Protein AF-G5GIF9-F1 (afdb_monomer_lite)

Organism: NCBI:txid679200

Radius of gyration: 44.31 Å; chains: 1; bounding box: 106×120×125 Å

Foldseek 3Di:
DDDDDDVPPQPPQQQFDWFDDDDDDDDDDDDDDDDDDDDDDDDDDDDDLDAAWDAQFDQWIFHAHVRSHTDAAWDQDPNFIWHAHPPVGPPGRTTDAFWDADPVRWIWGAAQEPPVRGRTTDAAWFQEQQFIAHAHPVRTTDEQQADPVGFGAYNVRTTDDPNDGGGDHPGTGYSHHDDLPDDDDDDDDDDDDDDDDDDDDDDDDDDDDDDDDDDDDDDDDDDDDDDDDDDDDDDDDDDDDDDDDDDDDQDKAKEKEFAPDPPDGDIDIDIGGAQAFDFDDDNDDDFQKDFQAKDQDPQLQCQFRHDDRVPDGDHYHTYIYTDIARSPAQPCPLRTHPSSCSHLVADSNAQQRCPLQHGPCLCSPAQVARSNDQARPHPVAGQQRDQARRLPHGSVVCVVLVAGSHAQQGCPLSRGSVVCVVQVARSNDQQRCPLLHGPNLCSRSVHRSNDQPRVPPPRGQQQDWDWDKDWDPDPAWDFGKIKGWIDGSSFRPPWDKAWDDQVQAPQWHPLQFFFQTGWIFTDIPDWTAKMKMKTAHDLVDDDDPQFDKFKWFAPPVVQATGTQPDWDADNVRRMIIGMDRDTGTMTIGGPNRLVVLQPDFDDDPVVDDVLQAAWEEEQEEQAQCCCVFPVPPLVLVLVLVLLVLGDQNHWYWYWYDFPAIDTLGATDSPSVSRSVSSVVRHNYHHHHAVANSLVVVCVSQDQDDPPPPDDDRYQAEYEHEDQHPHHDDCVSLVSLQNRNYAYEYEHTADRHDPVVRQCSRVSNVHYYYYDNHSVCVNVSSVVRSLRGPDQDDQQCPQQGHPRCQCAAAGNSSRGHHADSNDQQGQPLPNGPNNFKDWDADPVGGIHIDGQADSHDLQRNPLPHGSVGDPRRNDNPVHPCQEQLPPVNVVVLLVQLVVVCVVVVNDPVDPVSLLSSLVSSLVSLLVVVVSNCVVVVHDCVPVWDDPPDDPSHCPRLVNNLVSNLVSLVRYACDLVNQSVQLVSADDDFFLVVCQVVLAQKEWEDPQPDDLLFFWDQDDVQDWTKTWMAGQLLFHIWIAIDQFDPRHPQPRHGTIDICVRPQLNGDGGFSRSADHNPHHGDDRSRCRCRSPNSSCVVNGNHDPRSDADVPGTPPCSVVVCVPDPGNVVRVVVSVVSHPYHYD

Structure (mmCIF, N/CA/C/O backbone):
data_AF-G5GIF9-F1
#
_entry.id   AF-G5GIF9-F1
#
loop_
_atom_site.group_PDB
_atom_site.id
_atom_site.type_symbol
_atom_site.label_atom_id
_atom_site.label_alt_id
_atom_site.label_comp_id
_atom_site.label_asym_id
_atom_site.label_entity_id
_atom_site.label_seq_id
_atom_site.pdbx_PDB_ins_code
_atom_site.Cartn_x
_atom_site.Cartn_y
_atom_site.Cartn_z
_atom_site.occupancy
_atom_site.B_iso_or_equiv
_atom_site.auth_seq_id
_atom_site.auth_comp_id
_atom_site.auth_asym_id
_atom_site.auth_atom_id
_atom_site.pdbx_PDB_model_num
ATOM 1 N N . MET A 1 1 ? 15.444 6.539 61.031 1.00 26.25 1 MET A N 1
ATOM 2 C CA . MET A 1 1 ? 15.182 5.214 61.656 1.00 26.25 1 MET A CA 1
ATOM 3 C C . MET A 1 1 ? 14.090 4.508 60.852 1.00 26.25 1 MET A C 1
ATOM 5 O O . MET A 1 1 ? 13.617 5.102 59.894 1.00 26.25 1 MET A O 1
ATOM 9 N N . LYS A 1 2 ? 13.765 3.241 61.146 1.00 30.78 2 LYS A N 1
ATOM 10 C CA . LYS A 1 2 ? 12.823 2.435 60.343 1.00 30.78 2 LYS A CA 1
ATOM 11 C C . LYS A 1 2 ? 11.392 2.995 60.405 1.00 30.78 2 LYS A C 1
ATOM 13 O O . LYS A 1 2 ? 10.916 3.135 61.521 1.00 30.78 2 LYS A O 1
ATOM 18 N N . THR A 1 3 ? 10.752 3.190 59.245 1.00 29.39 3 THR A N 1
ATOM 19 C CA . THR A 1 3 ? 9.397 2.706 58.861 1.00 29.39 3 THR A CA 1
ATOM 20 C C . THR A 1 3 ? 9.021 3.276 57.486 1.00 29.39 3 THR A C 1
ATOM 22 O O . THR A 1 3 ? 8.236 4.210 57.407 1.00 29.39 3 THR A O 1
ATOM 25 N N . ASP A 1 4 ? 9.593 2.729 56.408 1.00 34.81 4 ASP A N 1
ATOM 26 C CA . ASP A 1 4 ? 9.033 2.887 55.055 1.00 34.81 4 ASP A CA 1
ATOM 27 C C . ASP A 1 4 ? 9.526 1.765 54.121 1.00 34.81 4 ASP A C 1
ATOM 29 O O . ASP A 1 4 ? 10.612 1.844 53.547 1.00 34.81 4 ASP A O 1
ATOM 33 N N . ARG A 1 5 ? 8.756 0.670 54.075 1.00 26.72 5 ARG A N 1
ATOM 34 C CA . ARG A 1 5 ? 8.789 -0.420 53.080 1.00 26.72 5 ARG A CA 1
ATOM 35 C C . ARG A 1 5 ? 7.501 -1.240 53.230 1.00 26.72 5 ARG A C 1
ATOM 37 O O . ARG A 1 5 ? 7.516 -2.231 53.947 1.00 26.72 5 ARG A O 1
ATOM 44 N N . ASN A 1 6 ? 6.408 -0.801 52.602 1.00 28.58 6 ASN A N 1
ATOM 45 C CA . ASN A 1 6 ? 5.236 -1.650 52.295 1.00 28.58 6 ASN A CA 1
ATOM 46 C C . ASN A 1 6 ? 4.345 -1.060 51.178 1.00 28.58 6 ASN A C 1
ATOM 48 O O . ASN A 1 6 ? 3.770 -1.821 50.409 1.00 28.58 6 ASN A O 1
ATOM 52 N N . TYR A 1 7 ? 4.327 0.265 50.985 1.00 30.84 7 TYR A N 1
ATOM 53 C CA . TYR A 1 7 ? 3.545 0.969 49.944 1.00 30.84 7 TYR A CA 1
ATOM 54 C C . TYR A 1 7 ? 4.010 0.760 48.479 1.00 30.84 7 TYR A C 1
ATOM 56 O O . TYR A 1 7 ? 3.740 1.585 47.614 1.00 30.84 7 TYR A O 1
ATOM 64 N N . LYS A 1 8 ? 4.722 -0.332 48.163 1.00 27.42 8 LYS A N 1
ATOM 65 C CA . LYS A 1 8 ? 5.178 -0.661 46.791 1.00 27.42 8 LYS A CA 1
ATOM 66 C C . LYS A 1 8 ? 4.905 -2.114 46.372 1.00 27.42 8 LYS A C 1
ATOM 68 O O . LYS A 1 8 ? 5.667 -2.683 45.597 1.00 27.42 8 LYS A O 1
ATOM 73 N N . LYS A 1 9 ? 3.842 -2.722 46.912 1.00 27.59 9 LYS A N 1
ATOM 74 C CA . LYS A 1 9 ? 3.351 -4.059 46.512 1.00 27.59 9 LYS A CA 1
ATOM 75 C C . LYS A 1 9 ? 1.818 -4.224 46.494 1.00 27.59 9 LYS A C 1
ATOM 77 O O . LYS A 1 9 ? 1.350 -5.342 46.352 1.00 27.59 9 LYS A O 1
ATOM 82 N N . VAL A 1 10 ? 1.058 -3.133 46.619 1.00 30.52 10 VAL A N 1
ATOM 83 C CA . VAL A 1 10 ? -0.424 -3.152 46.658 1.00 30.52 10 VAL A CA 1
ATOM 84 C C . VAL A 1 10 ? -1.047 -2.444 45.439 1.00 30.52 10 VAL A C 1
ATOM 86 O O . VAL A 1 10 ? -2.205 -2.652 45.122 1.00 30.52 10 VAL A O 1
ATOM 89 N N . PHE A 1 11 ? -0.261 -1.669 44.684 1.00 30.14 11 PHE A N 1
ATOM 90 C CA . PHE A 1 11 ? -0.731 -0.807 43.586 1.00 30.14 11 PHE A CA 1
ATOM 91 C C . PHE A 1 11 ? -0.635 -1.465 42.189 1.00 30.14 11 PHE A C 1
ATOM 93 O O . PHE A 1 11 ? -0.301 -0.814 41.206 1.00 30.14 11 PHE A O 1
ATOM 100 N N . ALA A 1 12 ? -0.827 -2.784 42.117 1.00 27.84 12 ALA A N 1
ATOM 101 C CA . ALA A 1 12 ? -0.703 -3.590 40.890 1.00 27.84 12 ALA A CA 1
ATOM 102 C C . ALA A 1 12 ? -1.805 -4.667 40.819 1.00 27.84 12 ALA A C 1
ATOM 104 O O . ALA A 1 12 ? -1.557 -5.806 40.434 1.00 27.84 12 ALA A O 1
ATOM 105 N N . VAL A 1 13 ? -2.988 -4.309 41.327 1.00 27.72 13 VAL A N 1
ATOM 106 C CA . VAL A 1 13 ? -4.085 -5.222 41.701 1.00 27.72 13 VAL A CA 1
ATOM 107 C C . VAL A 1 13 ? -5.459 -4.699 41.242 1.00 27.72 13 VAL A C 1
ATOM 109 O O . VAL A 1 13 ? -6.384 -5.486 41.098 1.00 27.72 13 VAL A O 1
ATOM 112 N N . ILE A 1 14 ? -5.586 -3.393 40.975 1.00 28.42 14 ILE A N 1
ATOM 113 C CA . ILE A 1 14 ? -6.862 -2.680 40.790 1.00 28.42 14 ILE A CA 1
ATOM 114 C C . ILE A 1 14 ? -7.038 -2.282 39.312 1.00 28.42 14 ILE A C 1
ATOM 116 O O . ILE A 1 14 ? -7.053 -1.106 38.967 1.00 28.42 14 ILE A O 1
ATOM 120 N N . CYS A 1 15 ? -7.060 -3.272 38.416 1.00 26.69 15 CYS A N 1
ATOM 121 C CA . CYS A 1 15 ? -7.342 -3.080 36.981 1.00 26.69 15 CYS A CA 1
ATOM 122 C C . CYS A 1 15 ? -8.118 -4.281 36.408 1.00 26.69 15 CYS A C 1
ATOM 124 O O . CYS A 1 15 ? -7.862 -4.701 35.283 1.00 26.69 15 CYS A O 1
ATOM 126 N N . THR A 1 16 ? -8.912 -4.975 37.230 1.00 29.11 16 THR A N 1
ATOM 127 C CA . THR A 1 16 ? -9.542 -6.249 36.845 1.00 29.11 16 THR A CA 1
ATOM 128 C C . THR A 1 16 ? -10.685 -6.618 37.807 1.00 29.11 16 THR A C 1
ATOM 130 O O . THR A 1 16 ? -10.509 -7.475 38.663 1.00 29.11 16 THR A O 1
ATOM 133 N N . LEU A 1 17 ? -11.866 -6.009 37.642 1.00 25.25 17 LEU A N 1
ATOM 134 C CA . LEU A 1 17 ? -13.206 -6.573 37.929 1.00 25.25 17 LEU A CA 1
ATOM 135 C C . LEU A 1 17 ? -14.272 -5.547 37.499 1.00 25.25 17 LEU A C 1
ATOM 137 O O . LEU A 1 17 ? -14.297 -4.510 38.132 1.00 25.25 17 LEU A O 1
ATOM 141 N N . ALA A 1 18 ? -15.112 -5.820 36.481 1.00 26.75 18 ALA A N 1
ATOM 142 C CA . ALA A 1 18 ? -16.471 -5.258 36.267 1.00 26.75 18 ALA A CA 1
ATOM 143 C C . ALA A 1 18 ? -17.156 -5.858 35.007 1.00 26.75 18 ALA A C 1
ATOM 145 O O . ALA A 1 18 ? -16.687 -6.868 34.477 1.00 26.75 18 ALA A O 1
ATOM 146 N N . MET A 1 19 ? -18.257 -5.227 34.558 1.00 26.06 19 MET A N 1
ATOM 147 C CA . MET A 1 19 ? -19.141 -5.557 33.421 1.00 26.06 19 MET A CA 1
ATOM 148 C C . MET A 1 19 ? -19.898 -6.895 33.511 1.00 26.06 19 MET A C 1
ATOM 150 O O . MET A 1 19 ? -19.467 -7.891 32.938 1.00 26.06 19 MET A O 1
ATOM 154 N N . LEU A 1 20 ? -21.069 -6.862 34.167 1.00 25.48 20 LEU A N 1
ATOM 155 C CA . LEU A 1 20 ? -22.299 -7.682 34.008 1.00 25.48 20 LEU A CA 1
ATOM 156 C C . LEU A 1 20 ? -23.270 -7.191 35.111 1.00 25.48 20 LEU A C 1
ATOM 158 O O . LEU A 1 20 ? -22.838 -7.163 36.254 1.00 25.48 20 LEU A O 1
ATOM 162 N N . PHE A 1 21 ? -24.539 -6.792 34.932 1.00 26.22 21 PHE A N 1
ATOM 163 C CA . PHE A 1 21 ? -25.584 -6.924 33.886 1.00 26.22 21 PHE A CA 1
ATOM 164 C C . PHE A 1 21 ? -26.223 -5.513 33.628 1.00 26.22 21 PHE A C 1
ATOM 166 O O . PHE A 1 21 ? -25.874 -4.582 34.328 1.00 26.22 21 PHE A O 1
ATOM 173 N N . SER A 1 22 ? -27.146 -5.189 32.703 1.00 29.45 22 SER A N 1
ATOM 174 C CA . SER A 1 22 ? -28.396 -5.851 32.267 1.00 29.45 22 SER A CA 1
ATOM 175 C C . SER A 1 22 ? -28.965 -5.239 30.946 1.00 29.45 22 SER A C 1
ATOM 177 O O . SER A 1 22 ? -28.170 -4.861 30.093 1.00 29.45 22 SER A O 1
ATOM 179 N N . ASN A 1 23 ? -30.286 -5.273 30.659 1.00 29.61 23 ASN A N 1
ATOM 180 C CA . ASN A 1 23 ? -30.832 -5.102 29.285 1.00 29.61 23 ASN A CA 1
ATOM 181 C C . ASN A 1 23 ? -32.342 -4.699 29.188 1.00 29.61 23 ASN A C 1
ATOM 183 O O . ASN A 1 23 ? -33.077 -4.875 30.158 1.00 29.61 23 ASN A O 1
ATOM 187 N N . ILE A 1 24 ? -32.814 -4.355 27.961 1.00 29.27 24 ILE A N 1
ATOM 188 C CA . ILE A 1 24 ? -34.228 -4.160 27.474 1.00 29.27 24 ILE A CA 1
ATOM 189 C C . ILE A 1 24 ? -34.989 -2.921 28.076 1.00 29.27 24 ILE A C 1
ATOM 191 O O . ILE A 1 24 ? -34.731 -2.564 29.214 1.00 29.27 24 ILE A O 1
ATOM 195 N N . ILE A 1 25 ? -35.933 -2.164 27.460 1.00 25.39 25 ILE A N 1
ATOM 196 C CA . ILE A 1 25 ? -36.867 -2.274 26.296 1.00 25.39 25 ILE A CA 1
ATOM 197 C C . ILE A 1 25 ? -37.174 -0.859 25.709 1.00 25.39 25 ILE A C 1
ATOM 199 O O . ILE A 1 25 ? -37.150 0.108 26.461 1.00 25.39 25 ILE A O 1
ATOM 203 N N . TYR A 1 26 ? -37.522 -0.658 24.421 1.00 24.30 26 TYR A N 1
ATOM 204 C CA . TYR A 1 26 ? -38.909 -0.720 23.885 1.00 24.30 26 TYR A CA 1
ATOM 205 C C . TYR A 1 26 ? -38.989 -0.594 22.343 1.00 24.30 26 TYR A C 1
ATOM 207 O O . TYR A 1 26 ? -38.146 0.035 21.718 1.00 24.30 26 TYR A O 1
ATOM 215 N N . THR A 1 27 ? -40.073 -1.100 21.729 1.00 30.06 27 THR A N 1
ATOM 216 C CA . THR A 1 27 ? -40.447 -0.837 20.317 1.00 30.06 27 THR A CA 1
ATOM 217 C C . THR A 1 27 ? -41.964 -0.618 20.167 1.00 30.06 27 THR A C 1
ATOM 219 O O . THR A 1 27 ? -42.731 -1.277 20.870 1.00 30.06 27 THR A O 1
ATOM 222 N N . THR A 1 28 ? -42.428 0.267 19.259 1.00 26.05 28 THR A N 1
ATOM 223 C CA . THR A 1 28 ? -43.687 0.093 18.469 1.00 26.05 28 THR A CA 1
ATOM 224 C C . THR A 1 28 ? -43.956 1.177 17.397 1.00 26.05 28 THR A C 1
ATOM 226 O O . THR A 1 28 ? -44.387 2.284 17.691 1.00 26.05 28 THR A O 1
ATOM 229 N N . SER A 1 29 ? -43.793 0.787 16.127 1.00 27.00 29 SER A N 1
ATOM 230 C CA . SER A 1 29 ? -44.645 1.065 14.944 1.00 27.00 29 SER A CA 1
ATOM 231 C C . SER A 1 29 ? -45.634 2.257 14.875 1.00 27.00 29 SER A C 1
ATOM 233 O O . SER A 1 29 ? -46.575 2.331 15.665 1.00 27.00 29 SER A O 1
ATOM 235 N N . TYR A 1 30 ? -45.633 2.954 13.726 1.00 23.11 30 TYR A N 1
ATOM 236 C CA . TYR A 1 30 ? -46.853 3.411 13.020 1.00 23.11 30 TYR A CA 1
ATOM 237 C C . TYR A 1 30 ? -46.724 3.208 11.493 1.00 23.11 30 TYR A C 1
ATOM 239 O O . TYR A 1 30 ? -45.634 2.926 11.003 1.00 23.11 30 TYR A O 1
ATOM 247 N N . ASN A 1 31 ? -47.838 3.236 10.742 1.00 24.72 31 ASN A N 1
ATOM 248 C CA . ASN A 1 31 ? -47.894 2.807 9.329 1.00 24.72 31 ASN A CA 1
ATOM 249 C C . ASN A 1 31 ? -49.098 3.433 8.568 1.00 24.72 31 ASN A C 1
ATOM 251 O O . ASN A 1 31 ? -50.134 3.678 9.187 1.00 24.72 31 ASN A O 1
ATOM 255 N N . THR A 1 32 ? -49.007 3.568 7.230 1.00 26.08 32 THR A N 1
ATOM 256 C CA . THR A 1 32 ? -50.038 4.047 6.254 1.00 26.08 32 THR A CA 1
ATOM 257 C C . THR A 1 32 ? -50.427 5.542 6.351 1.00 26.08 32 THR A C 1
ATOM 259 O O . THR A 1 32 ? -50.287 6.124 7.418 1.00 26.08 32 THR A O 1
ATOM 262 N N . VAL A 1 33 ? -50.924 6.279 5.335 1.00 25.14 33 VAL A N 1
ATOM 263 C CA . VAL A 1 33 ? -51.252 6.128 3.876 1.00 25.14 33 VAL A CA 1
ATOM 264 C C . VAL A 1 33 ? -51.020 7.531 3.209 1.00 25.14 33 VAL A C 1
ATOM 266 O O . VAL A 1 33 ? -50.706 8.464 3.937 1.00 25.14 33 VAL A O 1
ATOM 269 N N . ILE A 1 34 ? -51.146 7.854 1.904 1.00 26.11 34 ILE A N 1
ATOM 270 C CA . ILE A 1 34 ? -51.881 7.328 0.721 1.00 26.11 34 ILE A CA 1
ATOM 271 C C . ILE A 1 34 ? -51.047 7.603 -0.567 1.00 26.11 34 ILE A C 1
ATOM 273 O O . ILE A 1 34 ? -50.173 8.461 -0.546 1.00 26.11 34 ILE A O 1
ATOM 277 N N . ALA A 1 35 ? -51.353 6.963 -1.709 1.00 25.45 35 ALA A N 1
ATOM 278 C CA . ALA A 1 35 ? -50.688 7.178 -3.012 1.00 25.45 35 ALA A CA 1
ATOM 279 C C . ALA A 1 35 ? -51.569 7.874 -4.084 1.00 25.45 35 ALA A C 1
ATOM 281 O O . ALA A 1 35 ? -52.787 7.677 -4.090 1.00 25.45 35 ALA A O 1
ATOM 282 N N . ALA A 1 36 ? -50.959 8.591 -5.048 1.00 25.56 36 ALA A N 1
ATOM 283 C CA . ALA A 1 36 ? -51.595 8.997 -6.318 1.00 25.56 36 ALA A CA 1
ATOM 284 C C . ALA A 1 36 ? -50.596 9.341 -7.459 1.00 25.56 36 ALA A C 1
ATOM 286 O O . ALA A 1 36 ? -49.613 10.038 -7.251 1.00 25.56 36 ALA A O 1
ATOM 287 N N . ASN A 1 37 ? -50.917 8.878 -8.676 1.00 25.56 37 ASN A N 1
ATOM 288 C CA . ASN A 1 37 ? -50.255 9.119 -9.981 1.00 25.56 37 ASN A CA 1
ATOM 289 C C . ASN A 1 37 ? -49.968 10.624 -10.276 1.00 25.56 37 ASN A C 1
ATOM 291 O O . ASN A 1 37 ? -50.697 11.473 -9.776 1.00 25.56 37 ASN A O 1
ATOM 295 N N . SER A 1 38 ? -49.039 11.046 -11.154 1.00 26.69 38 SER A N 1
ATOM 296 C CA . SER A 1 38 ? -48.823 10.569 -12.540 1.00 26.69 38 SER A CA 1
ATOM 297 C C . SER A 1 38 ? -47.608 11.203 -13.263 1.00 26.69 38 SER A C 1
ATOM 299 O O . SER A 1 38 ? -47.280 12.359 -13.027 1.00 26.69 38 SER A O 1
ATOM 301 N N . GLN A 1 39 ? -47.049 10.485 -14.246 1.00 24.25 39 GLN A N 1
ATOM 302 C CA . GLN A 1 39 ? -46.084 10.941 -15.276 1.00 24.25 39 GLN A CA 1
ATOM 303 C C . GLN A 1 39 ? -46.806 11.483 -16.542 1.00 24.25 39 GLN A C 1
ATOM 305 O O . GLN A 1 39 ? -47.984 11.156 -16.719 1.00 24.25 39 GLN A O 1
ATOM 310 N N . PRO A 1 40 ? -46.133 12.115 -17.535 1.00 50.28 40 PRO A N 1
ATOM 311 C CA . PRO A 1 40 ? -44.969 13.024 -17.494 1.00 50.28 40 PRO A CA 1
ATOM 312 C C . PRO A 1 40 ? -45.188 14.320 -18.328 1.00 50.28 40 PRO A C 1
ATOM 314 O O . PRO A 1 40 ? -46.104 14.379 -19.152 1.00 50.28 40 PRO A O 1
ATOM 317 N N . ASN A 1 41 ? -44.291 15.319 -18.240 1.00 24.91 41 ASN A N 1
ATOM 318 C CA . ASN A 1 41 ? -43.949 16.158 -19.410 1.00 24.91 41 ASN A CA 1
ATOM 319 C C . ASN A 1 41 ? -42.670 17.005 -19.250 1.00 24.91 41 ASN A C 1
ATOM 321 O O . ASN A 1 41 ? -42.244 17.310 -18.143 1.00 24.91 41 ASN A O 1
ATOM 325 N N . GLN A 1 42 ? -42.083 17.405 -20.381 1.00 29.12 42 GLN A N 1
ATOM 326 C CA . GLN A 1 42 ? -40.870 18.232 -20.455 1.00 29.12 42 GLN A CA 1
ATOM 327 C C . GLN A 1 42 ? -41.175 19.732 -20.274 1.00 29.12 42 GLN A C 1
ATOM 329 O O . GLN A 1 42 ? -42.148 20.224 -20.848 1.00 29.12 42 GLN A O 1
ATOM 334 N N . SER A 1 43 ? -40.272 20.497 -19.641 1.00 26.80 43 SER A N 1
ATOM 335 C CA . SER A 1 43 ? -39.391 21.480 -20.328 1.00 26.80 43 SER A CA 1
ATOM 336 C C . SER A 1 43 ? -38.959 22.691 -19.473 1.00 26.80 43 SER A C 1
ATOM 338 O O . SER A 1 43 ? -39.662 23.103 -18.560 1.00 26.80 43 SER A O 1
ATOM 340 N N . VAL A 1 44 ? -37.847 23.310 -19.907 1.00 26.34 44 VAL A N 1
ATOM 341 C CA . VAL A 1 44 ? -37.300 24.635 -19.528 1.00 26.34 44 VAL A CA 1
ATOM 342 C C . VAL A 1 44 ? -36.573 24.729 -18.175 1.00 26.34 44 VAL A C 1
ATOM 344 O O . VAL A 1 44 ? -37.117 24.434 -17.120 1.00 26.34 44 VAL A O 1
ATOM 347 N N . TYR A 1 45 ? -35.333 25.231 -18.233 1.00 29.20 45 TYR A N 1
ATOM 348 C CA . TYR A 1 45 ? -34.534 25.650 -17.080 1.00 29.20 45 TYR A CA 1
ATOM 349 C C . TYR A 1 45 ? -35.178 26.848 -16.364 1.00 29.20 45 TYR A C 1
ATOM 351 O O . TYR A 1 45 ? -35.369 27.896 -16.985 1.00 29.20 45 TYR A O 1
ATOM 359 N N . ASN A 1 46 ? -35.409 26.739 -15.056 1.00 27.44 46 ASN A N 1
ATOM 360 C CA . ASN A 1 46 ? -35.547 27.903 -14.183 1.00 27.44 46 ASN A CA 1
ATOM 361 C C . ASN A 1 46 ? -34.195 28.167 -13.515 1.00 27.44 46 ASN A C 1
ATOM 363 O O . ASN A 1 46 ? -33.712 27.340 -12.752 1.00 27.44 46 ASN A O 1
ATOM 367 N N . THR A 1 47 ? -33.602 29.331 -13.771 1.00 35.53 47 THR A N 1
ATOM 368 C CA . THR A 1 47 ? -32.581 29.886 -12.877 1.00 35.53 47 THR A CA 1
ATOM 369 C C . THR A 1 47 ? -33.289 30.460 -11.658 1.00 35.53 47 THR A C 1
ATOM 371 O O . THR A 1 47 ? -34.075 31.402 -11.802 1.00 35.53 47 THR A O 1
ATOM 374 N N . GLU A 1 48 ? -33.025 29.922 -10.471 1.00 44.16 48 GLU A N 1
ATOM 375 C CA . GLU A 1 48 ? -33.506 30.542 -9.238 1.00 44.16 48 GLU A CA 1
ATOM 376 C C . GLU A 1 48 ? -32.847 31.913 -9.021 1.00 44.16 48 GLU A C 1
ATOM 378 O O . GLU A 1 48 ? -31.728 32.172 -9.472 1.00 44.16 48 GLU A O 1
ATOM 383 N N . ASN A 1 49 ? -33.552 32.829 -8.352 1.00 53.62 49 ASN A N 1
ATOM 384 C CA . ASN A 1 49 ? -33.025 34.165 -8.068 1.00 53.62 49 ASN A CA 1
ATOM 385 C C . ASN A 1 49 ? -32.082 34.110 -6.860 1.00 53.62 49 ASN A C 1
ATOM 387 O O . ASN A 1 49 ? -32.479 34.461 -5.749 1.00 53.62 49 ASN A O 1
ATOM 391 N N . ILE A 1 50 ? -30.836 33.686 -7.084 1.00 62.72 50 ILE A N 1
ATOM 392 C CA . ILE A 1 50 ? -29.786 33.699 -6.060 1.00 62.72 50 ILE A CA 1
ATOM 393 C C . ILE A 1 50 ? -29.551 35.146 -5.594 1.00 62.72 50 ILE A C 1
ATOM 395 O O . ILE A 1 50 ? -29.183 36.020 -6.383 1.00 62.72 50 ILE A O 1
ATOM 399 N N . VAL A 1 51 ? -29.773 35.402 -4.302 1.00 78.56 51 VAL A N 1
ATOM 400 C CA . VAL A 1 51 ? -29.638 36.713 -3.651 1.00 78.56 51 VAL A CA 1
ATOM 401 C C . VAL A 1 51 ? -29.029 36.521 -2.262 1.00 78.56 51 VAL A C 1
ATOM 403 O O . VAL A 1 51 ? -29.498 35.690 -1.490 1.00 78.56 51 VAL A O 1
ATOM 406 N N . GLY A 1 52 ? -28.032 37.335 -1.915 1.00 86.06 52 GLY A N 1
ATOM 407 C CA . GLY A 1 52 ? -27.282 37.230 -0.663 1.00 86.06 52 GLY A CA 1
ATOM 408 C C . GLY A 1 52 ? -26.050 36.332 -0.791 1.00 86.06 52 GLY A C 1
ATOM 409 O O . GLY A 1 52 ? -25.501 36.174 -1.882 1.00 86.06 52 GLY A O 1
ATOM 410 N N . TRP A 1 53 ? -25.601 35.779 0.337 1.00 87.56 53 TRP A N 1
ATOM 411 C CA . TRP A 1 53 ? -24.533 34.779 0.375 1.00 87.56 53 TRP A CA 1
ATOM 412 C C . TRP A 1 53 ? -25.017 33.447 -0.205 1.00 87.56 53 TRP A C 1
ATOM 414 O O . TRP A 1 53 ? -26.117 33.001 0.108 1.00 87.56 53 TRP A O 1
ATOM 424 N N . HIS A 1 54 ? -24.177 32.814 -1.019 1.00 82.69 54 HIS A N 1
ATOM 425 C CA . HIS A 1 54 ? -24.414 31.509 -1.626 1.00 82.69 54 HIS A CA 1
ATOM 426 C C . HIS A 1 54 ? -23.128 30.684 -1.539 1.00 82.69 54 HIS A C 1
ATOM 428 O O . HIS A 1 54 ? -22.075 31.149 -1.975 1.00 82.69 54 HIS A O 1
ATOM 434 N N . SER A 1 55 ? -23.208 29.474 -0.992 1.00 76.06 55 SER A N 1
ATOM 435 C CA . SER A 1 55 ? -22.077 28.544 -0.905 1.00 76.06 55 SER A CA 1
ATOM 436 C C . SER A 1 55 ? -22.077 27.562 -2.080 1.00 76.06 55 SER A C 1
ATOM 438 O O . SER A 1 55 ? -23.127 27.275 -2.649 1.00 76.06 55 SER A O 1
ATOM 440 N N . THR A 1 56 ? -20.906 27.054 -2.456 1.00 63.59 56 THR A N 1
ATOM 441 C CA . THR A 1 56 ? -20.738 25.899 -3.356 1.00 63.59 56 THR A CA 1
ATOM 442 C C . THR A 1 56 ? -19.728 24.906 -2.756 1.00 63.59 56 THR A C 1
ATOM 444 O O . THR A 1 56 ? -18.814 24.449 -3.444 1.00 63.59 56 THR A O 1
ATOM 447 N N . GLY A 1 57 ? -19.821 24.682 -1.441 1.00 50.91 57 GLY A N 1
ATOM 448 C CA . GLY A 1 57 ? -18.891 23.894 -0.618 1.00 50.91 57 GLY A CA 1
ATOM 449 C C . GLY A 1 57 ? -18.285 24.730 0.517 1.00 50.91 57 GLY A C 1
ATOM 450 O O . GLY A 1 57 ? -18.205 25.951 0.399 1.00 50.91 57 GLY A O 1
ATOM 451 N N . LEU A 1 58 ? -17.843 24.092 1.608 1.00 52.69 58 LEU A N 1
ATOM 452 C CA . LEU A 1 58 ? -17.512 24.712 2.910 1.00 52.69 58 LEU A CA 1
ATOM 453 C C . LEU A 1 58 ? -16.761 26.063 2.845 1.00 52.69 58 LEU A C 1
ATOM 455 O O . LEU A 1 58 ? -17.164 27.040 3.477 1.00 52.69 58 LEU A O 1
ATOM 459 N N . ASN A 1 59 ? -15.694 26.142 2.045 1.00 72.75 59 ASN A N 1
ATOM 460 C CA . ASN A 1 59 ? -14.856 27.341 1.895 1.00 72.75 59 ASN A CA 1
ATOM 461 C C . ASN A 1 59 ? -15.211 28.205 0.656 1.00 72.75 59 ASN A C 1
ATOM 463 O O . ASN A 1 59 ? -14.609 29.257 0.438 1.00 72.75 59 ASN A O 1
ATOM 467 N N . SER A 1 60 ? -16.195 27.795 -0.148 1.00 82.44 60 SER A N 1
ATOM 468 C CA . SER A 1 60 ? -16.480 28.304 -1.499 1.00 82.44 60 SER A CA 1
ATOM 469 C C . SER A 1 60 ? -17.688 29.243 -1.545 1.00 82.44 60 SER A C 1
ATOM 471 O O . SER A 1 60 ? -18.728 28.928 -2.121 1.00 82.44 60 SER A O 1
ATOM 473 N N . TRP A 1 61 ? -17.553 30.420 -0.934 1.00 85.88 61 TRP A N 1
ATOM 474 C CA . TRP A 1 61 ? -18.649 31.388 -0.812 1.00 85.88 61 TRP A CA 1
ATOM 475 C C . TRP A 1 61 ? -18.645 32.456 -1.908 1.00 85.88 61 TRP A C 1
ATOM 477 O O . TRP A 1 61 ? -17.603 33.003 -2.260 1.00 85.88 61 TRP A O 1
ATOM 487 N N . TYR A 1 62 ? -19.835 32.815 -2.380 1.00 91.44 62 TYR A N 1
ATOM 488 C CA . TYR A 1 62 ? -20.114 33.887 -3.337 1.00 91.44 62 TYR A CA 1
ATOM 489 C C . TYR A 1 62 ? -21.196 34.812 -2.763 1.00 91.44 62 TYR A C 1
ATOM 491 O O . TYR A 1 62 ? -21.967 34.409 -1.891 1.00 91.44 62 TYR A O 1
ATOM 499 N N . TYR A 1 63 ? -21.306 36.044 -3.267 1.00 91.62 63 TYR A N 1
ATOM 500 C CA . TYR A 1 63 ? -22.383 36.961 -2.875 1.00 91.62 63 TYR A CA 1
ATOM 501 C C . TYR A 1 63 ? -23.061 37.599 -4.086 1.00 91.62 63 TYR A C 1
ATOM 503 O O . TYR A 1 63 ? -22.398 38.187 -4.941 1.00 91.62 63 TYR A O 1
ATOM 511 N N . TYR A 1 64 ? -24.390 37.564 -4.113 1.00 89.69 64 TYR A N 1
ATOM 512 C CA . TYR A 1 64 ? -25.232 38.134 -5.162 1.00 89.69 64 TYR A CA 1
ATOM 513 C C . TYR A 1 64 ? -26.081 39.280 -4.597 1.00 89.69 64 TYR A C 1
ATOM 515 O O . TYR A 1 64 ? -26.596 39.210 -3.483 1.00 89.69 64 TYR A O 1
ATOM 523 N N . SER A 1 65 ? -26.231 40.378 -5.341 1.00 83.19 65 SER A N 1
ATOM 524 C CA . SER A 1 65 ? -27.094 41.488 -4.914 1.00 83.19 65 SER A CA 1
ATOM 525 C C . SER A 1 65 ? -28.581 41.124 -4.973 1.00 83.19 65 SER A C 1
ATOM 527 O O . SER A 1 65 ? -28.960 40.151 -5.613 1.00 83.19 65 SER A O 1
ATOM 529 N N . GLU A 1 66 ? -29.445 41.988 -4.431 1.00 80.44 66 GLU A N 1
ATOM 530 C CA . GLU A 1 66 ? -30.919 41.938 -4.568 1.00 80.44 66 GLU A CA 1
ATOM 531 C C . GLU A 1 66 ? -31.438 41.935 -6.029 1.00 80.44 66 GLU A C 1
ATOM 533 O O . GLU A 1 66 ? -32.642 41.942 -6.267 1.00 80.44 66 GLU A O 1
ATOM 538 N N . GLN A 1 67 ? -30.542 41.984 -7.019 1.00 77.19 67 GLN A N 1
ATOM 539 C CA . GLN A 1 67 ? -30.829 41.938 -8.454 1.00 77.19 67 GLN A CA 1
ATOM 540 C C . GLN A 1 67 ? -30.191 40.711 -9.140 1.00 77.19 67 GLN A C 1
ATOM 542 O O . GLN A 1 67 ? -30.085 40.697 -10.364 1.00 77.19 67 GLN A O 1
ATOM 547 N N . GLY A 1 68 ? -29.706 39.724 -8.374 1.00 76.88 68 GLY A N 1
ATOM 548 C CA . GLY A 1 68 ? -29.021 38.533 -8.892 1.00 76.88 68 GLY A CA 1
ATOM 549 C C . GLY A 1 68 ? -27.619 38.798 -9.454 1.00 76.88 68 GLY A C 1
ATOM 550 O O . GLY A 1 68 ? -27.093 37.988 -10.210 1.00 76.88 68 GLY A O 1
ATOM 551 N N . ILE A 1 69 ? -27.000 39.943 -9.134 1.00 82.56 69 ILE A N 1
ATOM 552 C CA . ILE A 1 69 ? -25.691 40.328 -9.687 1.00 82.56 69 ILE A CA 1
ATOM 553 C C . ILE A 1 69 ? -24.585 39.958 -8.699 1.00 82.56 69 ILE A C 1
ATOM 555 O O . ILE A 1 69 ? -24.493 40.558 -7.622 1.00 82.56 69 ILE A O 1
ATOM 559 N N . MET A 1 70 ? -23.730 39.013 -9.097 1.00 90.69 70 MET A N 1
ATOM 560 C CA . MET A 1 70 ? -22.537 38.600 -8.353 1.00 90.69 70 MET A CA 1
ATOM 561 C C . MET A 1 70 ? -21.644 39.803 -8.007 1.00 90.69 70 MET A C 1
ATOM 563 O O . MET A 1 70 ? -21.457 40.719 -8.815 1.00 90.69 70 MET A O 1
ATOM 567 N N . LYS A 1 71 ? -21.103 39.821 -6.789 1.00 93.50 71 LYS A N 1
ATOM 568 C CA . LYS A 1 71 ? -20.161 40.834 -6.306 1.00 93.50 71 LYS A CA 1
ATOM 569 C C . LYS A 1 71 ? -18.718 40.352 -6.432 1.00 93.50 71 LYS A C 1
ATOM 571 O O . LYS A 1 71 ? -18.430 39.167 -6.358 1.00 93.50 71 LYS A O 1
ATOM 576 N N . THR A 1 72 ? -17.821 41.319 -6.589 1.00 93.81 72 THR A N 1
ATOM 577 C CA . THR A 1 72 ? -16.367 41.147 -6.681 1.00 93.81 72 THR A CA 1
ATOM 578 C C . THR A 1 72 ? -15.696 42.335 -5.987 1.00 93.81 72 THR A C 1
ATOM 580 O O . THR A 1 72 ? -16.224 43.451 -6.042 1.00 93.81 72 THR A O 1
ATOM 583 N N . GLY A 1 73 ? -14.525 42.138 -5.393 1.00 93.50 73 GLY A N 1
ATOM 584 C CA . GLY A 1 73 ? -13.821 43.109 -4.556 1.00 93.50 73 GLY A CA 1
ATOM 585 C C . GLY A 1 73 ? -14.346 43.163 -3.114 1.00 93.50 73 GLY A C 1
ATOM 586 O O . GLY A 1 73 ? -15.000 42.240 -2.631 1.00 93.50 73 GLY A O 1
ATOM 587 N N . TRP A 1 74 ? -14.054 44.266 -2.419 1.00 95.19 74 TRP A N 1
ATOM 588 C CA . TRP A 1 74 ? -14.485 44.495 -1.036 1.00 95.19 74 TRP A CA 1
ATOM 589 C C . TRP A 1 74 ? -16.013 44.623 -0.906 1.00 95.19 74 TRP A C 1
ATOM 591 O O . TRP A 1 74 ? -16.627 45.522 -1.486 1.00 95.19 74 TRP A O 1
ATOM 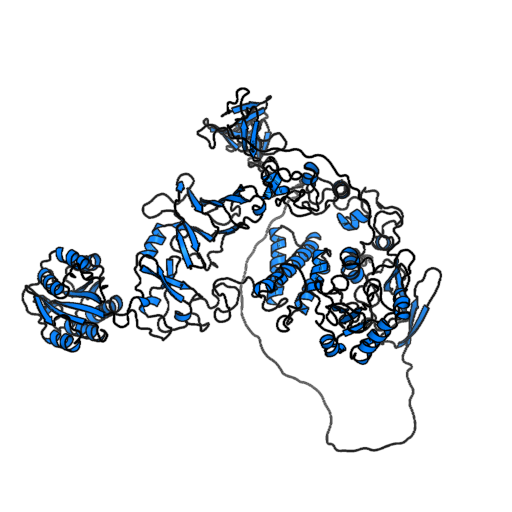601 N N . LEU A 1 75 ? -16.607 43.772 -0.071 1.00 95.75 75 LEU A N 1
ATOM 602 C CA . LEU A 1 75 ? -18.019 43.775 0.309 1.00 95.75 75 LEU A CA 1
ATOM 603 C C . LEU A 1 75 ? -18.161 44.190 1.779 1.00 95.75 75 LEU A C 1
ATOM 605 O O . LEU A 1 75 ? -17.481 43.635 2.638 1.00 95.75 75 LEU A O 1
ATOM 609 N N . ASN A 1 76 ? -19.076 45.117 2.080 1.00 93.56 76 ASN A N 1
ATOM 610 C CA . ASN A 1 76 ? -19.554 45.347 3.445 1.00 93.56 76 ASN A CA 1
ATOM 611 C C . ASN A 1 76 ? -20.954 44.740 3.599 1.00 93.56 76 ASN A C 1
ATOM 613 O O . ASN A 1 76 ? -21.889 45.171 2.924 1.00 93.56 76 ASN A O 1
ATOM 617 N N . GLU A 1 77 ? -21.092 43.759 4.487 1.00 89.56 77 GLU A N 1
ATOM 618 C CA . GLU A 1 77 ? -22.356 43.097 4.815 1.00 89.56 77 GLU A CA 1
ATOM 619 C C . GLU A 1 77 ? -22.620 43.300 6.314 1.00 89.56 77 GLU A C 1
ATOM 621 O O . GLU A 1 77 ? -21.803 42.933 7.161 1.00 89.56 77 GLU A O 1
ATOM 626 N N . LYS A 1 78 ? -23.715 44.004 6.637 1.00 85.12 78 LYS A N 1
ATOM 627 C CA . LYS A 1 78 ? -24.130 44.387 8.006 1.00 85.12 78 LYS A CA 1
ATOM 628 C C . LYS A 1 78 ? -23.014 44.988 8.891 1.00 85.12 78 LYS A C 1
ATOM 630 O O . LYS A 1 78 ? -23.059 44.869 10.113 1.00 85.12 78 LYS A O 1
ATOM 635 N N . GLY A 1 79 ? -22.027 45.668 8.300 1.00 84.12 79 GLY A N 1
ATOM 636 C CA . GLY A 1 79 ? -20.889 46.270 9.007 1.00 84.12 79 GLY A CA 1
ATOM 637 C C . GLY A 1 79 ? -19.627 45.401 9.067 1.00 84.12 79 GLY A C 1
ATOM 638 O O . GLY A 1 79 ? -18.563 45.932 9.378 1.00 84.12 79 GLY A O 1
ATOM 639 N N . SER A 1 80 ? -19.709 44.116 8.710 1.00 92.94 80 SER A N 1
ATOM 640 C CA . SER A 1 80 ? -18.544 43.242 8.510 1.00 92.94 80 SER A CA 1
ATOM 641 C C . SER A 1 80 ? -17.987 43.420 7.094 1.00 92.94 80 SER A C 1
ATOM 643 O O . SER A 1 80 ? -18.758 43.570 6.147 1.00 92.94 80 SER A O 1
ATOM 645 N N . TRP A 1 81 ? -16.663 43.401 6.937 1.00 97.06 81 TRP A N 1
ATOM 646 C CA . TRP A 1 81 ? -16.003 43.469 5.628 1.00 97.06 81 TRP A CA 1
ATOM 647 C C . TRP A 1 81 ? -15.501 42.096 5.187 1.00 97.06 81 TRP A C 1
ATOM 649 O O . TRP A 1 81 ? -14.968 41.355 6.005 1.00 97.06 81 TRP A O 1
ATOM 659 N N . TYR A 1 82 ? -15.627 41.804 3.897 1.00 96.38 82 TYR A N 1
ATOM 660 C CA . TYR A 1 82 ? -15.186 40.572 3.238 1.00 96.38 82 TYR A CA 1
ATOM 661 C C . TYR A 1 82 ? -14.532 40.939 1.900 1.00 96.38 82 TYR A C 1
ATOM 663 O O . TYR A 1 82 ? -14.851 41.992 1.334 1.00 96.38 82 TYR A O 1
ATOM 671 N N . TYR A 1 83 ? -13.671 40.078 1.358 1.00 96.00 83 TYR A N 1
ATOM 672 C CA . TYR A 1 83 ? -13.128 40.248 0.007 1.00 96.00 83 TYR A CA 1
ATOM 673 C C . TYR A 1 83 ? -13.576 39.112 -0.909 1.00 96.00 83 TYR A C 1
ATOM 675 O O . TYR A 1 83 ? -13.409 37.943 -0.573 1.00 96.00 83 TYR A O 1
ATOM 683 N N . LEU A 1 84 ? -14.111 39.462 -2.076 1.00 95.88 84 LEU A N 1
ATOM 684 C CA . LEU A 1 84 ? -14.473 38.539 -3.149 1.00 95.88 84 LEU A CA 1
ATOM 685 C C . LEU A 1 84 ? -13.489 38.739 -4.308 1.00 95.88 84 LEU A C 1
ATOM 687 O O . LEU A 1 84 ? -13.211 39.877 -4.673 1.00 95.88 84 LEU A O 1
ATOM 691 N N . ASN A 1 85 ? -12.969 37.675 -4.909 1.00 89.12 85 ASN A N 1
ATOM 692 C CA . ASN A 1 85 ? -12.005 37.764 -6.009 1.00 89.12 85 ASN A CA 1
ATOM 693 C C . ASN A 1 85 ? -12.549 38.580 -7.196 1.00 89.12 85 ASN A C 1
ATOM 695 O O . ASN A 1 85 ? -13.689 38.390 -7.630 1.00 89.12 85 ASN A O 1
ATOM 699 N N . VAL A 1 86 ? -11.717 39.447 -7.774 1.00 87.81 86 VAL A N 1
ATOM 700 C CA . VAL A 1 86 ? -11.921 39.973 -9.133 1.00 87.81 86 VAL A CA 1
ATOM 701 C C . VAL A 1 86 ? -11.237 39.056 -10.164 1.00 87.81 86 VAL A C 1
ATOM 703 O O . VAL A 1 86 ? -10.482 38.149 -9.816 1.00 87.81 86 VAL A O 1
ATOM 706 N N . LYS A 1 87 ? -11.480 39.297 -11.461 1.00 82.19 87 LYS A N 1
ATOM 707 C CA . LYS A 1 87 ? -10.983 38.478 -12.595 1.00 82.19 87 LYS A CA 1
ATOM 708 C C . LYS A 1 87 ? -9.469 38.239 -12.663 1.00 82.19 87 LYS A C 1
ATOM 710 O O . LYS A 1 87 ? -9.033 37.423 -13.467 1.00 82.19 87 LYS A O 1
ATOM 715 N N . THR A 1 88 ? -8.675 38.994 -11.912 1.00 75.06 88 THR A N 1
ATOM 716 C CA . THR A 1 88 ? -7.210 38.899 -11.881 1.00 75.06 88 THR A CA 1
ATOM 717 C C . THR A 1 88 ? -6.673 38.003 -10.770 1.00 75.06 88 THR A C 1
ATOM 719 O O . THR A 1 88 ? -5.470 37.763 -10.745 1.00 75.06 88 THR A O 1
ATOM 722 N N . ASP A 1 89 ? -7.527 37.530 -9.857 1.00 68.62 89 ASP A N 1
ATOM 723 C CA . ASP A 1 89 ? -7.067 37.036 -8.556 1.00 68.62 89 ASP A CA 1
ATOM 724 C C . ASP A 1 89 ? -7.106 35.507 -8.449 1.00 68.62 89 ASP A C 1
ATOM 726 O O . ASP A 1 89 ? -6.175 34.906 -7.918 1.00 68.62 89 ASP A O 1
ATOM 730 N N . ALA A 1 90 ? -8.219 34.907 -8.888 1.00 68.94 90 ALA A N 1
ATOM 731 C CA . ALA A 1 90 ? -8.516 33.471 -8.970 1.00 68.94 90 ALA A CA 1
ATOM 732 C C . ALA A 1 90 ? -9.905 33.314 -9.643 1.00 68.94 90 ALA A C 1
ATOM 734 O O . ALA A 1 90 ? -10.264 34.117 -10.507 1.00 68.94 90 ALA A O 1
ATOM 735 N N . ALA A 1 91 ? -10.714 32.327 -9.235 1.00 82.50 91 ALA A N 1
ATOM 736 C CA . ALA A 1 91 ? -12.127 32.231 -9.612 1.00 82.50 91 ALA A CA 1
ATOM 737 C C . ALA A 1 91 ? -12.891 33.518 -9.236 1.00 82.50 91 ALA A C 1
ATOM 739 O O . ALA A 1 91 ? -12.894 33.924 -8.074 1.00 82.50 91 ALA A O 1
ATOM 740 N N . GLU A 1 92 ? -13.518 34.174 -10.216 1.00 89.25 92 GLU A N 1
ATOM 741 C CA . GLU A 1 92 ? -14.206 35.459 -10.031 1.00 89.25 92 GLU A CA 1
ATOM 742 C C . GLU A 1 92 ? -15.404 35.325 -9.075 1.00 89.25 92 GLU A C 1
ATOM 744 O O . GLU A 1 92 ? -16.229 34.432 -9.231 1.00 89.25 92 GLU A O 1
ATOM 749 N N . GLY A 1 93 ? -15.519 36.235 -8.104 1.00 86.25 93 GLY A N 1
ATOM 750 C CA . GLY A 1 93 ? -16.615 36.275 -7.127 1.00 86.25 93 GLY A CA 1
ATOM 751 C C . GLY A 1 93 ? -16.434 35.385 -5.894 1.00 86.25 93 GLY A C 1
ATOM 752 O O . GLY A 1 93 ? -17.125 35.611 -4.903 1.00 86.25 93 GLY A O 1
ATOM 753 N N . LEU A 1 94 ? -15.488 34.440 -5.920 1.00 90.44 94 LEU A N 1
ATOM 754 C CA . LEU A 1 94 ? -15.160 33.570 -4.786 1.00 90.44 94 LEU A CA 1
ATOM 755 C C . LEU A 1 94 ? -14.578 34.381 -3.615 1.00 90.44 94 LEU A C 1
ATOM 757 O O . LEU A 1 94 ? -13.668 35.192 -3.803 1.00 90.44 94 LEU A O 1
ATOM 761 N N . MET A 1 95 ? -15.079 34.152 -2.404 1.00 94.50 95 MET A N 1
ATOM 762 C CA . MET A 1 95 ? -14.622 34.804 -1.178 1.00 94.50 95 MET A CA 1
ATOM 763 C C . MET A 1 95 ? -13.218 34.354 -0.764 1.00 94.50 95 MET A C 1
ATOM 765 O O . MET A 1 95 ? -12.869 33.181 -0.860 1.00 94.50 95 MET A O 1
ATOM 769 N N . ARG A 1 96 ? -12.421 35.296 -0.250 1.00 91.56 96 ARG A N 1
ATOM 770 C CA . ARG A 1 96 ? -11.135 35.020 0.398 1.00 91.56 96 ARG A CA 1
ATOM 771 C C . ARG A 1 96 ? -11.263 34.891 1.916 1.00 91.56 96 ARG A C 1
ATOM 773 O O . ARG A 1 96 ? -12.045 35.586 2.560 1.00 91.56 96 ARG A O 1
ATOM 780 N N . TYR A 1 97 ? -10.388 34.060 2.459 1.00 92.81 97 TYR A N 1
ATOM 781 C CA . TYR A 1 97 ? -10.073 33.863 3.871 1.00 92.81 97 TYR A CA 1
ATOM 782 C C . TYR A 1 97 ? -8.537 33.808 4.012 1.00 92.81 97 TYR A C 1
ATOM 784 O O . TYR A 1 97 ? -7.823 33.724 3.009 1.00 92.81 97 TYR A O 1
ATOM 792 N N . GLY A 1 98 ? -8.016 33.882 5.235 1.00 92.81 98 GLY A N 1
ATOM 793 C CA . GLY A 1 98 ? -6.579 33.905 5.514 1.00 92.81 98 GLY A CA 1
ATOM 794 C C . GLY A 1 98 ? -5.902 35.231 5.146 1.00 92.81 98 GLY A C 1
ATOM 795 O O . GLY A 1 98 ? -6.519 36.302 5.149 1.00 92.81 98 GLY A O 1
ATOM 796 N N . TRP A 1 99 ? -4.602 35.167 4.843 1.00 94.38 99 TRP A N 1
ATOM 797 C CA . TRP A 1 99 ? -3.806 36.328 4.434 1.00 94.38 99 TRP A CA 1
ATOM 798 C C . TRP A 1 99 ? -4.153 36.799 3.013 1.00 94.38 99 TRP A C 1
ATOM 800 O O . TRP A 1 99 ? -4.135 36.025 2.056 1.00 94.38 99 TRP A O 1
ATOM 810 N N . TYR A 1 100 ? -4.383 38.103 2.854 1.00 93.62 100 TYR A N 1
ATOM 811 C CA . TYR A 1 100 ? -4.617 38.748 1.560 1.00 93.62 100 TYR A CA 1
ATOM 812 C C . TYR A 1 100 ? -3.765 40.018 1.432 1.00 93.62 100 TYR A C 1
ATOM 814 O O . TYR A 1 100 ? -3.706 40.817 2.366 1.00 93.62 100 TYR A O 1
ATOM 822 N N . GLN A 1 101 ? -3.121 40.220 0.279 1.00 92.88 101 GLN A N 1
ATOM 823 C CA . GLN A 1 101 ? -2.419 41.462 -0.053 1.00 92.88 101 GLN A CA 1
ATOM 824 C C . GLN A 1 101 ? -3.151 42.179 -1.188 1.00 92.88 101 GLN A C 1
ATOM 826 O O . GLN A 1 101 ? -3.444 41.566 -2.213 1.00 92.88 101 GLN A O 1
ATOM 831 N N . ASP A 1 102 ? -3.435 43.473 -1.025 1.00 87.69 102 ASP A N 1
ATOM 832 C CA . ASP A 1 102 ? -4.035 44.272 -2.094 1.00 87.69 102 ASP A CA 1
ATOM 833 C C . ASP A 1 102 ? -3.008 44.715 -3.153 1.00 87.69 102 ASP A C 1
ATOM 835 O O . ASP A 1 102 ? -1.793 44.689 -2.943 1.00 87.69 102 ASP A O 1
ATOM 839 N N . GLY A 1 103 ? -3.497 45.189 -4.304 1.00 78.94 103 GLY A N 1
ATOM 840 C CA . GLY A 1 103 ? -2.652 45.735 -5.376 1.00 78.94 103 GLY A CA 1
ATOM 841 C C . GLY A 1 103 ? -1.905 47.036 -5.025 1.00 78.94 103 GLY A C 1
ATOM 842 O O . GLY A 1 103 ? -1.152 47.545 -5.853 1.00 78.94 103 GLY A O 1
ATOM 843 N N . GLY A 1 104 ? -2.109 47.592 -3.825 1.00 83.00 104 GLY A N 1
ATOM 844 C CA . GLY A 1 104 ? -1.307 48.669 -3.238 1.00 83.00 104 GLY A CA 1
ATOM 845 C C . GLY A 1 104 ? -0.187 48.163 -2.317 1.00 83.00 104 GLY A C 1
ATOM 846 O O . GLY A 1 104 ? 0.598 48.971 -1.820 1.00 83.00 104 GLY A O 1
ATOM 847 N N . GLY A 1 105 ? -0.098 46.849 -2.095 1.00 85.44 105 GLY A N 1
ATOM 848 C CA . GLY A 1 105 ? 0.877 46.194 -1.229 1.00 85.44 105 GLY A CA 1
ATOM 849 C C . GLY A 1 105 ? 0.466 46.096 0.245 1.00 85.44 105 GLY A C 1
ATOM 850 O O . GLY A 1 105 ? 1.269 45.610 1.045 1.00 85.44 105 GLY A O 1
ATOM 851 N N . LYS A 1 106 ? -0.745 46.525 0.629 1.00 92.19 106 LYS A N 1
ATOM 852 C CA . LYS A 1 106 ? -1.244 46.396 2.008 1.00 92.19 106 LYS A CA 1
ATOM 853 C C . LYS A 1 106 ? -1.655 44.958 2.301 1.00 92.19 106 LYS A C 1
ATOM 855 O O . LYS A 1 106 ? -2.415 44.372 1.536 1.00 92.19 106 LYS A O 1
ATOM 860 N N . TRP A 1 107 ? -1.228 44.434 3.447 1.00 96.62 107 TRP A N 1
ATOM 861 C CA . TRP A 1 107 ? -1.704 43.152 3.966 1.00 96.62 107 TRP A CA 1
ATOM 862 C C . TRP A 1 107 ? -2.962 43.300 4.818 1.00 96.62 107 TRP A C 1
ATOM 864 O O . TRP A 1 107 ? -3.120 44.269 5.561 1.00 96.62 107 TRP A O 1
ATOM 874 N N . TYR A 1 108 ? -3.813 42.288 4.724 1.00 96.75 108 TYR A N 1
ATOM 875 C CA . TYR A 1 108 ? -5.075 42.093 5.419 1.00 96.75 108 TYR A CA 1
ATOM 876 C C . TYR A 1 108 ? -5.145 40.643 5.905 1.00 96.75 108 TYR A C 1
ATOM 878 O O . TYR A 1 108 ? -4.508 39.759 5.325 1.00 96.75 108 TYR A O 1
ATOM 886 N N . PHE A 1 109 ? -5.964 40.388 6.923 1.00 97.00 109 PHE A N 1
ATOM 887 C CA . PHE A 1 109 ? -6.367 39.033 7.288 1.00 97.00 109 PHE A CA 1
ATOM 888 C C . PHE A 1 109 ? -7.890 38.937 7.336 1.00 97.00 109 PHE A C 1
ATOM 890 O O . PHE A 1 109 ? -8.561 39.809 7.895 1.00 97.00 109 PHE A O 1
ATOM 897 N N . LEU A 1 110 ? -8.419 37.885 6.725 1.00 96.62 110 LEU A N 1
ATOM 898 C CA . LEU A 1 110 ? -9.837 37.558 6.618 1.00 96.62 110 LEU A CA 1
ATOM 899 C C . LEU A 1 110 ? -10.050 36.264 7.416 1.00 96.62 110 LEU A C 1
ATOM 901 O O . LEU A 1 110 ? -9.289 35.320 7.224 1.00 96.62 110 LEU A O 1
ATOM 905 N N . ASN A 1 111 ? -11.003 36.214 8.349 1.00 91.75 111 ASN A N 1
ATOM 906 C CA . ASN A 1 111 ? -11.028 35.125 9.329 1.00 91.75 111 ASN A CA 1
ATOM 907 C C . ASN A 1 111 ? -11.229 33.740 8.682 1.00 91.75 111 ASN A C 1
ATOM 909 O O . ASN A 1 111 ? -11.927 33.594 7.680 1.00 91.75 111 ASN A O 1
ATOM 913 N N . THR A 1 112 ? -10.592 32.738 9.273 1.00 87.75 112 THR A N 1
ATOM 914 C CA . THR A 1 112 ? -10.452 31.362 8.785 1.00 87.75 112 THR A CA 1
ATOM 915 C C . THR A 1 112 ? -11.306 30.355 9.554 1.00 87.75 112 THR A C 1
ATOM 917 O O . THR A 1 112 ? -11.466 29.231 9.091 1.00 87.75 112 THR A O 1
ATOM 920 N N . LEU A 1 113 ? -11.877 30.744 10.699 1.00 78.12 113 LEU A N 1
ATOM 921 C CA . LEU A 1 113 ? -12.762 29.892 11.498 1.00 78.12 113 LEU A CA 1
ATOM 922 C C . LEU A 1 113 ? -14.212 29.938 11.000 1.00 78.12 113 LEU A C 1
ATOM 924 O O . LEU A 1 113 ? -14.727 31.005 10.668 1.00 78.12 113 LEU A O 1
ATOM 928 N N . HIS A 1 114 ? -14.894 28.791 11.046 1.00 69.38 114 HIS A N 1
ATOM 929 C CA . HIS A 1 114 ? -16.324 28.640 10.730 1.00 69.38 114 HIS A CA 1
ATOM 930 C C . HIS A 1 114 ? -17.257 28.956 11.919 1.00 69.38 114 HIS A C 1
ATOM 932 O O . HIS A 1 114 ? -18.395 28.510 11.983 1.00 69.38 114 HIS A O 1
ATOM 938 N N . ASP A 1 115 ? -16.811 29.815 12.837 1.00 70.00 115 ASP A N 1
ATOM 939 C CA . ASP A 1 115 ? -17.516 30.276 14.049 1.00 70.00 115 ASP A CA 1
ATOM 940 C C . ASP A 1 115 ? -18.635 31.314 13.773 1.00 70.00 115 ASP A C 1
ATOM 942 O O . ASP A 1 115 ? -18.934 32.191 14.588 1.00 70.00 115 ASP A O 1
ATOM 946 N N . GLY A 1 116 ? -19.204 31.303 12.565 1.00 73.94 116 GLY A N 1
ATOM 947 C CA . GLY A 1 116 ? -20.071 32.374 12.067 1.00 73.94 116 GLY A CA 1
ATOM 948 C C . GLY A 1 116 ? -19.341 33.700 11.788 1.00 73.94 116 GLY A C 1
ATOM 949 O O . GLY A 1 116 ? -19.992 34.713 11.499 1.00 73.94 116 GLY A O 1
ATOM 950 N N . SER A 1 117 ? -18.003 33.746 11.852 1.00 84.06 117 SER A N 1
ATOM 951 C CA . SER A 1 117 ? -17.180 34.902 11.467 1.00 84.06 117 SER A CA 1
ATOM 952 C C . SER A 1 117 ? -16.222 34.656 10.292 1.00 84.06 117 SER A C 1
ATOM 954 O O . SER A 1 117 ? -15.494 35.575 9.914 1.00 84.06 117 SER A O 1
ATOM 956 N N . PHE A 1 118 ? -16.305 33.488 9.646 1.00 89.50 118 PHE A N 1
ATOM 957 C CA . PHE A 1 118 ? -15.581 33.131 8.420 1.00 89.50 118 PHE A CA 1
ATOM 958 C C . PHE A 1 118 ? -15.575 34.250 7.361 1.00 89.50 118 PHE A C 1
ATOM 960 O O . PHE A 1 118 ? -16.580 34.928 7.129 1.00 89.50 118 PHE A O 1
ATOM 967 N N . GLY A 1 119 ? -14.418 34.483 6.739 1.00 89.38 119 GLY A N 1
ATOM 968 C CA . GLY A 1 119 ? -14.187 35.526 5.735 1.00 89.38 119 GLY A CA 1
ATOM 969 C C . GLY A 1 119 ? -14.175 36.973 6.253 1.00 89.38 119 GLY A C 1
ATOM 970 O O . GLY A 1 119 ? -13.812 37.876 5.495 1.00 89.38 119 GLY A O 1
ATOM 971 N N . LYS A 1 120 ? -14.541 37.240 7.519 1.00 95.88 120 LYS A N 1
ATOM 972 C CA . LYS A 1 120 ? -14.603 38.615 8.049 1.00 95.88 120 LYS A CA 1
ATOM 973 C C . LYS A 1 120 ? -13.208 39.195 8.268 1.00 95.88 120 LYS A C 1
ATOM 975 O O . LYS A 1 120 ? -12.369 38.615 8.951 1.00 95.88 120 LYS A O 1
ATOM 980 N N . MET A 1 121 ? -12.980 40.384 7.727 1.00 97.69 121 MET A N 1
ATOM 981 C CA . MET A 1 121 ? -11.740 41.141 7.865 1.00 97.69 121 MET A CA 1
ATOM 982 C C . MET A 1 121 ? -11.466 41.532 9.321 1.00 97.69 121 MET A C 1
ATOM 984 O O . MET A 1 121 ? -12.293 42.177 9.972 1.00 97.69 121 MET A O 1
ATOM 988 N N . LEU A 1 122 ? -10.274 41.191 9.809 1.00 96.31 122 LEU A N 1
ATOM 989 C CA . LEU A 1 122 ? -9.842 41.510 11.166 1.00 96.31 122 LEU A CA 1
ATOM 990 C C . LEU A 1 122 ? -9.457 42.987 11.325 1.00 96.31 122 LEU A C 1
ATOM 992 O O . LEU A 1 122 ? -9.006 43.654 10.397 1.00 96.31 122 LEU A O 1
ATOM 996 N N . THR A 1 123 ? -9.600 43.485 12.552 1.00 95.81 123 THR A N 1
ATOM 997 C CA . THR A 1 123 ? -9.113 44.799 13.003 1.00 95.81 123 THR A CA 1
ATOM 998 C C . THR A 1 123 ? -8.580 44.673 14.432 1.00 95.81 123 THR A C 1
ATOM 1000 O O . THR A 1 123 ? -9.031 43.801 15.178 1.00 95.81 123 THR A O 1
ATOM 1003 N N . ASN A 1 124 ? -7.681 45.569 14.849 1.00 94.19 124 ASN A N 1
ATOM 1004 C CA . ASN A 1 124 ? -6.981 45.551 16.143 1.00 94.19 124 ASN A CA 1
ATOM 1005 C C . ASN A 1 124 ? -5.997 44.365 16.285 1.00 94.19 124 ASN A C 1
ATOM 1007 O O . ASN A 1 124 ? -5.480 43.854 15.291 1.00 94.19 124 ASN A O 1
ATOM 1011 N N . TRP A 1 125 ? -5.656 43.987 17.521 1.00 95.94 125 TRP A N 1
ATOM 1012 C CA . TRP A 1 125 ? -4.677 42.941 17.830 1.00 95.94 125 TRP A CA 1
ATOM 1013 C C . TRP A 1 125 ? -5.264 41.533 17.742 1.00 95.94 125 TRP A C 1
ATOM 1015 O O . TRP A 1 125 ? -6.222 41.226 18.447 1.00 95.94 125 TRP A O 1
ATOM 1025 N N . HIS A 1 126 ? -4.609 40.664 16.971 1.00 96.06 126 HIS A N 1
ATOM 1026 C CA . HIS A 1 126 ? -4.929 39.237 16.865 1.00 96.06 126 HIS A CA 1
ATOM 1027 C C . HIS A 1 126 ? -3.664 38.388 16.953 1.00 96.06 126 HIS A C 1
ATOM 1029 O O . HIS A 1 126 ? -2.577 38.825 16.572 1.00 96.06 126 HIS A O 1
ATOM 1035 N N . TRP A 1 127 ? -3.806 37.161 17.450 1.00 95.00 127 TRP A N 1
ATOM 1036 C CA . TRP A 1 127 ? -2.780 36.132 17.296 1.00 95.00 127 TRP A CA 1
ATOM 1037 C C . TRP A 1 127 ? -3.124 35.305 16.056 1.00 95.00 127 TRP A C 1
ATOM 1039 O O . TRP A 1 127 ? -4.281 34.918 15.904 1.00 95.00 127 TRP A O 1
ATOM 1049 N N . ILE A 1 128 ? -2.146 35.068 15.182 1.00 94.50 128 ILE A N 1
ATOM 1050 C CA . ILE A 1 128 ? -2.265 34.259 13.962 1.00 94.50 128 ILE A CA 1
ATOM 1051 C C . ILE A 1 128 ? -1.020 33.362 13.875 1.00 94.50 128 ILE A C 1
ATOM 1053 O O . ILE A 1 128 ? 0.097 33.854 14.053 1.00 94.50 128 ILE A O 1
ATOM 1057 N N . ASP A 1 129 ? -1.186 32.058 13.650 1.00 88.12 129 ASP A N 1
ATOM 1058 C CA . ASP A 1 129 ? -0.100 31.053 13.615 1.00 88.12 129 ASP A CA 1
ATOM 1059 C C . ASP A 1 129 ? 0.881 31.133 14.809 1.00 88.12 129 ASP A C 1
ATOM 1061 O O . ASP A 1 129 ? 2.094 30.954 14.667 1.00 88.12 129 ASP A O 1
ATOM 1065 N N . GLY A 1 130 ? 0.397 31.482 16.004 1.00 85.44 130 GLY A N 1
ATOM 1066 C CA . GLY A 1 130 ? 1.238 31.678 17.186 1.00 85.44 130 GLY A CA 1
ATOM 1067 C C . GLY A 1 130 ? 1.976 33.019 17.275 1.00 85.44 130 GLY A C 1
ATOM 1068 O O . GLY A 1 130 ? 2.635 33.263 18.285 1.00 85.44 130 GLY A O 1
ATOM 1069 N N . TYR A 1 131 ? 1.870 33.913 16.289 1.00 94.50 131 TYR A N 1
ATOM 1070 C CA . TYR A 1 131 ? 2.456 35.262 16.303 1.00 94.50 131 TYR A CA 1
ATOM 1071 C C . TYR A 1 131 ? 1.393 36.345 16.545 1.00 94.50 131 TYR A C 1
ATOM 1073 O O . TYR A 1 131 ? 0.266 36.234 16.082 1.00 94.50 131 TYR A O 1
ATOM 1081 N N . SER A 1 132 ? 1.751 37.430 17.237 1.00 95.88 132 SER A N 1
ATOM 1082 C CA . SER A 1 132 ? 0.837 38.559 17.493 1.00 95.88 132 SER A CA 1
ATOM 1083 C C . SER A 1 132 ? 0.982 39.650 16.424 1.00 95.88 132 SER A C 1
ATOM 1085 O O . SER A 1 132 ? 2.080 40.185 16.256 1.00 95.88 132 SER A O 1
ATOM 1087 N N . TYR A 1 133 ? -0.118 40.026 15.768 1.00 96.69 133 TYR A N 1
ATOM 1088 C CA . TYR A 1 133 ? -0.201 41.037 14.703 1.00 96.69 133 TYR A CA 1
ATOM 1089 C C . TYR A 1 133 ? -1.224 42.129 15.048 1.00 96.69 133 TYR A C 1
ATOM 1091 O O . TYR A 1 133 ? -2.193 41.870 15.763 1.00 96.69 133 TYR A O 1
ATOM 1099 N N . CYS A 1 134 ? -1.037 43.343 14.524 1.00 95.12 134 CYS A N 1
ATOM 1100 C CA . CYS A 1 134 ? -1.951 44.469 14.737 1.00 95.12 134 CYS A CA 1
ATOM 1101 C C . CYS A 1 134 ? -2.475 45.012 13.404 1.00 95.12 134 CYS A C 1
ATOM 1103 O O . CYS A 1 134 ? -1.687 45.421 12.549 1.00 95.12 134 CYS A O 1
ATOM 1105 N N . PHE A 1 135 ? -3.796 45.069 13.257 1.00 96.88 135 PHE A N 1
ATOM 1106 C CA . PHE A 1 135 ? -4.487 45.602 12.085 1.00 96.88 135 PHE A CA 1
ATOM 1107 C C . PHE A 1 135 ? -5.165 46.936 12.422 1.00 96.88 135 PHE A C 1
ATOM 1109 O O . PHE A 1 135 ? -5.724 47.109 13.507 1.00 96.88 135 PHE A O 1
ATOM 1116 N N . GLY A 1 136 ? -5.138 47.892 11.496 1.00 92.62 136 GLY A N 1
ATOM 1117 C CA . GLY A 1 136 ? -5.832 49.171 11.639 1.00 92.62 136 GLY A CA 1
ATOM 1118 C C . GLY A 1 136 ? -7.359 49.036 11.609 1.00 92.62 136 GLY A C 1
ATOM 1119 O O . GLY A 1 136 ? -7.913 47.988 11.282 1.00 92.62 136 GLY A O 1
ATOM 1120 N N . ASN A 1 137 ? -8.065 50.139 11.878 1.00 90.88 137 ASN A N 1
ATOM 1121 C CA . ASN A 1 137 ? -9.529 50.210 11.729 1.00 90.88 137 ASN A CA 1
ATOM 1122 C C . ASN A 1 137 ? -9.998 50.074 10.264 1.00 90.88 137 ASN A C 1
ATOM 1124 O O . ASN A 1 137 ? -11.188 49.898 10.020 1.00 90.88 137 ASN A O 1
ATOM 1128 N N . ASP A 1 138 ? -9.081 50.187 9.299 1.00 91.50 138 ASP A N 1
ATOM 1129 C CA . ASP A 1 138 ? -9.313 49.895 7.881 1.00 91.50 138 ASP A CA 1
ATOM 1130 C C . ASP A 1 138 ? -8.923 48.457 7.495 1.00 91.50 138 ASP A C 1
ATOM 1132 O O . ASP A 1 138 ? -8.922 48.139 6.312 1.00 91.50 138 ASP A O 1
ATOM 1136 N N . GLY A 1 139 ? -8.561 47.616 8.472 1.00 93.94 139 GLY A N 1
ATOM 1137 C CA . GLY A 1 139 ? -8.119 46.230 8.300 1.00 93.94 139 GLY A CA 1
ATOM 1138 C C . GLY A 1 139 ? -6.673 46.040 7.854 1.00 93.94 139 GLY A C 1
ATOM 1139 O O . GLY A 1 139 ? -6.220 44.901 7.778 1.00 93.94 139 GLY A O 1
ATOM 1140 N N . SER A 1 140 ? -5.931 47.114 7.564 1.00 95.88 140 SER A N 1
ATOM 1141 C CA . SER A 1 140 ? -4.565 46.974 7.051 1.00 95.88 140 SER A CA 1
ATOM 1142 C C . SER A 1 140 ? -3.537 46.715 8.157 1.00 95.88 140 SER A C 1
ATOM 1144 O O . SER A 1 140 ? -3.565 47.345 9.216 1.00 95.88 140 SER A O 1
ATOM 1146 N N . LEU A 1 141 ? -2.631 45.769 7.914 1.00 97.75 141 LEU A N 1
ATOM 1147 C CA . LEU A 1 141 ? -1.583 45.342 8.840 1.00 97.75 141 LEU A CA 1
ATOM 1148 C C . LEU A 1 141 ? -0.566 46.466 9.098 1.00 97.75 141 LEU A C 1
ATOM 1150 O O . LEU A 1 141 ? -0.010 47.047 8.165 1.00 97.75 141 LEU A O 1
ATOM 1154 N N . TYR A 1 142 ? -0.254 46.729 10.368 1.00 95.75 142 TYR A N 1
ATOM 1155 C CA . TYR A 1 142 ? 0.882 47.573 10.734 1.00 95.75 142 TYR A CA 1
ATOM 1156 C C . TYR A 1 142 ? 2.196 46.805 10.533 1.00 95.75 142 TYR A C 1
ATOM 1158 O O . TYR A 1 142 ? 2.368 45.723 11.087 1.00 95.75 142 TYR A O 1
ATOM 1166 N N . GLN A 1 143 ? 3.140 47.375 9.779 1.00 95.69 143 GLN A N 1
ATOM 1167 C CA . GLN A 1 143 ? 4.458 46.793 9.489 1.00 95.69 143 GLN A CA 1
ATOM 1168 C C . GLN A 1 143 ? 5.570 47.832 9.713 1.00 95.69 143 GLN A C 1
ATOM 1170 O O . GLN A 1 143 ? 5.374 49.012 9.430 1.00 95.69 143 GLN A O 1
ATOM 1175 N N . ASP A 1 144 ? 6.718 47.380 10.230 1.00 93.50 144 ASP A N 1
ATOM 1176 C CA . ASP A 1 144 ? 7.941 48.159 10.525 1.00 93.50 144 ASP A CA 1
ATOM 1177 C C . ASP A 1 144 ? 7.689 49.504 11.242 1.00 93.50 144 ASP A C 1
ATOM 1179 O O . ASP A 1 144 ? 8.187 50.563 10.859 1.00 93.50 144 ASP A O 1
ATOM 1183 N N . THR A 1 145 ? 6.834 49.482 12.268 1.00 94.69 145 THR A N 1
ATOM 1184 C CA . THR A 1 145 ? 6.275 50.699 12.873 1.00 94.69 145 THR A CA 1
ATOM 1185 C C . THR A 1 145 ? 5.899 50.509 14.344 1.00 94.69 145 THR A C 1
ATOM 1187 O O . THR A 1 145 ? 6.021 49.420 14.908 1.00 94.69 145 THR A O 1
ATOM 1190 N N . VAL A 1 146 ? 5.433 51.585 14.978 1.00 90.88 146 VAL A N 1
ATOM 1191 C CA . VAL A 1 146 ? 4.814 51.567 16.308 1.00 90.88 146 VAL A CA 1
ATOM 1192 C C . VAL A 1 146 ? 3.298 51.681 16.142 1.00 90.88 146 VAL A C 1
ATOM 1194 O O . VAL A 1 146 ? 2.809 52.578 15.454 1.00 90.88 146 VAL A O 1
ATOM 1197 N N . THR A 1 147 ? 2.558 50.761 16.754 1.00 93.94 147 THR A N 1
ATOM 1198 C CA . THR A 1 147 ? 1.093 50.692 16.722 1.00 93.94 147 THR A CA 1
ATOM 1199 C C . THR A 1 147 ? 0.461 51.842 17.524 1.00 93.94 147 THR A C 1
ATOM 1201 O O . THR A 1 147 ? 1.134 52.445 18.366 1.00 93.94 147 THR A O 1
ATOM 1204 N N . PRO A 1 148 ? -0.829 52.179 17.310 1.00 88.12 148 PRO A N 1
ATOM 1205 C CA . PRO A 1 148 ? -1.470 53.329 17.966 1.00 88.12 148 PRO A CA 1
ATOM 1206 C C . PRO A 1 148 ? -1.476 53.294 19.505 1.00 88.12 148 PRO A C 1
ATOM 1208 O O . PRO A 1 148 ? -1.585 54.340 20.142 1.00 88.12 148 PRO A O 1
ATOM 1211 N N . ASP A 1 149 ? -1.352 52.106 20.096 1.00 86.62 149 ASP A N 1
ATOM 1212 C CA . ASP A 1 149 ? -1.265 51.836 21.535 1.00 86.62 149 ASP A CA 1
ATOM 1213 C C . ASP A 1 149 ? 0.181 51.727 22.074 1.00 86.62 149 ASP A C 1
ATOM 1215 O O . ASP A 1 149 ? 0.380 51.597 23.282 1.00 86.62 149 ASP A O 1
ATOM 1219 N N . GLY A 1 150 ? 1.196 51.864 21.212 1.00 88.75 150 GLY A N 1
ATOM 1220 C CA . GLY A 1 150 ? 2.594 52.078 21.606 1.00 88.75 150 GLY A CA 1
ATOM 1221 C C . GLY A 1 150 ? 3.522 50.859 21.554 1.00 88.75 150 GLY A C 1
ATOM 1222 O O . GLY A 1 150 ? 4.662 50.960 22.012 1.00 88.75 150 GLY A O 1
ATOM 1223 N N . TYR A 1 151 ? 3.088 49.726 20.998 1.00 91.44 151 TYR A N 1
ATOM 1224 C CA . TYR A 1 151 ? 3.947 48.555 20.787 1.00 91.44 151 TYR A CA 1
ATOM 1225 C C . TYR A 1 151 ? 4.634 48.600 19.417 1.00 91.44 151 TYR A C 1
ATOM 1227 O O . TYR A 1 151 ? 4.129 49.201 18.478 1.00 91.44 151 TYR A O 1
ATOM 1235 N N . MET A 1 152 ? 5.798 47.962 19.275 1.00 92.56 152 MET A N 1
ATOM 1236 C CA . MET A 1 152 ? 6.556 47.971 18.017 1.00 92.56 152 MET A CA 1
ATOM 1237 C C . MET A 1 152 ? 6.382 46.650 17.263 1.00 92.56 152 MET A C 1
ATOM 1239 O O . MET A 1 152 ? 6.497 45.580 17.860 1.00 92.56 152 MET A O 1
ATOM 1243 N N . VAL A 1 153 ? 6.124 46.718 15.960 1.00 93.69 153 VAL A N 1
ATOM 1244 C CA . VAL A 1 153 ? 5.965 45.563 15.059 1.00 93.69 153 VAL A CA 1
ATOM 1245 C C . VAL A 1 153 ? 7.081 45.542 14.018 1.00 93.69 153 VAL A C 1
ATOM 1247 O O . VAL A 1 153 ? 7.568 46.591 13.597 1.00 93.69 153 VAL A O 1
ATOM 1250 N N . ASN A 1 154 ? 7.517 44.348 13.618 1.00 93.81 154 ASN A N 1
ATOM 1251 C CA . ASN A 1 154 ? 8.590 44.181 12.638 1.00 93.81 154 ASN A CA 1
ATOM 1252 C C . ASN A 1 154 ? 8.094 44.393 11.190 1.00 93.81 154 ASN A C 1
ATOM 1254 O O . ASN A 1 154 ? 6.902 44.587 10.948 1.00 93.81 154 ASN A O 1
ATOM 1258 N N . LYS A 1 155 ? 8.999 44.308 10.206 1.00 92.31 155 LYS A N 1
ATOM 1259 C CA . LYS A 1 155 ? 8.665 44.343 8.765 1.00 92.31 155 LYS A CA 1
ATOM 1260 C C . LYS A 1 155 ? 7.603 43.328 8.307 1.00 92.31 155 LYS A C 1
ATOM 1262 O O . LYS A 1 155 ? 6.931 43.568 7.311 1.00 92.31 155 LYS A O 1
ATOM 1267 N N . ASP A 1 156 ? 7.428 42.229 9.034 1.00 91.75 156 ASP A N 1
ATOM 1268 C CA . ASP A 1 156 ? 6.449 41.168 8.767 1.00 91.75 156 ASP A CA 1
ATOM 1269 C C . ASP A 1 156 ? 5.152 41.377 9.586 1.00 91.75 156 ASP A C 1
ATOM 1271 O O . ASP A 1 156 ? 4.313 40.489 9.661 1.00 91.75 156 ASP A O 1
ATOM 1275 N N . GLY A 1 157 ? 5.007 42.528 10.256 1.00 93.12 157 GLY A N 1
ATOM 1276 C CA . GLY A 1 157 ? 3.866 42.910 11.098 1.00 93.12 157 GLY A CA 1
ATOM 1277 C C . GLY A 1 157 ? 3.795 42.242 12.474 1.00 93.12 157 GLY A C 1
ATOM 1278 O O . GLY A 1 157 ? 2.845 42.467 13.225 1.00 93.12 157 GLY A O 1
ATOM 1279 N N . ARG A 1 158 ? 4.803 41.442 12.837 1.00 97.06 158 ARG A N 1
ATOM 1280 C CA . ARG A 1 158 ? 4.837 40.661 14.082 1.00 97.06 158 ARG A CA 1
ATOM 1281 C C . ARG A 1 158 ? 5.320 41.510 15.254 1.00 97.06 158 ARG A C 1
ATOM 1283 O O . ARG A 1 158 ? 6.336 42.202 15.148 1.00 97.06 158 ARG A O 1
ATOM 1290 N N . TRP A 1 159 ? 4.637 41.421 16.393 1.00 96.75 159 TRP A N 1
ATOM 1291 C CA . TRP A 1 159 ? 4.977 42.149 17.619 1.00 96.75 159 TRP A CA 1
ATOM 1292 C C . TRP A 1 159 ? 6.401 41.841 18.104 1.00 96.75 159 TRP A C 1
ATOM 1294 O O . TRP A 1 159 ? 6.763 40.682 18.319 1.00 96.75 159 TRP A O 1
ATOM 1304 N N . ILE A 1 160 ? 7.196 42.890 18.328 1.00 90.38 160 ILE A N 1
ATOM 1305 C CA . ILE A 1 160 ? 8.504 42.835 18.981 1.00 90.38 160 ILE A CA 1
ATOM 1306 C C . ILE A 1 160 ? 8.386 43.326 20.428 1.00 90.38 160 ILE A C 1
ATOM 1308 O O . ILE A 1 160 ? 7.879 44.415 20.705 1.00 90.38 160 ILE A O 1
ATOM 1312 N N . LYS A 1 161 ? 9.004 42.580 21.346 1.00 85.19 161 LYS A N 1
ATOM 1313 C CA . LYS A 1 161 ? 9.352 43.043 22.692 1.00 85.19 161 LYS A CA 1
ATOM 1314 C C . LYS A 1 161 ? 10.797 42.653 22.998 1.00 85.19 161 LYS A C 1
ATOM 1316 O O . LYS A 1 161 ? 11.227 41.560 22.641 1.00 85.19 161 LYS A O 1
ATOM 1321 N N . ASP A 1 162 ? 11.566 43.558 23.600 1.00 83.44 162 ASP A N 1
ATOM 1322 C CA . ASP A 1 162 ? 12.982 43.344 23.955 1.00 83.44 162 ASP A CA 1
ATOM 1323 C C . ASP A 1 162 ? 13.845 42.816 22.780 1.00 83.44 162 ASP A C 1
ATOM 1325 O O . ASP A 1 162 ? 14.672 41.917 22.933 1.00 83.44 162 ASP A O 1
ATOM 1329 N N . PHE A 1 163 ? 13.617 43.375 21.581 1.00 77.75 163 PHE A N 1
ATOM 1330 C CA . PHE A 1 163 ? 14.217 42.979 20.292 1.00 77.75 163 PHE A CA 1
ATOM 1331 C C . PHE A 1 163 ? 13.937 41.532 19.838 1.00 77.75 163 PHE A C 1
ATOM 1333 O O . PHE A 1 163 ? 14.602 41.031 18.931 1.00 77.75 163 PHE A O 1
ATOM 1340 N N . LYS A 1 164 ? 12.932 40.862 20.414 1.00 76.44 164 LYS A N 1
ATOM 1341 C CA . LYS A 1 164 ? 12.468 39.533 19.996 1.00 76.44 164 LYS A CA 1
ATOM 1342 C C . LYS A 1 164 ? 11.022 39.569 19.517 1.00 76.44 164 LYS A C 1
ATOM 1344 O O . LYS A 1 164 ? 10.156 40.147 20.175 1.00 76.44 164 LYS A O 1
ATOM 1349 N N . VAL A 1 165 ? 10.754 38.891 18.404 1.00 89.69 165 VAL A N 1
ATOM 1350 C CA . VAL A 1 165 ? 9.385 38.601 17.960 1.00 89.69 165 VAL A CA 1
ATOM 1351 C C . VAL A 1 165 ? 8.681 37.757 19.027 1.00 89.69 165 VAL A C 1
ATOM 1353 O O . VAL A 1 165 ? 9.274 36.820 19.561 1.00 89.69 165 VAL A O 1
ATOM 1356 N N . GLN A 1 166 ? 7.442 38.110 19.366 1.00 88.94 166 GLN A N 1
ATOM 1357 C CA . GLN A 1 166 ? 6.625 37.366 20.323 1.00 88.94 166 GLN A CA 1
ATOM 1358 C C . GLN A 1 166 ? 5.926 36.199 19.612 1.00 88.94 166 GLN A C 1
ATOM 1360 O O . GLN A 1 166 ? 5.231 36.409 18.618 1.00 88.94 166 GLN A O 1
ATOM 1365 N N . TYR A 1 167 ? 6.129 34.983 20.123 1.00 91.62 167 TYR A N 1
ATOM 1366 C CA . TYR A 1 167 ? 5.591 33.737 19.574 1.00 91.62 167 TYR A CA 1
ATOM 1367 C C . TYR A 1 167 ? 5.135 32.792 20.693 1.00 91.62 167 TYR A C 1
ATOM 1369 O O . TYR A 1 167 ? 5.816 32.683 21.716 1.00 91.62 167 TYR A O 1
ATOM 1377 N N . VAL A 1 168 ? 4.013 32.102 20.486 1.00 83.56 168 VAL A N 1
ATOM 1378 C CA . VAL A 1 168 ? 3.464 31.046 21.350 1.00 83.56 168 VAL A CA 1
ATOM 1379 C C . VAL A 1 168 ? 2.880 29.955 20.443 1.00 83.56 168 VAL A C 1
ATOM 1381 O O . VAL A 1 168 ? 1.925 30.226 19.721 1.00 83.56 168 VAL A O 1
ATOM 1384 N N . LYS A 1 169 ? 3.440 28.734 20.455 1.00 68.62 169 LYS A N 1
ATOM 1385 C CA . LYS A 1 169 ? 2.963 27.623 19.601 1.00 68.62 169 LYS A CA 1
ATOM 1386 C C . LYS A 1 169 ? 1.468 27.363 19.844 1.00 68.62 169 LYS A C 1
ATOM 1388 O O . LYS A 1 169 ? 1.038 27.361 20.993 1.00 68.62 169 LYS A O 1
ATOM 1393 N N . GLY A 1 170 ? 0.704 27.159 18.768 1.00 65.81 170 GLY A N 1
ATOM 1394 C CA . GLY A 1 170 ? -0.732 26.848 18.818 1.00 65.81 170 GLY A CA 1
ATOM 1395 C C . GLY A 1 170 ? -1.651 28.019 19.184 1.00 65.81 170 GLY A C 1
ATOM 1396 O O . GLY A 1 170 ? -2.848 27.817 19.338 1.00 65.81 170 GLY A O 1
ATOM 1397 N N . LYS A 1 171 ? -1.134 29.246 19.350 1.00 77.50 171 LYS A N 1
ATOM 1398 C CA . LYS A 1 171 ? -1.954 30.373 19.811 1.00 77.50 171 LYS A CA 1
ATOM 1399 C C . LYS A 1 171 ? -2.530 31.217 18.671 1.00 77.50 171 LYS A C 1
ATOM 1401 O O . LYS A 1 171 ? -1.788 31.914 17.979 1.00 77.50 171 LYS A O 1
ATOM 1406 N N . GLY A 1 172 ? -3.856 31.302 18.621 1.00 83.69 172 GLY A N 1
ATOM 1407 C CA . GLY A 1 172 ? -4.589 32.233 17.763 1.00 83.69 172 GLY A CA 1
ATOM 1408 C C . GLY A 1 172 ? -5.178 31.575 16.523 1.00 83.69 172 GLY A C 1
ATOM 1409 O O . GLY A 1 172 ? -5.284 30.358 16.453 1.00 83.69 172 GLY A O 1
ATOM 1410 N N . LEU A 1 173 ? -5.578 32.403 15.563 1.00 85.38 173 LEU A N 1
ATOM 1411 C CA . LEU A 1 173 ? -6.231 31.965 14.334 1.00 85.38 173 LEU A CA 1
ATOM 1412 C C . LEU A 1 173 ? -5.218 31.243 13.422 1.00 85.38 173 LEU A C 1
ATOM 1414 O O . LEU A 1 173 ? -4.098 31.736 13.260 1.00 85.38 173 LEU A O 1
ATOM 1418 N N . PRO A 1 174 ? -5.567 30.105 12.807 1.00 80.44 174 PRO A N 1
ATOM 1419 C CA . PRO A 1 174 ? -4.733 29.501 11.772 1.00 80.44 174 PRO A CA 1
ATOM 1420 C C . PRO A 1 174 ? -4.798 30.347 10.489 1.00 80.44 174 PRO A C 1
ATOM 1422 O O . PRO A 1 174 ? -5.840 30.921 10.173 1.00 80.44 174 PRO A O 1
ATOM 1425 N N . SER A 1 175 ? -3.697 30.473 9.744 1.00 81.56 175 SER A N 1
ATOM 1426 C CA . SER A 1 175 ? -3.667 31.244 8.483 1.00 81.56 175 SER A CA 1
ATOM 1427 C C . SER A 1 175 ? -4.378 30.580 7.303 1.00 81.56 175 SER A C 1
ATOM 1429 O O . SER A 1 175 ? -4.735 31.265 6.341 1.00 81.56 175 SER A O 1
ATOM 1431 N N . LEU A 1 176 ? -4.621 29.277 7.406 1.00 70.06 176 LEU A N 1
ATOM 1432 C CA . LEU A 1 176 ? -5.586 28.511 6.620 1.00 70.06 176 LEU A CA 1
ATOM 1433 C C . LEU A 1 176 ? -6.819 28.226 7.501 1.00 70.06 176 LEU A C 1
ATOM 1435 O O . LEU A 1 176 ? -6.708 28.328 8.722 1.00 70.06 176 LEU A O 1
ATOM 1439 N N . PRO A 1 177 ? -7.988 27.865 6.944 1.00 54.78 177 PRO A N 1
ATOM 1440 C CA . PRO A 1 177 ? -9.044 27.226 7.726 1.00 54.78 177 PRO A CA 1
ATOM 1441 C C . PRO A 1 177 ? -8.490 25.967 8.407 1.00 54.78 177 PRO A C 1
ATOM 1443 O O . PRO A 1 177 ? -7.601 25.332 7.829 1.00 54.78 177 PRO A O 1
ATOM 1446 N N . PRO A 1 178 ? -8.992 25.574 9.589 1.00 46.81 178 PRO A N 1
ATOM 1447 C CA . PRO A 1 178 ? -8.733 24.237 10.096 1.00 46.81 178 PRO A CA 1
ATOM 1448 C C . PRO A 1 178 ? -9.226 23.216 9.063 1.00 46.81 178 PRO A C 1
ATOM 1450 O O . PRO A 1 178 ? -10.395 23.241 8.676 1.00 46.81 178 PRO A O 1
ATOM 1453 N N . SER A 1 179 ? -8.341 22.335 8.608 1.00 39.12 179 SER A N 1
ATOM 1454 C CA . SER A 1 179 ? -8.752 20.979 8.241 1.00 39.12 179 SER A CA 1
ATOM 1455 C C . SER A 1 179 ? -9.060 20.213 9.532 1.00 39.12 179 SER A C 1
ATOM 1457 O O . SER A 1 179 ? -8.488 20.544 10.574 1.00 39.12 179 SER A O 1
ATOM 1459 N N . ASN A 1 180 ? -9.918 19.187 9.490 1.00 30.12 180 ASN A N 1
ATOM 1460 C CA . ASN A 1 180 ? -10.175 18.312 10.646 1.00 30.12 180 ASN A CA 1
ATOM 1461 C C . ASN A 1 180 ? -8.987 17.355 10.881 1.00 30.12 180 ASN A C 1
ATOM 1463 O O . ASN A 1 180 ? -9.094 16.139 10.798 1.00 30.12 180 ASN A O 1
ATOM 1467 N N . THR A 1 181 ? -7.808 17.930 11.117 1.00 28.70 181 THR A N 1
ATOM 1468 C CA . THR A 1 181 ? -6.538 17.241 11.347 1.00 28.70 181 THR A CA 1
ATOM 1469 C C . THR A 1 181 ? -5.704 18.087 12.311 1.00 28.70 181 THR A C 1
ATOM 1471 O O . THR A 1 181 ? -4.923 18.935 11.878 1.00 28.70 181 THR A O 1
ATOM 1474 N N . GLU A 1 182 ? -5.858 17.833 13.612 1.00 24.44 182 GLU A N 1
ATOM 1475 C CA . GLU A 1 182 ? -5.182 18.530 14.722 1.00 24.44 182 GLU A CA 1
ATOM 1476 C C . GLU A 1 182 ? -5.630 19.997 14.980 1.00 24.44 182 GLU A C 1
ATOM 1478 O O . GLU A 1 182 ? -5.808 20.792 14.065 1.00 24.44 182 GLU A O 1
ATOM 1483 N N . LYS A 1 183 ? -5.758 20.476 16.227 1.00 30.02 183 LYS A N 1
ATOM 1484 C CA . LYS A 1 183 ? -5.600 19.807 17.532 1.00 30.02 183 LYS A CA 1
ATOM 1485 C C . LYS A 1 183 ? -6.281 20.596 18.647 1.00 30.02 183 LYS A C 1
ATOM 1487 O O . LYS A 1 183 ? -6.213 21.827 18.671 1.00 30.02 183 LYS A O 1
ATOM 1492 N N . SER A 1 184 ? -6.733 19.877 19.663 1.00 26.73 184 SER A N 1
ATOM 1493 C CA . SER A 1 184 ? -6.761 20.379 21.031 1.00 26.73 184 SER A CA 1
ATOM 1494 C C . SER A 1 184 ? -5.337 20.709 21.516 1.00 26.73 184 SER A C 1
ATOM 1496 O O . SER A 1 184 ? -4.403 19.920 21.361 1.00 26.73 184 SER A O 1
ATOM 1498 N N . ILE A 1 185 ? -5.127 21.896 22.101 1.00 30.17 185 ILE A N 1
ATOM 1499 C CA . ILE A 1 185 ? -3.910 22.198 22.878 1.00 30.17 185 ILE A CA 1
ATOM 1500 C C . ILE A 1 185 ? -4.290 22.963 24.142 1.00 30.17 185 ILE A C 1
ATOM 1502 O O . ILE A 1 185 ? -4.536 24.171 24.133 1.00 30.17 185 ILE A O 1
ATOM 1506 N N . ASN A 1 186 ? -4.249 22.233 25.251 1.00 25.08 186 ASN A N 1
ATOM 1507 C CA . ASN A 1 186 ? -4.467 22.751 26.589 1.00 25.08 186 ASN A CA 1
ATOM 1508 C C . ASN A 1 186 ? -3.388 23.777 27.004 1.00 25.08 186 ASN A C 1
ATOM 1510 O O . ASN A 1 186 ? -2.210 23.673 26.643 1.00 25.08 186 ASN A O 1
ATOM 1514 N N . SER A 1 187 ? -3.772 24.792 27.785 1.00 24.20 187 SER A N 1
ATOM 1515 C CA . SER A 1 187 ? -2.866 25.892 28.143 1.00 24.20 187 SER A CA 1
ATOM 1516 C C . SER A 1 187 ? -2.144 25.651 29.473 1.00 24.20 187 SER A C 1
ATOM 1518 O O . SER A 1 187 ? -2.779 25.502 30.512 1.00 24.20 187 SER A O 1
ATOM 1520 N N . SER A 1 188 ? -0.808 25.718 29.491 1.00 26.38 188 SER A N 1
ATOM 1521 C CA . SER A 1 188 ? -0.067 25.915 30.746 1.00 26.38 188 SER A CA 1
ATOM 1522 C C . SER A 1 188 ? 1.200 26.758 30.555 1.00 26.38 188 SER A C 1
ATOM 1524 O O . SER A 1 188 ? 2.041 26.511 29.692 1.00 26.38 188 SER A O 1
ATOM 1526 N N . GLY A 1 189 ? 1.333 27.813 31.364 1.00 22.95 189 GLY A N 1
ATOM 1527 C CA . GLY A 1 189 ? 2.489 28.712 31.355 1.00 22.95 189 GLY A CA 1
ATOM 1528 C C . GLY A 1 189 ? 3.356 28.518 32.596 1.00 22.95 189 GLY A C 1
ATOM 1529 O O . GLY A 1 189 ? 2.938 28.874 33.695 1.00 22.95 189 GLY A O 1
ATOM 1530 N N . SER A 1 190 ? 4.586 28.019 32.434 1.00 25.30 190 SER A N 1
ATOM 1531 C CA . SER A 1 190 ? 5.514 27.794 33.553 1.00 25.30 190 SER A CA 1
ATOM 1532 C C . SER A 1 190 ? 6.611 28.867 33.658 1.00 25.30 190 SER A C 1
ATOM 1534 O O . SER A 1 190 ? 7.147 29.349 32.658 1.00 25.30 190 SER A O 1
ATOM 1536 N N . HIS A 1 191 ? 6.946 29.267 34.889 1.00 25.72 191 HIS A N 1
ATOM 1537 C CA . HIS A 1 191 ? 7.930 30.316 35.185 1.00 25.72 191 HIS A CA 1
ATOM 1538 C C . HIS A 1 191 ? 9.387 29.807 35.133 1.00 25.72 191 HIS A C 1
ATOM 1540 O O . HIS A 1 191 ? 9.705 28.698 35.553 1.00 25.72 191 HIS A O 1
ATOM 1546 N N . THR A 1 192 ? 10.321 30.649 34.673 1.00 26.53 192 THR A N 1
ATOM 1547 C CA . THR A 1 192 ? 11.731 30.258 34.447 1.00 26.53 192 THR A CA 1
ATOM 1548 C C . THR A 1 192 ? 12.612 30.255 35.711 1.00 26.53 192 THR A C 1
ATOM 1550 O O . THR A 1 192 ? 12.618 31.235 36.458 1.00 26.53 192 THR A O 1
ATOM 1553 N N . GLY A 1 193 ? 13.442 29.208 35.891 1.00 24.14 193 GLY A N 1
ATOM 1554 C CA . GLY A 1 193 ? 14.119 28.881 37.168 1.00 24.14 193 GLY A CA 1
ATOM 1555 C C . GLY A 1 193 ? 15.667 28.873 37.264 1.00 24.14 193 GLY A C 1
ATOM 1556 O O . GLY A 1 193 ? 16.161 28.716 38.373 1.00 24.14 193 GLY A O 1
ATOM 1557 N N . LYS A 1 194 ? 16.429 29.122 36.180 1.00 27.38 194 LYS A N 1
ATOM 1558 C CA . LYS A 1 194 ? 17.915 29.340 36.122 1.00 27.38 194 LYS A CA 1
ATOM 1559 C C . LYS A 1 194 ? 18.890 28.166 36.436 1.00 27.38 194 LYS A C 1
ATOM 1561 O O . LYS A 1 194 ? 18.978 27.738 37.573 1.00 27.38 194 LYS A O 1
ATOM 1566 N N . SER A 1 195 ? 19.798 27.898 35.475 1.00 23.34 195 SER A N 1
ATOM 1567 C CA . SER A 1 195 ? 21.262 27.604 35.608 1.00 23.34 195 SER A CA 1
ATOM 1568 C C . SER A 1 195 ? 21.759 26.419 36.486 1.00 23.34 195 SER A C 1
ATOM 1570 O O . SER A 1 195 ? 21.265 26.185 37.574 1.00 23.34 195 SER A O 1
ATOM 1572 N N . TYR A 1 196 ? 22.820 25.666 36.139 1.00 23.84 196 TYR A N 1
ATOM 1573 C CA . TYR A 1 196 ? 24.147 26.113 35.664 1.00 23.84 196 TYR A CA 1
ATOM 1574 C C . TYR A 1 196 ? 24.935 25.089 34.797 1.00 23.84 196 TYR A C 1
ATOM 1576 O O . TYR A 1 196 ? 25.095 23.939 35.175 1.00 23.84 196 TYR A O 1
ATOM 1584 N N . LYS A 1 197 ? 25.553 25.606 33.720 1.00 24.75 197 LYS A N 1
ATOM 1585 C CA . LYS A 1 197 ? 26.900 25.333 33.140 1.00 24.75 197 LYS A CA 1
ATOM 1586 C C . LYS A 1 197 ? 27.599 23.949 33.264 1.00 24.75 197 LYS A C 1
ATOM 1588 O O . LYS A 1 197 ? 28.061 23.587 34.335 1.00 24.75 197 LYS A O 1
ATOM 1593 N N . ASN A 1 198 ? 27.933 23.406 32.081 1.00 23.12 198 ASN A N 1
ATOM 1594 C CA . ASN A 1 198 ? 29.241 22.897 31.589 1.00 23.12 198 ASN A CA 1
ATOM 1595 C C . ASN A 1 198 ? 30.191 22.076 32.497 1.00 23.12 198 ASN A C 1
ATOM 1597 O O . ASN A 1 198 ? 30.658 22.591 33.509 1.00 23.12 198 ASN A O 1
ATOM 1601 N N . LEU A 1 199 ? 30.778 21.005 31.924 1.00 24.56 199 LEU A N 1
ATOM 1602 C CA . LEU A 1 199 ? 32.196 21.022 31.479 1.00 24.56 199 LEU A CA 1
ATOM 1603 C C . LEU A 1 199 ? 32.608 19.845 30.555 1.00 24.56 199 LEU A C 1
ATOM 1605 O O . LEU A 1 199 ? 31.985 18.792 30.536 1.00 24.56 199 LEU A O 1
ATOM 1609 N N . ASN A 1 200 ? 33.678 20.088 29.787 1.00 24.94 200 ASN A N 1
ATOM 1610 C CA . ASN A 1 200 ? 34.404 19.216 28.838 1.00 24.94 200 ASN A CA 1
ATOM 1611 C C . ASN A 1 200 ? 34.820 17.839 29.432 1.00 24.94 200 ASN A C 1
ATOM 1613 O O . ASN A 1 200 ? 34.939 17.719 30.644 1.00 24.94 200 ASN A O 1
ATOM 1617 N N . GLY A 1 201 ? 35.194 16.793 28.677 1.00 23.95 201 GLY A N 1
ATOM 1618 C CA . GLY A 1 201 ? 35.365 16.641 27.222 1.00 23.95 201 GLY A CA 1
ATOM 1619 C C . GLY A 1 201 ? 36.704 15.973 26.814 1.00 23.95 201 GLY A C 1
ATOM 1620 O O . GLY A 1 201 ? 37.757 16.557 27.035 1.00 23.95 201 GLY A O 1
ATOM 1621 N N . LYS A 1 202 ? 36.614 14.816 26.126 1.00 23.97 202 LYS A N 1
ATOM 1622 C CA . LYS A 1 202 ? 37.626 14.075 25.312 1.00 23.97 202 LYS A CA 1
ATOM 1623 C C . LYS A 1 202 ? 38.918 13.491 25.948 1.00 23.97 202 LYS A C 1
ATOM 1625 O O . LYS A 1 202 ? 39.762 14.214 26.459 1.00 23.97 202 LYS A O 1
ATOM 1630 N N . GLY A 1 203 ? 39.152 12.199 25.651 1.00 23.81 203 GLY A N 1
ATOM 1631 C CA . GLY A 1 203 ? 40.474 11.535 25.562 1.00 23.81 203 GLY A CA 1
ATOM 1632 C C . GLY A 1 203 ? 40.616 10.247 26.401 1.00 23.81 203 GLY A C 1
ATOM 1633 O O . GLY A 1 203 ? 40.211 10.252 27.554 1.00 23.81 203 GLY A O 1
ATOM 1634 N N . GLN A 1 204 ? 41.191 9.129 25.922 1.00 24.91 204 GLN A N 1
ATOM 1635 C CA . GLN A 1 204 ? 41.563 8.726 24.548 1.00 24.91 204 GLN A CA 1
ATOM 1636 C C . GLN A 1 204 ? 41.652 7.170 24.439 1.00 24.91 204 GLN A C 1
ATOM 1638 O O . GLN A 1 204 ? 41.523 6.468 25.436 1.00 24.91 204 GLN A O 1
ATOM 1643 N N . SER A 1 205 ? 41.819 6.646 23.220 1.00 24.02 205 SER A N 1
ATOM 1644 C CA . SER A 1 205 ? 41.686 5.248 22.749 1.00 24.02 205 SER A CA 1
ATOM 1645 C C . SER A 1 205 ? 42.677 4.174 23.247 1.00 24.02 205 SER A C 1
ATOM 1647 O O . SER A 1 205 ? 43.862 4.461 23.405 1.00 24.02 205 SER A O 1
ATOM 1649 N N . GLY A 1 206 ? 42.224 2.906 23.235 1.00 24.39 206 GLY A N 1
ATOM 1650 C CA . GLY A 1 206 ? 43.044 1.681 23.092 1.00 24.39 206 GLY A CA 1
ATOM 1651 C C . GLY A 1 206 ? 42.587 0.516 23.993 1.00 24.39 206 GLY A C 1
ATOM 1652 O O . GLY A 1 206 ? 42.236 0.762 25.140 1.00 24.39 206 GLY A O 1
ATOM 1653 N N . SER A 1 207 ? 42.572 -0.759 23.576 1.00 24.50 207 SER A N 1
ATOM 1654 C CA . SER A 1 207 ? 42.775 -1.378 22.245 1.00 24.50 207 SER A CA 1
ATOM 1655 C C . SER A 1 207 ? 42.236 -2.831 22.232 1.00 24.50 207 SER A C 1
ATOM 1657 O O . SER A 1 207 ? 41.890 -3.365 23.282 1.00 24.50 207 SER A O 1
ATOM 1659 N N . ASP A 1 208 ? 42.204 -3.462 21.055 1.00 24.89 208 ASP A N 1
ATOM 1660 C CA . ASP A 1 208 ? 41.739 -4.828 20.727 1.00 24.89 208 ASP A CA 1
ATOM 1661 C C . ASP A 1 208 ? 42.113 -5.948 21.733 1.00 24.89 208 ASP A C 1
ATOM 1663 O O . ASP A 1 208 ? 43.195 -5.955 22.318 1.00 24.89 208 ASP A O 1
ATOM 1667 N N . THR A 1 209 ? 41.300 -7.004 21.901 1.00 24.64 209 THR A N 1
ATOM 1668 C CA . THR A 1 209 ? 41.350 -8.180 20.994 1.00 24.64 209 THR A CA 1
ATOM 1669 C C . THR A 1 209 ? 40.164 -9.159 21.125 1.00 24.64 209 THR A C 1
ATOM 1671 O O . THR A 1 209 ? 39.462 -9.204 22.132 1.00 24.64 209 THR A O 1
ATOM 1674 N N . LYS A 1 210 ? 39.956 -9.972 20.074 1.00 26.34 210 LYS A N 1
ATOM 1675 C CA . LYS A 1 210 ? 38.898 -10.997 19.926 1.00 26.34 210 LYS A CA 1
ATOM 1676 C C . LYS A 1 210 ? 39.207 -12.295 20.697 1.00 26.34 210 LYS A C 1
ATOM 1678 O O . LYS A 1 210 ? 40.338 -12.758 20.590 1.00 26.34 210 LYS A O 1
ATOM 1683 N N . ALA A 1 211 ? 38.195 -12.955 21.291 1.00 23.42 211 ALA A N 1
ATOM 1684 C CA . ALA A 1 211 ? 38.068 -14.433 21.326 1.00 23.42 211 ALA A CA 1
ATOM 1685 C C . ALA A 1 211 ? 36.730 -14.966 21.919 1.00 23.42 211 ALA A C 1
ATOM 1687 O O . ALA A 1 211 ? 36.443 -14.805 23.102 1.00 23.42 211 ALA A O 1
ATOM 1688 N N . LYS A 1 212 ? 35.983 -15.725 21.108 1.00 28.78 212 LYS A N 1
ATOM 1689 C CA . LYS A 1 212 ? 35.329 -17.016 21.448 1.00 28.78 212 LYS A CA 1
ATOM 1690 C C . LYS A 1 212 ? 36.043 -18.069 20.555 1.00 28.78 212 LYS A C 1
ATOM 1692 O O . LYS A 1 212 ? 36.546 -17.623 19.518 1.00 28.78 212 LYS A O 1
ATOM 1697 N N . PRO A 1 213 ? 36.136 -19.387 20.867 1.00 31.95 213 PRO A N 1
ATOM 1698 C CA . PRO A 1 213 ? 35.057 -20.235 21.415 1.00 31.95 213 PRO A CA 1
ATOM 1699 C C . PRO A 1 213 ? 35.510 -21.379 22.377 1.00 31.95 213 PRO A C 1
ATOM 1701 O O . PRO A 1 213 ? 36.670 -21.449 22.758 1.00 31.95 213 PRO A O 1
ATOM 1704 N N . GLY A 1 214 ? 34.601 -22.323 22.684 1.00 25.09 214 GLY A N 1
ATOM 1705 C CA . GLY A 1 214 ? 34.922 -23.769 22.703 1.00 25.09 214 GLY A CA 1
ATOM 1706 C C . GLY A 1 214 ? 35.339 -24.471 24.015 1.00 25.09 214 GLY A C 1
ATOM 1707 O O . GLY A 1 214 ? 36.511 -24.476 24.355 1.00 25.09 214 GLY A O 1
ATOM 1708 N N . SER A 1 215 ? 34.372 -25.170 24.636 1.00 27.23 215 SER A N 1
ATOM 1709 C CA . SER A 1 215 ? 34.429 -26.547 25.212 1.00 27.23 215 SER A CA 1
ATOM 1710 C C . SER A 1 215 ? 35.582 -27.076 26.112 1.00 27.23 215 SER A C 1
ATOM 1712 O O . SER A 1 215 ? 36.755 -27.000 25.772 1.00 27.23 215 SER A O 1
ATOM 1714 N N . ASP A 1 216 ? 35.155 -27.854 27.127 1.00 24.03 216 ASP A N 1
ATOM 1715 C CA . ASP A 1 216 ? 35.844 -28.952 27.853 1.00 24.03 216 ASP A CA 1
ATOM 1716 C C . ASP A 1 216 ? 36.987 -28.667 28.859 1.00 24.03 216 ASP A C 1
ATOM 1718 O O . ASP A 1 216 ? 37.783 -27.750 28.695 1.00 24.03 216 ASP A O 1
ATOM 1722 N N . GLY A 1 217 ? 37.121 -29.531 29.896 1.00 23.09 217 GLY A N 1
ATOM 1723 C CA . GLY A 1 217 ? 38.434 -29.707 30.565 1.00 23.09 217 GLY A CA 1
ATOM 1724 C C . GLY A 1 217 ? 38.601 -29.963 32.084 1.00 23.09 217 GLY A C 1
ATOM 1725 O O . GLY A 1 217 ? 39.618 -29.526 32.594 1.00 23.09 217 GLY A O 1
ATOM 1726 N N . LYS A 1 218 ? 37.688 -30.653 32.797 1.00 26.62 218 LYS A N 1
ATOM 1727 C CA . LYS A 1 218 ? 37.868 -31.490 34.040 1.00 26.62 218 LYS A CA 1
ATOM 1728 C C . LYS A 1 218 ? 39.067 -31.339 35.044 1.00 26.62 218 LYS A C 1
ATOM 1730 O O . LYS A 1 218 ? 40.217 -31.126 34.689 1.00 26.62 218 LYS A O 1
ATOM 1735 N N . ASN A 1 219 ? 38.808 -31.825 36.277 1.00 25.84 219 ASN A N 1
ATOM 1736 C CA . ASN A 1 219 ? 39.750 -32.185 37.377 1.00 25.84 219 ASN A CA 1
ATOM 1737 C C . ASN A 1 219 ? 40.283 -30.994 38.209 1.00 25.84 219 ASN A C 1
ATOM 1739 O O . ASN A 1 219 ? 40.310 -29.869 37.734 1.00 25.84 219 ASN A O 1
ATOM 1743 N N . ASN A 1 220 ? 40.693 -31.117 39.479 1.00 24.98 220 ASN A N 1
ATOM 1744 C CA . ASN A 1 220 ? 41.067 -32.239 40.373 1.00 24.98 220 ASN A CA 1
ATOM 1745 C C . ASN A 1 220 ? 40.383 -32.036 41.757 1.00 24.98 220 ASN A C 1
ATOM 1747 O O . ASN A 1 220 ? 40.041 -30.899 42.060 1.00 24.98 220 ASN A O 1
ATOM 1751 N N . LEU A 1 221 ? 40.175 -32.977 42.695 1.00 27.66 221 LEU A N 1
ATOM 1752 C CA . LEU A 1 221 ? 40.428 -34.428 42.919 1.00 27.66 221 LEU A CA 1
ATOM 1753 C C . LEU A 1 221 ? 39.300 -34.914 43.913 1.00 27.66 221 LEU A C 1
ATOM 1755 O O . LEU A 1 221 ? 38.367 -34.149 44.131 1.00 27.66 221 LEU A O 1
ATOM 1759 N N . ASN A 1 222 ? 39.221 -36.088 44.568 1.00 24.97 222 ASN A N 1
ATOM 1760 C CA . ASN A 1 222 ? 40.189 -37.139 44.917 1.00 24.97 222 ASN A CA 1
ATOM 1761 C C . ASN A 1 222 ? 39.525 -38.538 45.127 1.00 24.97 222 ASN A C 1
ATOM 1763 O O . ASN A 1 222 ? 38.313 -38.691 45.046 1.00 24.97 222 ASN A O 1
ATOM 1767 N N . ASN A 1 223 ? 40.383 -39.515 45.426 1.00 26.44 223 ASN A N 1
ATOM 1768 C CA . ASN A 1 223 ? 40.248 -40.913 45.882 1.00 26.44 223 ASN A CA 1
ATOM 1769 C C . ASN A 1 223 ? 39.061 -41.356 46.785 1.00 26.44 223 ASN A C 1
ATOM 1771 O O . ASN A 1 223 ? 38.533 -40.560 47.553 1.00 26.44 223 ASN A O 1
ATOM 1775 N N . SER A 1 224 ? 38.690 -42.654 46.833 1.00 26.06 224 SER A N 1
ATOM 1776 C CA . SER A 1 224 ? 39.307 -43.869 46.221 1.00 26.06 224 SER A CA 1
ATOM 1777 C C . SER A 1 224 ? 38.398 -45.118 46.241 1.00 26.06 224 SER A C 1
ATOM 1779 O O . SER A 1 224 ? 37.656 -45.282 47.204 1.00 26.06 224 SER A O 1
ATOM 1781 N N . ASN A 1 225 ? 38.669 -46.064 45.319 1.00 25.80 225 ASN A N 1
ATOM 1782 C CA . ASN A 1 225 ? 38.431 -47.528 45.402 1.00 25.80 225 ASN A CA 1
ATOM 1783 C C . ASN A 1 225 ? 36.971 -48.059 45.349 1.00 25.80 225 ASN A C 1
ATOM 1785 O O . ASN A 1 225 ? 36.083 -47.479 45.956 1.00 25.80 225 ASN A O 1
ATOM 1789 N N . GLN A 1 226 ? 36.665 -49.216 44.730 1.00 26.12 226 GLN A N 1
ATOM 1790 C CA . GLN A 1 226 ? 37.341 -49.977 43.651 1.00 26.12 226 GLN A CA 1
ATOM 1791 C C . GLN A 1 226 ? 36.366 -51.023 43.045 1.00 26.12 226 GLN A C 1
ATOM 1793 O O . GLN A 1 226 ? 35.481 -51.502 43.743 1.00 26.12 226 GLN A O 1
ATOM 1798 N N . GLU A 1 227 ? 36.633 -51.443 41.801 1.00 24.66 227 GLU A N 1
ATOM 1799 C CA . GLU A 1 227 ? 36.214 -52.722 41.178 1.00 24.66 227 GLU A CA 1
ATOM 1800 C C . GLU A 1 227 ? 34.762 -52.977 40.690 1.00 24.66 227 GLU A C 1
ATOM 1802 O O . GLU A 1 227 ? 33.797 -52.291 41.004 1.00 24.66 227 GLU A O 1
ATOM 1807 N N . ASN A 1 228 ? 34.705 -53.960 39.784 1.00 23.11 228 ASN A N 1
ATOM 1808 C CA . ASN A 1 228 ? 33.657 -54.451 38.863 1.00 23.11 228 ASN A CA 1
ATOM 1809 C C . ASN A 1 228 ? 33.689 -56.018 39.007 1.00 23.11 228 ASN A C 1
ATOM 1811 O O . ASN A 1 228 ? 34.540 -56.475 39.780 1.00 23.11 228 ASN A O 1
ATOM 1815 N N . PRO A 1 229 ? 32.953 -56.899 38.276 1.00 45.59 229 PRO A N 1
ATOM 1816 C CA . PRO A 1 229 ? 31.955 -56.689 37.217 1.00 45.59 229 PRO A CA 1
ATOM 1817 C C . PRO A 1 229 ? 30.719 -57.646 37.247 1.00 45.59 229 PRO A C 1
ATOM 1819 O O . PRO A 1 229 ? 30.550 -58.465 38.144 1.00 45.59 229 PRO A O 1
ATOM 1822 N N . SER A 1 230 ? 29.944 -57.600 36.150 1.00 25.91 230 SER A N 1
ATOM 1823 C CA . SER A 1 230 ? 29.226 -58.711 35.471 1.00 25.91 230 SER A CA 1
ATOM 1824 C C . SER A 1 230 ? 27.925 -59.334 36.029 1.00 25.91 230 SER A C 1
ATOM 1826 O O . SER A 1 230 ? 27.878 -59.891 37.120 1.00 25.91 230 SER A O 1
ATOM 1828 N N . ASP A 1 231 ? 26.927 -59.341 35.131 1.00 27.84 231 ASP A N 1
ATOM 1829 C CA . ASP A 1 231 ? 25.841 -60.322 34.895 1.00 27.84 231 ASP A CA 1
ATOM 1830 C C . ASP A 1 231 ? 26.280 -61.819 34.955 1.00 27.84 231 ASP A C 1
ATOM 1832 O O . ASP A 1 231 ? 27.489 -62.067 34.880 1.00 27.84 231 ASP A O 1
ATOM 1836 N N . PRO A 1 232 ? 25.367 -62.837 34.972 1.00 47.66 232 PRO A N 1
ATOM 1837 C CA . PRO A 1 232 ? 23.937 -62.768 34.603 1.00 47.66 232 PRO A CA 1
ATOM 1838 C C . PRO A 1 232 ? 22.902 -63.519 35.492 1.00 47.66 232 PRO A C 1
ATOM 1840 O O . PRO A 1 232 ? 23.232 -64.422 36.254 1.00 47.66 232 PRO A O 1
ATOM 1843 N N . ALA A 1 233 ? 21.623 -63.247 35.183 1.00 27.52 233 ALA A N 1
ATOM 1844 C CA . ALA A 1 233 ? 20.468 -64.174 35.151 1.00 27.52 233 ALA A CA 1
ATOM 1845 C C . ALA A 1 233 ? 19.721 -64.647 36.435 1.00 27.52 233 ALA A C 1
ATOM 1847 O O . ALA A 1 233 ? 20.284 -65.134 37.405 1.00 27.52 233 ALA A O 1
ATOM 1848 N N . GLU A 1 234 ? 18.385 -64.588 36.297 1.00 26.89 234 GLU A N 1
ATOM 1849 C CA . GLU A 1 234 ? 17.291 -65.412 36.864 1.00 26.89 234 GLU A CA 1
ATOM 1850 C C . GLU A 1 234 ? 17.083 -65.607 38.396 1.00 26.89 234 GLU A C 1
ATOM 1852 O O . GLU A 1 234 ? 17.773 -66.341 39.094 1.00 26.89 234 GLU A O 1
ATOM 1857 N N . ASN A 1 235 ? 15.971 -65.005 38.857 1.00 30.00 235 ASN A N 1
ATOM 1858 C CA . ASN A 1 235 ? 14.901 -65.506 39.760 1.00 30.00 235 ASN A CA 1
ATOM 1859 C C . ASN A 1 235 ? 14.913 -67.038 40.086 1.00 30.00 235 ASN A C 1
ATOM 1861 O O . ASN A 1 235 ? 15.255 -67.803 39.185 1.00 30.00 235 ASN A O 1
ATOM 1865 N N . PRO A 1 236 ? 14.363 -67.542 41.235 1.00 49.84 236 PRO A N 1
ATOM 1866 C CA . PRO A 1 236 ? 13.239 -66.923 41.964 1.00 49.84 236 PRO A CA 1
ATOM 1867 C C . PRO A 1 236 ? 13.125 -67.072 43.512 1.00 49.84 236 PRO A C 1
ATOM 1869 O O . PRO A 1 236 ? 13.713 -67.946 44.131 1.00 49.84 236 PRO A O 1
ATOM 1872 N N . GLN A 1 237 ? 12.197 -66.278 44.081 1.00 26.16 237 GLN A N 1
ATOM 1873 C CA . GLN A 1 237 ? 11.401 -66.500 45.320 1.00 26.16 237 GLN A CA 1
ATOM 1874 C C . GLN A 1 237 ? 12.092 -66.612 46.714 1.00 26.16 237 GLN A C 1
ATOM 1876 O O . GLN A 1 237 ? 12.792 -67.568 47.000 1.00 26.16 237 GLN A O 1
ATOM 1881 N N . ASN A 1 238 ? 11.745 -65.662 47.612 1.00 25.41 238 ASN A N 1
ATOM 1882 C CA . ASN A 1 238 ? 11.000 -65.807 48.902 1.00 25.41 238 ASN A CA 1
ATOM 1883 C C . ASN A 1 238 ? 11.340 -66.975 49.891 1.00 25.41 238 ASN A C 1
ATOM 1885 O O . ASN A 1 238 ? 11.568 -68.079 49.408 1.00 25.41 238 ASN A O 1
ATOM 1889 N N . PRO A 1 239 ? 11.188 -66.875 51.249 1.00 47.19 239 PRO A N 1
ATOM 1890 C CA . PRO A 1 239 ? 10.797 -65.741 52.125 1.00 47.19 239 PRO A CA 1
ATOM 1891 C C . PRO A 1 239 ? 11.640 -65.525 53.430 1.00 47.19 239 PRO A C 1
ATOM 1893 O O . PRO A 1 239 ? 12.310 -66.437 53.894 1.00 47.19 239 PRO A O 1
ATOM 1896 N N . GLN A 1 240 ? 11.422 -64.381 54.119 1.00 32.31 240 GLN A N 1
ATOM 1897 C CA . GLN A 1 240 ? 11.545 -64.161 55.597 1.00 32.31 240 GLN A CA 1
ATOM 1898 C C . GLN A 1 240 ? 12.942 -64.330 56.289 1.00 32.31 240 GLN A C 1
ATOM 1900 O O . GLN A 1 240 ? 13.810 -65.041 55.813 1.00 32.31 240 GLN A O 1
ATOM 1905 N N . THR A 1 241 ? 13.290 -63.687 57.425 1.00 32.16 241 THR A N 1
ATOM 1906 C CA . THR A 1 241 ? 12.547 -62.831 58.390 1.00 32.16 241 THR A CA 1
ATOM 1907 C C . THR A 1 241 ? 13.477 -61.850 59.144 1.00 32.16 241 THR A C 1
ATOM 1909 O O . THR A 1 241 ? 14.534 -62.268 59.600 1.00 32.16 241 THR A O 1
ATOM 1912 N N . GLY A 1 242 ? 12.986 -60.641 59.470 1.00 32.31 242 GLY A N 1
ATOM 1913 C CA . GLY A 1 242 ? 13.017 -60.138 60.861 1.00 32.31 242 GLY A CA 1
ATOM 1914 C C . GLY A 1 242 ? 14.023 -59.055 61.312 1.00 32.31 242 GLY A C 1
ATOM 1915 O O . GLY A 1 242 ? 15.071 -59.403 61.835 1.00 32.31 242 GLY A O 1
ATOM 1916 N N . ASN A 1 243 ? 13.545 -57.795 61.374 1.00 40.44 243 ASN A N 1
ATOM 1917 C CA . ASN A 1 243 ? 13.938 -56.709 62.313 1.00 40.44 243 ASN A CA 1
ATOM 1918 C C . ASN A 1 243 ? 15.395 -56.164 62.256 1.00 40.44 243 ASN A C 1
ATOM 1920 O O . ASN A 1 243 ? 16.341 -56.901 62.035 1.00 40.44 243 ASN A O 1
ATOM 1924 N N . LYS A 1 244 ? 15.676 -54.876 62.520 1.00 43.34 244 LYS A N 1
ATOM 1925 C CA . LYS A 1 244 ? 14.887 -53.772 63.121 1.00 43.34 244 LYS A CA 1
ATOM 1926 C C . LYS A 1 244 ? 15.584 -52.433 62.809 1.00 43.34 244 LYS A C 1
ATOM 1928 O O . LYS A 1 244 ? 16.803 -52.420 62.890 1.00 43.34 244 LYS A O 1
ATOM 1933 N N . GLU A 1 245 ? 14.856 -51.322 62.645 1.00 36.12 245 GLU A N 1
ATOM 1934 C CA . GLU A 1 245 ? 15.249 -50.016 63.228 1.00 36.12 245 GLU A CA 1
ATOM 1935 C C . GLU A 1 245 ? 14.098 -48.988 63.220 1.00 36.12 245 GLU A C 1
ATOM 1937 O O . GLU A 1 245 ? 12.999 -49.287 62.753 1.00 36.12 245 GLU A O 1
ATOM 1942 N N . SER A 1 246 ? 14.294 -47.841 63.880 1.00 36.50 246 SER A N 1
ATOM 1943 C CA . SER A 1 246 ? 13.227 -46.921 64.310 1.00 36.50 246 SER A CA 1
ATOM 1944 C C . SER A 1 246 ? 12.915 -45.803 63.312 1.00 36.50 246 SER A C 1
ATOM 1946 O O . SER A 1 246 ? 13.820 -45.098 62.868 1.00 36.50 246 SER A O 1
ATOM 1948 N N . GLY A 1 247 ? 11.628 -45.576 63.043 1.00 46.50 247 GLY A N 1
ATOM 1949 C CA . GLY A 1 247 ? 11.169 -44.495 62.170 1.00 46.50 247 GLY A CA 1
ATOM 1950 C C . GLY A 1 247 ? 11.297 -43.094 62.779 1.00 46.50 247 GLY A C 1
ATOM 1951 O O . GLY A 1 247 ? 11.157 -42.904 63.988 1.00 46.50 247 GLY A O 1
ATOM 1952 N N . LYS A 1 248 ? 11.494 -42.104 61.903 1.00 46.69 248 LYS A N 1
ATOM 1953 C CA . LYS A 1 248 ? 10.989 -40.743 62.118 1.00 46.69 248 LYS A CA 1
ATOM 1954 C C . LYS A 1 248 ? 9.519 -40.732 61.702 1.00 46.69 248 LYS A C 1
ATOM 1956 O O . LYS A 1 248 ? 9.179 -41.361 60.703 1.00 46.69 248 LYS A O 1
ATOM 1961 N N . GLU A 1 249 ? 8.673 -40.004 62.417 1.00 53.00 249 GLU A N 1
ATOM 1962 C CA . GLU A 1 249 ? 7.374 -39.617 61.867 1.00 53.00 249 GLU A CA 1
ATOM 1963 C C . GLU A 1 249 ? 7.600 -38.482 60.863 1.00 53.00 249 GLU A C 1
ATOM 1965 O O . GLU A 1 249 ? 8.249 -37.483 61.188 1.00 53.00 249 GLU A O 1
ATOM 1970 N N . ASP A 1 250 ? 7.087 -38.637 59.640 1.00 65.25 250 ASP A N 1
ATOM 1971 C CA . ASP A 1 250 ? 7.025 -37.537 58.679 1.00 65.25 250 ASP A CA 1
ATOM 1972 C C . ASP A 1 250 ? 6.178 -36.424 59.302 1.00 65.25 250 ASP A C 1
ATOM 1974 O O . ASP A 1 250 ? 5.008 -36.649 59.626 1.00 65.25 250 ASP A O 1
ATOM 1978 N N . LYS A 1 251 ? 6.751 -35.227 59.490 1.00 83.31 251 LYS A N 1
ATOM 1979 C CA . LYS A 1 251 ? 5.989 -34.103 60.041 1.00 83.31 251 LYS A CA 1
ATOM 1980 C C . LYS A 1 251 ? 4.836 -33.805 59.087 1.00 83.31 251 LYS A C 1
ATOM 1982 O O . LYS A 1 251 ? 5.073 -33.489 57.925 1.00 83.31 251 LYS A O 1
ATOM 1987 N N . LYS A 1 252 ? 3.606 -33.905 59.583 1.00 86.31 252 LYS A N 1
ATOM 1988 C CA . LYS A 1 252 ? 2.405 -33.528 58.841 1.00 86.31 252 LYS A CA 1
ATOM 1989 C C . LYS A 1 252 ? 1.876 -32.182 59.298 1.00 86.31 252 LYS A C 1
ATOM 1991 O O . LYS A 1 252 ? 2.106 -31.774 60.436 1.00 86.31 252 LYS A O 1
ATOM 1996 N N . TYR A 1 253 ? 1.134 -31.564 58.398 1.00 92.31 253 TYR A N 1
ATOM 1997 C CA . TYR A 1 253 ? 0.360 -30.359 58.614 1.00 92.31 253 TYR A CA 1
ATOM 1998 C C . TYR A 1 253 ? -1.080 -30.575 58.161 1.00 92.31 253 TYR A C 1
ATOM 2000 O O . TYR A 1 253 ? -1.392 -31.532 57.446 1.00 92.31 253 TYR A O 1
ATOM 2008 N N . THR A 1 254 ? -1.959 -29.688 58.599 1.00 92.81 254 THR A N 1
ATOM 2009 C CA . THR A 1 254 ? -3.382 -29.688 58.284 1.00 92.81 254 THR A CA 1
ATOM 2010 C C . THR A 1 254 ? -3.675 -28.532 57.344 1.00 92.81 254 THR A C 1
ATOM 2012 O O . THR A 1 254 ? -3.493 -27.374 57.715 1.00 92.81 254 THR A O 1
ATOM 2015 N N . VAL A 1 255 ? -4.165 -28.838 56.145 1.00 91.31 255 VAL A N 1
ATOM 2016 C CA . VAL A 1 255 ? -4.819 -27.846 55.287 1.00 91.31 255 VAL A CA 1
ATOM 2017 C C . VAL A 1 255 ? -6.311 -27.912 55.580 1.00 91.31 255 VAL A C 1
ATOM 2019 O O . VAL A 1 255 ? -6.905 -28.984 55.480 1.00 91.31 255 VAL A O 1
ATOM 2022 N N . THR A 1 256 ? -6.908 -26.797 55.991 1.00 91.94 256 THR A N 1
ATOM 2023 C CA . THR A 1 256 ? -8.344 -26.689 56.276 1.00 91.94 256 THR A CA 1
ATOM 2024 C C . THR A 1 256 ? -9.002 -25.764 55.271 1.00 91.94 256 THR A C 1
ATOM 2026 O O . THR A 1 256 ? -8.707 -24.578 55.229 1.00 91.94 256 THR A O 1
ATOM 2029 N N . PHE A 1 257 ? -9.913 -26.323 54.494 1.00 87.56 257 PHE A N 1
ATOM 2030 C CA . PHE A 1 257 ? -10.737 -25.651 53.510 1.00 87.56 257 PHE A CA 1
ATOM 2031 C C . PHE A 1 257 ? -12.038 -25.207 54.175 1.00 87.56 257 PHE A C 1
ATOM 2033 O O . PHE A 1 257 ? -12.871 -26.043 54.524 1.00 87.56 257 PHE A O 1
ATOM 2040 N N . ASP A 1 258 ? -12.195 -23.908 54.400 1.00 88.31 258 ASP A N 1
ATOM 2041 C CA . ASP A 1 258 ? -13.432 -23.280 54.859 1.00 88.31 258 ASP A CA 1
ATOM 2042 C C . ASP A 1 258 ? -14.185 -22.735 53.644 1.00 88.31 258 ASP A C 1
ATOM 2044 O O . ASP A 1 258 ? -13.762 -21.770 53.007 1.00 88.31 258 ASP A O 1
ATOM 2048 N N . PHE A 1 259 ? -15.316 -23.363 53.320 1.00 83.69 259 PHE A N 1
ATOM 2049 C CA . PHE A 1 259 ? -16.126 -22.999 52.156 1.00 83.69 259 PHE A CA 1
ATOM 2050 C C . PHE A 1 259 ? -16.837 -21.640 52.321 1.00 83.69 259 PHE A C 1
ATOM 2052 O O . PHE A 1 259 ? -17.493 -21.192 51.383 1.00 83.69 259 PHE A O 1
ATOM 2059 N N . ASN A 1 260 ? -16.702 -20.981 53.482 1.00 79.44 260 ASN A N 1
ATOM 2060 C CA . ASN A 1 260 ? -17.031 -19.570 53.704 1.00 79.44 260 ASN A CA 1
ATOM 2061 C C . ASN A 1 260 ? -18.495 -19.180 53.394 1.00 79.44 260 ASN A C 1
ATOM 2063 O O . ASN A 1 260 ? -18.783 -18.045 53.022 1.00 79.44 260 ASN A O 1
ATOM 2067 N N . TYR A 1 261 ? -19.441 -20.115 53.536 1.00 75.44 261 TYR A N 1
ATOM 2068 C CA . TYR A 1 261 ? -20.853 -19.831 53.272 1.00 75.44 261 TYR A CA 1
ATOM 2069 C C . TYR A 1 261 ? -21.466 -18.925 54.356 1.00 75.44 261 TYR A C 1
ATOM 2071 O O . TYR A 1 261 ? -21.271 -19.179 55.553 1.00 75.44 261 TYR A O 1
ATOM 2079 N N . PRO A 1 262 ? -22.295 -17.931 53.977 1.00 61.97 262 PRO A N 1
ATOM 2080 C CA . PRO A 1 262 ? -23.033 -17.116 54.933 1.00 61.97 262 PRO A CA 1
ATOM 2081 C C . PRO A 1 262 ? -23.828 -17.974 55.924 1.00 61.97 262 PRO A C 1
ATOM 2083 O O . PRO A 1 262 ? -24.608 -18.847 55.544 1.00 61.97 262 PRO A O 1
ATOM 2086 N N . ASN A 1 263 ? -23.638 -17.704 57.216 1.00 60.28 263 ASN A N 1
ATOM 2087 C CA . ASN A 1 263 ? -24.307 -18.380 58.333 1.00 60.28 263 ASN A CA 1
ATOM 2088 C C . ASN A 1 263 ? -24.053 -19.903 58.468 1.00 60.28 263 ASN A C 1
ATOM 2090 O O . ASN A 1 263 ? -24.708 -20.538 59.298 1.00 60.28 263 ASN A O 1
ATOM 2094 N N . GLN A 1 264 ? -23.110 -20.507 57.725 1.00 63.16 264 GLN A N 1
ATOM 2095 C CA . GLN A 1 264 ? -22.761 -21.932 57.860 1.00 63.16 264 GLN A CA 1
ATOM 2096 C C . GLN A 1 264 ? -21.252 -22.198 57.747 1.00 63.16 264 GLN A C 1
ATOM 2098 O O . GLN A 1 264 ? -20.681 -22.204 56.659 1.00 63.16 264 GLN A O 1
ATOM 2103 N N . THR A 1 265 ? -20.608 -22.538 58.868 1.00 62.53 265 THR A N 1
ATOM 2104 C CA . THR A 1 265 ? -19.220 -23.031 58.877 1.00 62.53 265 THR A CA 1
ATOM 2105 C C . THR A 1 265 ? -19.158 -24.463 58.340 1.00 62.53 265 THR A C 1
ATOM 2107 O O . THR A 1 265 ? -19.255 -25.431 59.096 1.00 62.53 265 THR A O 1
ATOM 2110 N N . LYS A 1 266 ? -18.995 -24.603 57.023 1.00 77.75 266 LYS A N 1
ATOM 2111 C CA . LYS A 1 266 ? -18.680 -25.875 56.365 1.00 77.75 266 LYS A CA 1
ATOM 2112 C C . LYS A 1 266 ? -17.172 -25.931 56.129 1.00 77.75 266 LYS A C 1
ATOM 2114 O O . LYS A 1 266 ? -16.648 -25.129 55.362 1.00 77.75 266 LYS A O 1
ATOM 2119 N N . THR A 1 267 ? -16.492 -26.883 56.763 1.00 82.81 267 THR A N 1
ATOM 2120 C CA . THR A 1 267 ? -15.043 -27.081 56.622 1.00 82.81 267 THR A CA 1
ATOM 2121 C C . THR A 1 267 ? -14.685 -28.512 56.224 1.00 82.81 267 THR A C 1
ATOM 2123 O O . THR A 1 267 ? -15.374 -29.467 56.583 1.00 82.81 267 THR A O 1
ATOM 2126 N N . GLN A 1 268 ? -13.575 -28.660 55.504 1.00 84.94 268 GLN A N 1
ATOM 2127 C CA . GLN A 1 268 ? -12.937 -29.931 55.159 1.00 84.94 268 GLN A CA 1
ATOM 2128 C C . GLN A 1 268 ? -11.444 -29.829 55.477 1.00 84.94 268 GLN A C 1
ATOM 2130 O O . GLN A 1 268 ? -10.796 -28.881 55.053 1.00 84.94 268 GLN A O 1
ATOM 2135 N N . SER A 1 269 ? -10.873 -30.794 56.201 1.00 89.56 269 SER A N 1
ATOM 2136 C CA . SER A 1 269 ? -9.448 -30.773 56.565 1.00 89.56 269 SER A CA 1
ATOM 2137 C C . SER A 1 269 ? -8.706 -31.987 56.012 1.00 89.56 269 SER A C 1
ATOM 2139 O O . SER A 1 269 ? -9.159 -33.122 56.164 1.00 89.56 269 SER A O 1
ATOM 2141 N N . VAL A 1 270 ? -7.541 -31.752 55.409 1.00 89.62 270 VAL A N 1
ATOM 2142 C CA . VAL A 1 270 ? -6.661 -32.767 54.813 1.00 89.62 270 VAL A CA 1
ATOM 2143 C C . VAL A 1 270 ? -5.298 -32.723 55.505 1.00 89.62 270 VAL A C 1
ATOM 2145 O O . VAL A 1 270 ? -4.757 -31.647 55.754 1.00 89.62 270 VAL A O 1
ATOM 2148 N N . SER A 1 271 ? -4.732 -33.890 55.832 1.00 89.00 271 SER A N 1
ATOM 2149 C CA . SER A 1 271 ? -3.420 -33.991 56.485 1.00 89.00 271 SER A CA 1
ATOM 2150 C C . SER A 1 271 ? -2.325 -34.363 55.483 1.00 89.00 271 SER A C 1
ATOM 2152 O O . SER A 1 271 ? -2.273 -35.495 54.998 1.00 89.00 271 SER A O 1
ATOM 2154 N N . VAL A 1 272 ? -1.446 -33.402 55.206 1.00 89.31 272 VAL A N 1
ATOM 2155 C CA . VAL A 1 272 ? -0.412 -33.421 54.156 1.00 89.31 272 VAL A CA 1
ATOM 2156 C C . VAL A 1 272 ? 0.971 -33.499 54.814 1.00 89.31 272 VAL A C 1
ATOM 2158 O O . VAL A 1 272 ? 1.132 -33.033 55.945 1.00 89.31 272 VAL A O 1
ATOM 2161 N N . LYS A 1 273 ? 1.979 -34.113 54.180 1.00 87.44 273 LYS A N 1
ATOM 2162 C CA . LYS A 1 273 ? 3.346 -34.106 54.738 1.00 87.44 273 LYS A CA 1
ATOM 2163 C C . LYS A 1 273 ? 4.036 -32.768 54.473 1.00 87.44 273 LYS A C 1
ATOM 2165 O O . LYS A 1 273 ? 3.758 -32.105 53.483 1.00 87.44 273 LYS A O 1
ATOM 2170 N N . ALA A 1 274 ? 4.985 -32.409 55.331 1.00 87.56 274 ALA A N 1
ATOM 2171 C CA . ALA A 1 274 ? 5.856 -31.260 55.130 1.00 87.56 274 ALA A CA 1
ATOM 2172 C C . ALA A 1 274 ? 6.643 -31.389 53.813 1.00 87.56 274 ALA A C 1
ATOM 2174 O O . ALA A 1 274 ? 7.510 -32.257 53.699 1.00 87.56 274 ALA A O 1
ATOM 2175 N N . GLY A 1 275 ? 6.347 -30.515 52.850 1.00 82.19 275 GLY A N 1
ATOM 2176 C CA . GLY A 1 275 ? 6.953 -30.503 51.516 1.00 82.19 275 GLY A CA 1
ATOM 2177 C C . GLY A 1 275 ? 6.121 -31.166 50.412 1.00 82.19 275 GLY A C 1
ATOM 2178 O O . GLY A 1 275 ? 6.437 -30.949 49.246 1.00 82.19 275 GLY A O 1
ATOM 2179 N N . ASP A 1 276 ? 5.059 -31.907 50.749 1.00 86.38 276 ASP A N 1
ATOM 2180 C CA . ASP A 1 276 ? 4.090 -32.409 49.765 1.00 86.38 276 ASP A CA 1
ATOM 2181 C C . ASP A 1 276 ? 3.093 -31.291 49.388 1.00 86.38 276 ASP A C 1
ATOM 2183 O O . ASP A 1 276 ? 2.848 -30.360 50.163 1.00 86.38 276 ASP A O 1
ATOM 2187 N N . TYR A 1 277 ? 2.477 -31.395 48.211 1.00 83.88 277 TYR A N 1
ATOM 2188 C CA . TYR A 1 277 ? 1.387 -30.515 47.779 1.00 83.88 277 TYR A CA 1
ATOM 2189 C C . TYR A 1 277 ? 0.029 -31.028 48.279 1.00 83.88 277 TYR A C 1
ATOM 2191 O O . TYR A 1 277 ? -0.138 -32.216 48.568 1.00 83.88 277 TYR A O 1
ATOM 2199 N N . VAL A 1 278 ? -0.955 -30.133 48.385 1.00 84.50 278 VAL A N 1
ATOM 2200 C CA . VAL A 1 278 ? -2.350 -30.491 48.683 1.00 84.50 278 VAL A CA 1
ATOM 2201 C C . VAL A 1 278 ? -3.168 -30.475 47.395 1.00 84.50 278 VAL A C 1
ATOM 2203 O O . VAL A 1 278 ? -2.891 -29.690 46.497 1.00 84.50 278 VAL A O 1
ATOM 2206 N N . GLN A 1 279 ? -4.167 -31.346 47.296 1.00 75.94 279 GLN A N 1
ATOM 2207 C CA . GLN A 1 279 ? -5.150 -31.295 46.213 1.00 75.94 279 GLN A CA 1
ATOM 2208 C C . GLN A 1 279 ? -6.258 -30.303 46.576 1.00 75.94 279 GLN A C 1
ATOM 2210 O O . GLN A 1 279 ? -6.657 -30.220 47.742 1.00 75.94 279 GLN A O 1
ATOM 2215 N N . GLU A 1 280 ? -6.743 -29.563 45.586 1.00 72.50 280 GLU A N 1
ATOM 2216 C CA . GLU A 1 280 ? -7.930 -28.723 45.724 1.00 72.50 280 GLU A CA 1
ATOM 2217 C C . GLU A 1 280 ? -9.172 -29.606 45.961 1.00 72.50 280 GLU A C 1
ATOM 2219 O O . GLU A 1 280 ? -9.284 -30.677 45.362 1.00 72.50 280 GLU A O 1
ATOM 2224 N N . PRO A 1 281 ? -10.091 -29.233 46.870 1.00 73.19 281 PRO A N 1
ATOM 2225 C CA . PRO A 1 281 ? -11.360 -29.924 47.027 1.00 73.19 281 PRO A CA 1
ATOM 2226 C C . PRO A 1 281 ? -12.425 -29.310 46.116 1.00 73.19 281 PRO A C 1
ATOM 2228 O O . PRO A 1 281 ? -12.531 -28.088 46.017 1.00 73.19 281 PRO A O 1
ATOM 2231 N N . GLU A 1 282 ? -13.281 -30.163 45.556 1.00 54.94 282 GLU A N 1
ATOM 2232 C CA . GLU A 1 282 ? -14.416 -29.752 44.725 1.00 54.94 282 GLU A CA 1
ATOM 2233 C C . GLU A 1 282 ? -15.268 -28.644 45.385 1.00 54.94 282 GLU A C 1
ATOM 2235 O O . GLU A 1 282 ? -15.878 -28.875 46.445 1.00 54.94 282 GLU A O 1
ATOM 2240 N N . PRO A 1 283 ? -15.346 -27.437 44.789 1.00 56.50 283 PRO A N 1
ATOM 2241 C CA . PRO A 1 283 ? -16.172 -26.358 45.305 1.00 56.50 283 PRO A CA 1
ATOM 2242 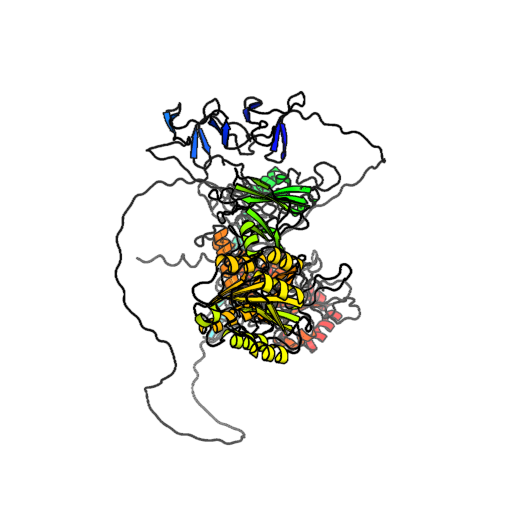C C . PRO A 1 283 ? -17.649 -26.682 45.055 1.00 56.50 283 PRO A C 1
ATOM 2244 O O . PRO A 1 283 ? -18.115 -26.761 43.922 1.00 56.50 283 PRO A O 1
ATOM 2247 N N . VAL A 1 284 ? -18.429 -26.855 46.126 1.00 57.50 284 VAL A N 1
ATOM 2248 C CA . VAL A 1 284 ? -19.863 -27.148 45.981 1.00 57.50 284 VAL A CA 1
ATOM 2249 C C . VAL A 1 284 ? -20.597 -25.907 45.473 1.00 57.50 284 VAL A C 1
ATOM 2251 O O . VAL A 1 284 ? -20.655 -24.891 46.168 1.00 57.50 284 VAL A O 1
ATOM 2254 N N . TYR A 1 285 ? -21.159 -26.027 44.269 1.00 54.16 285 TYR A N 1
ATOM 2255 C CA . TYR A 1 285 ? -21.826 -24.960 43.526 1.00 54.16 285 TYR A CA 1
ATOM 2256 C C . TYR A 1 285 ? -22.803 -24.120 44.372 1.00 54.16 285 TYR A C 1
ATOM 2258 O O . TYR A 1 285 ? -23.594 -24.650 45.159 1.00 54.16 285 TYR A O 1
ATOM 2266 N N . ARG A 1 286 ? -22.766 -22.798 44.168 1.00 60.12 286 ARG A N 1
ATOM 2267 C CA . ARG A 1 286 ? -23.591 -21.799 44.858 1.00 60.12 286 ARG A CA 1
ATOM 2268 C C . ARG A 1 286 ? -24.370 -20.992 43.817 1.00 60.12 286 ARG A C 1
ATOM 2270 O O . ARG A 1 286 ? -23.792 -20.194 43.091 1.00 60.12 286 ARG A O 1
ATOM 2277 N N . ASP A 1 287 ? -25.681 -21.208 43.750 1.00 58.69 287 ASP A N 1
ATOM 2278 C CA . ASP A 1 287 ? -26.564 -20.499 42.814 1.00 58.69 287 ASP A CA 1
ATOM 2279 C C . ASP A 1 287 ? -26.493 -18.977 43.039 1.00 58.69 287 ASP A C 1
ATOM 2281 O O . ASP A 1 287 ? -26.530 -18.522 44.183 1.00 58.69 287 ASP A O 1
ATOM 2285 N N . GLY A 1 288 ? -26.341 -18.212 41.955 1.00 57.16 288 GLY A N 1
ATOM 2286 C CA . GLY A 1 288 ? -26.119 -16.757 41.964 1.00 57.16 288 GLY A CA 1
ATOM 2287 C C . GLY A 1 288 ? -24.668 -16.279 42.150 1.00 57.16 288 GLY A C 1
ATOM 2288 O O . GLY A 1 288 ? -24.380 -15.148 41.775 1.00 57.16 288 GLY A O 1
ATOM 2289 N N . TYR A 1 289 ? -23.746 -17.115 42.647 1.00 63.88 289 TYR A N 1
ATOM 2290 C CA . TYR A 1 289 ? -22.389 -16.686 43.023 1.00 63.88 289 TYR A CA 1
ATOM 2291 C C . TYR A 1 289 ? -21.295 -17.340 42.180 1.00 63.88 289 TYR A C 1
ATOM 2293 O O . TYR A 1 289 ? -21.328 -18.542 41.907 1.00 63.88 289 TYR A O 1
ATOM 2301 N N . TYR A 1 290 ? -20.262 -16.567 41.855 1.00 64.12 290 TYR A N 1
ATOM 2302 C CA . TYR A 1 290 ? -19.066 -17.057 41.178 1.00 64.12 290 TYR A CA 1
ATOM 2303 C C . TYR A 1 290 ? -17.988 -17.461 42.194 1.00 64.12 290 TYR A C 1
ATOM 2305 O O . TYR A 1 290 ? -17.587 -16.663 43.043 1.00 64.12 290 TYR A O 1
ATOM 2313 N N . PHE A 1 291 ? -17.504 -18.706 42.117 1.00 70.81 291 PHE A N 1
ATOM 2314 C CA . PHE A 1 291 ? -16.344 -19.149 42.895 1.00 70.81 291 PHE A CA 1
ATOM 2315 C C . PHE A 1 291 ? -15.065 -18.590 42.268 1.00 70.81 291 PHE A C 1
ATOM 2317 O O . PHE A 1 291 ? -14.703 -18.962 41.150 1.00 70.81 291 PHE A O 1
ATOM 2324 N N . LEU A 1 292 ? -14.373 -17.712 42.995 1.00 66.88 292 LEU A N 1
ATOM 2325 C CA . LEU A 1 292 ? -13.183 -17.056 42.473 1.00 66.88 292 LEU A CA 1
ATOM 2326 C C . LEU A 1 292 ? -11.953 -17.970 42.564 1.00 66.88 292 LEU A C 1
ATOM 2328 O O . LEU A 1 292 ? -11.409 -18.357 41.530 1.00 66.88 292 LEU A O 1
ATOM 2332 N N . ALA A 1 293 ? -11.528 -18.302 43.788 1.00 70.81 293 ALA A N 1
ATOM 2333 C CA . ALA A 1 293 ? -10.467 -19.259 44.120 1.00 70.81 293 ALA A CA 1
ATOM 2334 C C . ALA A 1 293 ? -10.416 -19.506 45.649 1.00 70.81 293 ALA A C 1
ATOM 2336 O O . ALA A 1 293 ? -11.221 -18.963 46.416 1.00 70.81 293 ALA A O 1
ATOM 2337 N N . TRP A 1 294 ? -9.433 -20.295 46.095 1.00 78.69 294 TRP A N 1
ATOM 2338 C CA . TRP A 1 294 ? -9.053 -20.450 47.503 1.00 78.69 294 TRP A CA 1
ATOM 2339 C C . TRP A 1 294 ? -7.983 -19.429 47.924 1.00 78.69 294 TRP A C 1
ATOM 2341 O O . TRP A 1 294 ? -6.956 -19.289 47.260 1.00 78.69 294 TRP A O 1
ATOM 2351 N N . TYR A 1 295 ? -8.176 -18.773 49.071 1.00 81.50 295 TYR A N 1
ATOM 2352 C CA . TYR A 1 295 ? -7.292 -17.718 49.590 1.00 81.50 295 TYR A CA 1
ATOM 2353 C C . TYR A 1 295 ? -6.827 -18.006 51.019 1.00 81.50 295 TYR A C 1
ATOM 2355 O O . TYR A 1 295 ? -7.532 -18.634 51.803 1.00 81.50 295 TYR A O 1
ATOM 2363 N N . ARG A 1 296 ? -5.641 -17.516 51.401 1.00 84.19 296 ARG A N 1
ATOM 2364 C CA . ARG A 1 296 ? -5.111 -17.647 52.779 1.00 84.19 296 ARG A CA 1
ATOM 2365 C C . ARG A 1 296 ? -5.780 -16.697 53.789 1.00 84.19 296 ARG A C 1
ATOM 2367 O O . ARG A 1 296 ? -5.528 -16.809 54.988 1.00 84.19 296 ARG A O 1
ATOM 2374 N N . ASN A 1 297 ? -6.618 -15.778 53.316 1.00 77.06 297 ASN A N 1
ATOM 2375 C CA . ASN A 1 297 ? -7.340 -14.781 54.103 1.00 77.06 297 ASN A CA 1
ATOM 2376 C C . ASN A 1 297 ? -8.847 -14.831 53.769 1.00 77.06 297 ASN A C 1
ATOM 2378 O O . ASN A 1 297 ? -9.215 -15.298 52.695 1.00 77.06 297 ASN A O 1
ATOM 2382 N N . LYS A 1 298 ? -9.706 -14.369 54.688 1.00 71.50 298 LYS A N 1
ATOM 2383 C CA . LYS A 1 298 ? -11.140 -14.121 54.419 1.00 71.50 298 LYS A CA 1
ATOM 2384 C C . LYS A 1 298 ? -11.399 -12.734 53.823 1.00 71.50 298 LYS A C 1
ATOM 2386 O O . LYS A 1 298 ? -12.522 -12.452 53.434 1.00 71.50 298 LYS A O 1
ATOM 2391 N N . ASP A 1 299 ? -10.392 -11.868 53.845 1.00 66.19 299 ASP A N 1
ATOM 2392 C CA . ASP A 1 299 ? -10.469 -10.498 53.351 1.00 66.19 299 ASP A CA 1
ATOM 2393 C C . ASP A 1 299 ? -10.616 -10.488 51.824 1.00 66.19 299 ASP A C 1
ATOM 2395 O O . ASP A 1 299 ? -9.716 -10.915 51.096 1.00 66.19 299 ASP A O 1
ATOM 2399 N N . GLU A 1 300 ? -11.752 -9.985 51.352 1.00 55.91 300 GLU A N 1
ATOM 2400 C CA . GLU A 1 300 ? -12.106 -9.872 49.933 1.00 55.91 300 GLU A CA 1
ATOM 2401 C C . GLU A 1 300 ? -11.277 -8.799 49.200 1.00 55.91 300 GLU A C 1
ATOM 2403 O O . GLU A 1 300 ? -11.479 -8.565 48.017 1.00 55.91 300 GLU A O 1
ATOM 2408 N N . LYS A 1 301 ? -10.275 -8.201 49.862 1.00 55.28 301 LYS A N 1
ATOM 2409 C CA . LYS A 1 301 ? -9.297 -7.269 49.270 1.00 55.28 301 LYS A CA 1
ATOM 2410 C C . LYS A 1 301 ? -7.959 -7.924 48.896 1.00 55.28 301 LYS A C 1
ATOM 2412 O O . LYS A 1 301 ? -7.046 -7.245 48.434 1.00 55.28 301 LYS A O 1
ATOM 2417 N N . ASP A 1 302 ? -7.832 -9.247 49.053 1.00 58.50 302 ASP A N 1
ATOM 2418 C CA . ASP A 1 302 ? -6.627 -10.031 48.704 1.00 58.50 302 ASP A CA 1
ATOM 2419 C C . ASP A 1 302 ? -6.778 -10.836 47.387 1.00 58.50 302 ASP A C 1
ATOM 2421 O O . ASP A 1 302 ? -6.059 -11.811 47.156 1.00 58.50 302 ASP A O 1
ATOM 2425 N N . LEU A 1 303 ? -7.715 -10.445 46.504 1.00 59.50 303 LEU A N 1
ATOM 2426 C CA . LEU A 1 303 ? -8.191 -11.259 45.363 1.00 59.50 303 LEU A CA 1
ATOM 2427 C C . LEU A 1 303 ? -7.120 -11.656 44.330 1.00 59.50 303 LEU A C 1
ATOM 2429 O O . LEU A 1 303 ? -7.314 -12.620 43.587 1.00 59.50 303 LEU A O 1
ATOM 2433 N N . MET A 1 304 ? -5.971 -10.981 44.296 1.00 55.09 304 MET A N 1
ATOM 2434 C CA . MET A 1 304 ? -4.854 -11.349 43.415 1.00 55.09 304 MET A CA 1
ATOM 2435 C C . MET A 1 304 ? -3.930 -12.436 43.989 1.00 55.09 304 MET A C 1
ATOM 2437 O O . MET A 1 304 ? -3.193 -13.060 43.231 1.00 55.09 304 MET A O 1
ATOM 2441 N N . ASN A 1 305 ? -3.961 -12.712 45.299 1.00 65.62 305 ASN A N 1
ATOM 2442 C CA . ASN A 1 305 ? -3.064 -13.680 45.949 1.00 65.62 305 ASN A CA 1
ATOM 2443 C C . ASN A 1 305 ? -3.742 -15.045 46.181 1.00 65.62 305 ASN A C 1
ATOM 2445 O O . ASN A 1 305 ? -3.686 -15.620 47.273 1.00 65.62 305 ASN A O 1
ATOM 2449 N N . ALA A 1 306 ? -4.381 -15.572 45.132 1.00 69.69 306 ALA A N 1
ATOM 2450 C CA . ALA A 1 306 ? -4.979 -16.906 45.134 1.00 69.69 306 ALA A CA 1
ATOM 2451 C C . ALA A 1 306 ? -3.929 -17.994 45.435 1.00 69.69 306 ALA A C 1
ATOM 2453 O O . ALA A 1 306 ? -2.778 -17.928 44.993 1.00 69.69 306 ALA A O 1
ATOM 2454 N N . PHE A 1 307 ? -4.318 -19.026 46.182 1.00 74.06 307 PHE A N 1
ATOM 2455 C CA . PHE A 1 307 ? -3.422 -20.115 46.559 1.00 74.06 307 PHE A CA 1
ATOM 2456 C C . PHE A 1 307 ? -3.126 -21.025 45.355 1.00 74.06 307 PHE A C 1
ATOM 2458 O O . PHE A 1 307 ? -3.988 -21.789 44.929 1.00 74.06 307 PHE A O 1
ATOM 2465 N N . SER A 1 308 ? -1.899 -20.990 44.820 1.00 75.25 308 SER A N 1
ATOM 2466 C CA . SER A 1 308 ? -1.468 -21.999 43.839 1.00 75.25 308 SER A CA 1
ATOM 2467 C C . SER A 1 308 ? -1.179 -23.328 44.533 1.00 75.25 308 SER A C 1
ATOM 2469 O O . SER A 1 308 ? -0.182 -23.472 45.247 1.00 75.25 308 SER A O 1
ATOM 2471 N N . PHE A 1 309 ? -2.039 -24.309 44.282 1.00 74.31 309 PHE A N 1
ATOM 2472 C CA . PHE A 1 309 ? -1.908 -25.682 44.762 1.00 74.31 309 PHE A CA 1
ATOM 2473 C C . PHE A 1 309 ? -0.677 -26.413 44.216 1.00 74.31 309 PHE A C 1
ATOM 2475 O O . PHE A 1 309 ? -0.107 -27.240 44.926 1.00 74.31 309 PHE A O 1
ATOM 2482 N N . ASN A 1 310 ? -0.248 -26.080 42.995 1.00 59.66 310 ASN A N 1
ATOM 2483 C CA . ASN A 1 310 ? 0.840 -26.769 42.298 1.00 59.66 310 ASN A CA 1
ATOM 2484 C C . ASN A 1 310 ? 2.218 -26.130 42.556 1.00 59.66 310 ASN A C 1
ATOM 2486 O O . ASN A 1 310 ? 3.229 -26.823 42.477 1.00 59.66 310 ASN A O 1
ATOM 2490 N N . ASP A 1 311 ? 2.267 -24.844 42.933 1.00 70.69 311 ASP A N 1
ATOM 2491 C CA . ASP A 1 311 ? 3.518 -24.135 43.260 1.00 70.69 311 ASP A CA 1
ATOM 2492 C C . ASP A 1 311 ? 3.782 -24.011 44.773 1.00 70.69 311 ASP A C 1
ATOM 2494 O O . ASP A 1 311 ? 4.905 -23.704 45.181 1.00 70.69 311 ASP A O 1
ATOM 2498 N N . THR A 1 312 ? 2.774 -24.237 45.631 1.00 78.06 312 THR A N 1
ATOM 2499 C CA . THR A 1 312 ? 2.875 -24.007 47.087 1.00 78.06 312 THR A CA 1
ATOM 2500 C C . THR A 1 312 ? 2.934 -25.319 47.889 1.00 78.06 312 THR A C 1
ATOM 2502 O O . THR A 1 312 ? 1.895 -25.811 48.338 1.00 78.06 312 THR A O 1
ATOM 2505 N N . PRO A 1 313 ? 4.127 -25.889 48.156 1.00 86.00 313 PRO A N 1
ATOM 2506 C CA . PRO A 1 313 ? 4.243 -27.088 48.983 1.00 86.00 313 PRO A CA 1
ATOM 2507 C C . PRO A 1 313 ? 3.873 -26.788 50.443 1.00 86.00 313 PRO A C 1
ATOM 2509 O O . PRO A 1 313 ? 4.295 -25.779 51.023 1.00 86.00 313 PRO A O 1
ATOM 2512 N N . VAL A 1 314 ? 3.118 -27.686 51.078 1.00 89.38 314 VAL A N 1
ATOM 2513 C CA . VAL A 1 314 ? 2.576 -27.490 52.429 1.00 89.38 314 VAL A CA 1
ATOM 2514 C C . VAL A 1 314 ? 3.688 -27.624 53.468 1.00 89.38 314 VAL A C 1
ATOM 2516 O O . VAL A 1 314 ? 4.233 -28.702 53.697 1.00 89.38 314 VAL A O 1
ATOM 2519 N N . ASN A 1 315 ? 4.033 -26.513 54.121 1.00 90.38 315 ASN A N 1
ATOM 2520 C CA . ASN A 1 315 ? 5.138 -26.435 55.086 1.00 90.38 315 ASN A CA 1
ATOM 2521 C C . ASN A 1 315 ? 4.734 -25.868 56.461 1.00 90.38 315 ASN A C 1
ATOM 2523 O O . ASN A 1 315 ? 5.591 -25.680 57.329 1.00 90.38 315 ASN A O 1
ATOM 2527 N N . GLU A 1 316 ? 3.437 -25.659 56.670 1.00 91.75 316 GLU A N 1
ATOM 2528 C CA . GLU A 1 316 ? 2.783 -25.143 57.876 1.00 91.75 316 GLU A CA 1
ATOM 2529 C C . GLU A 1 316 ? 1.317 -25.616 57.901 1.00 91.75 316 GLU A C 1
ATOM 2531 O O . GLU A 1 316 ? 0.829 -26.123 56.890 1.00 91.75 316 GLU A O 1
ATOM 2536 N N . ASP A 1 317 ? 0.608 -25.465 59.025 1.00 92.12 317 ASP A N 1
ATOM 2537 C CA . ASP A 1 317 ? -0.853 -25.630 59.040 1.00 92.12 317 ASP A CA 1
ATOM 2538 C C . ASP A 1 317 ? -1.489 -24.427 58.324 1.00 92.12 317 ASP A C 1
ATOM 2540 O O . ASP A 1 317 ? -1.225 -23.279 58.684 1.00 92.12 317 ASP A O 1
ATOM 2544 N N . ILE A 1 318 ? -2.317 -24.679 57.308 1.00 91.44 318 ILE A N 1
ATOM 2545 C CA . ILE A 1 318 ? -2.902 -23.644 56.442 1.00 91.44 318 ILE A CA 1
ATOM 2546 C C . ILE A 1 318 ? -4.423 -23.693 56.586 1.00 91.44 318 ILE A C 1
ATOM 2548 O O . ILE A 1 318 ? -5.020 -24.767 56.553 1.00 91.44 318 ILE A O 1
ATOM 2552 N N . THR A 1 319 ? -5.071 -22.534 56.703 1.00 90.81 319 THR A N 1
ATOM 2553 C CA . THR A 1 319 ? -6.509 -22.421 56.415 1.00 90.81 319 THR A CA 1
ATOM 2554 C C . THR A 1 319 ? -6.675 -21.697 55.088 1.00 90.81 319 THR A C 1
ATOM 2556 O O . THR A 1 319 ? -6.023 -20.679 54.859 1.00 90.81 319 THR A O 1
ATOM 2559 N N . LEU A 1 320 ? -7.500 -22.264 54.217 1.00 87.38 320 LEU A N 1
ATOM 2560 C CA . LEU A 1 320 ? -7.861 -21.730 52.916 1.00 87.38 320 LEU A CA 1
ATOM 2561 C C . LEU A 1 320 ? -9.358 -21.439 52.913 1.00 87.38 320 LEU A C 1
ATOM 2563 O O . LEU A 1 320 ? -10.157 -22.283 53.316 1.00 87.38 320 LEU A O 1
ATOM 2567 N N . TYR A 1 321 ? -9.724 -20.249 52.463 1.00 85.00 321 TYR A N 1
ATOM 2568 C CA . TYR A 1 321 ? -11.090 -19.752 52.424 1.00 85.00 321 TYR A CA 1
ATOM 2569 C C . TYR A 1 321 ? -11.555 -19.669 50.976 1.00 85.00 321 TYR A C 1
ATOM 2571 O O . TYR A 1 321 ? -10.837 -19.137 50.129 1.00 85.00 321 TYR A O 1
ATOM 2579 N N . ALA A 1 322 ? -12.743 -20.192 50.691 1.00 78.44 322 ALA A N 1
ATOM 2580 C CA . ALA A 1 322 ? -13.384 -19.982 49.402 1.00 78.44 322 ALA A CA 1
ATOM 2581 C C . ALA A 1 322 ? -13.907 -18.540 49.322 1.00 78.44 322 ALA A C 1
ATOM 2583 O O . ALA A 1 322 ? -14.642 -18.101 50.211 1.00 78.44 322 ALA A O 1
ATOM 2584 N N . ILE A 1 323 ? -13.553 -17.813 48.263 1.00 75.94 323 ILE A N 1
ATOM 2585 C CA . ILE A 1 323 ? -14.133 -16.495 47.977 1.00 75.94 323 ILE A CA 1
ATOM 2586 C C . ILE A 1 323 ? -15.208 -16.648 46.897 1.00 75.94 323 ILE A C 1
ATOM 2588 O O . ILE A 1 323 ? -15.003 -17.322 45.883 1.00 75.94 323 ILE A O 1
ATOM 2592 N N . TRP A 1 324 ? -16.373 -16.053 47.158 1.00 72.75 324 TRP A N 1
ATOM 2593 C CA . TRP A 1 324 ? -17.589 -16.176 46.358 1.00 72.75 324 TRP A CA 1
ATOM 2594 C C . TRP A 1 324 ? -18.117 -14.781 46.031 1.00 72.75 324 TRP A C 1
ATOM 2596 O O . TRP A 1 324 ? -18.685 -14.136 46.909 1.00 72.75 324 TRP A O 1
ATOM 2606 N N . LEU A 1 325 ? -17.965 -14.342 44.787 1.00 68.19 325 LEU A N 1
ATOM 2607 C CA . LEU A 1 325 ? -18.471 -13.046 44.335 1.00 68.19 325 LEU A CA 1
ATOM 2608 C C . LEU A 1 325 ? -19.973 -13.156 44.037 1.00 68.19 325 LEU A C 1
ATOM 2610 O O . LEU A 1 325 ? -20.391 -14.116 43.381 1.00 68.19 325 LEU A O 1
ATOM 2614 N N . ASP A 1 326 ? -20.780 -12.213 44.529 1.00 71.44 326 ASP A N 1
ATOM 2615 C CA . ASP A 1 326 ? -22.149 -12.038 44.034 1.00 71.44 326 ASP A CA 1
ATOM 2616 C C . ASP A 1 326 ? -22.068 -11.307 42.696 1.00 71.44 326 ASP A C 1
ATOM 2618 O O . ASP A 1 326 ? -21.528 -10.210 42.628 1.00 71.44 326 ASP A O 1
ATOM 2622 N N . MET A 1 327 ? -22.554 -11.929 41.625 1.00 66.75 327 MET A N 1
ATOM 2623 C CA . MET A 1 327 ? -22.516 -11.327 40.287 1.00 66.75 327 MET A CA 1
ATOM 2624 C C . MET A 1 327 ? -23.884 -10.762 39.880 1.00 66.75 327 MET A C 1
ATOM 2626 O O . MET A 1 327 ? -24.097 -10.492 38.704 1.00 66.75 327 MET A O 1
ATOM 2630 N N . LYS A 1 328 ? -24.855 -10.688 40.804 1.00 69.69 328 LYS A N 1
ATOM 2631 C CA . LYS A 1 328 ? -26.244 -10.296 40.500 1.00 69.69 328 LYS A CA 1
ATOM 2632 C C . LYS A 1 328 ? -26.854 -9.304 41.483 1.00 69.69 328 LYS A C 1
ATOM 2634 O O . LYS A 1 328 ? -27.983 -8.873 41.242 1.00 69.69 328 LYS A O 1
ATOM 2639 N N . HIS A 1 329 ? -26.169 -8.988 42.577 1.00 77.38 329 HIS A N 1
ATOM 2640 C CA . HIS A 1 329 ? -26.535 -7.849 43.404 1.00 77.38 329 HIS A CA 1
ATOM 2641 C C . HIS A 1 329 ? -25.814 -6.607 42.890 1.00 77.38 329 HIS A C 1
ATOM 2643 O O . HIS A 1 329 ? -24.619 -6.653 42.631 1.00 77.38 329 HIS A O 1
ATOM 2649 N N . ASP A 1 330 ? -26.603 -5.570 42.677 1.00 81.62 330 ASP A N 1
ATOM 2650 C CA . ASP A 1 330 ? -26.232 -4.198 42.376 1.00 81.62 330 ASP A CA 1
ATOM 2651 C C . ASP A 1 330 ? -27.145 -3.419 43.334 1.00 81.62 330 ASP A C 1
ATOM 2653 O O . ASP A 1 330 ? -28.381 -3.531 43.253 1.00 81.62 330 ASP A O 1
ATOM 2657 N N . SER A 1 331 ? -26.545 -2.859 44.382 1.00 87.19 331 SER A N 1
ATOM 2658 C CA . SER A 1 331 ? -27.257 -2.465 45.602 1.00 87.19 331 SER A CA 1
ATOM 2659 C C . SER A 1 331 ? -27.780 -1.024 45.577 1.00 87.19 331 SER A C 1
ATOM 2661 O O . SER A 1 331 ? -28.695 -0.708 46.350 1.00 87.19 331 SER A O 1
ATOM 2663 N N . ASP A 1 332 ? -27.287 -0.177 44.670 1.00 88.75 332 ASP A N 1
ATOM 2664 C CA . ASP A 1 332 ? -27.801 1.177 44.413 1.00 88.75 332 ASP A CA 1
ATOM 2665 C C . ASP A 1 332 ? -28.270 1.434 42.966 1.00 88.75 332 ASP A C 1
ATOM 2667 O O . ASP A 1 332 ? -28.993 2.414 42.747 1.00 88.75 332 ASP A O 1
ATOM 2671 N N . ALA A 1 333 ? -28.038 0.484 42.051 1.00 89.12 333 ALA A N 1
ATOM 2672 C CA . ALA A 1 333 ? -28.503 0.450 40.663 1.00 89.12 333 ALA A CA 1
ATOM 2673 C C . ALA A 1 333 ? -27.782 1.404 39.693 1.00 89.12 333 ALA A C 1
ATOM 2675 O O . ALA A 1 333 ? -28.421 1.930 38.774 1.00 89.12 333 ALA A O 1
ATOM 2676 N N . ASP A 1 334 ? -26.473 1.606 39.868 1.00 86.44 334 ASP A N 1
ATOM 2677 C CA . ASP A 1 334 ? -25.625 2.356 38.928 1.00 86.44 334 ASP A CA 1
ATOM 2678 C C . ASP A 1 334 ? -25.119 1.520 37.726 1.00 86.44 334 ASP A C 1
ATOM 2680 O O . ASP A 1 334 ? -24.823 2.082 36.669 1.00 86.44 334 ASP A O 1
ATOM 2684 N N . GLY A 1 335 ? -25.090 0.185 37.848 1.00 78.50 335 GLY A N 1
ATOM 2685 C CA . GLY A 1 335 ? -24.557 -0.750 36.846 1.00 78.50 335 GLY A CA 1
ATOM 2686 C C . GLY A 1 335 ? -23.309 -1.534 37.284 1.00 78.50 335 GLY A C 1
ATOM 2687 O O . GLY A 1 335 ? -22.882 -2.455 36.571 1.00 78.50 335 GLY A O 1
ATOM 2688 N N . LEU A 1 336 ? -22.730 -1.219 38.444 1.00 77.56 336 LEU A N 1
ATOM 2689 C CA . LEU A 1 336 ? -21.556 -1.861 39.028 1.00 77.56 336 LEU A CA 1
ATOM 2690 C C . LEU A 1 336 ? -21.973 -2.800 40.178 1.00 77.56 336 LEU A C 1
ATOM 2692 O O . LEU A 1 336 ? -22.326 -2.371 41.264 1.00 77.56 336 LEU A O 1
ATOM 2696 N N . VAL A 1 337 ? -21.937 -4.121 39.956 1.00 77.06 337 VAL A N 1
ATOM 2697 C CA . VAL A 1 337 ? -22.394 -5.104 40.968 1.00 77.06 337 VAL A CA 1
ATOM 2698 C C . VAL A 1 337 ? -21.534 -5.093 42.248 1.00 77.06 337 VAL A C 1
ATOM 2700 O O . VAL A 1 337 ? -20.311 -5.009 42.147 1.00 77.06 337 VAL A O 1
ATOM 2703 N N . ASP A 1 338 ? -22.135 -5.303 43.432 1.00 75.19 338 ASP A N 1
ATOM 2704 C CA . ASP A 1 338 ? -21.531 -5.162 44.782 1.00 75.19 338 ASP A CA 1
ATOM 2705 C C . ASP A 1 338 ? -20.113 -5.768 44.931 1.00 75.19 338 ASP A C 1
ATOM 2707 O O . ASP A 1 338 ? -19.259 -5.299 45.694 1.00 75.19 338 ASP A O 1
ATOM 2711 N N . ALA A 1 339 ? -19.852 -6.879 44.235 1.00 69.31 339 ALA A N 1
ATOM 2712 C CA . ALA A 1 339 ? -18.579 -7.598 44.271 1.00 69.31 339 ALA A CA 1
ATOM 2713 C C . ALA A 1 339 ? -17.422 -6.873 43.557 1.00 69.31 339 ALA A C 1
ATOM 2715 O O . ALA A 1 339 ? -16.255 -7.163 43.831 1.00 69.31 339 ALA A O 1
ATOM 2716 N N . ILE A 1 340 ? -17.741 -5.961 42.639 1.00 71.00 340 ILE A N 1
ATOM 2717 C CA . ILE A 1 340 ? -16.801 -5.082 41.943 1.00 71.00 340 ILE A CA 1
ATOM 2718 C C . ILE A 1 340 ? -16.406 -3.933 42.854 1.00 71.00 340 ILE A C 1
ATOM 2720 O O . ILE A 1 340 ? -15.227 -3.731 43.140 1.00 71.00 340 ILE A O 1
ATOM 2724 N N . GLU A 1 341 ? -17.420 -3.238 43.350 1.00 75.75 341 GLU A N 1
ATOM 2725 C CA . GLU A 1 341 ? -17.321 -2.116 44.269 1.00 75.75 341 GLU A CA 1
ATOM 2726 C C . GLU A 1 341 ? -16.481 -2.476 45.497 1.00 75.75 341 GLU A C 1
ATOM 2728 O O . GLU A 1 341 ? -15.554 -1.770 45.894 1.00 75.75 341 GLU A O 1
ATOM 2733 N N . THR A 1 342 ? -16.708 -3.680 46.031 1.00 70.62 342 THR A N 1
ATOM 2734 C CA . THR A 1 342 ? -15.933 -4.247 47.139 1.00 70.62 342 THR A CA 1
ATOM 2735 C C . THR A 1 342 ? -14.438 -4.436 46.810 1.00 70.62 342 THR A C 1
ATOM 2737 O O . THR A 1 342 ? -13.609 -4.303 47.721 1.00 70.62 342 THR A O 1
ATOM 2740 N N . LEU A 1 343 ? -14.059 -4.699 45.544 1.00 64.31 343 LEU A N 1
ATOM 2741 C CA . LEU A 1 343 ? -12.651 -4.678 45.106 1.00 64.31 343 LEU A CA 1
ATOM 2742 C C . LEU A 1 343 ? -12.130 -3.241 45.011 1.00 64.31 343 LEU A C 1
ATOM 2744 O O . LEU A 1 343 ? -11.074 -2.951 45.580 1.00 64.31 343 LEU A O 1
ATOM 2748 N N . ILE A 1 344 ? -12.816 -2.378 44.254 1.00 65.50 344 ILE A N 1
ATOM 2749 C CA . ILE A 1 344 ? -12.329 -1.021 43.954 1.00 65.50 344 ILE A CA 1
ATOM 2750 C C . ILE A 1 344 ? -12.437 -0.069 45.155 1.00 65.50 344 ILE A C 1
ATOM 2752 O O . ILE A 1 344 ? -11.769 0.958 45.175 1.00 65.50 344 ILE A O 1
ATOM 2756 N N . ASN A 1 345 ? -13.135 -0.499 46.213 1.00 76.44 345 ASN A N 1
ATOM 2757 C CA . ASN A 1 345 ? -13.339 0.178 47.494 1.00 76.44 345 ASN A CA 1
ATOM 2758 C C . ASN A 1 345 ? -14.336 1.357 47.422 1.00 76.44 345 ASN A C 1
ATOM 2760 O O . ASN A 1 345 ? -14.224 2.290 48.218 1.00 76.44 345 ASN A O 1
ATOM 2764 N N . THR A 1 346 ? -15.323 1.289 46.531 1.00 82.25 346 THR A N 1
ATOM 2765 C CA . THR A 1 346 ? -16.485 2.193 46.523 1.00 82.25 346 THR A CA 1
ATOM 2766 C C . THR A 1 346 ? -17.517 1.819 47.604 1.00 82.25 346 THR A C 1
ATOM 2768 O O . THR A 1 346 ? -17.327 0.840 48.342 1.00 82.25 346 THR A O 1
ATOM 2771 N N . ASP A 1 347 ? -18.548 2.648 47.796 1.00 86.81 347 ASP A N 1
ATOM 2772 C CA . ASP A 1 347 ? -19.608 2.443 48.794 1.00 86.81 347 ASP A CA 1
ATOM 2773 C C . ASP A 1 347 ? -20.883 1.914 48.124 1.00 86.81 347 ASP A C 1
ATOM 2775 O O . ASP A 1 347 ? -21.651 2.705 47.595 1.00 86.81 347 ASP A O 1
ATOM 2779 N N . ILE A 1 348 ? -21.121 0.598 48.256 1.00 86.81 348 ILE A N 1
ATOM 2780 C CA . ILE A 1 348 ? -22.192 -0.238 47.649 1.00 86.81 348 ILE A CA 1
ATOM 2781 C C . ILE A 1 348 ? -23.652 0.237 47.794 1.00 86.81 348 ILE A C 1
ATOM 2783 O O . ILE A 1 348 ? -24.600 -0.508 47.544 1.00 86.81 348 ILE A O 1
ATOM 2787 N N . HIS A 1 349 ? -23.873 1.421 48.352 1.00 91.62 349 HIS A N 1
ATOM 2788 C CA . HIS A 1 349 ? -25.165 2.053 48.595 1.00 91.62 349 HIS A CA 1
ATOM 2789 C C . HIS A 1 349 ? -25.171 3.531 48.127 1.00 91.62 349 HIS A C 1
ATOM 2791 O O . HIS A 1 349 ? -26.010 4.315 48.597 1.00 91.62 349 HIS A O 1
ATOM 2797 N N . LYS A 1 350 ? -24.217 3.931 47.274 1.00 95.25 350 LYS A N 1
ATOM 2798 C CA . LYS A 1 350 ? -23.951 5.296 46.803 1.00 95.25 350 LYS A CA 1
ATOM 2799 C C . LYS A 1 350 ? -23.253 5.291 45.423 1.00 95.25 350 LYS A C 1
ATOM 2801 O O . LYS A 1 350 ? -22.092 5.660 45.333 1.00 95.25 350 LYS A O 1
ATOM 2806 N N . ALA A 1 351 ? -24.043 5.042 44.380 1.00 94.56 351 ALA A N 1
ATOM 2807 C CA . ALA A 1 351 ? -23.740 5.077 42.938 1.00 94.56 351 ALA A CA 1
ATOM 2808 C C . ALA A 1 351 ? -22.703 6.099 42.415 1.00 94.56 351 ALA A C 1
ATOM 2810 O O . ALA A 1 351 ? -22.153 5.910 41.346 1.00 94.56 351 ALA A O 1
ATOM 2811 N N . ASP A 1 352 ? -22.477 7.208 43.108 1.00 95.44 352 ASP A N 1
ATOM 2812 C CA . ASP A 1 352 ? -21.441 8.212 42.844 1.00 95.44 352 ASP A CA 1
ATOM 2813 C C . ASP A 1 352 ? -20.667 8.305 44.162 1.00 95.44 352 ASP A C 1
ATOM 2815 O O . ASP A 1 352 ? -21.156 8.956 45.093 1.00 95.44 352 ASP A O 1
ATOM 2819 N N . THR A 1 353 ? -19.559 7.572 44.337 1.00 94.81 353 THR A N 1
ATOM 2820 C CA . THR A 1 353 ? -18.974 7.371 45.676 1.00 94.81 353 THR A CA 1
ATOM 2821 C C . THR A 1 353 ? -18.361 8.647 46.256 1.00 94.81 353 THR A C 1
ATOM 2823 O O . THR A 1 353 ? -18.444 8.861 47.476 1.00 94.81 353 THR A O 1
ATOM 2826 N N . ASP A 1 354 ? -17.832 9.559 45.442 1.00 92.56 354 ASP A N 1
ATOM 2827 C CA . ASP A 1 354 ? -17.104 10.748 45.912 1.00 92.56 354 ASP A CA 1
ATOM 2828 C C . ASP A 1 354 ? -17.817 12.106 45.697 1.00 92.56 354 ASP A C 1
ATOM 2830 O O . ASP A 1 354 ? -17.312 13.144 46.147 1.00 92.56 354 ASP A O 1
ATOM 2834 N N . ASP A 1 355 ? -19.047 12.072 45.168 1.00 94.81 355 ASP A N 1
ATOM 2835 C CA . ASP A 1 355 ? -19.902 13.216 44.820 1.00 94.81 355 ASP A CA 1
ATOM 2836 C C . ASP A 1 355 ? -19.357 14.055 43.637 1.00 94.81 355 ASP A C 1
ATOM 2838 O O . ASP A 1 355 ? -19.526 15.286 43.623 1.00 94.81 355 ASP A O 1
ATOM 2842 N N . ASP A 1 356 ? -18.706 13.419 42.652 1.00 93.25 356 ASP A N 1
ATOM 2843 C CA . ASP A 1 356 ? -18.239 13.979 41.372 1.00 93.25 356 ASP A CA 1
ATOM 2844 C C . ASP A 1 356 ? -19.390 14.299 40.396 1.00 93.25 356 ASP A C 1
ATOM 2846 O O . ASP A 1 356 ? -19.471 15.422 39.882 1.00 93.25 356 ASP A O 1
ATOM 2850 N N . GLY A 1 357 ? -20.337 13.382 40.213 1.00 91.75 357 GLY A N 1
ATOM 2851 C CA . GLY A 1 357 ? -21.441 13.497 39.254 1.00 91.75 357 GLY A CA 1
ATOM 2852 C C . GLY A 1 357 ? -21.366 12.530 38.070 1.00 91.75 357 GLY A C 1
ATOM 2853 O O . GLY A 1 357 ? -22.369 12.374 37.370 1.00 91.75 357 GLY A O 1
ATOM 2854 N N . LEU A 1 358 ? -20.233 11.853 37.865 1.00 93.19 358 LEU A N 1
ATOM 2855 C CA . LEU A 1 358 ? -20.211 10.526 37.247 1.00 93.19 358 LEU A CA 1
ATOM 2856 C C . LEU A 1 358 ? -20.776 9.484 38.233 1.00 93.19 358 LEU A C 1
ATOM 2858 O O . LEU A 1 358 ? -21.173 9.816 39.347 1.00 93.19 358 LEU A O 1
ATOM 2862 N N . THR A 1 359 ? -20.874 8.227 37.800 1.00 95.06 359 THR A N 1
ATOM 2863 C CA . THR A 1 359 ? -21.166 7.101 38.702 1.00 95.06 359 THR A CA 1
ATOM 2864 C C . THR A 1 359 ? -19.959 6.178 38.742 1.00 95.06 359 THR A C 1
ATOM 2866 O O . THR A 1 359 ? -19.158 6.190 37.804 1.00 95.06 359 THR A O 1
ATOM 2869 N N . ASP A 1 360 ? -19.844 5.348 39.772 1.00 85.94 360 ASP A N 1
ATOM 2870 C CA . ASP A 1 360 ? -18.718 4.430 39.950 1.00 85.94 360 ASP A CA 1
ATOM 2871 C C . ASP A 1 360 ? -18.555 3.497 38.729 1.00 85.94 360 ASP A C 1
ATOM 2873 O O . ASP A 1 360 ? -17.434 3.206 38.302 1.00 85.94 360 ASP A O 1
ATOM 2877 N N . TYR A 1 361 ? -19.665 3.097 38.093 1.00 86.12 361 TYR A N 1
ATOM 2878 C CA . TYR A 1 361 ? -19.714 2.434 36.788 1.00 86.12 361 TYR A CA 1
ATOM 2879 C C . TYR A 1 361 ? -19.149 3.298 35.655 1.00 86.12 361 TYR A C 1
ATOM 2881 O O . TYR A 1 361 ? -18.293 2.820 34.908 1.00 86.12 361 TYR A O 1
ATOM 2889 N N . HIS A 1 362 ? -19.605 4.546 35.489 1.00 89.50 362 HIS A N 1
ATOM 2890 C CA . HIS A 1 362 ? -19.097 5.429 34.429 1.00 89.50 362 HIS A CA 1
ATOM 2891 C C . HIS A 1 362 ? -17.591 5.673 34.582 1.00 89.50 362 HIS A C 1
ATOM 2893 O O . HIS A 1 362 ? -16.853 5.634 33.595 1.00 89.50 362 HIS A O 1
ATOM 2899 N N . GLU A 1 363 ? -17.132 5.858 35.816 1.00 85.00 363 GLU A N 1
ATOM 2900 C CA . GLU A 1 363 ? -15.727 6.073 36.126 1.00 85.00 363 GLU A CA 1
ATOM 2901 C C . GLU A 1 363 ? -14.870 4.831 35.871 1.00 85.00 363 GLU A C 1
ATOM 2903 O O . GLU A 1 363 ? -13.836 4.902 35.200 1.00 85.00 363 GLU A O 1
ATOM 2908 N N . TYR A 1 364 ? -15.319 3.663 36.338 1.00 73.75 364 TYR A N 1
ATOM 2909 C CA . TYR A 1 364 ? -14.582 2.416 36.160 1.00 73.75 364 TYR A CA 1
ATOM 2910 C C . TYR A 1 364 ? -14.596 1.907 34.701 1.00 73.75 364 TYR A C 1
ATOM 2912 O O . TYR A 1 364 ? -13.598 1.343 34.242 1.00 73.75 364 TYR A O 1
ATOM 2920 N N . GLU A 1 365 ? -15.698 2.069 33.954 1.00 69.31 365 GLU A N 1
ATOM 2921 C CA . GLU A 1 365 ? -15.855 1.481 32.611 1.00 69.31 365 GLU A CA 1
ATOM 2922 C C . GLU A 1 365 ? -15.643 2.429 31.426 1.00 69.31 365 GLU A C 1
ATOM 2924 O O . GLU A 1 365 ? -15.302 1.928 30.343 1.00 69.31 365 GLU A O 1
ATOM 2929 N N . LEU A 1 366 ? -15.859 3.740 31.585 1.00 73.12 366 LEU A N 1
ATOM 2930 C CA . LEU A 1 366 ? -15.912 4.692 30.466 1.00 73.12 366 LEU A CA 1
ATOM 2931 C C . LEU A 1 366 ? -14.770 5.718 30.503 1.00 73.12 366 LEU A C 1
ATOM 2933 O O . LEU A 1 366 ? -14.011 5.772 29.541 1.00 73.12 366 LEU A O 1
ATOM 2937 N N . THR A 1 367 ? -14.606 6.478 31.592 1.00 74.50 367 THR A N 1
ATOM 2938 C CA . THR A 1 367 ? -13.551 7.516 31.713 1.00 74.50 367 THR A CA 1
ATOM 2939 C C . THR A 1 367 ? -12.202 6.970 32.193 1.00 74.50 367 THR A C 1
ATOM 2941 O O . THR A 1 367 ? -11.158 7.546 31.891 1.00 74.50 367 THR A O 1
ATOM 2944 N N . LEU A 1 368 ? -12.210 5.859 32.942 1.00 73.50 368 LEU A N 1
ATOM 2945 C CA . LEU A 1 368 ? -11.052 5.278 33.639 1.00 73.50 368 LEU A CA 1
ATOM 2946 C C . LEU A 1 368 ? -10.461 6.181 34.748 1.00 73.50 368 LEU A C 1
ATOM 2948 O O . LEU A 1 368 ? -9.248 6.147 35.006 1.00 73.50 368 LEU A O 1
ATOM 2952 N N . THR A 1 369 ? -11.317 6.967 35.408 1.00 75.88 369 THR A N 1
ATOM 2953 C CA . THR A 1 369 ? -10.985 7.804 36.577 1.00 75.88 369 THR A CA 1
ATOM 2954 C C . THR A 1 369 ? -10.930 6.986 37.883 1.00 75.88 369 THR A C 1
ATOM 2956 O O . THR A 1 369 ? -10.997 5.754 37.858 1.00 75.88 369 THR A O 1
ATOM 2959 N N . ASP A 1 370 ? -10.641 7.627 39.020 1.00 76.56 370 ASP A N 1
ATOM 2960 C CA . ASP A 1 370 ? -10.499 6.986 40.339 1.00 76.56 370 ASP A CA 1
ATOM 2961 C C . ASP A 1 370 ? -11.739 7.329 41.194 1.00 76.56 370 ASP A C 1
ATOM 2963 O O . ASP A 1 370 ? -11.723 8.413 41.776 1.00 76.56 370 ASP A O 1
ATOM 2967 N N . PRO A 1 371 ? -12.761 6.445 41.333 1.00 84.44 371 PRO A N 1
ATOM 2968 C CA . PRO A 1 371 ? -14.089 6.785 41.900 1.00 84.44 371 PRO A CA 1
ATOM 2969 C C . PRO A 1 371 ? -14.113 7.099 43.411 1.00 84.44 371 PRO A C 1
ATOM 2971 O O . PRO A 1 371 ? -15.129 7.023 44.101 1.00 84.44 371 PRO A O 1
ATOM 2974 N N . LEU A 1 372 ? -12.936 7.358 43.979 1.00 85.75 372 LEU A N 1
ATOM 2975 C CA . LEU A 1 372 ? -12.679 7.737 45.365 1.00 85.75 372 LEU A CA 1
ATOM 2976 C C . LEU A 1 372 ? -12.001 9.123 45.452 1.00 85.75 372 LEU A C 1
ATOM 2978 O O . LEU A 1 372 ? -11.525 9.515 46.528 1.00 85.75 372 LEU A O 1
ATOM 2982 N N . ASN A 1 373 ? -11.863 9.822 44.323 1.00 83.94 373 ASN A N 1
ATOM 2983 C CA . ASN A 1 373 ? -11.153 11.080 44.144 1.00 83.94 373 ASN A CA 1
ATOM 2984 C C . ASN A 1 373 ? -11.736 11.878 42.940 1.00 83.94 373 ASN A C 1
ATOM 2986 O O . ASN A 1 373 ? -11.289 11.651 41.815 1.00 83.94 373 ASN A O 1
ATOM 2990 N N . PRO A 1 374 ? -12.560 12.929 43.171 1.00 90.00 374 PRO A N 1
ATOM 2991 C CA . PRO A 1 374 ? -13.403 13.587 42.148 1.00 90.00 374 PRO A CA 1
ATOM 2992 C C . PRO A 1 374 ? -12.622 14.597 41.284 1.00 90.00 374 PRO A C 1
ATOM 2994 O O . PRO A 1 374 ? -13.090 15.695 40.985 1.00 90.00 374 PRO A O 1
ATOM 2997 N N . HIS A 1 375 ? -11.338 14.315 41.074 1.00 84.00 375 HIS A N 1
ATOM 2998 C CA . HIS A 1 375 ? -10.256 15.233 40.716 1.00 84.00 375 HIS A CA 1
ATOM 2999 C C . HIS A 1 375 ? -9.014 14.429 40.263 1.00 84.00 375 HIS A C 1
ATOM 3001 O O . HIS A 1 375 ? -7.886 14.664 40.725 1.00 84.00 375 HIS A O 1
ATOM 3007 N N . THR A 1 376 ? -9.204 13.396 39.441 1.00 78.88 376 THR A N 1
ATOM 3008 C CA . THR A 1 376 ? -8.172 12.442 38.999 1.00 78.88 376 THR A CA 1
ATOM 3009 C C . THR A 1 376 ? -7.135 13.130 38.122 1.00 78.88 376 THR A C 1
ATOM 3011 O O . THR A 1 376 ? -5.929 13.028 38.382 1.00 78.88 376 THR A O 1
ATOM 3014 N N . TYR A 1 377 ? -7.588 13.891 37.122 1.00 65.00 377 TYR A N 1
ATOM 3015 C CA . TYR A 1 377 ? -6.697 14.594 36.192 1.00 65.00 377 TYR A CA 1
ATOM 3016 C C . TYR A 1 377 ? -6.388 16.034 36.619 1.00 65.00 377 TYR A C 1
ATOM 3018 O O . TYR A 1 377 ? -5.283 16.536 36.379 1.00 65.00 377 TYR A O 1
ATOM 3026 N N . SER A 1 378 ? -7.328 16.706 37.290 1.00 73.12 378 SER A N 1
ATOM 3027 C CA . SER A 1 378 ? -7.217 18.113 37.689 1.00 73.12 378 SER A CA 1
ATOM 3028 C C . SER A 1 378 ? -7.713 18.348 39.111 1.00 73.12 378 SER A C 1
ATOM 3030 O O . SER A 1 378 ? -8.675 17.746 39.554 1.00 73.12 378 SER A O 1
ATOM 3032 N N . LYS A 1 379 ? -7.078 19.283 39.828 1.00 75.62 379 LYS A N 1
ATOM 3033 C CA . LYS A 1 379 ? -7.485 19.685 41.192 1.00 75.62 379 LYS A CA 1
ATOM 3034 C C . LYS A 1 379 ? -8.498 20.823 41.232 1.00 75.62 379 LYS A C 1
ATOM 3036 O O . LYS A 1 379 ? -8.961 21.180 42.311 1.00 75.62 379 LYS A O 1
ATOM 3041 N N . ASP A 1 380 ? -8.743 21.437 40.080 1.00 82.50 380 ASP A N 1
ATOM 3042 C CA . ASP A 1 380 ? -9.554 22.645 39.927 1.00 82.50 380 ASP A CA 1
ATOM 3043 C C . ASP A 1 380 ? -10.766 22.405 38.996 1.00 82.50 380 ASP A C 1
ATOM 3045 O O . ASP A 1 380 ? -11.538 23.329 38.748 1.00 82.50 380 ASP A O 1
ATOM 3049 N N . ILE A 1 381 ? -10.920 21.179 38.476 1.00 83.31 381 ILE A N 1
ATOM 3050 C CA . ILE A 1 381 ? -12.001 20.704 37.594 1.00 83.31 381 ILE A CA 1
ATOM 3051 C C . ILE A 1 381 ? -12.379 19.304 38.093 1.00 83.31 381 ILE A C 1
ATOM 3053 O O . ILE A 1 381 ? -11.478 18.549 38.462 1.00 83.31 381 ILE A O 1
ATOM 3057 N N . LYS A 1 382 ? -13.675 18.995 38.162 1.00 91.69 382 LYS A N 1
ATOM 3058 C CA . LYS A 1 382 ? -14.185 17.649 38.460 1.00 91.69 382 LYS A CA 1
ATOM 3059 C C . LYS A 1 382 ? -13.924 16.684 37.312 1.00 91.69 382 LYS A C 1
ATOM 3061 O O . LYS A 1 382 ? -13.698 17.151 36.200 1.00 91.69 382 LYS A O 1
ATOM 3066 N N . ASP A 1 383 ? -13.998 15.384 37.551 1.00 86.31 383 ASP A N 1
ATOM 3067 C CA . ASP A 1 383 ? -13.860 14.408 36.476 1.00 86.31 383 ASP A CA 1
ATOM 3068 C C . ASP A 1 383 ? -15.138 14.363 35.602 1.00 86.31 383 ASP A C 1
ATOM 3070 O O . ASP A 1 383 ? -15.007 14.339 34.381 1.00 86.31 383 ASP A O 1
ATOM 3074 N N . ALA A 1 384 ? -16.353 14.555 36.142 1.00 94.19 384 ALA A N 1
ATOM 3075 C CA . ALA A 1 384 ? -17.580 14.822 35.355 1.00 94.19 384 ALA A CA 1
ATOM 3076 C C . ALA A 1 384 ? -17.505 16.073 34.454 1.00 94.19 384 ALA A C 1
ATOM 3078 O O . ALA A 1 384 ? -18.072 16.102 33.354 1.00 94.19 384 ALA A O 1
ATOM 3079 N N . ASP A 1 385 ? -16.834 17.120 34.948 1.00 94.25 385 ASP A N 1
ATOM 3080 C CA . ASP A 1 385 ? -16.619 18.400 34.256 1.00 94.25 385 ASP A CA 1
ATOM 3081 C C . ASP A 1 385 ? -15.366 18.370 33.349 1.00 94.25 385 ASP A C 1
ATOM 3083 O O . ASP A 1 385 ? -15.043 19.384 32.721 1.00 94.25 385 ASP A O 1
ATOM 3087 N N . PHE A 1 386 ? -14.621 17.258 33.311 1.00 86.25 386 PHE A N 1
ATOM 3088 C CA . PHE A 1 386 ? -13.412 17.121 32.502 1.00 86.25 386 PHE A CA 1
ATOM 3089 C C . PHE A 1 386 ? -13.744 16.664 31.078 1.00 86.25 386 PHE A C 1
ATOM 3091 O O . PHE A 1 386 ? -14.734 15.982 30.835 1.00 86.25 386 PHE A O 1
ATOM 3098 N N . ASP A 1 387 ? -12.877 17.056 30.155 1.00 87.06 387 ASP A N 1
ATOM 3099 C CA . ASP A 1 387 ? -12.918 16.769 28.723 1.00 87.06 387 ASP A CA 1
ATOM 3100 C C . ASP A 1 387 ? -11.602 16.029 28.412 1.00 87.06 387 ASP A C 1
ATOM 3102 O O . ASP A 1 387 ? -10.523 16.643 28.386 1.00 87.06 387 ASP A O 1
ATOM 3106 N N . ILE A 1 388 ? -11.647 14.687 28.385 1.00 79.62 388 ILE A N 1
ATOM 3107 C CA . ILE A 1 388 ? -10.436 13.844 28.431 1.00 79.62 388 ILE A CA 1
ATOM 3108 C C . ILE A 1 388 ? -9.701 13.850 27.091 1.00 79.62 388 ILE A C 1
ATOM 3110 O O . ILE A 1 388 ? -8.487 14.075 27.063 1.00 79.62 388 ILE A O 1
ATOM 3114 N N . ASP A 1 389 ? -10.408 13.634 25.987 1.00 75.56 389 ASP A N 1
ATOM 3115 C CA . ASP A 1 389 ? -9.833 13.574 24.637 1.00 75.56 389 ASP A CA 1
ATOM 3116 C C . ASP A 1 389 ? -9.890 14.920 23.884 1.00 75.56 389 ASP A C 1
ATOM 3118 O O . ASP A 1 389 ? -9.128 15.121 22.931 1.00 75.56 389 ASP A O 1
ATOM 3122 N N . ASN A 1 390 ? -10.596 15.912 24.448 1.00 80.31 390 ASN A N 1
ATOM 3123 C CA . ASN A 1 390 ? -10.629 17.316 24.026 1.00 80.31 390 ASN A CA 1
ATOM 3124 C C . ASN A 1 390 ? -11.444 17.536 22.737 1.00 80.31 390 ASN A C 1
ATOM 3126 O O . ASN A 1 390 ? -11.038 18.316 21.863 1.00 80.31 390 ASN A O 1
ATOM 3130 N N . ASP A 1 391 ? -12.579 16.843 22.634 1.00 81.94 391 ASP A N 1
ATOM 3131 C CA . ASP A 1 391 ? -13.536 16.903 21.528 1.00 81.94 391 ASP A CA 1
ATOM 3132 C C . ASP A 1 391 ? -14.503 18.116 21.627 1.00 81.94 391 ASP A C 1
ATOM 3134 O O . ASP A 1 391 ? -14.918 18.679 20.604 1.00 81.94 391 ASP A O 1
ATOM 3138 N N . GLY A 1 392 ? -14.788 18.581 22.851 1.00 88.00 392 GLY A N 1
ATOM 3139 C CA . GLY A 1 392 ? -15.676 19.706 23.165 1.00 88.00 392 GLY A CA 1
ATOM 3140 C C . GLY A 1 392 ? -16.893 19.378 24.043 1.00 88.00 392 GLY A C 1
ATOM 3141 O O . GLY A 1 392 ? -17.623 20.307 24.415 1.00 88.00 392 GLY A O 1
ATOM 3142 N N . LEU A 1 393 ? -17.119 18.110 24.383 1.00 92.38 393 LEU A N 1
ATOM 3143 C CA . LEU A 1 393 ? -18.039 17.654 25.421 1.00 92.38 393 LEU A CA 1
ATOM 3144 C C . LEU A 1 393 ? -17.316 17.576 26.782 1.00 92.38 393 LEU A C 1
ATOM 3146 O O . LEU A 1 393 ? -16.195 18.048 26.950 1.00 92.38 393 LEU A O 1
ATOM 3150 N N . THR A 1 394 ? -18.002 17.067 27.801 1.00 94.94 394 THR A N 1
ATOM 3151 C CA . THR A 1 394 ? -17.359 16.603 29.040 1.00 94.94 394 THR A CA 1
ATOM 3152 C C . THR A 1 394 ? -17.803 15.173 29.288 1.00 94.94 394 THR A C 1
ATOM 3154 O O . THR A 1 394 ? -18.894 14.803 28.847 1.00 94.94 394 THR A O 1
ATOM 3157 N N . ASN A 1 395 ? -17.039 14.420 30.077 1.00 89.19 395 ASN A N 1
ATOM 3158 C CA . ASN A 1 395 ? -17.299 13.015 30.391 1.00 89.19 395 ASN A CA 1
ATOM 3159 C C . ASN A 1 395 ? -18.782 12.725 30.705 1.00 89.19 395 ASN A C 1
ATOM 3161 O O . ASN A 1 395 ? -19.375 11.785 30.177 1.00 89.19 395 ASN A O 1
ATOM 3165 N N . LEU A 1 396 ? -19.424 13.568 31.527 1.00 94.75 396 LEU A N 1
ATOM 3166 C CA . LEU A 1 396 ? -20.849 13.442 31.856 1.00 94.75 396 LEU A CA 1
ATOM 3167 C C . LEU A 1 396 ? -21.779 13.693 30.651 1.00 94.75 396 LEU A C 1
ATOM 3169 O O . LEU A 1 396 ? -22.789 13.013 30.491 1.00 94.75 396 LEU A O 1
ATOM 3173 N N . GLN A 1 397 ? -21.453 14.651 29.784 1.00 95.56 397 GLN A N 1
ATOM 3174 C CA . GLN A 1 397 ? -22.230 14.953 28.577 1.00 95.56 397 GLN A CA 1
ATOM 3175 C C . GLN A 1 397 ? -22.119 13.857 27.510 1.00 95.56 397 GLN A C 1
ATOM 3177 O O . GLN A 1 397 ? -23.053 13.686 26.726 1.00 95.56 397 GLN A O 1
ATOM 3182 N N . GLU A 1 398 ? -20.998 13.151 27.457 1.00 93.44 398 GLU A N 1
ATOM 3183 C CA . GLU A 1 398 ? -20.753 12.015 26.563 1.00 93.44 398 GLU A CA 1
ATOM 3184 C C . GLU A 1 398 ? -21.488 10.767 27.050 1.00 93.44 398 GLU A C 1
ATOM 3186 O O . GLU A 1 398 ? -22.198 10.115 26.284 1.00 93.44 398 GLU A O 1
ATOM 3191 N N . VAL A 1 399 ? -21.433 10.511 28.362 1.00 90.44 399 VAL A N 1
ATOM 3192 C CA . VAL A 1 399 ? -22.278 9.526 29.055 1.00 90.44 399 VAL A CA 1
ATOM 3193 C C . VAL A 1 399 ? -23.766 9.779 28.780 1.00 90.44 399 VAL A C 1
ATOM 3195 O O . VAL A 1 399 ? -24.481 8.854 28.397 1.00 90.44 399 VAL A O 1
ATOM 3198 N N . GLU A 1 400 ? -24.236 11.028 28.893 1.00 92.50 400 GLU A N 1
ATOM 3199 C CA . GLU A 1 400 ? -25.618 11.408 28.550 1.00 92.50 400 GLU A CA 1
ATOM 3200 C C . GLU A 1 400 ? -25.949 11.271 27.051 1.00 92.50 400 GLU A C 1
ATOM 3202 O O . GLU A 1 400 ? -27.121 11.111 26.702 1.00 92.50 400 GLU A O 1
ATOM 3207 N N . PHE A 1 401 ? -24.956 11.365 26.160 1.00 91.06 401 PHE A N 1
ATOM 3208 C CA . PHE A 1 401 ? -25.140 11.232 24.709 1.00 91.06 401 PHE A CA 1
ATOM 3209 C C . PHE A 1 401 ? -25.046 9.772 24.232 1.00 91.06 401 PHE A C 1
ATOM 3211 O O . PHE A 1 401 ? -25.566 9.440 23.172 1.00 91.06 401 PHE A O 1
ATOM 3218 N N . GLY A 1 402 ? -24.441 8.886 25.028 1.00 88.38 402 GLY A N 1
ATOM 3219 C CA . GLY A 1 402 ? -24.120 7.521 24.616 1.00 88.38 402 GLY A CA 1
ATOM 3220 C C . GLY A 1 402 ? -22.872 7.448 23.734 1.00 88.38 402 GLY A C 1
ATOM 3221 O O . GLY A 1 402 ? -22.779 6.546 22.901 1.00 88.3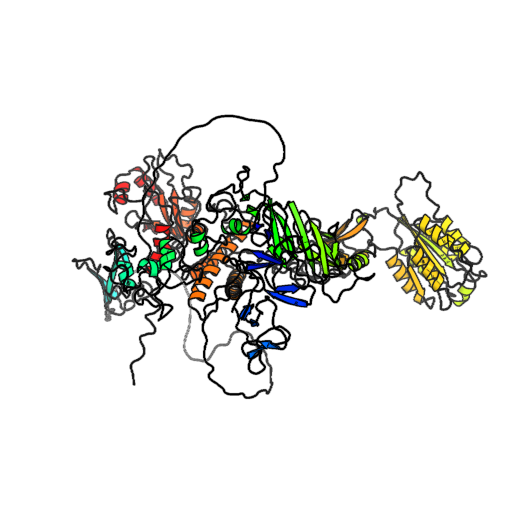8 402 GLY A O 1
ATOM 3222 N N . SER A 1 403 ? -21.931 8.379 23.914 1.00 86.06 403 SER A N 1
ATOM 3223 C CA . SER A 1 403 ? -20.696 8.546 23.133 1.00 86.06 403 SER A CA 1
ATOM 3224 C C . SER A 1 403 ? -19.481 7.955 23.902 1.00 86.06 403 SER A C 1
ATOM 3226 O O . SER A 1 403 ? -19.693 6.925 24.563 1.00 86.06 403 SER A O 1
ATOM 3228 N N . SER A 1 404 ? -18.223 8.411 23.764 1.00 81.31 404 SER A N 1
ATOM 3229 C CA . SER A 1 404 ? -17.042 7.760 24.392 1.00 81.31 404 SER A CA 1
ATOM 3230 C C . SER A 1 404 ? -16.061 8.723 25.105 1.00 81.31 404 SER A C 1
ATOM 3232 O O . SER A 1 404 ? -15.106 9.137 24.453 1.00 81.31 404 SER A O 1
ATOM 3234 N N . PRO A 1 405 ? -16.140 8.863 26.455 1.00 81.62 405 PRO A N 1
ATOM 3235 C CA . PRO A 1 405 ? -15.299 9.725 27.327 1.00 81.62 405 PRO A CA 1
ATOM 3236 C C . PRO A 1 405 ? -13.761 9.599 27.308 1.00 81.62 405 PRO A C 1
ATOM 3238 O O . PRO A 1 405 ? -13.095 10.036 28.244 1.00 81.62 405 PRO A O 1
ATOM 3241 N N . ILE A 1 406 ? -13.179 8.921 26.323 1.00 75.94 406 ILE A N 1
ATOM 3242 C CA . ILE A 1 406 ? -11.735 8.725 26.123 1.00 75.94 406 ILE A CA 1
ATOM 3243 C C . ILE A 1 406 ? -11.347 8.621 24.632 1.00 75.94 406 ILE A C 1
ATOM 3245 O O . ILE A 1 406 ? -10.164 8.421 24.328 1.00 75.94 406 ILE A O 1
ATOM 3249 N N . HIS A 1 407 ? -12.314 8.654 23.707 1.00 73.00 407 HIS A N 1
ATOM 3250 C CA . HIS A 1 407 ? -12.119 8.542 22.259 1.00 73.00 407 HIS A CA 1
ATOM 3251 C C . HIS A 1 407 ? -13.024 9.556 21.548 1.00 73.00 407 HIS A C 1
ATOM 3253 O O . HIS A 1 407 ? -14.181 9.254 21.286 1.00 73.00 407 HIS A O 1
ATOM 3259 N N . ASN A 1 408 ? -12.443 10.690 21.149 1.00 80.94 408 ASN A N 1
ATOM 3260 C CA . ASN A 1 408 ? -13.119 11.861 20.573 1.00 80.94 408 ASN A CA 1
ATOM 3261 C C . ASN A 1 408 ? -13.934 11.613 19.286 1.00 80.94 408 ASN A C 1
ATOM 3263 O O . ASN A 1 408 ? -14.500 12.552 18.744 1.00 80.94 408 ASN A O 1
ATOM 3267 N N . ASP A 1 409 ? -13.798 10.434 18.697 1.00 80.25 409 ASP A N 1
ATOM 3268 C CA . ASP A 1 409 ? -14.416 9.967 17.459 1.00 80.25 409 ASP A CA 1
ATOM 3269 C C . ASP A 1 409 ? -14.610 8.465 17.697 1.00 80.25 409 ASP A C 1
ATOM 3271 O O . ASP A 1 409 ? -13.669 7.655 17.622 1.00 80.25 409 ASP A O 1
ATOM 3275 N N . LYS A 1 410 ? -15.798 8.135 18.205 1.00 84.06 410 LYS A N 1
ATOM 3276 C CA . LYS A 1 410 ? -16.093 6.835 18.807 1.00 84.06 410 LYS A CA 1
ATOM 3277 C C . LYS A 1 410 ? -16.200 5.705 17.791 1.00 84.06 410 LYS A C 1
ATOM 3279 O O . LYS A 1 410 ? -15.727 4.592 18.064 1.00 84.06 410 LYS A O 1
ATOM 3284 N N . ASP A 1 411 ? -16.837 5.965 16.655 1.00 78.94 411 ASP A N 1
ATOM 3285 C CA . ASP A 1 411 ? -17.132 4.962 15.633 1.00 78.94 411 ASP A CA 1
ATOM 3286 C C . ASP A 1 411 ? -16.236 5.056 14.380 1.00 78.94 411 ASP A C 1
ATOM 3288 O O . ASP A 1 411 ? -16.109 4.049 13.671 1.00 78.94 411 ASP A O 1
ATOM 3292 N N . LYS A 1 412 ? -15.461 6.150 14.256 1.00 85.19 412 LYS A N 1
ATOM 3293 C CA . LYS A 1 412 ? -14.349 6.392 13.313 1.00 85.19 412 LYS A CA 1
ATOM 3294 C C . LYS A 1 412 ? -14.787 6.856 11.931 1.00 85.19 412 LYS A C 1
ATOM 3296 O O . LYS A 1 412 ? -14.281 6.356 10.923 1.00 85.19 412 LYS A O 1
ATOM 3301 N N . ASP A 1 413 ? -15.695 7.823 11.899 1.00 81.56 413 ASP A N 1
ATOM 3302 C CA . ASP A 1 413 ? -16.295 8.381 10.685 1.00 81.56 413 ASP A CA 1
ATOM 3303 C C . ASP A 1 413 ? -15.716 9.759 10.257 1.00 81.56 413 ASP A C 1
ATOM 3305 O O . ASP A 1 413 ? -16.065 10.290 9.196 1.00 81.56 413 ASP A O 1
ATOM 3309 N N . TYR A 1 414 ? -14.781 10.309 11.048 1.00 86.56 414 TYR A N 1
ATOM 3310 C CA . TYR A 1 414 ? -14.161 11.643 10.927 1.00 86.56 414 TYR A CA 1
ATOM 3311 C C . TYR A 1 414 ? -15.021 12.844 11.368 1.00 86.56 414 TYR A C 1
ATOM 3313 O O . TYR A 1 414 ? -14.566 13.998 11.276 1.00 86.56 414 TYR A O 1
ATOM 3321 N N . LEU A 1 415 ? -16.223 12.603 11.884 1.00 88.62 415 LEU A N 1
ATOM 3322 C CA . LEU A 1 415 ? -16.947 13.493 12.782 1.00 88.62 415 LEU A CA 1
ATOM 3323 C C . LEU A 1 415 ? -16.514 13.164 14.224 1.00 88.62 415 LEU A C 1
ATOM 3325 O O . LEU A 1 415 ? -16.021 12.085 14.520 1.00 88.62 415 LEU A O 1
ATOM 3329 N N . ASN A 1 416 ? -16.574 14.145 15.118 1.00 90.25 416 ASN A N 1
ATOM 3330 C CA . ASN A 1 416 ? -16.181 13.952 16.515 1.00 90.25 416 ASN A CA 1
ATOM 3331 C C . ASN A 1 416 ? -17.448 13.978 17.380 1.00 90.25 416 ASN A C 1
ATOM 3333 O O . ASN A 1 416 ? -18.366 14.724 17.028 1.00 90.25 416 ASN A O 1
ATOM 3337 N N . ASP A 1 417 ? -17.517 13.218 18.477 1.00 89.44 417 ASP A N 1
ATOM 3338 C CA . ASP A 1 417 ? -18.742 12.991 19.272 1.00 89.44 417 ASP A CA 1
ATOM 3339 C C . ASP A 1 417 ? -19.503 14.312 19.609 1.00 89.44 417 ASP A C 1
ATOM 3341 O O . ASP A 1 417 ? -20.735 14.399 19.627 1.00 89.44 417 ASP A O 1
ATOM 3345 N N . GLY A 1 418 ? -18.783 15.411 19.820 1.00 92.06 418 GLY A N 1
ATOM 3346 C CA . GLY A 1 418 ? -19.298 16.752 20.088 1.00 92.06 418 GLY A CA 1
ATOM 3347 C C . GLY A 1 418 ? -19.797 17.524 18.864 1.00 92.06 418 GLY A C 1
ATOM 3348 O O . GLY A 1 418 ? -20.662 18.393 19.013 1.00 92.06 418 GLY A O 1
ATOM 3349 N N . LYS A 1 419 ? -19.317 17.216 17.650 1.00 93.31 419 LYS A N 1
ATOM 3350 C CA . LYS A 1 419 ? -19.965 17.628 16.391 1.00 93.31 419 LYS A CA 1
ATOM 3351 C C . LYS A 1 419 ? -21.141 16.748 16.038 1.00 93.31 419 LYS A C 1
ATOM 3353 O O . LYS A 1 419 ? -22.147 17.290 15.589 1.00 93.31 419 LYS A O 1
ATOM 3358 N N . GLU A 1 420 ? -21.070 15.456 16.296 1.00 95.31 420 GLU A N 1
ATOM 3359 C CA . GLU A 1 420 ? -22.217 14.568 16.150 1.00 95.31 420 GLU A CA 1
ATOM 3360 C C . GLU A 1 420 ? -23.422 15.065 16.953 1.00 95.31 420 GLU A C 1
ATOM 3362 O O . GLU A 1 420 ? -24.521 15.244 16.425 1.00 95.31 420 GLU A O 1
ATOM 3367 N N . LYS A 1 421 ? -23.184 15.456 18.210 1.00 94.25 421 LYS A N 1
ATOM 3368 C CA . LYS A 1 421 ? -24.184 16.078 19.087 1.00 94.25 421 LYS A CA 1
ATOM 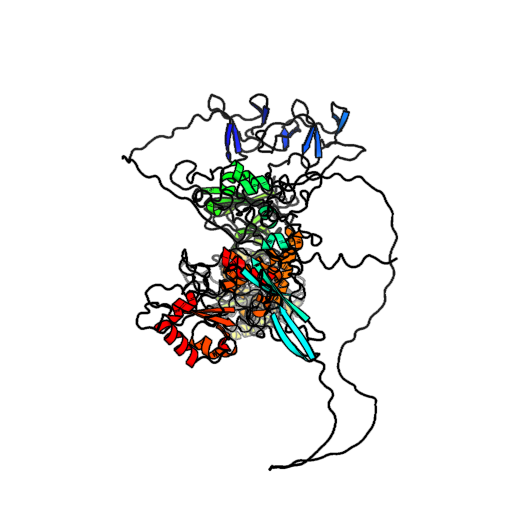3369 C C . LYS A 1 421 ? -24.694 17.447 18.599 1.00 94.25 421 LYS A C 1
ATOM 3371 O O . LYS A 1 421 ? -25.768 17.880 19.022 1.00 94.25 421 LYS A O 1
ATOM 3376 N N . GLU A 1 422 ? -23.951 18.140 17.730 1.00 92.94 422 GLU A N 1
ATOM 3377 C CA . GLU A 1 422 ? -24.369 19.395 17.080 1.00 92.94 422 GLU A CA 1
ATOM 3378 C C . GLU A 1 422 ? -25.199 19.143 15.806 1.00 92.94 422 GLU A C 1
ATOM 3380 O O . GLU A 1 422 ? -26.163 19.875 15.562 1.00 92.94 422 GLU A O 1
ATOM 3385 N N . TYR A 1 423 ? -24.865 18.111 15.022 1.00 92.00 423 TYR A N 1
ATOM 3386 C CA . TYR A 1 423 ? -25.554 17.764 13.770 1.00 92.00 423 TYR A CA 1
ATOM 3387 C C . TYR A 1 423 ? -26.757 16.822 13.955 1.00 92.00 423 TYR A C 1
ATOM 3389 O O . TYR A 1 423 ? -27.704 16.897 13.171 1.00 92.00 423 TYR A O 1
ATOM 3397 N N . GLY A 1 424 ? -26.779 16.021 15.023 1.00 94.56 424 GLY A N 1
ATOM 3398 C CA . GLY A 1 424 ? -27.865 15.098 15.368 1.00 94.56 424 GLY A CA 1
ATOM 3399 C C . GLY A 1 424 ? -27.675 13.657 14.880 1.00 94.56 424 GLY A C 1
ATOM 3400 O O . GLY A 1 424 ? -28.681 12.989 14.635 1.00 94.56 424 GLY A O 1
ATOM 3401 N N . THR A 1 425 ? -26.426 13.211 14.734 1.00 96.19 425 THR A N 1
ATOM 3402 C CA . THR A 1 425 ? -26.032 11.844 14.340 1.00 96.19 425 THR A CA 1
ATOM 3403 C C . THR A 1 425 ? -25.996 10.889 15.549 1.00 96.19 425 THR A C 1
ATOM 3405 O O . THR A 1 425 ? -26.301 11.300 16.677 1.00 96.19 425 THR A O 1
ATOM 3408 N N . ASP A 1 426 ? -25.717 9.601 15.322 1.00 92.38 426 ASP A N 1
ATOM 3409 C CA . ASP A 1 426 ? -25.604 8.568 16.367 1.00 92.38 426 ASP A CA 1
ATOM 3410 C C . ASP A 1 426 ? -24.139 8.104 16.507 1.00 92.38 426 ASP A C 1
ATOM 3412 O O . ASP A 1 426 ? -23.685 7.402 15.605 1.00 92.38 426 ASP A O 1
ATOM 3416 N N . PRO A 1 427 ? -23.450 8.371 17.644 1.00 92.31 427 PRO A N 1
ATOM 3417 C CA . PRO A 1 427 ? -22.005 8.147 17.848 1.00 92.31 427 PRO A CA 1
ATOM 3418 C C . PRO A 1 427 ? -21.601 6.665 17.967 1.00 92.31 427 PRO A C 1
ATOM 3420 O O . PRO A 1 427 ? -20.691 6.273 18.695 1.00 92.31 427 PRO A O 1
ATOM 3423 N N . ASN A 1 428 ? -22.362 5.774 17.350 1.00 86.94 428 ASN A N 1
ATOM 3424 C CA . ASN A 1 428 ? -22.182 4.329 17.355 1.00 86.94 428 ASN A CA 1
ATOM 3425 C C . ASN A 1 428 ? -22.425 3.749 15.945 1.00 86.94 428 ASN A C 1
ATOM 3427 O O . ASN A 1 428 ? -22.634 2.536 15.805 1.00 86.94 428 ASN A O 1
ATOM 3431 N N . LYS A 1 429 ? -22.500 4.606 14.920 1.00 92.69 429 LYS A N 1
ATOM 3432 C CA . LYS A 1 429 ? -23.055 4.340 13.597 1.00 92.69 429 LYS A CA 1
ATOM 3433 C C . LYS A 1 429 ? -22.495 5.324 12.530 1.00 92.69 429 LYS A C 1
ATOM 3435 O O . LYS A 1 429 ? -23.224 6.230 12.138 1.00 92.69 429 LYS A O 1
ATOM 3440 N N . PRO A 1 430 ? -21.327 5.034 11.911 1.00 92.25 430 PRO A N 1
ATOM 3441 C CA . PRO A 1 430 ? -20.573 5.952 11.027 1.00 92.25 430 PRO A CA 1
ATOM 3442 C C . PRO A 1 430 ? -21.270 6.521 9.776 1.00 92.25 430 PRO A C 1
ATOM 3444 O O . PRO A 1 430 ? -20.660 7.259 9.022 1.00 92.25 430 PRO A O 1
ATOM 3447 N N . ASP A 1 431 ? -22.488 6.087 9.479 1.00 95.12 431 ASP A N 1
ATOM 3448 C CA . ASP A 1 431 ? -23.334 6.466 8.340 1.00 95.12 431 ASP A CA 1
ATOM 3449 C C . ASP A 1 431 ? -24.741 6.462 8.942 1.00 95.12 431 ASP A C 1
ATOM 3451 O O . ASP A 1 431 ? -25.347 5.390 9.079 1.00 95.12 431 ASP A O 1
ATOM 3455 N N . THR A 1 432 ? -25.214 7.597 9.464 1.00 95.75 432 THR A N 1
ATOM 3456 C CA . THR A 1 432 ? -26.385 7.671 10.355 1.00 95.75 432 THR A CA 1
ATOM 3457 C C . THR A 1 432 ? -27.674 7.266 9.638 1.00 95.75 432 THR A C 1
ATOM 3459 O O . THR A 1 432 ? -28.508 6.559 10.225 1.00 95.75 432 THR A O 1
ATOM 3462 N N . ASP A 1 433 ? -27.841 7.594 8.356 1.00 94.62 433 ASP A N 1
ATOM 3463 C CA . ASP A 1 433 ? -29.081 7.333 7.612 1.00 94.62 433 ASP A CA 1
ATOM 3464 C C . ASP A 1 433 ? -29.046 6.136 6.633 1.00 94.62 433 ASP A C 1
ATOM 3466 O O . ASP A 1 433 ? -30.116 5.653 6.231 1.00 94.62 433 ASP A O 1
ATOM 3470 N N . ASN A 1 434 ? -27.884 5.490 6.471 1.00 95.56 434 ASN A N 1
ATOM 3471 C CA . ASN A 1 434 ? -27.604 4.275 5.683 1.00 95.56 434 ASN A CA 1
ATOM 3472 C C . ASN A 1 434 ? -27.569 4.498 4.154 1.00 95.56 434 ASN A C 1
ATOM 3474 O O . ASN A 1 434 ? -28.005 3.635 3.375 1.00 95.56 434 ASN A O 1
ATOM 3478 N N . ASP A 1 435 ? -27.076 5.654 3.724 1.00 94.06 435 ASP A N 1
ATOM 3479 C CA . ASP A 1 435 ? -26.907 6.063 2.328 1.00 94.06 435 ASP A CA 1
ATOM 3480 C C . ASP A 1 435 ? -25.722 5.352 1.625 1.00 94.06 435 ASP A C 1
ATOM 3482 O O . ASP A 1 435 ? -25.836 4.933 0.453 1.00 94.06 435 ASP A O 1
ATOM 3486 N N . GLY A 1 436 ? -24.612 5.154 2.344 1.00 90.12 436 GLY A N 1
ATOM 3487 C CA . GLY A 1 436 ? -23.309 4.743 1.811 1.00 90.12 436 GLY A CA 1
ATOM 3488 C C . GLY A 1 436 ? -22.228 5.837 1.780 1.00 90.12 436 GLY A C 1
ATOM 3489 O O . GLY A 1 436 ? -21.212 5.640 1.107 1.00 90.12 436 GLY A O 1
ATOM 3490 N N . LEU A 1 437 ? -22.434 6.954 2.471 1.00 92.88 437 LEU A N 1
ATOM 3491 C CA . LEU A 1 437 ? -21.466 7.985 2.838 1.00 92.88 437 LEU A CA 1
ATOM 3492 C C . LEU A 1 437 ? -21.403 8.040 4.367 1.00 92.88 437 LEU A C 1
ATOM 3494 O O . LEU A 1 437 ? -22.355 7.654 5.031 1.00 92.88 437 LEU A O 1
ATOM 3498 N N . ILE A 1 438 ? -20.265 8.465 4.908 1.00 92.69 438 ILE A N 1
ATOM 3499 C CA . ILE A 1 438 ? -20.069 8.592 6.356 1.00 92.69 438 ILE A CA 1
ATOM 3500 C C . ILE A 1 438 ? -20.275 10.042 6.799 1.00 92.69 438 ILE A C 1
ATOM 3502 O O . ILE A 1 438 ? -19.938 10.956 6.035 1.00 92.69 438 ILE A O 1
ATOM 3506 N N . ASP A 1 439 ? -20.818 10.265 7.994 1.00 91.62 439 ASP A N 1
ATOM 3507 C CA . ASP A 1 439 ? -21.401 11.554 8.400 1.00 91.62 439 ASP A CA 1
ATOM 3508 C C . ASP A 1 439 ? -20.366 12.703 8.377 1.00 91.62 439 ASP A C 1
ATOM 3510 O O . ASP A 1 439 ? -20.631 13.815 7.903 1.00 91.62 439 ASP A O 1
ATOM 3514 N N . GLY A 1 440 ? -19.127 12.429 8.784 1.00 89.44 440 GLY A N 1
ATOM 3515 C CA . GLY A 1 440 ? -17.986 13.337 8.712 1.00 89.44 440 GLY A CA 1
ATOM 3516 C C . GLY A 1 440 ? -17.614 13.723 7.278 1.00 89.44 440 GLY A C 1
ATOM 3517 O O . GLY A 1 440 ? -17.246 14.876 7.014 1.00 89.44 440 GLY A O 1
ATOM 3518 N N . LEU A 1 441 ? -17.772 12.807 6.315 1.00 88.19 441 LEU A N 1
ATOM 3519 C CA . LEU A 1 441 ? -17.613 13.110 4.891 1.00 88.19 441 LEU A CA 1
ATOM 3520 C C . LEU A 1 441 ? -18.828 13.829 4.300 1.00 88.19 441 LEU A C 1
ATOM 3522 O O . LEU A 1 441 ? -18.640 14.693 3.438 1.00 88.19 441 LEU A O 1
ATOM 3526 N N . GLU A 1 442 ? -20.043 13.556 4.771 1.00 91.69 442 GLU A N 1
ATOM 3527 C CA . GLU A 1 442 ? -21.225 14.334 4.395 1.00 91.69 442 GLU A CA 1
ATOM 3528 C C . GLU A 1 442 ? -21.052 15.809 4.745 1.00 91.69 442 GLU A C 1
ATOM 3530 O O . GLU A 1 442 ? -21.131 16.671 3.864 1.00 91.69 442 GLU A O 1
ATOM 3535 N N . ILE A 1 443 ? -20.701 16.098 6.000 1.00 90.19 443 ILE A N 1
ATOM 3536 C CA . ILE A 1 443 ? -20.410 17.456 6.474 1.00 90.19 443 ILE A CA 1
ATOM 3537 C C . ILE A 1 443 ? -19.227 18.077 5.710 1.00 90.19 443 ILE A C 1
ATOM 3539 O O . ILE A 1 443 ? -19.252 19.274 5.399 1.00 90.19 443 ILE A O 1
ATOM 3543 N N . GLN A 1 444 ? -18.208 17.290 5.340 1.00 85.12 444 GLN A N 1
ATOM 3544 C CA . GLN A 1 444 ? -17.081 17.777 4.536 1.00 85.12 444 GLN A CA 1
ATOM 3545 C C . GLN A 1 444 ? -17.491 18.195 3.112 1.00 85.12 444 GLN A C 1
ATOM 3547 O O . GLN A 1 444 ? -16.961 19.184 2.588 1.00 85.12 444 GLN A O 1
ATOM 3552 N N . TYR A 1 445 ? -18.409 17.464 2.472 1.00 82.88 445 TYR A N 1
ATOM 3553 C CA . TYR A 1 445 ? -18.820 17.711 1.084 1.00 82.88 445 TYR A CA 1
ATOM 3554 C C . TYR A 1 445 ? -20.086 18.572 0.943 1.00 82.88 445 TYR A C 1
ATOM 3556 O O . TYR A 1 445 ? -20.289 19.168 -0.118 1.00 82.88 445 TYR A O 1
ATOM 3564 N N . GLY A 1 446 ? -20.853 18.754 2.021 1.00 88.06 446 GLY A N 1
ATOM 3565 C CA . GLY A 1 446 ? -22.054 19.594 2.078 1.00 88.06 446 GLY A CA 1
ATOM 3566 C C . GLY A 1 446 ? -23.377 18.836 1.936 1.00 88.06 446 GLY A C 1
ATOM 3567 O O . GLY A 1 446 ? -24.373 19.460 1.566 1.00 88.06 446 GLY A O 1
ATOM 3568 N N . PHE A 1 447 ? -23.367 17.531 2.212 1.00 90.00 447 PHE A N 1
ATOM 3569 C CA . PHE A 1 447 ? -24.556 16.693 2.373 1.00 90.00 447 PHE A CA 1
ATOM 3570 C C . PHE A 1 447 ? -25.112 16.813 3.809 1.00 90.00 447 PHE A C 1
ATOM 3572 O O . PHE A 1 447 ? -24.743 17.739 4.543 1.00 90.00 447 PHE A O 1
ATOM 3579 N N . SER A 1 448 ? -26.055 15.957 4.196 1.00 94.81 448 SER A N 1
ATOM 3580 C CA . SER A 1 448 ? -26.883 16.115 5.391 1.00 94.81 448 SER A CA 1
ATOM 3581 C C . SER A 1 448 ? -27.069 14.760 6.088 1.00 94.81 448 SER A C 1
ATOM 3583 O O . SER A 1 448 ? -28.034 14.083 5.730 1.00 94.81 448 SER A O 1
ATOM 3585 N N . PRO A 1 449 ? -26.293 14.439 7.151 1.00 95.94 449 PRO A N 1
ATOM 3586 C CA . PRO A 1 449 ? -26.155 13.087 7.734 1.00 95.94 449 PRO A CA 1
ATOM 3587 C C . PRO A 1 449 ? -27.348 12.583 8.565 1.00 95.94 449 PRO A C 1
ATOM 3589 O O . PRO A 1 449 ? -27.237 12.001 9.638 1.00 95.94 449 PRO A O 1
ATOM 3592 N N . THR A 1 450 ? -28.548 12.894 8.095 1.00 95.81 450 THR A N 1
ATOM 3593 C CA . THR A 1 450 ? -29.859 12.499 8.620 1.00 95.81 450 THR A CA 1
ATOM 3594 C C . THR A 1 450 ? -30.917 12.450 7.494 1.00 95.81 450 THR A C 1
ATOM 3596 O O . THR A 1 450 ? -32.116 12.332 7.775 1.00 95.81 450 THR A O 1
ATOM 3599 N N . ASN A 1 451 ? -30.511 12.585 6.224 1.00 96.50 451 ASN A N 1
ATOM 3600 C CA . ASN A 1 451 ? -31.358 12.569 5.034 1.00 96.50 451 ASN A CA 1
ATOM 3601 C C . ASN A 1 451 ? -30.598 12.014 3.786 1.00 96.50 451 ASN A C 1
ATOM 3603 O O . ASN A 1 451 ? -29.902 12.790 3.131 1.00 96.50 451 ASN A O 1
ATOM 3607 N N . PRO A 1 452 ? -30.860 10.758 3.351 1.00 96.50 452 PRO A N 1
ATOM 3608 C CA . PRO A 1 452 ? -30.030 9.982 2.401 1.00 96.50 452 PRO A CA 1
ATOM 3609 C C . PRO A 1 452 ? -30.168 10.380 0.910 1.00 96.50 452 PRO A C 1
ATOM 3611 O O . PRO A 1 452 ? -30.080 9.531 0.023 1.00 96.50 452 PRO A O 1
ATOM 3614 N N . ASP A 1 453 ? -30.530 11.629 0.625 1.00 96.44 453 ASP A N 1
ATOM 3615 C CA . ASP A 1 453 ? -30.808 12.214 -0.703 1.00 96.44 453 ASP A CA 1
ATOM 3616 C C . ASP A 1 453 ? -30.959 13.735 -0.485 1.00 96.44 453 ASP A C 1
ATOM 3618 O O . ASP A 1 453 ? -32.080 14.250 -0.365 1.00 96.44 453 ASP A O 1
ATOM 3622 N N . THR A 1 454 ? -29.843 14.450 -0.274 1.00 93.75 454 THR A N 1
ATOM 3623 C CA . THR A 1 454 ? -29.832 15.845 0.223 1.00 93.75 454 THR A CA 1
ATOM 3624 C C . THR A 1 454 ? -30.557 16.825 -0.701 1.00 93.75 454 THR A C 1
ATOM 3626 O O . THR A 1 454 ? -31.217 17.750 -0.215 1.00 93.75 454 THR A O 1
ATOM 3629 N N . ASP A 1 455 ? -30.468 16.652 -2.025 1.00 90.81 455 ASP A N 1
ATOM 3630 C CA . ASP A 1 455 ? -31.143 17.534 -2.991 1.00 90.81 455 ASP A CA 1
ATOM 3631 C C . ASP A 1 455 ? -32.513 17.006 -3.473 1.00 90.81 455 ASP A C 1
ATOM 3633 O O . ASP A 1 455 ? -33.299 17.763 -4.058 1.00 90.81 455 ASP A O 1
ATOM 3637 N N . GLY A 1 456 ? -32.844 15.745 -3.173 1.00 94.38 456 GLY A N 1
ATOM 3638 C CA . GLY A 1 456 ? -34.097 15.095 -3.550 1.00 94.38 456 GLY A CA 1
ATOM 3639 C C . GLY A 1 456 ? -34.142 14.611 -5.005 1.00 94.38 456 GLY A C 1
ATOM 3640 O O . GLY A 1 456 ? -35.245 14.476 -5.557 1.00 94.38 456 GLY A O 1
ATOM 3641 N N . ASN A 1 457 ? -32.995 14.409 -5.667 1.00 93.38 457 ASN A N 1
ATOM 3642 C CA . ASN A 1 457 ? -32.939 13.972 -7.065 1.00 93.38 457 ASN A CA 1
ATOM 3643 C C . ASN A 1 457 ? -33.193 12.463 -7.264 1.00 93.38 457 ASN A C 1
ATOM 3645 O O . ASN A 1 457 ? -33.554 12.051 -8.377 1.00 93.38 457 ASN A O 1
ATOM 3649 N N . GLY A 1 458 ? -33.107 11.652 -6.203 1.00 91.75 458 GLY A N 1
ATOM 3650 C CA . GLY A 1 458 ? -33.334 10.202 -6.241 1.00 91.75 458 GLY A CA 1
ATOM 3651 C C . GLY A 1 458 ? -32.081 9.359 -6.504 1.00 91.75 458 GLY A C 1
ATOM 3652 O O . GLY A 1 458 ? -32.195 8.156 -6.771 1.00 91.75 458 GLY A O 1
ATOM 3653 N N . ILE A 1 459 ? -30.902 9.976 -6.448 1.00 92.62 459 ILE A N 1
ATOM 3654 C CA . ILE A 1 459 ? -29.605 9.329 -6.231 1.00 92.62 459 ILE A CA 1
ATOM 3655 C C . ILE A 1 459 ? -29.276 9.557 -4.753 1.00 92.62 459 ILE A C 1
ATOM 3657 O O . ILE A 1 459 ? -29.523 10.642 -4.247 1.00 92.62 459 ILE A O 1
ATOM 3661 N N . LEU A 1 460 ? -28.762 8.538 -4.058 1.00 95.88 460 LEU A N 1
ATOM 3662 C CA . LEU A 1 460 ? -28.317 8.739 -2.676 1.00 95.88 460 LEU A CA 1
ATOM 3663 C C . LEU A 1 460 ? -26.942 9.435 -2.691 1.00 95.88 460 LEU A C 1
ATOM 3665 O O . LEU A 1 460 ? -26.128 9.123 -3.569 1.00 95.88 460 LEU A O 1
ATOM 3669 N N . ASP A 1 461 ? -26.686 10.340 -1.754 1.00 93.19 461 ASP A N 1
ATOM 3670 C CA . ASP A 1 461 ? -25.498 11.198 -1.666 1.00 93.19 461 ASP A CA 1
ATOM 3671 C C . ASP A 1 461 ? -24.163 10.426 -1.779 1.00 93.19 461 ASP A C 1
ATOM 3673 O O . ASP A 1 461 ? -23.306 10.774 -2.595 1.00 93.19 461 ASP A O 1
ATOM 3677 N N . GLY A 1 462 ? -24.005 9.271 -1.129 1.00 92.12 462 GLY A N 1
ATOM 3678 C CA . GLY A 1 462 ? -22.843 8.378 -1.257 1.00 92.12 462 GLY A CA 1
ATOM 3679 C C . GLY A 1 462 ? -22.616 7.812 -2.664 1.00 92.12 462 GLY A C 1
ATOM 3680 O O . GLY A 1 462 ? -21.551 7.265 -2.971 1.00 92.12 462 GLY A O 1
ATOM 3681 N N . LYS A 1 463 ? -23.590 7.962 -3.567 1.00 94.69 463 LYS A N 1
ATOM 3682 C CA . LYS A 1 463 ? -23.532 7.553 -4.981 1.00 94.69 463 LYS A CA 1
ATOM 3683 C C . LYS A 1 463 ? -23.414 8.747 -5.940 1.00 94.69 463 LYS A C 1
ATOM 3685 O O . LYS A 1 463 ? -23.160 8.509 -7.127 1.00 94.69 463 LYS A O 1
ATOM 3690 N N . GLU A 1 464 ? -23.550 9.984 -5.456 1.00 92.88 464 GLU A N 1
ATOM 3691 C CA . GLU A 1 464 ? -23.286 11.222 -6.205 1.00 92.88 464 GLU A CA 1
ATOM 3692 C C . GLU A 1 464 ? -21.805 11.336 -6.606 1.00 92.88 464 GLU A C 1
ATOM 3694 O O . GLU A 1 464 ? -20.920 10.734 -5.993 1.00 92.88 464 GLU A O 1
ATOM 3699 N N . ILE A 1 465 ? -21.514 12.120 -7.653 1.00 91.31 465 ILE A N 1
ATOM 3700 C CA . ILE A 1 465 ? -20.152 12.298 -8.184 1.00 91.31 465 ILE A CA 1
ATOM 3701 C C . ILE A 1 465 ? -19.577 13.646 -7.750 1.00 91.31 465 ILE A C 1
ATOM 3703 O O . ILE A 1 465 ? -19.846 14.684 -8.358 1.00 91.31 465 ILE A O 1
ATOM 3707 N N . ILE A 1 466 ? -18.724 13.607 -6.731 1.00 89.25 466 ILE A N 1
ATOM 3708 C CA . ILE A 1 466 ? -18.072 14.784 -6.149 1.00 89.25 466 ILE A CA 1
ATOM 3709 C C . ILE A 1 466 ? -16.673 15.029 -6.739 1.00 89.25 466 ILE A C 1
ATOM 3711 O O . ILE A 1 466 ? -16.185 14.284 -7.590 1.00 89.25 466 ILE A O 1
ATOM 3715 N N . SER A 1 467 ? -16.020 16.117 -6.316 1.00 88.88 467 SER A N 1
ATOM 3716 C CA . SER A 1 467 ? -14.635 16.452 -6.683 1.00 88.88 467 SER A CA 1
ATOM 3717 C C . SER A 1 467 ? -13.772 16.635 -5.433 1.00 88.88 467 SER A C 1
ATOM 3719 O O . SER A 1 467 ? -13.782 17.698 -4.815 1.00 88.88 467 SER A O 1
ATOM 3721 N N . VAL A 1 468 ? -13.016 15.600 -5.072 1.00 87.88 468 VAL A N 1
ATOM 3722 C CA . VAL A 1 468 ? -12.148 15.566 -3.885 1.00 87.88 468 VAL A CA 1
ATOM 3723 C C . VAL A 1 468 ? -10.765 16.110 -4.234 1.00 87.88 468 VAL A C 1
ATOM 3725 O O . VAL A 1 468 ? -10.271 15.883 -5.336 1.00 87.88 468 VAL A O 1
ATOM 3728 N N . THR A 1 469 ? -10.106 16.814 -3.311 1.00 89.06 469 THR A N 1
ATOM 3729 C CA . THR A 1 469 ? -8.707 17.242 -3.484 1.00 89.06 469 THR A CA 1
ATOM 3730 C C . THR A 1 469 ? -7.823 16.549 -2.454 1.00 89.06 469 THR A C 1
ATOM 3732 O O . THR A 1 469 ? -7.998 16.772 -1.260 1.00 89.06 469 THR A O 1
ATOM 3735 N N . LYS A 1 470 ? -6.854 15.742 -2.903 1.00 89.50 470 LYS A N 1
ATOM 3736 C CA . LYS A 1 470 ? -5.834 15.128 -2.035 1.00 89.50 470 LYS A CA 1
ATOM 3737 C C . LYS A 1 470 ? -4.465 15.740 -2.337 1.00 89.50 470 LYS A C 1
ATOM 3739 O O . LYS A 1 470 ? -4.133 15.984 -3.497 1.00 89.50 470 LYS A O 1
ATOM 3744 N N . VAL A 1 471 ? -3.672 15.990 -1.299 1.00 90.06 471 VAL A N 1
ATOM 3745 C CA . VAL A 1 471 ? -2.343 16.616 -1.376 1.00 90.06 471 VAL A CA 1
ATOM 3746 C C . VAL A 1 471 ? -1.350 15.782 -0.570 1.00 90.06 471 VAL A C 1
ATOM 3748 O O . VAL A 1 471 ? -1.690 15.241 0.481 1.00 90.06 471 VAL A O 1
ATOM 3751 N N . TYR A 1 472 ? -0.112 15.671 -1.050 1.00 89.25 472 TYR A N 1
ATOM 3752 C CA . TYR A 1 472 ? 0.979 15.077 -0.287 1.00 89.25 472 TYR A CA 1
ATOM 3753 C C . TYR A 1 472 ? 1.567 16.094 0.712 1.00 89.25 472 TYR A C 1
ATOM 3755 O O . TYR A 1 472 ? 2.474 16.860 0.382 1.00 89.25 472 TYR A O 1
ATOM 3763 N N . GLU A 1 473 ? 1.050 16.092 1.943 1.00 75.25 473 GLU A N 1
ATOM 3764 C CA . GLU A 1 473 ? 1.380 17.096 2.977 1.00 75.25 473 GLU A CA 1
ATOM 3765 C C . GLU A 1 473 ? 2.667 16.814 3.784 1.00 75.25 473 GLU A C 1
ATOM 3767 O O . GLU A 1 473 ? 3.143 17.674 4.526 1.00 75.25 473 GLU A O 1
ATOM 3772 N N . ARG A 1 474 ? 3.272 15.621 3.676 1.00 75.88 474 ARG A N 1
ATOM 3773 C CA . ARG A 1 474 ? 4.464 15.270 4.481 1.00 75.88 474 ARG A CA 1
ATOM 3774 C C . ARG A 1 474 ? 5.674 16.131 4.092 1.00 75.88 474 ARG A C 1
ATOM 3776 O O . ARG A 1 474 ? 5.863 16.457 2.921 1.00 75.88 474 ARG A O 1
ATOM 3783 N N . GLU A 1 475 ? 6.563 16.439 5.044 1.00 74.94 475 GLU A N 1
ATOM 3784 C CA . GLU A 1 475 ? 7.744 17.298 4.803 1.00 74.94 475 GLU A CA 1
ATOM 3785 C C . GLU A 1 475 ? 8.716 16.753 3.734 1.00 74.94 475 GLU A C 1
ATOM 3787 O O . GLU A 1 475 ? 9.373 17.539 3.051 1.00 74.94 475 GLU A O 1
ATOM 3792 N N . GLN A 1 476 ? 8.771 15.434 3.532 1.00 74.75 476 GLN A N 1
ATOM 3793 C CA . GLN A 1 476 ? 9.670 14.753 2.586 1.00 74.75 476 GLN A CA 1
ATOM 3794 C C . GLN A 1 476 ? 9.308 14.996 1.106 1.00 74.75 476 GLN A C 1
ATOM 3796 O O . GLN A 1 476 ? 8.167 15.308 0.778 1.00 74.75 476 GLN A O 1
ATOM 3801 N N . GLY A 1 477 ? 10.271 14.833 0.195 1.00 81.94 477 GLY A N 1
ATOM 3802 C CA . GLY A 1 477 ? 10.075 15.028 -1.248 1.00 81.94 477 GLY A CA 1
ATOM 3803 C C . GLY A 1 477 ? 9.932 16.497 -1.681 1.00 81.94 477 GLY A C 1
ATOM 3804 O O . GLY A 1 477 ? 9.324 17.323 -0.995 1.00 81.94 477 GLY A O 1
ATOM 3805 N N . SER A 1 478 ? 10.508 16.824 -2.833 1.00 88.12 478 SER A N 1
ATOM 3806 C CA . SER A 1 478 ? 10.456 18.136 -3.487 1.00 88.12 478 SER A CA 1
ATOM 3807 C C . SER A 1 478 ? 9.242 18.296 -4.408 1.00 88.12 478 SER A C 1
ATOM 3809 O O . SER A 1 478 ? 8.771 19.417 -4.589 1.00 88.12 478 SER A O 1
ATOM 3811 N N . SER A 1 479 ? 8.709 17.202 -4.963 1.00 91.81 479 SER A N 1
ATOM 3812 C CA . SER A 1 479 ? 7.688 17.255 -6.019 1.00 91.81 479 SER A CA 1
ATOM 3813 C C . SER A 1 479 ? 6.258 17.465 -5.517 1.00 91.81 479 SER A C 1
ATOM 3815 O O . SER A 1 479 ? 5.380 17.747 -6.329 1.00 91.81 479 SER A O 1
ATOM 3817 N N . LYS A 1 480 ? 6.019 17.354 -4.199 1.00 92.25 480 LYS A N 1
ATOM 3818 C CA . LYS A 1 480 ? 4.776 17.736 -3.483 1.00 92.25 480 LYS A CA 1
ATOM 3819 C C . LYS A 1 480 ? 3.481 17.577 -4.305 1.00 92.25 480 LYS A C 1
ATOM 3821 O O . LYS A 1 480 ? 2.805 18.581 -4.559 1.00 92.25 480 LYS A O 1
ATOM 3826 N N . PRO A 1 481 ? 3.156 16.363 -4.781 1.00 96.38 481 PRO A N 1
ATOM 3827 C CA . PRO A 1 481 ? 2.063 16.204 -5.718 1.00 96.38 481 PRO A CA 1
ATOM 3828 C C . PRO A 1 481 ? 0.692 16.313 -5.049 1.00 96.38 481 PRO A C 1
ATOM 3830 O O . PRO A 1 481 ? 0.526 16.082 -3.849 1.00 96.38 481 PRO A O 1
ATOM 3833 N N . SER A 1 482 ? -0.303 16.636 -5.863 1.00 95.31 482 SER A N 1
ATOM 3834 C CA . SER A 1 482 ? -1.715 16.646 -5.505 1.00 95.31 482 SER A CA 1
ATOM 3835 C C . SER A 1 482 ? -2.572 16.116 -6.652 1.00 95.31 482 SER A C 1
ATOM 3837 O O . SER A 1 482 ? -2.124 16.027 -7.799 1.00 95.31 482 SER A O 1
ATOM 3839 N N . ALA A 1 483 ? -3.820 15.775 -6.348 1.00 93.50 483 ALA A N 1
ATOM 3840 C CA . ALA A 1 483 ? -4.828 15.444 -7.342 1.00 93.50 483 ALA A CA 1
ATOM 3841 C C . ALA A 1 483 ? -6.179 16.069 -6.987 1.00 93.50 483 ALA A C 1
ATOM 3843 O O . ALA A 1 483 ? -6.592 16.044 -5.828 1.00 93.50 483 ALA A O 1
ATOM 3844 N N . VAL A 1 484 ? -6.879 16.575 -8.004 1.00 93.81 484 VAL A N 1
ATOM 3845 C CA . VAL A 1 484 ? -8.323 16.854 -7.945 1.00 93.81 484 VAL A CA 1
ATOM 3846 C C . VAL A 1 484 ? -9.035 15.709 -8.659 1.00 93.81 484 VAL A C 1
ATOM 3848 O O . VAL A 1 484 ? -8.784 15.478 -9.840 1.00 93.81 484 VAL A O 1
ATOM 3851 N N . ILE A 1 485 ? -9.873 14.968 -7.942 1.00 92.81 485 ILE A N 1
ATOM 3852 C CA . ILE A 1 485 ? -10.299 13.604 -8.273 1.00 92.81 485 ILE A CA 1
ATOM 3853 C C . ILE A 1 485 ? -11.826 13.561 -8.320 1.00 92.81 485 ILE A C 1
ATOM 3855 O O . ILE A 1 485 ? -12.483 14.019 -7.389 1.00 92.81 485 ILE A O 1
ATOM 3859 N N . LYS A 1 486 ? -12.393 12.996 -9.386 1.00 94.19 486 LYS A N 1
ATOM 3860 C CA . LYS A 1 486 ? -13.832 12.765 -9.542 1.00 94.19 486 LYS A CA 1
ATOM 3861 C C . LYS A 1 486 ? -14.151 11.298 -9.348 1.00 94.19 486 LYS A C 1
ATOM 3863 O O . LYS A 1 486 ? -13.665 10.451 -10.100 1.00 94.19 486 LYS A O 1
ATOM 3868 N N . LEU A 1 487 ? -14.983 11.021 -8.359 1.00 93.44 487 LEU A N 1
ATOM 3869 C CA . LEU A 1 487 ? -15.397 9.689 -7.937 1.00 93.44 487 LEU A CA 1
ATOM 3870 C C . LEU A 1 487 ? -16.742 9.781 -7.204 1.00 93.44 487 LEU A C 1
ATOM 3872 O O . LEU A 1 487 ? -17.269 10.878 -7.017 1.00 93.44 487 LEU A O 1
ATOM 3876 N N . LYS A 1 488 ? -17.295 8.632 -6.810 1.00 93.38 488 LYS A N 1
ATOM 3877 C CA . LYS A 1 488 ? -18.474 8.588 -5.936 1.00 93.38 488 LYS A CA 1
ATOM 3878 C C . LYS A 1 488 ? -18.129 9.106 -4.544 1.00 93.38 488 LYS A C 1
ATOM 3880 O O . LYS A 1 488 ? -17.022 8.847 -4.074 1.00 93.38 488 LYS A O 1
ATOM 3885 N N . ALA A 1 489 ? -19.062 9.776 -3.879 1.00 91.06 489 ALA A N 1
ATOM 3886 C CA . ALA A 1 489 ? -18.812 10.311 -2.545 1.00 91.06 489 ALA A CA 1
ATOM 3887 C C . ALA A 1 489 ? -18.481 9.214 -1.514 1.00 91.06 489 ALA A C 1
ATOM 3889 O O . ALA A 1 489 ? -17.485 9.343 -0.810 1.00 91.06 489 ALA A O 1
ATOM 3890 N N . GLY A 1 490 ? -19.188 8.078 -1.521 1.00 87.38 490 GLY A N 1
ATOM 3891 C CA . GLY A 1 490 ? -18.910 6.918 -0.653 1.00 87.38 490 GLY A CA 1
ATOM 3892 C C . GLY A 1 490 ? -17.570 6.209 -0.904 1.00 87.38 490 GLY A C 1
ATOM 3893 O O . GLY A 1 490 ? -17.209 5.279 -0.194 1.00 87.38 490 GLY A O 1
ATOM 3894 N N . ASN A 1 491 ? -16.808 6.640 -1.914 1.00 89.81 491 ASN A N 1
ATOM 3895 C CA . ASN A 1 491 ? -15.457 6.161 -2.212 1.00 89.81 491 ASN A CA 1
ATOM 3896 C C . ASN A 1 491 ? -14.372 7.192 -1.810 1.00 89.81 491 ASN A C 1
ATOM 3898 O O . ASN A 1 491 ? -13.191 6.991 -2.097 1.00 89.81 491 ASN A O 1
ATOM 3902 N N . ALA A 1 492 ? -14.758 8.326 -1.213 1.00 85.19 492 ALA A N 1
ATOM 3903 C CA . ALA A 1 492 ? -13.892 9.490 -1.010 1.00 85.19 492 ALA A CA 1
ATOM 3904 C C . ALA A 1 492 ? -12.980 9.434 0.224 1.00 85.19 492 ALA A C 1
ATOM 3906 O O . ALA A 1 492 ? -12.076 10.266 0.333 1.00 85.19 492 ALA A O 1
ATOM 3907 N N . ASP A 1 493 ? -13.208 8.471 1.114 1.00 79.19 493 ASP A N 1
ATOM 3908 C CA . ASP A 1 493 ? -12.413 8.231 2.317 1.00 79.19 493 ASP A CA 1
ATOM 3909 C C . ASP A 1 493 ? -10.994 7.729 1.973 1.00 79.19 493 ASP A C 1
ATOM 3911 O O . ASP A 1 493 ? -10.000 8.464 2.073 1.00 79.19 493 ASP A O 1
ATOM 3915 N N . ASN A 1 494 ? -10.926 6.507 1.425 1.00 80.62 494 ASN A N 1
ATOM 3916 C CA . ASN A 1 494 ? -9.716 5.712 1.176 1.00 80.62 494 ASN A CA 1
ATOM 3917 C C . ASN A 1 494 ? -8.815 6.219 0.029 1.00 80.62 494 ASN A C 1
ATOM 3919 O O . ASN A 1 494 ? -8.139 5.453 -0.659 1.00 80.62 494 ASN A O 1
ATOM 3923 N N . ILE A 1 495 ? -8.768 7.534 -0.190 1.00 85.56 495 ILE A N 1
ATOM 3924 C CA . ILE A 1 495 ? -7.844 8.176 -1.121 1.00 85.56 495 ILE A CA 1
ATOM 3925 C C . ILE A 1 495 ? -6.483 8.384 -0.443 1.00 85.56 495 ILE A C 1
ATOM 3927 O O . ILE A 1 495 ? -6.381 9.174 0.500 1.00 85.56 495 ILE A O 1
ATOM 3931 N N . SER A 1 496 ? -5.410 7.780 -0.960 1.00 89.25 496 SER A N 1
ATOM 3932 C CA . SER A 1 496 ? -4.035 7.985 -0.471 1.00 89.25 496 SER A CA 1
ATOM 3933 C C . SER A 1 496 ? -3.092 8.539 -1.549 1.00 89.25 496 SER A C 1
ATOM 3935 O O . SER A 1 496 ? -3.320 8.392 -2.752 1.00 89.25 496 SER A O 1
ATOM 3937 N N . ILE A 1 497 ? -2.026 9.209 -1.094 1.00 93.25 497 ILE A N 1
ATOM 3938 C CA . ILE A 1 497 ? -0.841 9.534 -1.897 1.00 93.25 497 ILE A CA 1
ATOM 3939 C C . ILE A 1 497 ? 0.383 9.148 -1.062 1.00 93.25 497 ILE A C 1
ATOM 3941 O O . ILE A 1 497 ? 0.701 9.802 -0.065 1.00 93.25 497 ILE A O 1
ATOM 3945 N N . GLU A 1 498 ? 1.078 8.088 -1.453 1.00 91.12 498 GLU A N 1
ATOM 3946 C CA . GLU A 1 498 ? 2.217 7.528 -0.723 1.00 91.12 498 GLU A CA 1
ATOM 3947 C C . GLU A 1 498 ? 3.501 7.726 -1.534 1.00 91.12 498 GLU A C 1
ATOM 3949 O O . GLU A 1 498 ? 3.617 7.243 -2.655 1.00 91.12 498 GLU A O 1
ATOM 3954 N N . ARG A 1 499 ? 4.487 8.448 -0.989 1.00 92.44 499 ARG A N 1
ATOM 3955 C CA . ARG A 1 499 ? 5.793 8.596 -1.652 1.00 92.44 499 ARG A CA 1
ATOM 3956 C C . ARG A 1 499 ? 6.571 7.290 -1.524 1.00 92.44 499 ARG A C 1
ATOM 3958 O O . ARG A 1 499 ? 6.732 6.793 -0.413 1.00 92.44 499 ARG A O 1
ATOM 3965 N N . ASP A 1 500 ? 7.078 6.804 -2.647 1.00 89.56 500 ASP A N 1
ATOM 3966 C CA . ASP A 1 500 ? 7.974 5.652 -2.732 1.00 89.56 500 ASP A CA 1
ATOM 3967 C C . ASP A 1 500 ? 9.344 5.961 -2.083 1.00 89.56 500 ASP A C 1
ATOM 3969 O O . ASP A 1 500 ? 9.692 7.131 -1.859 1.00 89.56 500 ASP A O 1
ATOM 3973 N N . THR A 1 501 ? 10.149 4.932 -1.813 1.00 88.00 501 THR A N 1
ATOM 3974 C CA . THR A 1 501 ? 11.545 5.071 -1.369 1.00 88.00 501 THR A CA 1
ATOM 3975 C C . THR A 1 501 ? 12.480 4.773 -2.549 1.00 88.00 501 THR A C 1
ATOM 3977 O O . THR A 1 501 ? 12.687 3.608 -2.877 1.00 88.00 501 THR A O 1
ATOM 3980 N N . PRO A 1 502 ? 13.099 5.777 -3.205 1.00 88.50 502 PRO A N 1
ATOM 3981 C CA . PRO A 1 502 ? 13.898 5.553 -4.417 1.00 88.50 502 PRO A CA 1
ATOM 3982 C C . PRO A 1 502 ? 15.114 4.627 -4.261 1.00 88.50 502 PRO A C 1
ATOM 3984 O O . PRO A 1 502 ? 15.556 4.049 -5.246 1.00 88.50 502 PRO A O 1
ATOM 3987 N N . SER A 1 503 ? 15.648 4.445 -3.050 1.00 82.81 503 SER A N 1
ATOM 3988 C CA . SER A 1 503 ? 16.725 3.478 -2.786 1.00 82.81 503 SER A CA 1
ATOM 3989 C C . SER A 1 503 ? 16.248 2.022 -2.672 1.00 82.81 503 SER A C 1
ATOM 3991 O O . SER A 1 503 ? 17.074 1.115 -2.679 1.00 82.81 503 SER A O 1
ATOM 3993 N N . GLU A 1 504 ? 14.938 1.802 -2.542 1.00 81.94 504 GLU A N 1
ATOM 3994 C CA . GLU A 1 504 ? 14.293 0.492 -2.338 1.00 81.94 504 GLU A CA 1
ATOM 3995 C C . GLU A 1 504 ? 13.362 0.135 -3.521 1.00 81.94 504 GLU A C 1
ATOM 3997 O O . GLU A 1 504 ? 13.108 -1.037 -3.788 1.00 81.94 504 GLU A O 1
ATOM 4002 N N . SER A 1 505 ? 12.895 1.133 -4.283 1.00 87.56 505 SER A N 1
ATOM 4003 C CA . SER A 1 505 ? 11.942 0.964 -5.385 1.00 87.56 505 SER A CA 1
ATOM 4004 C C . SER A 1 505 ? 12.475 0.092 -6.529 1.00 87.56 505 SER A C 1
ATOM 4006 O O . SER A 1 505 ? 13.521 0.350 -7.116 1.00 87.56 505 SER A O 1
ATOM 4008 N N . ILE A 1 506 ? 11.685 -0.907 -6.914 1.00 88.19 506 ILE A N 1
ATOM 4009 C CA . ILE A 1 506 ? 11.871 -1.736 -8.122 1.00 88.19 506 ILE A CA 1
ATOM 4010 C C . ILE A 1 506 ? 11.439 -0.972 -9.381 1.00 88.19 506 ILE A C 1
ATOM 4012 O O . ILE A 1 506 ? 11.959 -1.140 -10.484 1.00 88.19 506 ILE A O 1
ATOM 4016 N N . TRP A 1 507 ? 10.432 -0.120 -9.218 1.00 91.38 507 TRP A N 1
ATOM 4017 C CA . TRP A 1 507 ? 9.697 0.475 -10.323 1.00 91.38 507 TRP A CA 1
ATOM 4018 C C . TRP A 1 507 ? 10.320 1.799 -10.758 1.00 91.38 507 TRP A C 1
ATOM 4020 O O . TRP A 1 507 ? 10.481 2.047 -11.957 1.00 91.38 507 TRP A O 1
ATOM 4030 N N . MET A 1 508 ? 10.695 2.630 -9.781 1.00 93.69 508 MET A N 1
ATOM 4031 C CA . MET A 1 508 ? 11.176 4.001 -9.967 1.00 93.69 508 MET A CA 1
ATOM 4032 C C . MET A 1 508 ? 12.339 4.371 -9.016 1.00 93.69 508 MET A C 1
ATOM 4034 O O . MET A 1 508 ? 12.208 5.325 -8.241 1.00 93.69 508 MET A O 1
ATOM 4038 N N . PRO A 1 509 ? 13.475 3.642 -9.048 1.00 93.56 509 PRO A N 1
ATOM 4039 C CA . PRO A 1 509 ? 14.645 3.981 -8.239 1.00 93.56 509 PRO A CA 1
ATOM 4040 C C . PRO A 1 509 ? 15.423 5.203 -8.754 1.00 93.56 509 PRO A C 1
ATOM 4042 O O . PRO A 1 509 ? 15.146 5.735 -9.834 1.00 93.56 509 PRO A O 1
ATOM 4045 N N . GLU A 1 510 ? 16.424 5.642 -7.984 1.00 94.06 510 GLU A N 1
ATOM 4046 C CA . GLU A 1 510 ? 17.242 6.836 -8.271 1.00 94.06 510 GLU A CA 1
ATOM 4047 C C . GLU A 1 510 ? 17.970 6.790 -9.631 1.00 94.06 510 GLU A C 1
ATOM 4049 O O . GLU A 1 510 ? 18.249 7.840 -10.213 1.00 94.06 510 GLU A O 1
ATOM 4054 N N . GLU A 1 511 ? 18.243 5.603 -10.182 1.00 94.69 511 GLU A N 1
ATOM 4055 C CA . GLU A 1 511 ? 18.877 5.433 -11.494 1.00 94.69 511 GLU A CA 1
ATOM 4056 C C . GLU A 1 511 ? 17.949 5.714 -12.692 1.00 94.69 511 GLU A C 1
ATOM 4058 O O . GLU A 1 511 ? 18.434 5.757 -13.829 1.00 94.69 511 GLU A O 1
ATOM 4063 N N . VAL A 1 512 ? 16.635 5.901 -12.491 1.00 97.12 512 VAL A N 1
ATOM 4064 C CA . VAL A 1 512 ? 15.695 6.187 -13.592 1.00 97.12 512 VAL A CA 1
ATOM 4065 C C . VAL A 1 512 ? 16.072 7.502 -14.291 1.00 97.12 512 VAL A C 1
ATOM 4067 O O . VAL A 1 512 ? 16.023 8.567 -13.666 1.00 97.12 512 VAL A O 1
ATOM 4070 N N . PRO A 1 513 ? 16.398 7.484 -15.603 1.00 96.38 513 PRO A N 1
ATOM 4071 C CA . PRO A 1 513 ? 16.878 8.670 -16.302 1.00 96.38 513 PRO A CA 1
ATOM 4072 C C . PRO A 1 513 ? 15.922 9.859 -16.184 1.00 96.38 513 PRO A C 1
ATOM 4074 O O . PRO A 1 513 ? 14.771 9.800 -16.618 1.00 96.38 513 PRO A O 1
ATOM 4077 N N . GLY A 1 514 ? 16.426 10.950 -15.607 1.00 95.50 514 GLY A N 1
ATOM 4078 C CA . GLY A 1 514 ? 15.699 12.205 -15.446 1.00 95.50 514 GLY A CA 1
ATOM 4079 C C . GLY A 1 514 ? 14.740 12.282 -14.253 1.00 95.50 514 GLY A C 1
ATOM 4080 O O . GLY A 1 514 ? 14.077 13.309 -14.142 1.00 95.50 514 GLY A O 1
ATOM 4081 N N . LEU A 1 515 ? 14.636 11.272 -13.379 1.00 97.12 515 LEU A N 1
ATOM 4082 C CA . LEU A 1 515 ? 13.790 11.335 -12.177 1.00 97.12 515 LEU A CA 1
ATOM 4083 C C . LEU A 1 515 ? 14.181 12.521 -11.272 1.00 97.12 515 LEU A C 1
ATOM 4085 O O . LEU A 1 515 ? 15.359 12.732 -10.989 1.00 97.12 515 LEU A O 1
ATOM 4089 N N . LEU A 1 516 ? 13.193 13.316 -10.839 1.00 95.75 516 LEU A N 1
ATOM 4090 C CA . LEU A 1 516 ? 13.432 14.567 -10.098 1.00 95.75 516 LEU A CA 1
ATOM 4091 C C . LEU A 1 516 ? 13.248 14.456 -8.571 1.00 95.75 516 LEU A C 1
ATOM 4093 O O . LEU A 1 516 ? 13.646 15.374 -7.850 1.00 95.75 516 LEU A O 1
ATOM 4097 N N . ASP A 1 517 ? 12.636 13.371 -8.084 1.00 95.12 517 ASP A N 1
ATOM 4098 C CA . ASP A 1 517 ? 12.359 13.134 -6.657 1.00 95.12 517 ASP A CA 1
ATOM 4099 C C . ASP A 1 517 ? 12.123 11.642 -6.355 1.00 95.12 517 ASP A C 1
ATOM 4101 O O . ASP A 1 517 ? 13.013 10.959 -5.859 1.00 95.12 517 ASP A O 1
ATOM 4105 N N . ALA A 1 518 ? 10.922 11.144 -6.656 1.00 95.56 518 ALA A N 1
ATOM 4106 C CA . ALA A 1 518 ? 10.473 9.772 -6.438 1.00 95.56 518 ALA A CA 1
ATOM 4107 C C . ALA A 1 518 ? 9.209 9.494 -7.261 1.00 95.56 518 ALA A C 1
ATOM 4109 O O . ALA A 1 518 ? 8.602 10.416 -7.819 1.00 95.56 518 ALA A O 1
ATOM 4110 N N . ALA A 1 519 ? 8.778 8.234 -7.277 1.00 96.56 519 ALA A N 1
ATOM 4111 C CA . ALA A 1 519 ? 7.384 7.919 -7.542 1.00 96.56 519 ALA A CA 1
ATOM 4112 C C . ALA A 1 519 ? 6.496 8.208 -6.322 1.00 96.56 519 ALA A C 1
ATOM 4114 O O . ALA A 1 519 ? 6.939 8.226 -5.172 1.00 96.56 519 ALA A O 1
ATOM 4115 N N . TYR A 1 520 ? 5.218 8.410 -6.606 1.00 97.12 520 TYR A N 1
ATOM 4116 C CA . TYR A 1 520 ? 4.140 8.580 -5.653 1.00 97.12 520 TYR A CA 1
ATOM 4117 C C . TYR A 1 520 ? 2.999 7.659 -6.071 1.00 97.12 520 TYR A C 1
ATOM 4119 O O . TYR A 1 520 ? 2.488 7.765 -7.184 1.00 97.12 520 TYR A O 1
ATOM 4127 N N . ASP A 1 521 ? 2.643 6.734 -5.194 1.00 94.56 521 ASP A N 1
ATOM 4128 C CA . ASP A 1 521 ? 1.549 5.789 -5.360 1.00 94.56 521 ASP A CA 1
ATOM 4129 C C . ASP A 1 521 ? 0.230 6.481 -5.015 1.00 94.56 521 ASP A C 1
ATOM 4131 O O . ASP A 1 521 ? 0.071 6.988 -3.903 1.00 94.56 521 ASP A O 1
ATOM 4135 N N . PHE A 1 522 ? -0.687 6.550 -5.975 1.00 95.00 522 PHE A N 1
ATOM 4136 C CA . PHE A 1 522 ? -2.028 7.090 -5.764 1.00 95.00 522 PHE A CA 1
ATOM 4137 C C . PHE A 1 522 ? -2.996 5.927 -5.578 1.00 95.00 522 PHE A C 1
ATOM 4139 O O . PHE A 1 522 ? -2.971 4.969 -6.348 1.00 95.00 522 PHE A O 1
ATOM 4146 N N . LYS A 1 523 ? -3.873 6.022 -4.580 1.00 91.75 523 LYS A N 1
ATOM 4147 C CA . LYS A 1 523 ? -4.894 5.006 -4.295 1.00 91.75 523 LYS A CA 1
ATOM 4148 C C . LYS A 1 523 ? -6.235 5.681 -4.040 1.00 91.75 523 LYS A C 1
ATOM 4150 O O . LYS A 1 523 ? -6.271 6.832 -3.611 1.00 91.75 523 LYS A O 1
ATOM 4155 N N . ALA A 1 524 ? -7.310 4.976 -4.358 1.00 89.12 524 ALA A N 1
ATOM 4156 C CA . ALA A 1 524 ? -8.694 5.290 -4.023 1.00 89.12 524 ALA A CA 1
ATOM 4157 C C . ALA A 1 524 ? -9.504 3.999 -4.151 1.00 89.12 524 ALA A C 1
ATOM 4159 O O . ALA A 1 524 ? -9.163 3.151 -4.981 1.00 89.12 524 ALA A O 1
ATOM 4160 N N . ASP A 1 525 ? -10.580 3.867 -3.382 1.00 83.62 525 ASP A N 1
ATOM 4161 C CA . ASP A 1 525 ? -11.470 2.720 -3.520 1.00 83.62 525 ASP A CA 1
ATOM 4162 C C . ASP A 1 525 ? -12.324 2.826 -4.786 1.00 83.62 525 ASP A C 1
ATOM 4164 O O . ASP A 1 525 ? -12.842 3.888 -5.141 1.00 83.62 525 ASP A O 1
ATOM 4168 N N . GLY A 1 526 ? -12.527 1.692 -5.457 1.00 82.94 526 GLY A N 1
ATOM 4169 C CA . GLY A 1 526 ? -13.338 1.589 -6.672 1.00 82.94 526 GLY A CA 1
ATOM 4170 C C . GLY A 1 526 ? -12.810 2.394 -7.869 1.00 82.94 526 GLY A C 1
ATOM 4171 O O . GLY A 1 526 ? -11.616 2.631 -8.025 1.00 82.94 526 GLY A O 1
ATOM 4172 N N . GLU A 1 527 ? -13.717 2.763 -8.775 1.00 85.56 527 GLU A N 1
ATOM 4173 C CA . GLU A 1 527 ? -13.373 3.433 -10.035 1.00 85.56 527 GLU A CA 1
ATOM 4174 C C . GLU A 1 527 ? -13.459 4.964 -9.913 1.00 85.56 527 GLU A C 1
ATOM 4176 O O . GLU A 1 527 ? -14.533 5.524 -9.668 1.00 85.56 527 GLU A O 1
ATOM 4181 N N . ILE A 1 528 ? -12.343 5.653 -10.173 1.00 93.50 528 ILE A N 1
ATOM 4182 C CA . ILE A 1 528 ? -12.340 7.098 -10.442 1.00 93.50 528 ILE A CA 1
ATOM 4183 C C . ILE A 1 528 ? -12.804 7.373 -11.883 1.00 93.50 528 ILE A C 1
ATOM 4185 O O . ILE A 1 528 ? -12.514 6.605 -12.798 1.00 93.50 528 ILE A O 1
ATOM 4189 N N . GLN A 1 529 ? -13.488 8.494 -12.115 1.00 92.31 529 GLN A N 1
ATOM 4190 C CA . GLN A 1 529 ? -13.888 8.919 -13.465 1.00 92.31 529 GLN A CA 1
ATOM 4191 C C . GLN A 1 529 ? -12.800 9.742 -14.165 1.00 92.31 529 GLN A C 1
ATOM 4193 O O . GLN A 1 529 ? -12.547 9.580 -15.356 1.00 92.31 529 GLN A O 1
ATOM 4198 N N . GLU A 1 530 ? -12.182 10.663 -13.428 1.00 94.06 530 GLU A N 1
ATOM 4199 C CA . GLU A 1 530 ? -11.152 11.584 -13.910 1.00 94.06 530 GLU A CA 1
ATOM 4200 C C . GLU A 1 530 ? -10.349 12.084 -12.706 1.00 94.06 530 GLU A C 1
ATOM 4202 O O . GLU A 1 530 ? -10.935 12.442 -11.686 1.00 94.06 530 GLU A O 1
ATOM 4207 N N . ALA A 1 531 ? -9.029 12.182 -12.829 1.00 95.50 531 ALA A N 1
ATOM 4208 C CA . ALA A 1 531 ? -8.196 12.934 -11.899 1.00 95.50 531 ALA A CA 1
ATOM 4209 C C . ALA A 1 531 ? -7.288 13.914 -12.647 1.00 95.50 531 ALA A C 1
ATOM 4211 O O . ALA A 1 531 ? -6.729 13.597 -13.699 1.00 95.50 531 ALA A O 1
ATOM 4212 N N . VAL A 1 532 ? -7.134 15.108 -12.082 1.00 96.06 532 VAL A N 1
ATOM 4213 C CA . VAL A 1 532 ? -6.189 16.138 -12.516 1.00 96.06 532 VAL A CA 1
ATOM 4214 C C . VAL A 1 532 ? -5.015 16.113 -11.545 1.00 96.06 532 VAL A C 1
ATOM 4216 O O . VAL A 1 532 ? -5.098 16.675 -10.453 1.00 96.06 532 VAL A O 1
ATOM 4219 N N . LEU A 1 533 ? -3.940 15.430 -11.933 1.00 97.38 533 LEU A N 1
ATOM 4220 C CA . LEU A 1 533 ? -2.703 15.343 -11.159 1.00 97.38 533 LEU A CA 1
ATOM 4221 C C . LEU A 1 533 ? -1.902 16.633 -11.337 1.00 97.38 533 LEU A C 1
ATOM 4223 O O . LEU A 1 533 ? -1.810 17.145 -12.452 1.00 97.38 533 LEU A O 1
ATOM 4227 N N . THR A 1 534 ? -1.286 17.137 -10.271 1.00 97.38 534 THR A N 1
ATOM 4228 C CA . THR A 1 534 ? -0.338 18.259 -10.318 1.00 97.38 534 THR A CA 1
ATOM 4229 C C . THR A 1 534 ? 0.904 17.919 -9.506 1.00 97.38 534 THR A C 1
ATOM 4231 O O . THR A 1 534 ? 0.801 17.555 -8.342 1.00 97.38 534 THR A O 1
ATOM 4234 N N . PHE A 1 535 ? 2.079 18.057 -10.114 1.00 97.88 535 PHE A N 1
ATOM 4235 C CA . PHE A 1 535 ? 3.392 17.852 -9.501 1.00 97.88 535 PHE A CA 1
ATOM 4236 C C . PHE A 1 535 ? 4.172 19.169 -9.540 1.00 97.88 535 PHE A C 1
ATOM 4238 O O . PHE A 1 535 ? 4.112 19.895 -10.533 1.00 97.88 535 PHE A O 1
ATOM 4245 N N . LYS A 1 536 ? 4.920 19.479 -8.482 1.00 95.56 536 LYS A N 1
ATOM 4246 C CA . LYS A 1 536 ? 5.864 20.605 -8.434 1.00 95.56 536 LYS A CA 1
ATOM 4247 C C . LYS A 1 536 ? 7.260 20.180 -8.879 1.00 95.56 536 LYS A C 1
ATOM 4249 O O . LYS A 1 536 ? 7.612 19.007 -8.813 1.00 95.56 536 LYS A O 1
ATOM 4254 N N . PHE A 1 537 ? 8.074 21.148 -9.277 1.00 95.25 537 PHE A N 1
ATOM 4255 C CA . PHE A 1 537 ? 9.520 21.008 -9.410 1.00 95.25 537 PHE A CA 1
ATOM 4256 C C . PHE A 1 537 ? 10.245 22.166 -8.712 1.00 95.25 537 PHE A C 1
ATOM 4258 O O . PHE A 1 537 ? 9.646 23.166 -8.332 1.00 95.25 537 PHE A O 1
ATOM 4265 N N . ASP A 1 538 ? 11.543 21.989 -8.481 1.00 91.88 538 ASP A N 1
ATOM 4266 C CA . ASP A 1 538 ? 12.395 22.935 -7.753 1.00 91.88 538 ASP A CA 1
ATOM 4267 C C . ASP A 1 538 ? 12.627 24.230 -8.561 1.00 91.88 538 ASP A C 1
ATOM 4269 O O . ASP A 1 538 ? 13.029 24.160 -9.726 1.00 91.88 538 ASP A O 1
ATOM 4273 N N . ASP A 1 539 ? 12.439 25.395 -7.924 1.00 89.19 539 ASP A N 1
ATOM 4274 C CA . ASP A 1 539 ? 12.625 26.751 -8.483 1.00 89.19 539 ASP A CA 1
ATOM 4275 C C . ASP A 1 539 ? 13.995 26.980 -9.167 1.00 89.19 539 ASP A C 1
ATOM 4277 O O . ASP A 1 539 ? 14.178 27.945 -9.915 1.00 89.19 539 ASP A O 1
ATOM 4281 N N . LYS A 1 540 ? 14.999 26.123 -8.921 1.00 90.50 540 LYS A N 1
ATOM 4282 C CA . LYS A 1 540 ? 16.290 26.152 -9.634 1.00 90.50 540 LYS A CA 1
ATOM 4283 C C . LYS A 1 540 ? 16.184 25.778 -11.120 1.00 90.50 540 LYS A C 1
ATOM 4285 O O . LYS A 1 540 ? 17.114 26.072 -11.875 1.00 90.50 540 LYS A O 1
ATOM 4290 N N . TYR A 1 541 ? 15.123 25.083 -11.536 1.00 90.44 541 TYR A N 1
ATOM 4291 C CA . TYR A 1 541 ? 14.956 24.599 -12.905 1.00 90.44 541 TYR A CA 1
ATOM 4292 C C . TYR A 1 541 ? 14.199 25.607 -13.776 1.00 90.44 541 TYR A C 1
ATOM 4294 O O . TYR A 1 541 ? 13.042 25.929 -13.528 1.00 90.44 541 TYR A O 1
ATOM 4302 N N . VAL A 1 542 ? 14.839 26.046 -14.860 1.00 87.75 542 VAL A N 1
ATOM 4303 C CA . VAL A 1 542 ? 14.283 27.014 -15.816 1.00 87.75 542 VAL A CA 1
ATOM 4304 C C . VAL A 1 542 ? 14.127 26.406 -17.208 1.00 87.75 542 VAL A C 1
ATOM 4306 O O . VAL A 1 542 ? 14.862 25.489 -17.587 1.00 87.75 542 VAL A O 1
ATOM 4309 N N . GLN A 1 543 ? 13.188 26.945 -17.989 1.00 88.31 543 GLN A N 1
ATOM 4310 C CA . GLN A 1 543 ? 12.910 26.487 -19.349 1.00 88.31 543 GLN A CA 1
ATOM 4311 C C . GLN A 1 543 ? 14.171 26.539 -20.228 1.00 88.31 543 GLN A C 1
ATOM 4313 O O . GLN A 1 543 ? 14.796 27.590 -20.387 1.00 88.31 543 GLN A O 1
ATOM 4318 N N . SER A 1 544 ? 14.540 25.399 -20.810 1.00 90.44 544 SER A N 1
ATOM 4319 C CA . SER A 1 544 ? 15.724 25.239 -21.662 1.00 90.44 544 SER A CA 1
ATOM 4320 C C . SER A 1 544 ? 15.533 24.082 -22.648 1.00 90.44 544 SER A C 1
ATOM 4322 O O . SER A 1 544 ? 14.595 23.302 -22.512 1.00 90.44 544 SER A O 1
ATOM 4324 N N . GLU A 1 545 ? 16.415 23.952 -23.644 1.00 87.31 545 GLU A N 1
ATOM 4325 C CA . GLU A 1 545 ? 16.353 22.844 -24.617 1.00 87.31 545 GLU A CA 1
ATOM 4326 C C . GLU A 1 545 ? 16.665 21.471 -23.985 1.00 87.31 545 GLU A C 1
ATOM 4328 O O . GLU A 1 545 ? 16.252 20.447 -24.522 1.00 87.31 545 GLU A O 1
ATOM 4333 N N . ASP A 1 546 ? 17.345 21.445 -22.832 1.00 87.81 546 ASP A N 1
ATOM 4334 C CA . ASP A 1 546 ? 17.727 20.223 -22.113 1.00 87.81 546 ASP A CA 1
ATOM 4335 C C . ASP A 1 546 ? 16.732 19.791 -21.022 1.00 87.81 546 ASP A C 1
ATOM 4337 O O . ASP A 1 546 ? 16.774 18.631 -20.614 1.00 87.81 546 ASP A O 1
ATOM 4341 N N . PHE A 1 547 ? 15.832 20.667 -20.553 1.00 94.88 547 PHE A N 1
ATOM 4342 C CA . PHE A 1 547 ? 14.930 20.386 -19.426 1.00 94.88 547 PHE A CA 1
ATOM 4343 C C . PHE A 1 547 ? 13.452 20.619 -19.777 1.00 94.88 547 PHE A C 1
ATOM 4345 O O . PHE A 1 547 ? 13.000 21.756 -19.922 1.00 94.88 547 PHE A O 1
ATOM 4352 N N . GLU A 1 548 ? 12.699 19.521 -19.867 1.00 95.38 548 GLU A N 1
ATOM 4353 C CA . GLU A 1 548 ? 11.246 19.490 -20.058 1.00 95.38 548 GLU A CA 1
ATOM 4354 C C . GLU A 1 548 ? 10.640 18.548 -18.995 1.00 95.38 548 GLU A C 1
ATOM 4356 O O . GLU A 1 548 ? 10.718 17.327 -19.155 1.00 95.38 548 GLU A O 1
ATOM 4361 N N . PRO A 1 549 ? 10.086 19.064 -17.881 1.00 97.25 549 PRO A N 1
ATOM 4362 C CA . PRO A 1 549 ? 9.508 18.225 -16.836 1.00 97.25 549 PRO A CA 1
ATOM 4363 C C . PRO A 1 549 ? 8.162 17.648 -17.297 1.00 97.25 549 PRO A C 1
ATOM 4365 O O . PRO A 1 549 ? 7.314 18.376 -17.814 1.00 97.25 549 PRO A O 1
ATOM 4368 N N . ALA A 1 550 ? 7.960 16.346 -17.100 1.00 97.88 550 ALA A N 1
ATOM 4369 C CA . ALA A 1 550 ? 6.727 15.646 -17.448 1.00 97.88 550 ALA A CA 1
ATOM 4370 C C . ALA A 1 550 ? 6.413 14.515 -16.457 1.00 97.88 550 ALA A C 1
ATOM 4372 O O . ALA A 1 550 ? 7.313 13.866 -15.918 1.00 97.88 550 ALA A O 1
ATOM 4373 N N . ILE A 1 551 ? 5.123 14.279 -16.227 1.00 98.44 551 ILE A N 1
ATOM 4374 C CA . ILE A 1 551 ? 4.595 13.205 -15.382 1.00 98.44 551 ILE A CA 1
ATOM 4375 C C . ILE A 1 551 ? 4.595 11.891 -16.175 1.00 98.44 551 ILE A C 1
ATOM 4377 O O . ILE A 1 551 ? 4.059 11.822 -17.283 1.00 98.44 551 ILE A O 1
ATOM 4381 N N . TYR A 1 552 ? 5.164 10.842 -15.598 1.00 98.06 552 TYR A N 1
ATOM 4382 C CA . TYR A 1 552 ? 5.086 9.472 -16.102 1.00 98.06 552 TYR A CA 1
ATOM 4383 C C . TYR A 1 552 ? 4.397 8.587 -15.061 1.00 98.06 552 TYR A C 1
ATOM 4385 O O . TYR A 1 552 ? 4.419 8.906 -13.872 1.00 98.06 552 TYR A O 1
ATOM 4393 N N . TYR A 1 553 ? 3.821 7.469 -15.495 1.00 97.12 553 TYR A N 1
ATOM 4394 C CA . TYR A 1 553 ? 3.357 6.400 -14.611 1.00 97.12 553 TYR A CA 1
ATOM 4395 C C . TYR A 1 553 ? 3.996 5.067 -14.976 1.00 97.12 553 TYR A C 1
ATOM 4397 O O . TYR A 1 553 ? 4.468 4.879 -16.100 1.00 97.12 553 TYR A O 1
ATOM 4405 N N . VAL A 1 554 ? 4.009 4.143 -14.021 1.00 94.19 554 VAL A N 1
ATOM 4406 C CA . VAL A 1 554 ? 4.457 2.771 -14.257 1.00 94.19 554 VAL A CA 1
ATOM 4407 C C . VAL A 1 554 ? 3.247 1.885 -14.522 1.00 94.19 554 VAL A C 1
ATOM 4409 O O . VAL A 1 554 ? 2.386 1.716 -13.661 1.00 94.19 554 VAL A O 1
ATOM 4412 N N . ASP A 1 555 ? 3.190 1.290 -15.706 1.00 92.31 555 ASP A N 1
ATOM 4413 C CA . ASP A 1 555 ? 2.369 0.106 -15.934 1.00 92.31 555 ASP A CA 1
ATOM 4414 C C . ASP A 1 555 ? 3.174 -1.101 -15.431 1.00 92.31 555 ASP A C 1
ATOM 4416 O O . ASP A 1 555 ? 4.196 -1.454 -16.023 1.00 92.31 555 ASP A O 1
ATOM 4420 N N . THR A 1 556 ? 2.775 -1.687 -14.300 1.00 88.81 556 THR A N 1
ATOM 4421 C CA . THR A 1 556 ? 3.502 -2.794 -13.653 1.00 88.81 556 THR A CA 1
ATOM 4422 C C . THR A 1 556 ? 3.229 -4.146 -14.321 1.00 88.81 556 THR A C 1
ATOM 4424 O O . THR A 1 556 ? 4.142 -4.963 -14.432 1.00 88.81 556 THR A O 1
ATOM 4427 N N . GLU A 1 557 ? 2.020 -4.365 -14.854 1.00 87.06 557 GLU A N 1
ATOM 4428 C CA . GLU A 1 557 ? 1.650 -5.569 -15.616 1.00 87.06 557 GLU A CA 1
ATOM 4429 C C . GLU A 1 557 ? 2.427 -5.618 -16.943 1.00 87.06 557 GLU A C 1
ATOM 4431 O O . GLU A 1 557 ? 3.145 -6.578 -17.271 1.00 87.06 557 GLU A O 1
ATOM 4436 N N . ASN A 1 558 ? 2.353 -4.531 -17.712 1.00 88.00 558 ASN A N 1
ATOM 4437 C CA . ASN A 1 558 ? 3.076 -4.417 -18.966 1.00 88.00 558 ASN A CA 1
ATOM 4438 C C . ASN A 1 558 ? 4.543 -4.045 -18.775 1.00 88.00 558 ASN A C 1
ATOM 4440 O O . ASN A 1 558 ? 5.272 -4.172 -19.755 1.00 88.00 558 ASN A O 1
ATOM 4444 N N . GLN A 1 559 ? 5.002 -3.744 -17.554 1.00 91.75 559 GLN A N 1
ATOM 4445 C CA . GLN A 1 559 ? 6.339 -3.213 -17.264 1.00 91.75 559 GLN A CA 1
ATOM 4446 C C . GLN A 1 559 ? 6.732 -2.191 -18.339 1.00 91.75 559 GLN A C 1
ATOM 4448 O O . GLN A 1 559 ? 7.589 -2.462 -19.180 1.00 91.75 559 GLN A O 1
ATOM 4453 N N . GLU A 1 560 ? 6.036 -1.054 -18.365 1.00 90.81 560 GLU A N 1
ATOM 4454 C CA . GLU A 1 560 ? 6.326 0.086 -19.240 1.00 90.81 560 GLU A CA 1
ATOM 4455 C C . GLU A 1 560 ? 6.285 1.385 -18.422 1.00 90.81 560 GLU A C 1
ATOM 4457 O O . GLU A 1 560 ? 5.392 1.591 -17.601 1.00 90.81 560 GLU A O 1
ATOM 4462 N N . LEU A 1 561 ? 7.253 2.281 -18.646 1.00 94.12 561 LEU A N 1
ATOM 4463 C CA . LEU A 1 561 ? 7.219 3.642 -18.107 1.00 94.12 561 LEU A CA 1
ATOM 4464 C C . LEU A 1 561 ? 6.510 4.552 -19.116 1.00 94.12 561 LEU A C 1
ATOM 4466 O O . LEU A 1 561 ? 7.064 4.907 -20.162 1.00 94.12 561 LEU A O 1
ATOM 4470 N N . VAL A 1 562 ? 5.262 4.902 -18.819 1.00 94.44 562 VAL A N 1
ATOM 4471 C CA . VAL A 1 562 ? 4.339 5.533 -19.764 1.00 94.44 562 VAL A CA 1
ATOM 4472 C C . VAL A 1 562 ? 4.250 7.034 -19.501 1.00 94.44 562 VAL A C 1
ATOM 4474 O O . VAL A 1 562 ? 3.961 7.473 -18.390 1.00 94.44 562 VAL A O 1
ATOM 4477 N N . LEU A 1 563 ? 4.487 7.839 -20.540 1.00 95.75 563 LEU A N 1
ATOM 4478 C CA . LEU A 1 563 ? 4.232 9.279 -20.503 1.00 95.75 563 LEU A CA 1
ATOM 4479 C C . LEU A 1 563 ? 2.720 9.511 -20.411 1.00 95.75 563 LEU A C 1
ATOM 4481 O O . LEU A 1 563 ? 1.974 9.024 -21.260 1.00 95.75 563 LEU A O 1
ATOM 4485 N N . LEU A 1 564 ? 2.269 10.278 -19.417 1.00 95.56 564 LEU A N 1
ATOM 4486 C CA . LEU A 1 564 ? 0.870 10.697 -19.354 1.00 95.56 564 LEU A CA 1
ATOM 4487 C C . LEU A 1 564 ? 0.626 11.764 -20.438 1.00 95.56 564 LEU A C 1
ATOM 4489 O O . LEU A 1 564 ? 1.395 12.716 -20.546 1.00 95.56 564 LEU A O 1
ATOM 4493 N N . GLU A 1 565 ? -0.383 11.605 -21.288 1.00 89.94 565 GLU A N 1
ATOM 4494 C CA . GLU A 1 565 ? -0.609 12.539 -22.404 1.00 89.94 565 GLU A CA 1
ATOM 4495 C C . GLU A 1 565 ? -1.311 13.840 -21.945 1.00 89.94 565 GLU A C 1
ATOM 4497 O O . GLU A 1 565 ? -1.768 13.961 -20.809 1.00 89.94 565 GLU A O 1
ATOM 4502 N N . GLU A 1 566 ? -1.382 14.837 -22.835 1.00 88.31 566 GLU A N 1
ATOM 4503 C CA . GLU A 1 566 ? -2.104 16.115 -22.634 1.00 88.31 566 GLU A CA 1
ATOM 4504 C C . GLU A 1 566 ? -1.678 16.948 -21.396 1.00 88.31 566 GLU A C 1
ATOM 4506 O O . GLU A 1 566 ? -2.500 17.586 -20.735 1.00 88.31 566 GLU A O 1
ATOM 4511 N N . GLN A 1 567 ? -0.375 16.988 -21.092 1.00 96.06 567 GLN A N 1
ATOM 4512 C CA . GLN A 1 567 ? 0.164 17.756 -19.957 1.00 96.06 567 GLN A CA 1
ATOM 4513 C C . GLN A 1 567 ? 0.288 19.270 -20.215 1.00 96.06 567 GLN A C 1
ATOM 4515 O O . GLN A 1 567 ? 0.501 19.723 -21.341 1.00 96.06 567 GLN A O 1
ATOM 4520 N N . SER A 1 568 ? 0.251 20.047 -19.131 1.00 95.56 568 SER A N 1
ATOM 4521 C CA . SER A 1 568 ? 0.475 21.496 -19.077 1.00 95.56 568 SER A CA 1
ATOM 4522 C C . SER A 1 568 ? 1.594 21.826 -18.084 1.00 95.56 568 SER A C 1
ATOM 4524 O O . SER A 1 568 ? 1.613 21.269 -16.991 1.00 95.56 568 SER A O 1
ATOM 4526 N N . ILE A 1 569 ? 2.495 22.753 -18.429 1.00 96.06 569 ILE A N 1
ATOM 4527 C CA . ILE A 1 569 ? 3.602 23.203 -17.563 1.00 96.06 569 ILE A CA 1
ATOM 4528 C C . ILE A 1 569 ? 3.419 24.693 -17.249 1.00 96.06 569 ILE A C 1
ATOM 4530 O O . ILE A 1 569 ? 3.400 25.514 -18.170 1.00 96.06 569 ILE A O 1
ATOM 4534 N N . ASP A 1 570 ? 3.332 25.053 -15.967 1.00 94.38 570 ASP A N 1
ATOM 4535 C CA . ASP A 1 570 ? 3.348 26.445 -15.507 1.00 94.38 570 ASP A CA 1
ATOM 4536 C C . ASP A 1 570 ? 4.706 26.787 -14.882 1.00 94.38 570 ASP A C 1
ATOM 4538 O O . ASP A 1 570 ? 5.009 26.453 -13.737 1.00 94.38 570 ASP A O 1
ATOM 4542 N N . TRP A 1 571 ? 5.521 27.504 -15.654 1.00 92.88 571 TRP A N 1
ATOM 4543 C CA . TRP A 1 571 ? 6.855 27.961 -15.259 1.00 92.88 571 TRP A CA 1
ATOM 4544 C C . TRP A 1 571 ? 6.862 29.105 -14.233 1.00 92.88 571 TRP A C 1
ATOM 4546 O O . TRP A 1 571 ? 7.933 29.463 -13.757 1.00 92.88 571 TRP A O 1
ATOM 4556 N N . ASN A 1 572 ? 5.715 29.703 -13.888 1.00 90.62 572 ASN A N 1
ATOM 4557 C CA . ASN A 1 572 ? 5.648 30.711 -12.819 1.00 90.62 572 ASN A CA 1
ATOM 4558 C C . ASN A 1 572 ? 5.444 30.051 -11.451 1.00 90.62 572 ASN A C 1
ATOM 4560 O O . ASN A 1 572 ? 5.981 30.520 -10.452 1.00 90.62 572 ASN A O 1
ATOM 4564 N N . ASN A 1 573 ? 4.659 28.970 -11.424 1.00 89.94 573 ASN A N 1
ATOM 4565 C CA . ASN A 1 573 ? 4.336 28.197 -10.223 1.00 89.94 573 ASN A CA 1
ATOM 4566 C C . ASN A 1 573 ? 5.202 26.929 -10.066 1.00 89.94 573 ASN A C 1
ATOM 4568 O O . ASN A 1 573 ? 5.016 26.188 -9.102 1.00 89.94 573 ASN A O 1
ATOM 4572 N N . HIS A 1 574 ? 6.125 26.689 -11.009 1.00 94.12 574 HIS A N 1
ATOM 4573 C CA . HIS A 1 574 ? 6.969 25.495 -11.134 1.00 94.12 574 HIS A CA 1
ATOM 4574 C C . HIS A 1 574 ? 6.165 24.193 -10.989 1.00 94.12 574 HIS A C 1
ATOM 4576 O O . HIS A 1 574 ? 6.500 23.312 -10.197 1.00 94.12 574 HIS A O 1
ATOM 4582 N N . THR A 1 575 ? 5.072 24.080 -11.752 1.00 96.38 575 THR A N 1
ATOM 4583 C CA . THR A 1 575 ? 4.181 22.910 -11.756 1.00 96.38 575 THR A CA 1
ATOM 4584 C C . THR A 1 575 ? 4.026 22.273 -13.132 1.00 96.38 575 THR A C 1
ATOM 4586 O O . THR A 1 575 ? 4.086 22.935 -14.169 1.00 96.38 575 THR A O 1
ATOM 4589 N N . VAL A 1 576 ? 3.766 20.967 -13.123 1.00 97.94 576 VAL A N 1
ATOM 4590 C CA . VAL A 1 576 ? 3.261 20.189 -14.256 1.00 97.94 576 VAL A CA 1
ATOM 4591 C C . VAL A 1 576 ? 1.916 19.594 -13.858 1.00 97.94 576 VAL A C 1
ATOM 4593 O O . VAL A 1 576 ? 1.788 19.039 -12.769 1.00 97.94 576 VAL A O 1
ATOM 4596 N N . THR A 1 577 ? 0.920 19.698 -14.732 1.00 97.56 577 THR A N 1
ATOM 4597 C CA . THR A 1 577 ? -0.451 19.229 -14.502 1.00 97.56 577 THR A CA 1
ATOM 4598 C C . THR A 1 577 ? -0.892 18.345 -15.664 1.00 97.56 577 THR A C 1
ATOM 4600 O O . THR A 1 577 ? -0.674 18.698 -16.822 1.00 97.56 577 THR A O 1
ATOM 4603 N N . ALA A 1 578 ? -1.527 17.210 -15.374 1.00 96.69 578 ALA A N 1
ATOM 4604 C CA . ALA A 1 578 ? -1.948 16.217 -16.363 1.00 96.69 578 ALA A CA 1
ATOM 4605 C C . ALA A 1 578 ? -3.265 15.535 -15.954 1.00 96.69 578 ALA A C 1
ATOM 4607 O O . ALA A 1 578 ? -3.651 15.571 -14.784 1.00 96.69 578 ALA A O 1
ATOM 4608 N N . LYS A 1 579 ? -3.955 14.903 -16.909 1.00 95.50 579 LYS A N 1
ATOM 4609 C CA . LYS A 1 579 ? -5.200 14.160 -16.663 1.00 95.50 579 LYS A CA 1
ATOM 4610 C C . LYS A 1 579 ? -4.986 12.653 -16.699 1.00 95.50 579 LYS A C 1
ATOM 4612 O O . LYS A 1 579 ? -4.242 12.155 -17.534 1.00 95.50 579 LYS A O 1
ATOM 4617 N N . THR A 1 580 ? -5.708 11.934 -15.848 1.00 95.25 580 THR A N 1
ATOM 4618 C CA . THR A 1 580 ? -5.800 10.469 -15.863 1.00 95.25 580 THR A CA 1
ATOM 4619 C C . THR A 1 580 ? -7.228 9.999 -15.560 1.00 95.25 580 THR A C 1
ATOM 4621 O O . THR A 1 580 ? -8.055 10.772 -15.077 1.00 95.25 580 THR A O 1
ATOM 4624 N N . THR A 1 581 ? -7.519 8.732 -15.849 1.00 94.25 581 THR A N 1
ATOM 4625 C CA . THR A 1 581 ? -8.775 8.028 -15.511 1.00 94.25 581 THR A CA 1
ATOM 4626 C C . THR A 1 581 ? -8.505 6.739 -14.723 1.00 94.25 581 THR A C 1
ATOM 4628 O O . THR A 1 581 ? -9.348 5.852 -14.669 1.00 94.25 581 THR A O 1
ATOM 4631 N N . HIS A 1 582 ? -7.295 6.597 -14.178 1.00 93.00 582 HIS A N 1
ATOM 4632 C CA . HIS A 1 582 ? -6.850 5.478 -13.349 1.00 93.00 582 HIS A CA 1
ATOM 4633 C C . HIS A 1 582 ? -5.806 5.983 -12.345 1.00 93.00 582 HIS A C 1
ATOM 4635 O O . HIS A 1 582 ? -5.222 7.055 -12.534 1.00 93.00 582 HIS A O 1
ATOM 4641 N N . PHE A 1 583 ? -5.514 5.204 -11.308 1.00 94.62 583 PHE A N 1
ATOM 4642 C CA . PHE A 1 583 ? -4.376 5.458 -10.427 1.00 94.62 583 PHE A CA 1
ATOM 4643 C C . PHE A 1 583 ? -3.276 4.399 -10.571 1.00 94.62 583 PHE A C 1
ATOM 4645 O O . PHE A 1 583 ? -3.494 3.333 -11.140 1.00 94.62 583 PHE A O 1
ATOM 4652 N N . SER A 1 584 ? -2.063 4.785 -10.174 1.00 94.62 584 SER A N 1
ATOM 4653 C CA . SER A 1 584 ? -0.798 4.063 -10.339 1.00 94.62 584 SER A CA 1
ATOM 4654 C C . SER A 1 584 ? 0.298 4.803 -9.540 1.00 94.62 584 SER A C 1
ATOM 4656 O O . SER A 1 584 ? 0.043 5.853 -8.939 1.00 94.62 584 SER A O 1
ATOM 4658 N N . LYS A 1 585 ? 1.535 4.298 -9.584 1.00 95.62 585 LYS A N 1
ATOM 4659 C CA . LYS A 1 585 ? 2.750 5.002 -9.163 1.00 95.62 585 LYS A CA 1
ATOM 4660 C C . LYS A 1 585 ? 3.156 6.024 -10.235 1.00 95.62 585 LYS A C 1
ATOM 4662 O O . LYS A 1 585 ? 3.652 5.656 -11.302 1.00 95.62 585 LYS A O 1
ATOM 4667 N N . TYR A 1 586 ? 2.961 7.309 -9.939 1.00 97.62 586 TYR A N 1
ATOM 4668 C CA . TYR A 1 586 ? 3.302 8.449 -10.800 1.00 97.62 586 TYR A CA 1
ATOM 4669 C C . TYR A 1 586 ? 4.601 9.129 -10.346 1.00 97.62 586 TYR A C 1
ATOM 4671 O O . TYR A 1 586 ? 4.784 9.384 -9.159 1.00 97.62 586 TYR A O 1
ATOM 4679 N N . GLY A 1 587 ? 5.486 9.491 -11.274 1.00 97.19 587 GLY A N 1
ATOM 4680 C CA . GLY A 1 587 ? 6.716 10.242 -10.992 1.00 97.19 587 GLY A CA 1
ATOM 4681 C C . GLY A 1 587 ? 6.903 11.430 -11.934 1.00 97.19 587 GLY A C 1
ATOM 4682 O O . GLY A 1 587 ? 6.404 11.422 -13.060 1.00 97.19 587 GLY A O 1
ATOM 4683 N N . LEU A 1 588 ? 7.648 12.448 -11.491 1.00 97.75 588 LEU A N 1
ATOM 4684 C CA . LEU A 1 588 ? 8.037 13.589 -12.327 1.00 97.75 588 LEU A CA 1
ATOM 4685 C C . LEU A 1 588 ? 9.472 13.414 -12.845 1.00 97.75 588 LEU A C 1
ATOM 4687 O O . LEU A 1 588 ? 10.406 13.242 -12.057 1.00 97.75 588 LEU A O 1
ATOM 4691 N N . LEU A 1 589 ? 9.644 13.458 -14.169 1.00 97.94 589 LEU A N 1
ATOM 4692 C CA . LEU A 1 589 ? 10.918 13.207 -14.849 1.00 97.94 589 LEU A CA 1
ATOM 4693 C C . LEU A 1 589 ? 11.248 14.318 -15.855 1.00 97.94 589 LEU A C 1
ATOM 4695 O O . LEU A 1 589 ? 10.354 14.902 -16.467 1.00 97.94 589 LEU A O 1
ATOM 4699 N N . ASN A 1 590 ? 12.536 14.541 -16.124 1.00 96.88 590 ASN A N 1
ATOM 4700 C CA . ASN A 1 590 ? 12.977 15.249 -17.322 1.00 96.88 590 ASN A CA 1
ATOM 4701 C C . ASN A 1 590 ? 12.796 14.363 -18.567 1.00 96.88 590 ASN A C 1
ATOM 4703 O O . ASN A 1 590 ? 13.583 13.451 -18.840 1.00 96.88 590 ASN A O 1
ATOM 4707 N N . LYS A 1 591 ? 11.783 14.689 -19.370 1.00 94.75 591 LYS A N 1
ATOM 4708 C CA . LYS A 1 591 ? 11.417 14.018 -20.625 1.00 94.75 591 LYS A CA 1
ATOM 4709 C C . LYS A 1 591 ? 12.556 13.982 -21.648 1.00 94.75 591 LYS A C 1
ATOM 4711 O O . LYS A 1 591 ? 12.650 13.031 -22.426 1.00 94.75 591 LYS A O 1
ATOM 4716 N N . ASN A 1 592 ? 13.459 14.965 -21.627 1.00 93.12 592 ASN A N 1
ATOM 4717 C CA . ASN A 1 592 ? 14.639 14.972 -22.492 1.00 93.12 592 ASN A CA 1
ATOM 4718 C C . ASN A 1 592 ? 15.687 13.927 -22.090 1.00 93.12 592 ASN A C 1
ATOM 4720 O O . ASN A 1 592 ? 16.322 13.355 -22.973 1.00 93.12 592 ASN A O 1
ATOM 4724 N N . ASP A 1 593 ? 15.853 13.629 -20.802 1.00 94.94 593 ASP A N 1
ATOM 4725 C CA . ASP A 1 593 ? 16.822 12.622 -20.355 1.00 94.94 593 ASP A CA 1
ATOM 4726 C C . ASP A 1 593 ? 16.272 11.202 -20.532 1.00 94.94 593 ASP A C 1
ATOM 4728 O O . ASP A 1 593 ? 17.008 10.323 -20.983 1.00 94.94 593 ASP A O 1
ATOM 4732 N N . GLN A 1 594 ? 14.958 11.005 -20.356 1.00 93.38 594 GLN A N 1
ATOM 4733 C CA . GLN A 1 594 ? 14.269 9.811 -20.862 1.00 93.38 594 GLN A CA 1
ATOM 4734 C C . GLN A 1 594 ? 14.470 9.649 -22.374 1.00 93.38 594 GLN A C 1
ATOM 4736 O O . GLN A 1 594 ? 14.897 8.591 -22.832 1.00 93.38 594 GLN A O 1
ATOM 4741 N N . LYS A 1 595 ? 14.233 10.697 -23.176 1.00 89.81 595 LYS A N 1
ATOM 4742 C CA . LYS A 1 595 ? 14.454 10.640 -24.629 1.00 89.81 595 LYS A CA 1
ATOM 4743 C C . LYS A 1 595 ? 15.889 10.213 -24.965 1.00 89.81 595 LYS A C 1
ATOM 4745 O O . LYS A 1 595 ? 16.037 9.259 -25.725 1.00 89.81 595 LYS A O 1
ATOM 4750 N N . LYS A 1 596 ? 16.909 10.852 -24.371 1.00 89.19 596 LYS A N 1
ATOM 4751 C CA . LYS A 1 596 ? 18.337 10.501 -24.535 1.00 89.19 596 LYS A CA 1
ATOM 4752 C C . LYS A 1 596 ? 18.604 9.037 -24.170 1.00 89.19 596 LYS A C 1
ATOM 4754 O O . LYS A 1 596 ? 19.263 8.333 -24.935 1.00 89.19 596 LYS A O 1
ATOM 4759 N N . ALA A 1 597 ? 18.044 8.548 -23.060 1.00 87.81 597 ALA A N 1
ATOM 4760 C CA . ALA A 1 597 ? 18.166 7.146 -22.659 1.00 87.81 597 ALA A CA 1
ATOM 4761 C C . ALA A 1 597 ? 17.642 6.179 -23.736 1.00 87.81 597 ALA A C 1
ATOM 4763 O O . ALA A 1 597 ? 18.221 5.113 -23.922 1.00 87.81 597 ALA A O 1
ATOM 4764 N N . TRP A 1 598 ? 16.619 6.560 -24.509 1.00 83.62 598 TRP A N 1
ATOM 4765 C CA . TRP A 1 598 ? 16.051 5.752 -25.595 1.00 83.62 598 TRP A CA 1
ATOM 4766 C C . TRP A 1 598 ? 16.679 5.964 -26.992 1.00 83.62 598 TRP A C 1
ATOM 4768 O O . TRP A 1 598 ? 16.243 5.302 -27.936 1.00 83.62 598 TRP A O 1
ATOM 4778 N N . GLU A 1 599 ? 17.697 6.822 -27.167 1.00 80.44 599 GLU A N 1
ATOM 4779 C CA . GLU A 1 599 ? 18.286 7.115 -28.495 1.00 80.44 599 GLU A CA 1
ATOM 4780 C C . GLU A 1 599 ? 19.123 5.958 -29.076 1.00 80.44 599 GLU A C 1
ATOM 4782 O O . GLU A 1 599 ? 19.126 5.732 -30.291 1.00 80.44 599 GLU A O 1
ATOM 4787 N N . GLN A 1 600 ? 19.815 5.185 -28.234 1.00 71.75 600 GLN A N 1
ATOM 4788 C CA . GLN A 1 600 ? 20.589 4.026 -28.689 1.00 71.75 600 GLN A CA 1
ATOM 4789 C C . GLN A 1 600 ? 19.665 2.835 -28.979 1.00 71.75 600 GLN A C 1
ATOM 4791 O O . GLN A 1 600 ? 19.087 2.244 -28.064 1.00 71.75 600 GLN A O 1
ATOM 4796 N N . ASN A 1 601 ? 19.596 2.428 -30.247 1.00 69.50 601 ASN A N 1
ATOM 4797 C CA . ASN A 1 601 ? 18.883 1.222 -30.668 1.00 69.50 601 ASN A CA 1
ATOM 4798 C C . ASN A 1 601 ? 19.630 -0.053 -30.243 1.00 69.50 601 ASN A C 1
ATOM 4800 O O . ASN A 1 601 ? 20.796 -0.242 -30.591 1.00 69.50 601 ASN A O 1
ATOM 4804 N N . ILE A 1 602 ? 18.920 -0.944 -29.552 1.00 75.12 602 ILE A N 1
ATOM 4805 C CA . ILE A 1 602 ? 19.350 -2.309 -29.227 1.00 75.12 602 ILE A CA 1
ATOM 4806 C C . ILE A 1 602 ? 18.762 -3.251 -30.295 1.00 75.12 602 ILE A C 1
ATOM 4808 O O . ILE A 1 602 ? 17.608 -3.088 -30.706 1.00 75.12 602 ILE A O 1
ATOM 4812 N N . LEU A 1 603 ? 19.561 -4.193 -30.801 1.00 71.56 603 LEU A N 1
ATOM 4813 C CA . LEU A 1 603 ? 19.107 -5.216 -31.752 1.00 71.56 603 LEU A CA 1
ATOM 4814 C C . LEU A 1 603 ? 18.259 -6.279 -31.032 1.00 71.56 603 LEU A C 1
ATOM 4816 O O . LEU A 1 603 ? 18.343 -6.420 -29.822 1.00 71.56 603 LEU A O 1
ATOM 4820 N N . SER A 1 604 ? 17.393 -6.993 -31.759 1.00 68.50 604 SER A N 1
ATOM 4821 C CA . SER A 1 604 ? 16.452 -7.951 -31.155 1.00 68.50 604 SER A CA 1
ATOM 4822 C C . SER A 1 604 ? 16.817 -9.379 -31.516 1.00 68.50 604 SER A C 1
ATOM 4824 O O . SER A 1 604 ? 16.713 -9.738 -32.692 1.00 68.50 604 SER A O 1
ATOM 4826 N N . SER A 1 605 ? 17.132 -10.208 -30.519 1.00 63.72 605 SER A N 1
ATOM 4827 C CA . SER A 1 605 ? 17.396 -11.642 -30.703 1.00 63.72 605 SER A CA 1
ATOM 4828 C C . SER A 1 605 ? 16.313 -12.354 -31.532 1.00 63.72 605 SER A C 1
ATOM 4830 O O . SER A 1 605 ? 16.628 -13.123 -32.435 1.00 63.72 605 SER A O 1
ATOM 4832 N N . SER A 1 606 ? 15.032 -12.028 -31.319 1.00 49.53 606 SER A N 1
ATOM 4833 C CA . SER A 1 606 ? 13.891 -12.683 -31.978 1.00 49.53 606 SER A CA 1
ATOM 4834 C C . SER A 1 606 ? 13.592 -12.188 -33.399 1.00 49.53 606 SER A C 1
ATOM 4836 O O . SER A 1 606 ? 12.801 -12.815 -34.107 1.00 49.53 606 SER A O 1
ATOM 4838 N N . LYS A 1 607 ? 14.210 -11.085 -33.850 1.00 42.06 607 LYS A N 1
ATOM 4839 C CA . LYS A 1 607 ? 14.119 -10.632 -35.253 1.00 42.06 607 LYS A CA 1
ATOM 4840 C C . LYS A 1 607 ? 15.126 -11.340 -36.160 1.00 42.06 607 LYS A C 1
ATOM 4842 O O . LYS A 1 607 ? 14.950 -11.313 -37.380 1.00 42.06 607 LYS A O 1
ATOM 4847 N N . PHE A 1 608 ? 16.134 -11.996 -35.589 1.00 49.44 608 PHE A N 1
ATOM 4848 C CA . PHE A 1 608 ? 17.030 -12.873 -36.328 1.00 49.44 608 PHE A CA 1
ATOM 4849 C C . PHE A 1 608 ? 16.370 -14.243 -36.506 1.00 49.44 608 PHE A C 1
ATOM 4851 O O . PHE A 1 608 ? 16.491 -15.149 -35.686 1.00 49.44 608 PHE A O 1
ATOM 4858 N N . ASP A 1 609 ? 15.672 -14.386 -37.635 1.00 44.19 609 ASP A N 1
ATOM 4859 C CA . ASP A 1 609 ? 15.485 -15.684 -38.288 1.00 44.19 609 ASP A CA 1
ATOM 4860 C C . ASP A 1 609 ? 16.836 -16.439 -38.254 1.00 44.19 609 ASP A C 1
ATOM 4862 O O . ASP A 1 609 ? 17.856 -15.833 -38.591 1.00 44.19 609 ASP A O 1
ATOM 4866 N N . PRO A 1 610 ? 16.900 -17.731 -37.879 1.00 45.66 610 PRO A N 1
ATOM 4867 C CA . PRO A 1 610 ? 18.135 -18.515 -37.972 1.00 45.66 610 PRO A CA 1
ATOM 4868 C C . PRO A 1 610 ? 18.758 -18.551 -39.384 1.00 45.66 610 PRO A C 1
ATOM 4870 O O . PRO A 1 610 ? 19.910 -18.951 -39.533 1.00 45.66 610 PRO A O 1
ATOM 4873 N N . GLY A 1 611 ? 18.015 -18.128 -40.418 1.00 43.22 611 GLY A N 1
ATOM 4874 C CA . GLY A 1 611 ? 18.495 -17.821 -41.769 1.00 43.22 611 GLY A CA 1
ATOM 4875 C C . GLY A 1 611 ? 18.515 -16.328 -42.155 1.00 43.22 611 GLY A C 1
ATOM 4876 O O . GLY A 1 611 ? 18.415 -16.026 -43.345 1.00 43.22 611 GLY A O 1
ATOM 4877 N N . ALA A 1 612 ? 18.590 -15.390 -41.203 1.00 52.41 612 ALA A N 1
ATOM 4878 C CA . ALA A 1 612 ? 18.889 -13.974 -41.453 1.00 52.41 612 ALA A CA 1
ATOM 4879 C C . ALA A 1 612 ? 20.405 -13.782 -41.582 1.00 52.41 612 ALA A C 1
ATOM 4881 O O . ALA A 1 612 ? 21.160 -14.145 -40.675 1.00 52.41 612 ALA A O 1
ATOM 4882 N N . ILE A 1 613 ? 20.844 -13.210 -42.703 1.00 65.94 613 ILE A N 1
ATOM 4883 C CA . ILE A 1 613 ? 22.251 -13.225 -43.129 1.00 65.94 613 ILE A CA 1
ATOM 4884 C C . ILE A 1 613 ? 22.894 -11.837 -43.039 1.00 65.94 613 ILE A C 1
ATOM 4886 O O . ILE A 1 613 ? 22.240 -10.814 -43.230 1.00 65.94 613 ILE A O 1
ATOM 4890 N N . ILE A 1 614 ? 24.187 -11.784 -42.755 1.00 74.69 614 ILE A N 1
ATOM 4891 C CA . ILE A 1 614 ? 24.988 -10.562 -42.841 1.00 74.69 614 ILE A CA 1
ATOM 4892 C C . ILE A 1 614 ? 25.605 -10.511 -44.237 1.00 74.69 614 ILE A C 1
ATOM 4894 O O . ILE A 1 614 ? 26.117 -11.509 -44.739 1.00 74.69 614 ILE A O 1
ATOM 4898 N N . GLU A 1 615 ? 25.554 -9.348 -44.872 1.00 86.50 615 GLU A N 1
ATOM 4899 C CA . GLU A 1 615 ? 26.187 -9.086 -46.159 1.00 86.50 615 GLU A CA 1
ATOM 4900 C C . GLU A 1 615 ? 27.266 -8.026 -45.944 1.00 86.50 615 GLU A C 1
ATOM 4902 O O . GLU A 1 615 ? 26.981 -6.942 -45.436 1.00 86.50 615 GLU A O 1
ATOM 4907 N N . VAL A 1 616 ? 28.520 -8.343 -46.281 1.00 91.56 616 VAL A N 1
ATOM 4908 C CA . VAL A 1 616 ? 29.667 -7.452 -46.050 1.00 91.56 616 VAL A CA 1
ATOM 4909 C C . VAL A 1 616 ? 30.458 -7.250 -47.335 1.00 91.56 616 VAL A C 1
ATOM 4911 O O . VAL A 1 616 ? 31.055 -8.179 -47.878 1.00 91.56 616 VAL A O 1
ATOM 4914 N N . VAL A 1 617 ? 30.499 -6.007 -47.809 1.00 96.88 617 VAL A N 1
ATOM 4915 C CA . VAL A 1 617 ? 31.342 -5.587 -48.932 1.00 96.88 617 VAL A CA 1
ATOM 4916 C C . VAL A 1 617 ? 32.595 -4.922 -48.366 1.00 96.88 617 VAL A C 1
ATOM 4918 O O . VAL A 1 617 ? 32.540 -3.805 -47.848 1.00 96.88 617 VAL A O 1
ATOM 4921 N N . PHE A 1 618 ? 33.735 -5.601 -48.466 1.00 97.12 618 PHE A N 1
ATOM 4922 C CA . PHE A 1 618 ? 35.034 -5.046 -48.092 1.00 97.12 618 PHE A CA 1
ATOM 4923 C C . PHE A 1 618 ? 35.570 -4.191 -49.238 1.00 97.12 618 PHE A C 1
ATOM 4925 O O . PHE A 1 618 ? 35.772 -4.681 -50.351 1.00 97.12 618 PHE A O 1
ATOM 4932 N N . VAL A 1 619 ? 35.797 -2.909 -48.959 1.00 97.19 619 VAL A N 1
ATOM 4933 C CA . VAL A 1 619 ? 36.290 -1.910 -49.911 1.00 97.19 619 VAL A CA 1
ATOM 4934 C C . VAL A 1 619 ? 37.667 -1.461 -49.437 1.00 97.19 619 VAL A C 1
ATOM 4936 O O . VAL A 1 619 ? 37.786 -0.694 -48.482 1.00 97.19 619 VAL A O 1
ATOM 4939 N N . ILE A 1 620 ? 38.704 -1.997 -50.076 1.00 95.56 620 ILE A N 1
ATOM 4940 C CA . ILE A 1 620 ? 40.087 -1.984 -49.588 1.00 95.56 620 ILE A CA 1
ATOM 4941 C C . ILE A 1 620 ? 40.959 -1.136 -50.512 1.00 95.56 620 ILE A C 1
ATOM 4943 O O . ILE A 1 620 ? 40.956 -1.318 -51.728 1.00 95.56 620 ILE A O 1
ATOM 4947 N N . ASP A 1 621 ? 41.734 -0.225 -49.938 1.00 93.31 621 ASP A N 1
ATOM 4948 C CA . ASP A 1 621 ? 42.638 0.626 -50.710 1.00 93.31 621 ASP A CA 1
ATOM 4949 C C . ASP A 1 621 ? 43.823 -0.167 -51.304 1.00 93.31 621 ASP A C 1
ATOM 4951 O O . ASP A 1 621 ? 44.437 -1.008 -50.637 1.00 93.31 621 ASP A O 1
ATOM 4955 N N . GLU A 1 622 ? 44.143 0.100 -52.570 1.00 93.00 622 GLU A N 1
ATOM 4956 C CA . GLU A 1 622 ? 45.286 -0.430 -53.334 1.00 93.00 622 GLU A CA 1
ATOM 4957 C C . GLU A 1 622 ? 46.241 0.682 -53.822 1.00 93.00 622 GLU A C 1
ATOM 4959 O O . GLU A 1 622 ? 47.229 0.401 -54.517 1.00 93.00 622 GLU A O 1
ATOM 4964 N N . SER A 1 623 ? 45.937 1.948 -53.511 1.00 91.56 623 SER A N 1
ATOM 4965 C CA . SER A 1 623 ? 46.692 3.110 -53.986 1.00 91.56 623 SER A CA 1
ATOM 4966 C C . SER A 1 623 ? 48.086 3.204 -53.356 1.00 91.56 623 SER A C 1
ATOM 4968 O O . SER A 1 623 ? 48.385 2.578 -52.343 1.00 91.56 623 SER A O 1
ATOM 4970 N N . GLU A 1 624 ? 48.983 3.954 -54.003 1.00 88.19 624 GLU A N 1
ATOM 4971 C CA . GLU A 1 624 ? 50.436 3.933 -53.758 1.00 88.19 624 GLU A CA 1
ATOM 4972 C C . GLU A 1 624 ? 50.844 4.320 -52.319 1.00 88.19 624 GLU A C 1
ATOM 4974 O O . GLU A 1 624 ? 51.920 3.941 -51.851 1.00 88.19 624 GLU A O 1
ATOM 4979 N N . SER A 1 625 ? 49.971 5.008 -51.578 1.00 87.69 625 SER A N 1
ATOM 4980 C CA . SER A 1 625 ? 50.122 5.311 -50.148 1.00 87.69 625 SER A CA 1
ATOM 4981 C C . SER A 1 625 ? 50.161 4.053 -49.263 1.00 87.69 625 SER A C 1
ATOM 4983 O O . SER A 1 625 ? 50.920 4.007 -48.287 1.00 87.69 625 SER A O 1
ATOM 4985 N N . MET A 1 626 ? 49.509 2.962 -49.681 1.00 89.50 626 MET A N 1
ATOM 4986 C CA . MET A 1 626 ? 49.580 1.650 -49.025 1.00 89.50 626 MET A CA 1
ATOM 4987 C C . MET A 1 626 ? 51.000 1.051 -49.013 1.00 89.50 626 MET A C 1
ATOM 4989 O O . MET A 1 626 ? 51.288 0.200 -48.171 1.00 89.50 626 MET A O 1
ATOM 4993 N N . LEU A 1 627 ? 51.932 1.481 -49.880 1.00 87.19 627 LEU A N 1
ATOM 4994 C CA . LEU A 1 627 ? 53.354 1.099 -49.755 1.00 87.19 627 LEU A CA 1
ATOM 4995 C C . LEU A 1 627 ? 54.016 1.673 -48.494 1.00 87.19 627 LEU A C 1
ATOM 4997 O O . LEU A 1 627 ? 54.967 1.078 -47.989 1.00 87.19 627 LEU A O 1
ATOM 5001 N N . LYS A 1 628 ? 53.533 2.817 -47.996 1.00 85.62 628 LYS A N 1
ATOM 5002 C CA . LYS A 1 628 ? 54.010 3.462 -46.767 1.00 85.62 628 LYS A CA 1
ATOM 5003 C C . LYS A 1 628 ? 53.264 2.926 -45.546 1.00 85.62 628 LYS A C 1
ATOM 5005 O O . LYS A 1 628 ? 53.909 2.532 -44.579 1.00 85.62 628 LYS A O 1
ATOM 5010 N N . ASN A 1 629 ? 51.932 2.919 -45.597 1.00 86.94 629 ASN A N 1
ATOM 5011 C CA . ASN A 1 629 ? 51.097 2.708 -44.412 1.00 86.94 629 ASN A CA 1
ATOM 5012 C C . ASN A 1 629 ? 50.738 1.230 -44.144 1.00 86.94 629 ASN A C 1
ATOM 5014 O O . ASN A 1 629 ? 50.447 0.891 -43.002 1.00 86.94 629 ASN A O 1
ATOM 5018 N N . ASP A 1 630 ? 50.827 0.335 -45.140 1.00 89.81 630 ASP A N 1
ATOM 5019 C CA . ASP A 1 630 ? 50.598 -1.111 -44.960 1.00 89.81 630 ASP A CA 1
ATOM 5020 C C . ASP A 1 630 ? 51.471 -1.985 -45.882 1.00 89.81 630 ASP A C 1
ATOM 5022 O O . ASP A 1 630 ? 50.992 -2.852 -46.619 1.00 89.81 630 ASP A O 1
ATOM 5026 N N . SER A 1 631 ? 52.789 -1.768 -45.856 1.00 87.19 631 SER A N 1
ATOM 5027 C CA . SER A 1 631 ? 53.740 -2.525 -46.694 1.00 87.19 631 SER A CA 1
ATOM 5028 C C . SER A 1 631 ? 53.674 -4.055 -46.517 1.00 87.19 631 SER A C 1
ATOM 5030 O O . SER A 1 631 ? 54.035 -4.788 -47.439 1.00 87.19 631 SER A O 1
ATOM 5032 N N . GLY A 1 632 ? 53.187 -4.538 -45.366 1.00 88.00 632 GLY A N 1
ATOM 5033 C CA . GLY A 1 632 ? 53.003 -5.960 -45.058 1.00 88.00 632 GLY A CA 1
ATOM 5034 C C . GLY A 1 632 ? 51.686 -6.574 -45.551 1.00 88.00 632 GLY A C 1
ATOM 5035 O O . GLY A 1 632 ? 51.574 -7.796 -45.547 1.00 88.00 632 GLY A O 1
ATOM 5036 N N . LYS A 1 633 ? 50.716 -5.762 -46.000 1.00 91.44 633 LYS A N 1
ATOM 5037 C CA . LYS A 1 633 ? 49.330 -6.169 -46.305 1.00 91.44 633 LYS A CA 1
ATOM 5038 C C . LYS A 1 633 ? 48.555 -6.716 -45.099 1.00 91.44 633 LYS A C 1
ATOM 5040 O O . LYS A 1 633 ? 47.688 -7.575 -45.265 1.00 91.44 633 LYS A O 1
ATOM 5045 N N . VAL A 1 634 ? 48.790 -6.196 -43.895 1.00 91.19 634 VAL A N 1
ATOM 5046 C CA . VAL A 1 634 ? 48.044 -6.598 -42.689 1.00 91.19 634 VAL A CA 1
ATOM 5047 C C . VAL A 1 634 ? 46.538 -6.368 -42.873 1.00 91.19 634 VAL A C 1
ATOM 5049 O O . VAL A 1 634 ? 45.739 -7.151 -42.360 1.00 91.19 634 VAL A O 1
ATOM 5052 N N . ARG A 1 635 ? 46.129 -5.395 -43.709 1.00 92.12 635 ARG A N 1
ATOM 5053 C CA . ARG A 1 635 ? 44.718 -5.184 -44.080 1.00 92.12 635 ARG A CA 1
ATOM 5054 C C . ARG A 1 635 ? 44.058 -6.383 -44.770 1.00 92.12 635 ARG A C 1
ATOM 5056 O O . ARG A 1 635 ? 42.869 -6.627 -44.570 1.00 92.12 635 ARG A O 1
ATOM 5063 N N . VAL A 1 636 ? 44.820 -7.171 -45.532 1.00 93.75 636 VAL A N 1
ATOM 5064 C CA . VAL A 1 636 ? 44.344 -8.433 -46.124 1.00 93.75 636 VAL A CA 1
ATOM 5065 C C . VAL A 1 636 ? 44.134 -9.486 -45.036 1.00 93.75 636 VAL A C 1
ATOM 5067 O O . VAL A 1 636 ? 43.107 -10.163 -45.034 1.00 93.75 636 VAL A O 1
ATOM 5070 N N . ASP A 1 637 ? 45.057 -9.599 -44.083 1.00 90.88 637 ASP A N 1
ATOM 5071 C CA . ASP A 1 637 ? 45.004 -10.638 -43.052 1.00 90.88 637 ASP A CA 1
ATOM 5072 C C . ASP A 1 637 ? 43.960 -10.360 -41.960 1.00 90.88 637 ASP A C 1
ATOM 5074 O O . ASP A 1 637 ? 43.347 -11.304 -41.459 1.00 90.88 637 ASP A O 1
ATOM 5078 N N . VAL A 1 638 ? 43.683 -9.097 -41.613 1.00 89.31 638 VAL A N 1
ATOM 5079 C CA . VAL A 1 638 ? 42.532 -8.759 -40.747 1.00 89.31 638 VAL A CA 1
ATOM 5080 C C . VAL A 1 638 ? 41.198 -8.934 -41.469 1.00 89.31 638 VAL A C 1
ATOM 5082 O O . VAL A 1 638 ? 40.240 -9.383 -40.849 1.00 89.31 638 VAL A O 1
ATOM 5085 N N . THR A 1 639 ? 41.135 -8.674 -42.780 1.00 93.25 639 THR A N 1
ATOM 5086 C CA . THR A 1 639 ? 39.909 -8.912 -43.559 1.00 93.25 639 THR A CA 1
ATOM 5087 C C . THR A 1 639 ? 39.619 -10.409 -43.680 1.00 93.25 639 THR A C 1
ATOM 5089 O O . THR A 1 639 ? 38.476 -10.820 -43.508 1.00 93.25 639 THR A O 1
ATOM 5092 N N . LYS A 1 640 ? 40.645 -11.252 -43.875 1.00 93.00 640 LYS A N 1
ATOM 5093 C CA . LYS A 1 640 ? 40.496 -12.718 -43.802 1.00 93.00 640 LYS A CA 1
ATOM 5094 C C . LYS A 1 640 ? 39.951 -13.158 -42.441 1.00 93.00 640 LYS A C 1
ATOM 5096 O O . LYS A 1 640 ? 38.944 -13.853 -42.415 1.00 93.00 640 LYS A O 1
ATOM 5101 N N . LYS A 1 641 ? 40.532 -12.664 -41.337 1.00 84.19 641 LYS A N 1
ATOM 5102 C CA . LYS A 1 641 ? 40.048 -12.932 -39.967 1.00 84.19 641 LYS A CA 1
ATOM 5103 C C . LYS A 1 641 ? 38.617 -12.448 -39.722 1.00 84.19 641 LYS A C 1
ATOM 5105 O O . LYS A 1 641 ? 37.906 -13.072 -38.949 1.00 84.19 641 LYS A O 1
ATOM 5110 N N . PHE A 1 642 ? 38.183 -11.362 -40.366 1.00 84.75 642 PHE A N 1
ATOM 5111 C CA . PHE A 1 642 ? 36.782 -10.939 -40.327 1.00 84.75 642 PHE A CA 1
ATOM 5112 C C . PHE A 1 642 ? 35.893 -11.959 -41.046 1.00 84.75 642 PHE A C 1
ATOM 5114 O O . PHE A 1 642 ? 34.890 -12.397 -40.489 1.00 84.75 642 PHE A O 1
ATOM 5121 N N . ILE A 1 643 ? 36.266 -12.380 -42.258 1.00 85.12 643 ILE A N 1
ATOM 5122 C CA . ILE A 1 643 ? 35.509 -13.392 -43.010 1.00 85.12 643 ILE A CA 1
ATOM 5123 C C . ILE A 1 643 ? 35.481 -14.737 -42.257 1.00 85.12 643 ILE A C 1
ATOM 5125 O O . ILE A 1 643 ? 34.458 -15.411 -42.281 1.00 85.12 643 ILE A O 1
ATOM 5129 N N . ASP A 1 644 ? 36.532 -15.080 -41.503 1.00 79.88 644 ASP A N 1
ATOM 5130 C CA . ASP A 1 644 ? 36.558 -16.241 -40.595 1.00 79.88 644 ASP A CA 1
ATOM 5131 C C . ASP A 1 644 ? 35.531 -16.158 -39.438 1.00 79.88 644 ASP A C 1
ATOM 5133 O O . ASP A 1 644 ? 35.234 -17.184 -38.828 1.00 79.88 644 ASP A O 1
ATOM 5137 N N . THR A 1 645 ? 34.973 -14.975 -39.134 1.00 73.50 645 THR A N 1
ATOM 5138 C CA . THR A 1 645 ? 33.876 -14.797 -38.152 1.00 73.50 645 THR A CA 1
ATOM 5139 C C . THR A 1 645 ? 32.477 -14.761 -38.775 1.00 73.50 645 THR A C 1
ATOM 5141 O O . THR A 1 645 ? 31.487 -14.763 -38.045 1.00 73.50 645 THR A O 1
ATOM 5144 N N . LEU A 1 646 ? 32.362 -14.753 -40.108 1.00 73.50 646 LEU A N 1
ATOM 5145 C CA . LEU A 1 646 ? 31.068 -14.800 -40.789 1.00 73.50 646 LEU A CA 1
ATOM 5146 C C . LEU A 1 646 ? 30.478 -16.217 -40.742 1.00 73.50 646 LEU A C 1
ATOM 5148 O O . LEU A 1 646 ? 31.170 -17.223 -40.915 1.00 73.50 646 LEU A O 1
ATOM 5152 N N . ARG A 1 647 ? 29.169 -16.306 -40.498 1.00 69.81 647 ARG A N 1
ATOM 5153 C CA . ARG A 1 647 ? 28.461 -17.575 -40.299 1.00 69.81 647 ARG A CA 1
ATOM 5154 C C . ARG A 1 647 ? 28.124 -18.199 -41.652 1.00 69.81 647 ARG A C 1
ATOM 5156 O O . ARG A 1 647 ? 28.029 -17.530 -42.677 1.00 69.81 647 ARG A O 1
ATOM 5163 N N . LYS A 1 648 ? 27.862 -19.506 -41.667 1.00 65.88 648 LYS A N 1
ATOM 5164 C CA . LYS A 1 648 ? 27.476 -20.222 -42.891 1.00 65.88 648 LYS A CA 1
ATOM 5165 C C . LYS A 1 648 ? 26.145 -19.692 -43.455 1.00 65.88 648 LYS A C 1
ATOM 5167 O O . LYS A 1 648 ? 25.084 -20.043 -42.944 1.00 65.88 648 LYS A O 1
ATOM 5172 N N . GLY A 1 649 ? 26.219 -18.926 -44.542 1.00 69.50 649 GLY A N 1
ATOM 5173 C CA . GLY A 1 649 ? 25.081 -18.271 -45.200 1.00 69.50 649 GLY A CA 1
ATOM 5174 C C . GLY A 1 649 ? 25.186 -16.743 -45.206 1.00 69.50 649 GLY A C 1
ATOM 5175 O O . GLY A 1 649 ? 24.582 -16.107 -46.068 1.00 69.50 649 GLY A O 1
ATOM 5176 N N . ASP A 1 650 ? 25.999 -16.166 -44.316 1.00 81.62 650 ASP A N 1
ATOM 5177 C CA . ASP A 1 650 ? 26.477 -14.789 -44.457 1.00 81.62 650 ASP A CA 1
ATOM 5178 C C . ASP A 1 650 ? 27.308 -14.670 -45.744 1.00 81.62 650 ASP A C 1
ATOM 5180 O O . ASP A 1 650 ? 27.889 -15.653 -46.215 1.00 81.62 650 ASP A O 1
ATOM 5184 N N . ARG A 1 651 ? 27.337 -13.476 -46.346 1.00 89.62 651 ARG A N 1
ATOM 5185 C CA . ARG A 1 651 ? 27.934 -13.252 -47.670 1.00 89.62 651 ARG A CA 1
ATOM 5186 C C . ARG A 1 651 ? 29.006 -12.175 -47.637 1.00 89.62 651 ARG A C 1
ATOM 5188 O O . ARG A 1 651 ? 28.803 -11.103 -47.071 1.00 89.62 651 ARG A O 1
ATOM 5195 N N . ALA A 1 652 ? 30.116 -12.430 -48.321 1.00 94.25 652 ALA A N 1
ATOM 5196 C CA . ALA A 1 652 ? 31.231 -11.500 -48.457 1.00 94.25 652 ALA A CA 1
ATOM 5197 C C . ALA A 1 652 ? 31.439 -11.078 -49.921 1.00 94.25 652 ALA A C 1
ATOM 5199 O O . ALA A 1 652 ? 31.311 -11.887 -50.842 1.00 94.25 652 ALA A O 1
ATOM 5200 N N . ALA A 1 653 ? 31.793 -9.811 -50.133 1.00 97.19 653 ALA A N 1
ATOM 5201 C CA . ALA A 1 653 ? 32.316 -9.290 -51.394 1.00 97.19 653 ALA A CA 1
ATOM 5202 C C . ALA A 1 653 ? 33.645 -8.568 -51.149 1.00 97.19 653 ALA A C 1
ATOM 5204 O O . ALA A 1 653 ? 33.847 -7.965 -50.095 1.00 97.19 653 ALA A O 1
ATOM 5205 N N . VAL A 1 654 ? 34.540 -8.593 -52.134 1.00 97.94 654 VAL A N 1
ATOM 5206 C CA . VAL A 1 654 ? 35.884 -8.009 -52.047 1.00 97.94 654 VAL A CA 1
ATOM 5207 C C . VAL A 1 654 ? 36.114 -7.085 -53.233 1.00 97.94 654 VAL A C 1
ATOM 5209 O O . VAL A 1 654 ? 36.121 -7.517 -54.389 1.00 97.94 654 VAL A O 1
ATOM 5212 N N . ILE A 1 655 ? 36.328 -5.805 -52.937 1.00 97.88 655 ILE A N 1
ATOM 5213 C CA . ILE A 1 655 ? 36.568 -4.738 -53.907 1.00 97.88 655 ILE A CA 1
ATOM 5214 C C . ILE A 1 655 ? 37.860 -4.020 -53.517 1.00 97.88 655 ILE A C 1
ATOM 5216 O O . ILE A 1 655 ? 37.959 -3.472 -52.421 1.00 97.88 655 ILE A O 1
ATOM 5220 N N . GLY A 1 656 ? 38.840 -3.995 -54.419 1.00 96.00 656 GLY A N 1
ATOM 5221 C CA . GLY A 1 656 ? 40.011 -3.128 -54.282 1.00 96.00 656 GLY A CA 1
ATOM 5222 C C . GLY A 1 656 ? 39.843 -1.844 -55.087 1.00 96.00 656 GLY A C 1
ATOM 5223 O O . GLY A 1 656 ? 39.154 -1.840 -56.114 1.00 96.00 656 GLY A O 1
ATOM 5224 N N . PHE A 1 657 ? 40.431 -0.739 -54.631 1.00 95.31 657 PHE A N 1
ATOM 5225 C CA . PHE A 1 657 ? 40.299 0.543 -55.322 1.00 95.31 657 PHE A CA 1
ATOM 5226 C C . PHE A 1 657 ? 41.545 1.431 -55.255 1.00 95.31 657 PHE A C 1
ATOM 5228 O O . PHE A 1 657 ? 42.381 1.333 -54.365 1.00 95.31 657 PHE A O 1
ATOM 5235 N N . TRP A 1 658 ? 41.635 2.322 -56.235 1.00 91.75 658 TRP A N 1
ATOM 5236 C CA . TRP A 1 658 ? 42.611 3.393 -56.352 1.00 91.75 658 TRP A CA 1
ATOM 5237 C C . TRP A 1 658 ? 41.975 4.545 -57.154 1.00 91.75 658 TRP A C 1
ATOM 5239 O O . TRP A 1 658 ? 40.959 5.084 -56.726 1.00 91.75 658 TRP A O 1
ATOM 5249 N N . THR A 1 659 ? 42.485 4.897 -58.342 1.00 89.81 659 THR A N 1
ATOM 5250 C CA . THR A 1 659 ? 41.836 5.822 -59.295 1.00 89.81 659 THR A CA 1
ATOM 5251 C C . THR A 1 659 ? 40.651 5.181 -60.020 1.00 89.81 659 THR A C 1
ATOM 5253 O O . THR A 1 659 ? 39.809 5.888 -60.577 1.00 89.81 659 THR A O 1
ATOM 5256 N N . SER A 1 660 ? 40.591 3.849 -60.003 1.00 91.12 660 SER A N 1
ATOM 5257 C CA . SER A 1 660 ? 39.496 2.990 -60.454 1.00 91.12 660 SER A CA 1
ATOM 5258 C C . SER A 1 660 ? 39.181 1.974 -59.348 1.00 91.12 660 SER A C 1
ATOM 5260 O O . SER A 1 660 ? 39.950 1.857 -58.400 1.00 91.12 660 SER A O 1
ATOM 5262 N N . ALA A 1 661 ? 38.079 1.235 -59.454 1.00 94.69 661 ALA A N 1
ATOM 5263 C CA . ALA A 1 661 ? 37.733 0.165 -58.519 1.00 94.69 661 ALA A CA 1
ATOM 5264 C C . ALA A 1 661 ? 37.552 -1.161 -59.268 1.00 94.69 661 ALA A C 1
ATOM 5266 O O . ALA A 1 661 ? 37.091 -1.178 -60.409 1.00 94.69 661 ALA A O 1
ATOM 5267 N N . THR A 1 662 ? 37.916 -2.267 -58.622 1.00 95.44 662 THR A N 1
ATOM 5268 C CA . THR A 1 662 ? 37.848 -3.630 -59.164 1.00 95.44 662 THR A CA 1
ATOM 5269 C C . THR A 1 662 ? 37.188 -4.548 -58.145 1.00 95.44 662 THR A C 1
ATOM 5271 O O . THR A 1 662 ? 37.711 -4.728 -57.047 1.00 95.44 662 THR A O 1
ATOM 5274 N N . THR A 1 663 ? 36.061 -5.160 -58.509 1.00 97.25 663 THR A N 1
ATOM 5275 C CA . THR A 1 663 ? 35.514 -6.286 -57.743 1.00 97.25 663 THR A CA 1
ATOM 5276 C C . THR A 1 663 ? 36.355 -7.530 -58.030 1.00 97.25 663 THR A C 1
ATOM 5278 O O . THR A 1 663 ? 36.398 -7.988 -59.171 1.00 97.25 663 THR A O 1
ATOM 5281 N N . TYR A 1 664 ? 37.017 -8.072 -57.007 1.00 96.81 664 TYR A N 1
ATOM 5282 C CA . TYR A 1 664 ? 37.733 -9.350 -57.076 1.00 96.81 664 TYR A CA 1
ATOM 5283 C C . TYR A 1 664 ? 36.811 -10.536 -56.790 1.00 96.81 664 TYR A C 1
ATOM 5285 O O . TYR A 1 664 ? 36.979 -11.593 -57.390 1.00 96.81 664 TYR A O 1
ATOM 5293 N N . GLN A 1 665 ? 35.818 -10.336 -55.921 1.00 97.88 665 GLN A N 1
ATOM 5294 C CA . GLN A 1 665 ? 34.746 -11.289 -55.653 1.00 97.88 665 GLN A CA 1
ATOM 5295 C C . GLN A 1 665 ? 33.443 -10.523 -55.393 1.00 97.88 665 GLN A C 1
ATOM 5297 O O . GLN A 1 665 ? 33.394 -9.693 -54.487 1.00 97.88 665 GLN A O 1
ATOM 5302 N N . SER A 1 666 ? 32.397 -10.783 -56.183 1.00 96.19 666 SER A N 1
ATOM 5303 C CA . SER A 1 666 ? 31.040 -10.276 -55.910 1.00 96.19 666 SER A CA 1
ATOM 5304 C C . SER A 1 666 ? 30.371 -11.077 -54.789 1.00 96.19 666 SER A C 1
ATOM 5306 O O . SER A 1 666 ? 30.777 -12.201 -54.495 1.00 96.19 666 SER A O 1
ATOM 5308 N N . LEU A 1 667 ? 29.337 -10.500 -54.181 1.00 94.12 667 LEU A N 1
ATOM 5309 C CA . LEU A 1 667 ? 28.729 -10.924 -52.918 1.00 94.12 667 LEU A CA 1
ATOM 5310 C C . LEU A 1 667 ? 28.279 -12.399 -52.901 1.00 94.12 667 LEU A C 1
ATOM 5312 O O . LEU A 1 667 ? 27.229 -12.758 -53.445 1.00 94.12 667 LEU A O 1
ATOM 5316 N N . THR A 1 668 ? 29.062 -13.249 -52.231 1.00 93.56 668 THR A N 1
ATOM 5317 C CA . THR A 1 668 ? 28.933 -14.716 -52.239 1.00 93.56 668 THR A CA 1
ATOM 5318 C C . THR A 1 668 ? 28.928 -15.312 -50.831 1.00 93.56 668 THR A C 1
ATOM 5320 O O . THR A 1 668 ? 29.565 -14.777 -49.928 1.00 93.56 668 THR A O 1
ATOM 5323 N N . ASP A 1 669 ? 28.217 -16.427 -50.660 1.00 86.25 669 ASP A N 1
ATOM 5324 C CA . ASP A 1 669 ? 28.267 -17.315 -49.492 1.00 86.25 669 ASP A CA 1
ATOM 5325 C C . ASP A 1 669 ? 29.459 -18.300 -49.528 1.00 86.25 669 ASP A C 1
ATOM 5327 O O . ASP A 1 669 ? 29.729 -18.984 -48.539 1.00 86.25 669 ASP A O 1
ATOM 5331 N N . ASP A 1 670 ? 30.224 -18.345 -50.628 1.00 94.06 670 ASP A N 1
ATOM 5332 C CA . ASP A 1 670 ? 31.539 -18.996 -50.682 1.00 94.06 670 ASP A CA 1
ATOM 5333 C C . ASP A 1 670 ? 32.605 -18.092 -50.035 1.00 94.06 670 ASP A C 1
ATOM 5335 O O . ASP A 1 670 ? 33.350 -17.348 -50.683 1.00 94.06 670 ASP A O 1
ATOM 5339 N N . LEU A 1 671 ? 32.640 -18.139 -48.703 1.00 90.38 671 LEU A N 1
ATOM 5340 C CA . LEU A 1 671 ? 33.549 -17.341 -47.881 1.00 90.38 671 LEU A CA 1
ATOM 5341 C C . LEU A 1 671 ? 35.033 -17.688 -48.116 1.00 90.38 671 LEU A C 1
ATOM 5343 O O . LEU A 1 671 ? 35.891 -16.822 -47.936 1.00 90.38 671 LEU A O 1
ATOM 5347 N N . GLU A 1 672 ? 35.356 -18.905 -48.571 1.00 92.69 672 GLU A N 1
ATOM 5348 C CA . GLU A 1 672 ? 36.732 -19.258 -48.946 1.00 92.69 672 GLU A CA 1
ATOM 5349 C C . GLU A 1 672 ? 37.122 -18.628 -50.287 1.00 92.69 672 GLU A C 1
ATOM 5351 O O . GLU A 1 672 ? 38.201 -18.046 -50.376 1.00 92.69 672 GLU A O 1
ATOM 5356 N N . ALA A 1 673 ? 36.241 -18.616 -51.296 1.00 94.44 673 ALA A N 1
ATOM 5357 C CA . ALA A 1 673 ? 36.486 -17.862 -52.530 1.00 94.44 673 ALA A CA 1
ATOM 5358 C C . ALA A 1 673 ? 36.682 -16.357 -52.251 1.00 94.44 673 ALA A C 1
ATOM 5360 O O . ALA A 1 673 ? 37.589 -15.728 -52.808 1.00 94.44 673 ALA A O 1
ATOM 5361 N N . ALA A 1 674 ? 35.907 -15.780 -51.324 1.00 95.06 674 ALA A N 1
ATOM 5362 C CA . ALA A 1 674 ? 36.120 -14.408 -50.861 1.00 95.06 674 ALA A CA 1
ATOM 5363 C C . ALA A 1 674 ? 37.503 -14.226 -50.197 1.00 95.06 674 ALA A C 1
ATOM 5365 O O . ALA A 1 674 ? 38.244 -13.312 -50.576 1.00 95.06 674 ALA A O 1
ATOM 5366 N N . LYS A 1 675 ? 37.905 -15.121 -49.282 1.00 95.75 675 LYS A N 1
ATOM 5367 C CA . LYS A 1 675 ? 39.233 -15.112 -48.632 1.00 95.75 675 LYS A CA 1
ATOM 5368 C C . LYS A 1 675 ? 40.397 -15.311 -49.604 1.00 95.75 675 LYS A C 1
ATOM 5370 O O . LYS A 1 675 ? 41.439 -14.669 -49.439 1.00 95.75 675 LYS A O 1
ATOM 5375 N N . GLU A 1 676 ? 40.245 -16.165 -50.615 1.00 95.62 676 GLU A N 1
ATOM 5376 C CA . GLU A 1 676 ? 41.254 -16.375 -51.656 1.00 95.62 676 GLU A CA 1
ATOM 5377 C C . GLU A 1 676 ? 41.390 -15.151 -52.568 1.00 95.62 676 GLU A C 1
ATOM 5379 O O . GLU A 1 676 ? 42.515 -14.775 -52.916 1.00 95.62 676 GLU A O 1
ATOM 5384 N N . SER A 1 677 ? 40.281 -14.478 -52.899 1.00 97.19 677 SER A N 1
ATOM 5385 C CA . SER A 1 677 ? 40.286 -13.292 -53.767 1.00 97.19 677 SER A CA 1
ATOM 5386 C C . SER A 1 677 ? 41.153 -12.149 -53.216 1.00 97.19 677 SER A C 1
ATOM 5388 O O . SER A 1 677 ? 41.861 -11.493 -53.985 1.00 97.19 677 SER A O 1
ATOM 5390 N N . LEU A 1 678 ? 41.203 -11.987 -51.883 1.00 96.50 678 LEU A N 1
ATOM 5391 C CA . LEU A 1 678 ? 42.022 -10.989 -51.177 1.00 96.50 678 LEU A CA 1
ATOM 5392 C C . LEU A 1 678 ? 43.529 -11.120 -51.446 1.00 96.50 678 LEU A C 1
ATOM 5394 O O . LEU A 1 678 ? 44.264 -10.148 -51.279 1.00 96.50 678 LEU A O 1
ATOM 5398 N N . ASN A 1 679 ? 44.012 -12.282 -51.898 1.00 94.38 679 ASN A N 1
ATOM 5399 C CA . ASN A 1 679 ? 45.414 -12.444 -52.300 1.00 94.38 679 ASN A CA 1
ATOM 5400 C C . ASN A 1 679 ? 45.781 -11.596 -53.539 1.00 94.38 679 ASN A C 1
ATOM 5402 O O . ASN A 1 679 ? 46.964 -11.379 -53.800 1.00 94.38 679 ASN A O 1
ATOM 5406 N N . SER A 1 680 ? 44.778 -11.100 -54.276 1.00 93.50 680 SER A N 1
ATOM 5407 C CA . SER A 1 680 ? 44.928 -10.249 -55.466 1.00 93.50 680 SER A CA 1
ATOM 5408 C C . SER A 1 680 ? 45.114 -8.757 -55.151 1.00 93.50 680 SER A C 1
ATOM 5410 O O . SER A 1 680 ? 45.470 -8.001 -56.051 1.00 93.50 680 SER A O 1
ATOM 5412 N N . ILE A 1 681 ? 44.875 -8.333 -53.903 1.00 93.25 681 ILE A N 1
ATOM 5413 C CA . ILE A 1 681 ? 44.993 -6.936 -53.453 1.00 93.25 681 ILE A CA 1
ATOM 5414 C C . ILE A 1 681 ? 46.459 -6.483 -53.519 1.00 93.25 681 ILE A C 1
ATOM 5416 O O . ILE A 1 681 ? 47.339 -7.122 -52.938 1.00 93.25 681 ILE A O 1
ATOM 5420 N N . GLU A 1 682 ? 46.738 -5.375 -54.199 1.00 88.12 682 GLU A N 1
ATOM 5421 C CA . GLU A 1 682 ? 48.055 -4.739 -54.341 1.00 88.12 682 GLU A CA 1
ATOM 5422 C C . GLU A 1 682 ? 48.203 -3.475 -53.470 1.00 88.12 682 GLU A C 1
ATOM 5424 O O . GLU A 1 682 ? 47.284 -3.083 -52.762 1.00 88.12 682 GLU A O 1
ATOM 5429 N N . ASN A 1 683 ? 49.386 -2.846 -53.479 1.00 83.62 683 ASN A N 1
ATOM 5430 C CA . ASN A 1 683 ? 49.682 -1.624 -52.704 1.00 83.62 683 ASN A CA 1
ATOM 5431 C C . ASN A 1 683 ? 50.189 -0.457 -53.572 1.00 83.62 683 ASN A C 1
ATOM 5433 O O . ASN A 1 683 ? 50.543 0.592 -53.051 1.00 83.62 683 ASN A O 1
ATOM 5437 N N . ASN A 1 684 ? 50.363 -0.672 -54.875 1.00 78.19 684 ASN A N 1
ATOM 5438 C CA . ASN A 1 684 ? 51.236 0.130 -55.738 1.00 78.19 684 ASN A CA 1
ATOM 5439 C C . ASN A 1 684 ? 50.497 0.688 -56.964 1.00 78.19 684 ASN A C 1
ATOM 5441 O O . ASN A 1 684 ? 51.090 0.829 -58.038 1.00 78.19 684 ASN A O 1
ATOM 5445 N N . ARG A 1 685 ? 49.191 0.954 -56.833 1.00 76.56 685 ARG A N 1
ATOM 5446 C CA . ARG A 1 685 ? 48.321 1.324 -57.956 1.00 76.56 685 ARG A CA 1
ATOM 5447 C C . ARG A 1 685 ? 47.917 2.798 -57.922 1.00 76.56 685 ARG A C 1
ATOM 5449 O O . ARG A 1 685 ? 46.770 3.122 -57.683 1.00 76.56 685 ARG A O 1
ATOM 5456 N N . GLY A 1 686 ? 48.821 3.720 -58.243 1.00 81.06 686 GLY A N 1
ATOM 5457 C CA . GLY A 1 686 ? 48.458 5.125 -58.503 1.00 81.06 686 GLY A CA 1
ATOM 5458 C C . GLY A 1 686 ? 47.780 5.855 -57.327 1.00 81.06 686 GLY A C 1
ATOM 5459 O O . GLY A 1 686 ? 48.103 5.609 -56.173 1.00 81.06 686 GLY A O 1
ATOM 5460 N N . TRP A 1 687 ? 46.888 6.808 -57.625 1.00 84.62 687 TRP A N 1
ATOM 5461 C CA . TRP A 1 687 ? 46.302 7.743 -56.642 1.00 84.62 687 TRP A CA 1
ATOM 5462 C C . TRP A 1 687 ? 44.938 7.273 -56.103 1.00 84.62 687 TRP A C 1
ATOM 5464 O O . TRP A 1 687 ? 44.266 6.468 -56.739 1.00 84.62 687 TRP A O 1
ATOM 5474 N N . THR A 1 688 ? 44.483 7.819 -54.974 1.00 88.06 688 THR A N 1
ATOM 5475 C CA . THR A 1 688 ? 43.214 7.444 -54.322 1.00 88.06 688 THR A CA 1
ATOM 5476 C C . THR A 1 688 ? 41.991 8.181 -54.897 1.00 88.06 688 THR A C 1
ATOM 5478 O O . THR A 1 688 ? 42.002 9.403 -55.052 1.00 88.06 688 THR A O 1
ATOM 5481 N N . ASN A 1 689 ? 40.885 7.470 -55.147 1.00 92.06 689 ASN A N 1
ATOM 5482 C CA . ASN A 1 689 ? 39.584 8.046 -55.506 1.00 92.06 689 ASN A CA 1
ATOM 5483 C C . ASN A 1 689 ? 38.446 7.319 -54.764 1.00 92.06 689 ASN A C 1
ATOM 5485 O O . ASN A 1 689 ? 37.943 6.283 -55.199 1.00 92.06 689 ASN A O 1
ATOM 5489 N N . LEU A 1 690 ? 38.012 7.898 -53.643 1.00 93.25 690 LEU A N 1
ATOM 5490 C CA . LEU A 1 690 ? 36.987 7.329 -52.759 1.00 93.25 690 LEU A CA 1
ATOM 5491 C C . LEU A 1 690 ? 35.617 7.193 -53.455 1.00 93.25 690 LEU A C 1
ATOM 5493 O O . LEU A 1 690 ? 34.825 6.313 -53.123 1.00 93.25 690 LEU A O 1
ATOM 5497 N N . SER A 1 691 ? 35.348 8.037 -54.458 1.00 93.88 691 SER A N 1
ATOM 5498 C CA . SER A 1 691 ? 34.080 8.052 -55.199 1.00 93.88 691 SER A CA 1
ATOM 5499 C C . SER A 1 691 ? 33.839 6.778 -56.009 1.00 93.88 691 SER A C 1
ATOM 5501 O O . SER A 1 691 ? 32.727 6.257 -56.006 1.00 93.88 691 SER A O 1
ATOM 5503 N N . VAL A 1 692 ? 34.855 6.265 -56.714 1.00 93.31 692 VAL A N 1
ATOM 5504 C CA . VAL A 1 692 ? 34.701 5.049 -57.542 1.00 93.31 692 VAL A CA 1
ATOM 5505 C C . VAL A 1 692 ? 34.659 3.779 -56.695 1.00 93.31 692 VAL A C 1
ATOM 5507 O O . VAL A 1 692 ? 34.031 2.802 -57.097 1.00 93.31 692 VAL A O 1
ATOM 5510 N N . ALA A 1 693 ? 35.264 3.814 -55.505 1.00 93.75 693 ALA A N 1
ATOM 5511 C CA . ALA A 1 693 ? 35.221 2.732 -54.530 1.00 93.75 693 ALA A CA 1
ATOM 5512 C C . ALA A 1 693 ? 33.779 2.462 -54.067 1.00 93.75 693 ALA A C 1
ATOM 5514 O O . ALA A 1 693 ? 33.270 1.350 -54.214 1.00 93.75 693 ALA A O 1
ATOM 5515 N N . LEU A 1 694 ? 33.086 3.508 -53.599 1.00 94.62 694 LEU A N 1
ATOM 5516 C CA . LEU A 1 694 ? 31.685 3.404 -53.186 1.00 94.62 694 LEU A CA 1
ATOM 5517 C C . LEU A 1 694 ? 30.733 3.217 -54.374 1.00 94.62 694 LEU A C 1
ATOM 5519 O O . LEU A 1 694 ? 29.764 2.474 -54.247 1.00 94.62 694 LEU A O 1
ATOM 5523 N N . GLU A 1 695 ? 31.012 3.803 -55.545 1.00 94.50 695 GLU A N 1
ATOM 5524 C CA . GLU A 1 695 ? 30.227 3.520 -56.756 1.00 94.50 695 GLU A CA 1
ATOM 5525 C C . GLU A 1 695 ? 30.233 2.023 -57.096 1.00 94.50 695 GLU A C 1
ATOM 5527 O O . GLU A 1 695 ? 29.201 1.469 -57.472 1.00 94.50 695 GLU A O 1
ATOM 5532 N N . GLN A 1 696 ? 31.387 1.362 -56.958 1.00 95.44 696 GLN A N 1
ATOM 5533 C CA . GLN A 1 696 ? 31.523 -0.066 -57.215 1.00 95.44 696 GLN A CA 1
ATOM 5534 C C . GLN A 1 696 ? 30.873 -0.910 -56.110 1.00 95.44 696 GLN A C 1
ATOM 5536 O O . GLN A 1 696 ? 30.138 -1.840 -56.430 1.00 95.44 696 GLN A O 1
ATOM 5541 N N . ALA A 1 697 ? 31.045 -0.547 -54.836 1.00 95.50 697 ALA A N 1
ATOM 5542 C CA . ALA A 1 697 ? 30.390 -1.223 -53.711 1.00 95.50 697 ALA A CA 1
ATOM 5543 C C . ALA A 1 697 ? 28.855 -1.186 -53.805 1.00 95.50 697 ALA A C 1
ATOM 5545 O O . ALA A 1 697 ? 28.185 -2.196 -53.600 1.00 95.50 697 ALA A O 1
ATOM 5546 N N . MET A 1 698 ? 28.287 -0.054 -54.229 1.00 93.31 698 MET A N 1
ATOM 5547 C CA . MET A 1 698 ? 26.843 0.103 -54.439 1.00 93.31 698 MET A CA 1
ATOM 5548 C C . MET A 1 698 ? 26.290 -0.708 -55.629 1.00 93.31 698 MET A C 1
ATOM 5550 O O . MET A 1 698 ? 25.082 -0.676 -55.867 1.00 93.31 698 MET A O 1
ATOM 5554 N N . LYS A 1 699 ? 27.114 -1.437 -56.396 1.00 92.50 699 LYS A N 1
ATOM 5555 C CA . LYS A 1 699 ? 26.630 -2.365 -57.439 1.00 92.50 699 LYS A CA 1
ATOM 5556 C C . LYS A 1 699 ? 26.292 -3.747 -56.873 1.00 92.50 699 LYS A C 1
ATOM 5558 O O . LYS A 1 699 ? 25.414 -4.404 -57.422 1.00 92.50 699 LYS A O 1
ATOM 5563 N N . GLU A 1 700 ? 26.909 -4.138 -55.756 1.00 93.00 700 GLU A N 1
ATOM 5564 C CA . GLU A 1 700 ? 26.574 -5.365 -55.014 1.00 93.00 700 GLU A CA 1
ATOM 5565 C C . GLU A 1 700 ? 25.232 -5.224 -54.259 1.00 93.00 700 GLU A C 1
ATOM 5567 O O . GLU A 1 700 ? 24.516 -6.205 -54.070 1.00 93.00 700 GLU A O 1
ATOM 5572 N N . TYR A 1 701 ? 24.845 -3.988 -53.906 1.00 89.69 701 TYR A N 1
ATOM 5573 C CA . TYR A 1 701 ? 23.570 -3.646 -53.259 1.00 89.69 701 TYR A CA 1
ATOM 5574 C C . TYR A 1 701 ? 22.642 -2.835 -54.186 1.00 89.69 701 TYR A C 1
ATOM 5576 O O . TYR A 1 701 ? 22.523 -1.618 -54.016 1.00 89.69 701 TYR A O 1
ATOM 5584 N N . PRO A 1 702 ? 21.981 -3.443 -55.190 1.00 76.88 702 PRO A N 1
ATOM 5585 C CA . PRO A 1 702 ? 21.009 -2.743 -56.030 1.00 76.88 702 PRO A CA 1
ATOM 5586 C C . PRO A 1 702 ? 19.787 -2.265 -55.226 1.00 76.88 702 PRO A C 1
ATOM 5588 O O . PRO A 1 702 ? 19.428 -2.843 -54.203 1.00 76.88 702 PRO A O 1
ATOM 5591 N N . VAL A 1 703 ? 19.117 -1.216 -55.715 1.00 67.75 703 VAL A N 1
ATOM 5592 C CA . VAL A 1 703 ? 17.826 -0.767 -55.163 1.00 67.75 703 VAL A CA 1
ATOM 5593 C C . VAL A 1 703 ? 16.777 -1.854 -55.412 1.00 67.75 703 VAL A C 1
ATOM 5595 O O . VAL A 1 703 ? 16.661 -2.347 -56.536 1.00 67.75 703 VAL A O 1
ATOM 5598 N N . ALA A 1 704 ? 16.014 -2.221 -54.380 1.00 58.81 704 ALA A N 1
ATOM 5599 C CA . ALA A 1 704 ? 14.930 -3.189 -54.505 1.00 58.81 704 ALA A CA 1
ATOM 5600 C C . ALA A 1 704 ? 13.845 -2.685 -55.477 1.00 58.81 704 ALA A C 1
ATOM 5602 O O . ALA A 1 704 ? 13.482 -1.508 -55.476 1.00 58.81 704 ALA A O 1
ATOM 5603 N N . GLY A 1 705 ? 13.325 -3.576 -56.326 1.00 50.97 705 GLY A N 1
ATOM 5604 C CA . GLY A 1 705 ? 12.232 -3.240 -57.240 1.00 50.97 705 GLY A CA 1
ATOM 5605 C C . GLY A 1 705 ? 10.944 -2.937 -56.469 1.00 50.97 705 GLY A C 1
ATOM 5606 O O . GLY A 1 705 ? 10.627 -3.631 -55.510 1.00 50.97 705 GLY A O 1
ATOM 5607 N N . SER A 1 706 ? 10.173 -1.942 -56.915 1.00 41.16 706 SER A N 1
ATOM 5608 C CA . SER A 1 706 ? 9.015 -1.377 -56.194 1.00 41.16 706 SER A CA 1
ATOM 5609 C C . SER A 1 706 ? 7.849 -2.337 -55.892 1.00 41.16 706 SER A C 1
ATOM 5611 O O . SER A 1 706 ? 6.901 -1.932 -55.228 1.00 41.16 706 SER A O 1
ATOM 5613 N N . ASP A 1 707 ? 7.915 -3.587 -56.353 1.00 40.53 707 ASP A N 1
ATOM 5614 C CA . ASP A 1 707 ? 6.920 -4.641 -56.120 1.00 40.53 707 ASP A CA 1
ATOM 5615 C C . ASP A 1 707 ? 7.393 -5.726 -55.122 1.00 40.53 707 ASP A C 1
ATOM 5617 O O . ASP A 1 707 ? 6.657 -6.678 -54.841 1.00 40.53 707 ASP A O 1
ATOM 5621 N N . SER A 1 708 ? 8.615 -5.638 -54.573 1.00 40.97 708 SER A N 1
ATOM 5622 C CA . SER A 1 708 ? 9.145 -6.661 -53.659 1.00 40.97 708 SER A CA 1
ATOM 5623 C C . SER A 1 708 ? 8.580 -6.527 -52.240 1.00 40.97 708 SER A C 1
ATOM 5625 O O . SER A 1 708 ? 9.229 -6.000 -51.339 1.00 40.97 708 SER A O 1
ATOM 5627 N N . ASN A 1 709 ? 7.394 -7.098 -52.011 1.00 37.59 709 ASN A N 1
ATOM 5628 C CA . ASN A 1 709 ? 6.747 -7.244 -50.692 1.00 37.59 709 ASN A CA 1
ATOM 5629 C C . ASN A 1 709 ? 7.489 -8.202 -49.717 1.00 37.59 709 ASN A C 1
ATOM 5631 O O . ASN A 1 709 ? 6.916 -8.728 -48.761 1.00 37.59 709 ASN A O 1
ATOM 5635 N N . THR A 1 710 ? 8.770 -8.467 -49.965 1.00 40.94 710 THR A N 1
ATOM 5636 C CA . THR A 1 710 ? 9.670 -9.258 -49.126 1.00 40.94 710 THR A CA 1
ATOM 5637 C C . THR A 1 710 ? 10.394 -8.344 -48.147 1.00 40.94 710 THR A C 1
ATOM 5639 O O . THR A 1 710 ? 11.162 -7.485 -48.576 1.00 40.94 710 THR A O 1
ATOM 5642 N N . LYS A 1 711 ? 10.207 -8.563 -46.838 1.00 46.94 711 LYS A N 1
ATOM 5643 C CA . LYS A 1 711 ? 11.064 -7.952 -45.808 1.00 46.94 711 LYS A CA 1
ATOM 5644 C C . LYS A 1 711 ? 12.532 -8.229 -46.137 1.00 46.94 711 LYS A C 1
ATOM 5646 O O . LYS A 1 711 ? 12.882 -9.360 -46.475 1.00 46.94 711 LYS A O 1
ATOM 5651 N N . GLU A 1 712 ? 13.365 -7.203 -46.025 1.00 52.00 712 GLU A N 1
ATOM 5652 C CA . GLU A 1 712 ? 14.790 -7.299 -46.318 1.00 52.00 712 GLU A CA 1
ATOM 5653 C C . GLU A 1 712 ? 15.461 -8.250 -45.313 1.00 52.00 712 GLU A C 1
ATOM 5655 O O . GLU A 1 712 ? 15.464 -8.000 -44.110 1.00 52.00 712 GLU A O 1
ATOM 5660 N N . LYS A 1 713 ? 15.941 -9.401 -45.803 1.00 54.66 713 LYS A N 1
ATOM 5661 C CA . LYS A 1 713 ? 16.407 -10.530 -44.973 1.00 54.66 713 LYS A CA 1
ATOM 5662 C C . LYS A 1 713 ? 17.867 -10.433 -44.518 1.00 54.66 713 LYS A C 1
ATOM 5664 O O . LYS A 1 713 ? 18.348 -11.359 -43.863 1.00 54.66 713 LYS A O 1
ATOM 5669 N N . ALA A 1 714 ? 18.564 -9.360 -44.885 1.00 60.78 714 ALA A N 1
ATOM 5670 C CA . ALA A 1 714 ? 20.000 -9.246 -44.698 1.00 60.78 714 ALA A CA 1
ATOM 5671 C C . ALA A 1 714 ? 20.432 -7.886 -44.145 1.00 60.78 714 ALA A C 1
ATOM 5673 O O . ALA A 1 714 ? 19.902 -6.852 -44.555 1.00 60.78 714 ALA A O 1
ATOM 5674 N N . MET A 1 715 ? 21.427 -7.882 -43.254 1.00 72.94 715 MET A N 1
ATOM 5675 C CA . MET A 1 715 ? 22.088 -6.647 -42.823 1.00 72.94 715 MET A CA 1
ATOM 5676 C C . MET A 1 715 ? 23.197 -6.296 -43.816 1.00 72.94 715 MET A C 1
ATOM 5678 O O . MET A 1 715 ? 24.172 -7.034 -43.925 1.00 72.94 715 MET A O 1
ATOM 5682 N N . LYS A 1 716 ? 23.057 -5.173 -44.528 1.00 86.38 716 LYS A N 1
ATOM 5683 C CA . LYS A 1 716 ? 24.019 -4.728 -45.545 1.00 86.38 716 LYS A CA 1
ATOM 5684 C C . LYS A 1 716 ? 25.081 -3.813 -44.947 1.00 86.38 716 LYS A C 1
ATOM 5686 O O . LYS A 1 716 ? 24.785 -2.708 -44.484 1.00 86.38 716 LYS A O 1
ATOM 5691 N N . ILE A 1 717 ? 26.329 -4.251 -45.023 1.00 89.94 717 ILE A N 1
ATOM 5692 C CA . ILE A 1 717 ? 27.498 -3.556 -44.492 1.00 89.94 717 ILE A CA 1
ATOM 5693 C C . ILE A 1 717 ? 28.485 -3.277 -45.632 1.00 89.94 717 ILE A C 1
ATOM 5695 O O . ILE A 1 717 ? 28.708 -4.111 -46.514 1.00 89.94 717 ILE A O 1
ATOM 5699 N N . ILE A 1 718 ? 29.099 -2.096 -45.602 1.00 95.06 718 ILE A N 1
ATOM 5700 C CA . ILE A 1 718 ? 30.353 -1.787 -46.291 1.00 95.06 718 ILE A CA 1
ATOM 5701 C C . ILE A 1 718 ? 31.418 -1.558 -45.217 1.00 95.06 718 ILE A C 1
ATOM 5703 O O . ILE A 1 718 ? 31.226 -0.721 -44.335 1.00 95.06 718 ILE A O 1
ATOM 5707 N N . VAL A 1 719 ? 32.550 -2.254 -45.315 1.00 95.06 719 VAL A N 1
ATOM 5708 C CA . VAL A 1 719 ? 33.756 -1.963 -44.522 1.00 95.06 719 VAL A CA 1
ATOM 5709 C C . VAL A 1 719 ? 34.743 -1.250 -45.438 1.00 95.06 719 VAL A C 1
ATOM 5711 O O . VAL A 1 719 ? 35.296 -1.860 -46.352 1.00 95.06 719 VAL A O 1
ATOM 5714 N N . PHE A 1 720 ? 34.922 0.054 -45.230 1.00 95.25 720 PHE A N 1
ATOM 5715 C CA . PHE A 1 720 ? 35.699 0.934 -46.103 1.00 95.25 720 PHE A CA 1
ATOM 5716 C C . PHE A 1 720 ? 37.039 1.285 -45.448 1.00 95.25 720 PHE A C 1
ATOM 5718 O O . PHE A 1 720 ? 37.090 2.070 -44.500 1.00 95.25 720 PHE A O 1
ATOM 5725 N N . LEU A 1 721 ? 38.116 0.670 -45.935 1.00 94.31 721 LEU A N 1
ATOM 5726 C CA . LEU A 1 721 ? 39.441 0.665 -45.313 1.00 94.31 721 LEU A CA 1
ATOM 5727 C C . LEU A 1 721 ? 40.462 1.370 -46.210 1.00 94.31 721 LEU A C 1
ATOM 5729 O O . LEU A 1 721 ? 40.768 0.892 -47.304 1.00 94.31 721 LEU A O 1
ATOM 5733 N N . THR A 1 722 ? 40.968 2.515 -45.745 1.00 91.81 722 THR A N 1
ATOM 5734 C CA . THR A 1 722 ? 41.776 3.448 -46.546 1.00 91.81 722 THR A CA 1
ATOM 5735 C C . THR A 1 722 ? 42.648 4.356 -45.676 1.00 91.81 722 THR A C 1
ATOM 5737 O O . THR A 1 722 ? 42.307 4.670 -44.536 1.00 91.81 722 THR A O 1
ATOM 5740 N N . ASP A 1 723 ? 43.779 4.798 -46.226 1.00 81.50 723 ASP A N 1
ATOM 5741 C CA . ASP A 1 723 ? 44.598 5.887 -45.676 1.00 81.50 723 ASP A CA 1
ATOM 5742 C C . ASP A 1 723 ? 44.394 7.220 -46.419 1.00 81.50 723 ASP A C 1
ATOM 5744 O O . ASP A 1 723 ? 44.953 8.250 -46.040 1.00 81.50 723 ASP A O 1
ATOM 5748 N N . GLY A 1 724 ? 43.638 7.203 -47.518 1.00 65.31 724 GLY A N 1
ATOM 5749 C CA . GLY A 1 724 ? 43.896 8.091 -48.638 1.00 65.31 724 GLY A CA 1
ATOM 5750 C C . GLY A 1 724 ? 42.962 9.292 -48.723 1.00 65.31 724 GLY A C 1
ATOM 5751 O O . GLY A 1 724 ? 41.735 9.186 -48.715 1.00 65.31 724 GLY A O 1
ATOM 5752 N N . GLN A 1 725 ? 43.564 10.466 -48.910 1.00 73.31 725 GLN A N 1
ATOM 5753 C CA . GLN A 1 725 ? 42.872 11.734 -49.156 1.00 73.31 725 GLN A CA 1
ATOM 5754 C C . GLN A 1 725 ? 42.419 11.821 -50.628 1.00 73.31 725 GLN A C 1
ATOM 5756 O O . GLN A 1 725 ? 42.964 12.579 -51.432 1.00 73.31 725 GLN A O 1
ATOM 5761 N N . GLY A 1 726 ? 41.457 10.973 -51.004 1.00 80.56 726 GLY A N 1
ATOM 5762 C CA . GLY A 1 726 ? 40.944 10.853 -52.372 1.00 80.56 726 GLY A CA 1
ATOM 5763 C C . GLY A 1 726 ? 39.706 11.708 -52.672 1.00 80.56 726 GLY A C 1
ATOM 5764 O O . GLY A 1 726 ? 38.986 12.148 -51.779 1.00 80.56 726 GLY A O 1
ATOM 5765 N N . SER A 1 727 ? 39.408 11.902 -53.961 1.00 83.62 727 SER A N 1
ATOM 5766 C CA . SER A 1 727 ? 38.220 12.645 -54.412 1.00 83.62 727 SER A CA 1
ATOM 5767 C C . SER A 1 727 ? 36.910 11.953 -54.017 1.00 83.62 727 SER A C 1
ATOM 5769 O O . SER A 1 727 ? 36.692 10.785 -54.355 1.00 83.62 727 SER A O 1
ATOM 5771 N N . TYR A 1 728 ? 36.010 12.690 -53.365 1.00 90.75 728 TYR A N 1
ATOM 5772 C CA . TYR A 1 728 ? 34.771 12.164 -52.797 1.00 90.75 728 TYR A CA 1
ATOM 5773 C C . TYR A 1 728 ? 33.527 12.937 -53.268 1.00 90.75 728 TYR A C 1
ATOM 5775 O O . TYR A 1 728 ? 33.575 14.154 -53.443 1.00 90.75 728 TYR A O 1
ATOM 5783 N N . ASP A 1 729 ? 32.411 12.225 -53.438 1.00 92.00 729 ASP A N 1
ATOM 5784 C CA . ASP A 1 729 ? 31.107 12.753 -53.847 1.00 92.00 729 ASP A CA 1
ATOM 5785 C C . ASP A 1 729 ? 30.038 12.354 -52.803 1.00 92.00 729 ASP A C 1
ATOM 5787 O O . ASP A 1 729 ? 29.722 11.164 -52.689 1.00 92.00 729 ASP A O 1
ATOM 5791 N N . PRO A 1 730 ? 29.460 13.312 -52.046 1.00 88.00 730 PRO A N 1
ATOM 5792 C CA . PRO A 1 730 ? 28.483 13.030 -50.990 1.00 88.00 730 PRO A CA 1
ATOM 5793 C C . PRO A 1 730 ? 27.209 12.302 -51.421 1.00 88.00 730 PRO A C 1
ATOM 5795 O O . PRO A 1 730 ? 26.491 11.803 -50.557 1.00 88.00 730 PRO A O 1
ATOM 5798 N N . LYS A 1 731 ? 26.909 12.164 -52.722 1.00 92.94 731 LYS A N 1
ATOM 5799 C CA . LYS A 1 731 ? 25.749 11.364 -53.158 1.00 92.94 731 LYS A CA 1
ATOM 5800 C C . LYS A 1 731 ? 25.806 9.908 -52.672 1.00 92.94 731 LYS A C 1
ATOM 5802 O O . LYS A 1 731 ? 24.764 9.270 -52.576 1.00 92.94 731 LYS A O 1
ATOM 5807 N N . TYR A 1 732 ? 26.992 9.372 -52.365 1.00 93.00 732 TYR A N 1
ATOM 5808 C CA . TYR A 1 732 ? 27.129 7.993 -51.888 1.00 93.00 732 TYR A CA 1
ATOM 5809 C C . TYR A 1 732 ? 26.671 7.793 -50.436 1.00 93.00 732 TYR A C 1
ATOM 5811 O O . TYR A 1 732 ? 26.262 6.685 -50.104 1.00 93.00 732 TYR A O 1
ATOM 5819 N N . GLU A 1 733 ? 26.646 8.844 -49.605 1.00 90.25 733 GLU A N 1
ATOM 5820 C CA . GLU A 1 733 ? 25.936 8.825 -48.313 1.00 90.25 733 GLU A CA 1
ATOM 5821 C C . GLU A 1 733 ? 24.434 8.612 -48.542 1.00 90.25 733 GLU A C 1
ATOM 5823 O O . GLU A 1 733 ? 23.843 7.672 -48.014 1.00 90.25 733 GLU A O 1
ATOM 5828 N N . GLN A 1 734 ? 23.836 9.433 -49.411 1.00 83.75 734 GLN A N 1
ATOM 5829 C CA . GLN A 1 734 ? 22.416 9.356 -49.754 1.00 83.75 734 GLN A CA 1
ATOM 5830 C C . GLN A 1 734 ? 22.051 8.002 -50.388 1.00 83.75 734 GLN A C 1
ATOM 5832 O O . GLN A 1 734 ? 21.073 7.379 -49.983 1.00 83.75 734 GLN A O 1
ATOM 5837 N N . MET A 1 735 ? 22.869 7.494 -51.317 1.00 87.25 735 MET A N 1
ATOM 5838 C CA . MET A 1 735 ? 22.665 6.169 -51.917 1.00 87.25 735 MET A CA 1
ATOM 5839 C C . MET A 1 735 ? 22.763 5.029 -50.895 1.00 87.25 735 MET A C 1
ATOM 5841 O O . MET A 1 735 ? 22.082 4.023 -51.073 1.00 87.25 735 MET A O 1
ATOM 5845 N N . ALA A 1 736 ? 23.590 5.152 -49.851 1.00 86.44 736 ALA A N 1
ATOM 5846 C CA . ALA A 1 736 ? 23.679 4.149 -48.791 1.00 86.44 736 ALA A CA 1
ATOM 5847 C C . ALA A 1 736 ? 22.392 4.120 -47.947 1.00 86.44 736 ALA A C 1
ATOM 5849 O O . ALA A 1 736 ? 21.797 3.055 -47.762 1.00 86.44 736 ALA A O 1
ATOM 5850 N N . ILE A 1 737 ? 21.919 5.303 -47.533 1.00 79.06 737 ILE A N 1
ATOM 5851 C CA . ILE A 1 737 ? 20.664 5.501 -46.789 1.00 79.06 737 ILE A CA 1
ATOM 5852 C C . ILE A 1 737 ? 19.471 4.935 -47.577 1.00 79.06 737 ILE A C 1
ATOM 5854 O O . ILE A 1 737 ? 18.704 4.136 -47.045 1.00 79.06 737 ILE A O 1
ATOM 5858 N N . GLU A 1 738 ? 19.359 5.265 -48.868 1.00 78.75 738 GLU A N 1
ATOM 5859 C CA . GLU A 1 738 ? 18.299 4.782 -49.776 1.00 78.75 738 GLU A CA 1
ATOM 5860 C C . GLU A 1 738 ? 18.278 3.257 -49.981 1.00 78.75 738 GLU A C 1
ATOM 5862 O O . GLU A 1 738 ? 17.320 2.722 -50.540 1.00 78.75 738 GLU A O 1
ATOM 5867 N N . ARG A 1 739 ? 19.335 2.547 -49.570 1.00 81.25 739 ARG A N 1
ATOM 5868 C CA . ARG A 1 739 ? 19.530 1.109 -49.814 1.00 81.25 739 ARG A CA 1
ATOM 5869 C C . ARG A 1 739 ? 19.661 0.283 -48.537 1.00 81.25 739 ARG A C 1
ATOM 5871 O O . ARG A 1 739 ? 19.911 -0.917 -48.647 1.00 81.25 739 ARG A O 1
ATOM 5878 N N . GLY A 1 740 ? 19.522 0.899 -47.360 1.00 78.44 740 GLY A N 1
ATOM 5879 C CA . GLY A 1 740 ? 19.694 0.235 -46.063 1.00 78.44 740 GLY A CA 1
ATOM 5880 C C . GLY A 1 740 ? 21.140 -0.177 -45.755 1.00 78.44 740 GLY A C 1
ATOM 5881 O O . GLY A 1 740 ? 21.355 -1.110 -44.986 1.00 78.44 740 GLY A O 1
ATOM 5882 N N . VAL A 1 741 ? 22.132 0.468 -46.381 1.00 86.69 741 VAL A N 1
ATOM 5883 C CA . VAL A 1 741 ? 23.551 0.093 -46.284 1.00 86.69 741 VAL A CA 1
ATOM 5884 C C . VAL A 1 741 ? 24.260 0.942 -45.232 1.00 86.69 741 VAL A C 1
ATOM 5886 O O . VAL A 1 741 ? 24.322 2.164 -45.365 1.00 86.69 741 VAL A O 1
ATOM 5889 N N . LYS A 1 742 ? 24.869 0.297 -44.234 1.00 89.62 742 LYS A N 1
ATOM 5890 C CA . LYS A 1 742 ? 25.762 0.960 -43.272 1.00 89.62 742 LYS A CA 1
ATOM 5891 C C . LYS A 1 742 ? 27.198 0.967 -43.781 1.00 89.62 742 LYS A C 1
ATOM 5893 O O . LYS A 1 742 ? 27.697 -0.082 -44.187 1.00 89.62 742 LYS A O 1
ATOM 5898 N N . ILE A 1 743 ? 27.894 2.102 -43.703 1.00 93.25 743 ILE A N 1
ATOM 5899 C CA . ILE A 1 743 ? 29.327 2.185 -44.020 1.00 93.25 743 ILE A CA 1
ATOM 5900 C C . ILE A 1 743 ? 30.116 2.331 -42.719 1.00 93.25 743 ILE A C 1
ATOM 5902 O O . ILE A 1 743 ? 30.015 3.340 -42.030 1.00 93.25 743 ILE A O 1
ATOM 5906 N N . TYR A 1 744 ? 30.928 1.335 -42.386 1.00 93.44 744 TYR A N 1
ATOM 5907 C CA . TYR A 1 744 ? 31.907 1.412 -41.305 1.00 93.44 744 TYR A CA 1
ATOM 5908 C C . TYR A 1 744 ? 33.257 1.775 -41.930 1.00 93.44 744 TYR A C 1
ATOM 5910 O O . TYR A 1 744 ? 33.672 1.154 -42.911 1.00 93.44 744 TYR A O 1
ATOM 5918 N N . THR A 1 745 ? 33.930 2.803 -41.415 1.00 94.50 745 THR A N 1
ATOM 5919 C CA . THR A 1 745 ? 35.158 3.342 -42.025 1.00 94.50 745 THR A CA 1
ATOM 5920 C C . THR A 1 745 ? 36.368 3.088 -41.140 1.00 94.50 745 THR A C 1
ATOM 5922 O O . THR A 1 745 ? 36.327 3.328 -39.934 1.00 94.50 745 THR A O 1
ATOM 5925 N N . VAL A 1 746 ? 37.472 2.643 -41.732 1.00 94.38 746 VAL A N 1
ATOM 5926 C CA . VAL A 1 746 ? 38.724 2.382 -41.016 1.00 94.38 746 VAL A CA 1
ATOM 5927 C C . VAL A 1 746 ? 39.830 3.226 -41.637 1.00 94.38 746 VAL A C 1
ATOM 5929 O O . VAL A 1 746 ? 40.243 2.979 -42.771 1.00 94.38 746 VAL A O 1
ATOM 5932 N N . GLY A 1 747 ? 40.271 4.242 -40.895 1.00 93.25 747 GLY A N 1
ATOM 5933 C CA . GLY A 1 747 ? 41.426 5.065 -41.246 1.00 93.25 747 GLY A CA 1
ATOM 5934 C C . GLY A 1 747 ? 42.720 4.347 -40.876 1.00 93.25 747 GLY A C 1
ATOM 5935 O O . GLY A 1 747 ? 42.860 3.890 -39.740 1.00 93.25 747 GLY A O 1
ATOM 5936 N N . LEU A 1 748 ? 43.653 4.238 -41.819 1.00 90.44 748 LEU A N 1
ATOM 5937 C CA . LEU A 1 748 ? 44.929 3.552 -41.612 1.00 90.44 748 LEU A CA 1
ATOM 5938 C C . LEU A 1 748 ? 46.113 4.519 -41.730 1.00 90.44 748 LEU A C 1
ATOM 5940 O O . LEU A 1 748 ? 46.243 5.240 -42.715 1.00 90.44 748 LEU A O 1
ATOM 5944 N N . GLY A 1 749 ? 47.005 4.506 -40.743 1.00 86.81 749 GLY A N 1
ATOM 5945 C CA . GLY A 1 749 ? 48.169 5.384 -40.697 1.00 86.81 749 GLY A CA 1
ATOM 5946 C C . GLY A 1 749 ? 47.851 6.804 -40.219 1.00 86.81 749 GLY A C 1
ATOM 5947 O O . GLY A 1 749 ? 46.708 7.196 -40.020 1.00 86.81 749 GLY A O 1
ATOM 5948 N N . ASN A 1 750 ? 48.900 7.611 -40.063 1.00 81.50 750 ASN A N 1
ATOM 5949 C CA . ASN A 1 750 ? 48.840 8.899 -39.359 1.00 81.50 750 ASN A CA 1
ATOM 5950 C C . ASN A 1 750 ? 48.279 10.085 -40.195 1.00 81.50 750 ASN A C 1
ATOM 5952 O O . ASN A 1 750 ? 48.168 11.193 -39.674 1.00 81.50 750 ASN A O 1
ATOM 5956 N N . GLU A 1 751 ? 47.990 9.915 -41.496 1.00 77.44 751 GLU A N 1
ATOM 5957 C CA . GLU A 1 751 ? 47.791 11.033 -42.454 1.00 77.44 751 GLU A CA 1
ATOM 5958 C C . GLU A 1 751 ? 46.519 10.915 -43.339 1.00 77.44 751 GLU A C 1
ATOM 5960 O O . GLU A 1 751 ? 46.498 11.364 -44.486 1.00 77.44 751 GLU A O 1
ATOM 5965 N N . TYR A 1 752 ? 45.429 10.357 -42.804 1.00 87.25 752 TYR A N 1
ATOM 5966 C CA . TYR A 1 752 ? 44.133 10.185 -43.492 1.00 87.25 752 TYR A CA 1
ATOM 5967 C C . TYR A 1 752 ? 43.141 11.342 -43.252 1.00 87.25 752 TYR A C 1
ATOM 5969 O O . TYR A 1 752 ? 43.292 12.140 -42.323 1.00 87.25 752 TYR A O 1
ATOM 5977 N N . ASP A 1 753 ? 42.072 11.422 -44.057 1.00 87.44 753 ASP A N 1
ATOM 5978 C CA . ASP A 1 753 ? 40.978 12.383 -43.834 1.00 87.44 753 ASP A CA 1
ATOM 5979 C C . ASP A 1 753 ? 39.983 11.879 -42.771 1.00 87.44 753 ASP A C 1
ATOM 5981 O O . ASP A 1 753 ? 38.926 11.310 -43.065 1.00 87.44 753 ASP A O 1
ATOM 5985 N N . ARG A 1 754 ? 40.325 12.112 -41.498 1.00 89.44 754 ARG A N 1
ATOM 5986 C CA . ARG A 1 754 ? 39.463 11.786 -40.349 1.00 89.44 754 ARG A CA 1
ATOM 5987 C C . ARG A 1 754 ? 38.102 12.481 -40.401 1.00 89.44 754 ARG A C 1
ATOM 5989 O O . ARG A 1 754 ? 37.115 11.893 -39.964 1.00 89.44 754 ARG A O 1
ATOM 5996 N N . ALA A 1 755 ? 38.027 13.716 -40.899 1.00 89.56 755 ALA A N 1
ATOM 5997 C CA . ALA A 1 755 ? 36.769 14.459 -40.930 1.00 89.56 755 ALA A CA 1
ATOM 5998 C C . ALA A 1 755 ? 35.785 13.818 -41.918 1.00 89.56 755 ALA A C 1
ATOM 6000 O O . ALA A 1 755 ? 34.613 13.621 -41.587 1.00 89.56 755 ALA A O 1
ATOM 6001 N N . LEU A 1 756 ? 36.281 13.426 -43.094 1.00 91.56 756 LEU A N 1
ATOM 6002 C CA . LEU A 1 756 ? 35.501 12.739 -44.113 1.00 91.56 756 LEU A CA 1
ATOM 6003 C C . LEU A 1 756 ? 35.113 11.315 -43.698 1.00 91.56 756 LEU A C 1
ATOM 6005 O O . LEU A 1 756 ? 33.931 10.979 -43.751 1.00 91.56 756 LEU A O 1
ATOM 6009 N N . LEU A 1 757 ? 36.063 10.481 -43.254 1.00 92.88 757 LEU A N 1
ATOM 6010 C CA . LEU A 1 757 ? 35.759 9.087 -42.899 1.00 92.88 757 LEU A CA 1
ATOM 6011 C C . LEU A 1 757 ? 34.783 8.984 -41.719 1.00 92.88 757 LEU A C 1
ATOM 6013 O O . LEU A 1 757 ? 33.884 8.140 -41.747 1.00 92.88 757 LEU A O 1
ATOM 6017 N N . ASN A 1 758 ? 34.902 9.868 -40.723 1.00 90.69 758 ASN A N 1
ATOM 6018 C CA . ASN A 1 758 ? 33.951 9.936 -39.616 1.00 90.69 758 ASN A CA 1
ATOM 6019 C C . ASN A 1 758 ? 32.562 10.412 -40.082 1.00 90.69 758 ASN A C 1
ATOM 6021 O O . ASN A 1 758 ? 31.553 9.836 -39.682 1.00 90.69 758 ASN A O 1
ATOM 6025 N N . LYS A 1 759 ? 32.493 11.408 -40.981 1.00 91.81 759 LYS A N 1
ATOM 6026 C CA . LYS A 1 759 ? 31.224 11.868 -41.572 1.00 91.81 759 LYS A CA 1
ATOM 6027 C C . LYS A 1 759 ? 30.512 10.752 -42.342 1.00 91.81 759 LYS A C 1
ATOM 6029 O O . LYS A 1 759 ? 29.323 10.549 -42.120 1.00 91.81 759 LYS A O 1
ATOM 6034 N N . ILE A 1 760 ? 31.222 10.021 -43.205 1.00 92.12 760 ILE A N 1
ATOM 6035 C CA . ILE A 1 760 ? 30.653 8.916 -43.998 1.00 92.12 760 ILE A CA 1
ATOM 6036 C C . ILE A 1 760 ? 30.054 7.841 -43.079 1.00 92.12 760 ILE A C 1
ATOM 6038 O O . ILE A 1 760 ? 28.942 7.371 -43.326 1.00 92.12 760 ILE A O 1
ATOM 6042 N N . ALA A 1 761 ? 30.763 7.480 -42.004 1.00 91.00 761 ALA A N 1
ATOM 6043 C CA . ALA A 1 761 ? 30.276 6.491 -41.049 1.00 91.00 761 ALA A CA 1
ATOM 6044 C C . ALA A 1 761 ? 29.013 6.966 -40.317 1.00 91.00 761 ALA A C 1
ATOM 6046 O O . ALA A 1 761 ? 27.975 6.307 -40.387 1.00 91.00 761 ALA A O 1
ATOM 6047 N N . LEU A 1 762 ? 29.074 8.146 -39.691 1.00 82.88 762 LEU A N 1
ATOM 6048 C CA . LEU A 1 762 ? 27.967 8.704 -38.909 1.00 82.88 762 LEU A CA 1
ATOM 6049 C C . LEU A 1 762 ? 26.699 8.917 -39.750 1.00 82.88 762 LEU A C 1
ATOM 6051 O O . LEU A 1 762 ? 25.612 8.540 -39.320 1.00 82.88 762 LEU A O 1
ATOM 6055 N N . VAL A 1 763 ? 26.826 9.471 -40.961 1.00 82.56 763 VAL A N 1
ATOM 6056 C CA . VAL A 1 763 ? 25.677 9.756 -41.843 1.00 82.56 763 VAL A CA 1
ATOM 6057 C C . VAL A 1 763 ? 24.995 8.475 -42.343 1.00 82.56 763 VAL A C 1
ATOM 6059 O O . VAL A 1 763 ? 23.796 8.488 -42.603 1.00 82.56 763 VAL A O 1
ATOM 6062 N N . THR A 1 764 ? 25.720 7.356 -42.436 1.00 84.50 764 THR A N 1
ATOM 6063 C CA . THR A 1 764 ? 25.170 6.061 -42.887 1.00 84.50 764 THR A CA 1
ATOM 6064 C C . THR A 1 764 ? 24.844 5.091 -41.744 1.00 84.50 764 THR A C 1
ATOM 6066 O O . THR A 1 764 ? 24.475 3.946 -41.994 1.00 84.50 764 THR A O 1
ATOM 6069 N N . GLY A 1 765 ? 24.951 5.523 -40.481 1.00 76.50 765 GLY A N 1
ATOM 6070 C CA . GLY A 1 765 ? 24.640 4.688 -39.313 1.00 76.50 765 GLY A CA 1
ATOM 6071 C C . GLY A 1 765 ? 25.650 3.564 -39.037 1.00 76.50 765 GLY A C 1
ATOM 6072 O O . GLY A 1 765 ? 25.296 2.569 -38.392 1.00 76.50 765 GLY A O 1
ATOM 6073 N N . GLY A 1 766 ? 26.879 3.706 -39.543 1.00 83.25 766 GLY A N 1
ATOM 6074 C CA . GLY A 1 766 ? 28.047 2.905 -39.173 1.00 83.25 766 GLY A CA 1
ATOM 6075 C C . GLY A 1 766 ? 28.964 3.641 -38.186 1.00 83.25 766 GLY A C 1
ATOM 6076 O O . GLY A 1 766 ? 28.613 4.685 -37.635 1.00 83.25 766 GLY A O 1
ATOM 6077 N N . LYS A 1 767 ? 30.162 3.092 -37.956 1.00 89.44 767 LYS A N 1
ATOM 6078 C CA . LYS A 1 767 ? 31.146 3.602 -36.982 1.00 89.44 767 LYS A CA 1
ATOM 6079 C C . LYS A 1 767 ? 32.532 3.752 -37.617 1.00 89.44 767 LYS A C 1
ATOM 6081 O O . LYS A 1 767 ? 32.867 3.038 -38.563 1.00 89.44 767 LYS A O 1
ATOM 6086 N N . HIS A 1 768 ? 33.309 4.708 -37.113 1.00 92.38 768 HIS A N 1
ATOM 6087 C CA . HIS A 1 768 ? 34.667 4.997 -37.573 1.00 92.38 768 HIS A CA 1
ATOM 6088 C C . HIS A 1 768 ? 35.718 4.437 -36.601 1.00 92.38 768 HIS A C 1
ATOM 6090 O O . HIS A 1 768 ? 35.596 4.617 -35.388 1.00 92.38 768 HIS A O 1
ATOM 6096 N N . TYR A 1 769 ? 36.759 3.809 -37.147 1.00 93.00 769 TYR A N 1
ATOM 6097 C CA . TYR A 1 769 ? 37.918 3.263 -36.432 1.00 93.00 769 TYR A CA 1
ATOM 6098 C C . TYR A 1 769 ? 39.208 3.791 -37.044 1.00 93.00 769 TYR A C 1
ATOM 6100 O O . TYR A 1 769 ? 39.235 4.242 -38.193 1.00 93.00 769 TYR A O 1
ATOM 6108 N N . HIS A 1 770 ? 40.291 3.716 -36.281 1.00 93.12 770 HIS A N 1
ATOM 6109 C CA . HIS A 1 770 ? 41.562 4.302 -36.668 1.00 93.12 770 HIS A CA 1
ATOM 6110 C C . HIS A 1 770 ? 42.731 3.553 -36.030 1.00 93.12 770 HIS A C 1
ATOM 6112 O O . HIS A 1 770 ? 42.767 3.420 -34.809 1.00 93.12 770 HIS A O 1
ATOM 6118 N N . ALA A 1 771 ? 43.681 3.126 -36.861 1.00 90.94 771 ALA A N 1
ATOM 6119 C CA . ALA A 1 771 ? 44.941 2.518 -36.450 1.00 90.94 771 ALA A CA 1
ATOM 6120 C C . ALA A 1 771 ? 46.110 3.383 -36.949 1.00 90.94 771 ALA A C 1
ATOM 6122 O O . ALA A 1 771 ? 46.203 3.635 -38.154 1.00 90.94 771 ALA A O 1
ATOM 6123 N N . ASP A 1 772 ? 47.012 3.814 -36.060 1.00 86.19 772 ASP A N 1
ATOM 6124 C CA . ASP A 1 772 ? 48.175 4.638 -36.429 1.00 86.19 772 ASP A CA 1
ATOM 6125 C C . ASP A 1 772 ? 49.233 3.814 -37.194 1.00 86.19 772 ASP A C 1
ATOM 6127 O O . ASP A 1 772 ? 50.057 4.371 -37.931 1.00 86.19 772 ASP A O 1
ATOM 6131 N N . SER A 1 773 ? 49.183 2.482 -37.070 1.00 86.50 773 SER A N 1
ATOM 6132 C CA . SER A 1 773 ? 50.038 1.521 -37.772 1.00 86.50 773 SER A CA 1
ATOM 6133 C C . SER A 1 773 ? 49.280 0.280 -38.269 1.00 86.50 773 SER A C 1
ATOM 6135 O O . SER A 1 773 ? 48.175 -0.032 -37.827 1.00 86.50 773 SER A O 1
ATOM 6137 N N . ALA A 1 774 ? 49.902 -0.471 -39.184 1.00 84.25 774 ALA A N 1
ATOM 6138 C CA . ALA A 1 774 ? 49.347 -1.720 -39.709 1.00 84.25 774 ALA A CA 1
ATOM 6139 C C . ALA A 1 774 ? 49.168 -2.817 -38.638 1.00 84.25 774 ALA A C 1
ATOM 6141 O O . ALA A 1 774 ? 48.263 -3.637 -38.769 1.00 84.25 774 ALA A O 1
ATOM 6142 N N . ASP A 1 775 ? 49.979 -2.826 -37.574 1.00 83.00 775 ASP A N 1
ATOM 6143 C CA . ASP A 1 775 ? 49.891 -3.831 -36.503 1.00 83.00 775 ASP A CA 1
ATOM 6144 C C . ASP A 1 775 ? 48.675 -3.589 -35.582 1.00 83.00 775 ASP A C 1
ATOM 6146 O O . ASP A 1 775 ? 47.987 -4.533 -35.187 1.00 83.00 775 ASP A O 1
ATOM 6150 N N . GLU A 1 776 ? 48.357 -2.323 -35.289 1.00 87.44 776 GLU A N 1
ATOM 6151 C CA . GLU A 1 776 ? 47.190 -1.916 -34.481 1.00 87.44 776 GLU A CA 1
ATOM 6152 C C . GLU A 1 776 ? 45.850 -2.240 -35.151 1.00 87.44 776 GLU A C 1
ATOM 6154 O O . GLU A 1 776 ? 44.844 -2.459 -34.472 1.00 87.44 776 GLU A O 1
ATOM 6159 N N . LEU A 1 777 ? 45.839 -2.330 -36.485 1.00 86.38 777 LEU A N 1
ATOM 6160 C CA . LEU A 1 777 ? 44.658 -2.634 -37.292 1.00 86.38 777 LEU A CA 1
ATOM 6161 C C . LEU A 1 777 ? 43.970 -3.946 -36.869 1.00 86.38 777 LEU A C 1
ATOM 6163 O O . LEU A 1 777 ? 42.766 -4.098 -37.063 1.00 86.38 777 LEU A O 1
ATOM 6167 N N . ILE A 1 778 ? 44.711 -4.874 -36.249 1.00 80.38 778 ILE A N 1
ATOM 6168 C CA . ILE A 1 778 ? 44.183 -6.116 -35.668 1.00 80.38 778 ILE A CA 1
ATOM 6169 C C . ILE A 1 778 ? 43.181 -5.832 -34.538 1.00 80.38 778 ILE A C 1
ATOM 6171 O O . ILE A 1 778 ? 42.136 -6.479 -34.482 1.00 80.38 778 ILE A O 1
ATOM 6175 N N . GLU A 1 779 ? 43.470 -4.883 -33.647 1.00 74.62 779 GLU A N 1
ATOM 6176 C CA . GLU A 1 779 ? 42.592 -4.560 -32.515 1.00 74.62 779 GLU A CA 1
ATOM 6177 C C . GLU A 1 779 ? 41.407 -3.687 -32.954 1.00 74.62 779 GLU A C 1
ATOM 6179 O O . GLU A 1 779 ? 40.288 -3.893 -32.481 1.00 74.62 779 GLU A O 1
ATOM 6184 N N . GLU A 1 780 ? 41.602 -2.789 -33.926 1.00 86.06 780 GLU A N 1
ATOM 6185 C CA . GLU A 1 780 ? 40.489 -2.049 -34.536 1.00 86.06 780 GLU A CA 1
ATOM 6186 C C . GLU A 1 780 ? 39.518 -2.974 -35.278 1.00 86.06 780 GLU A C 1
ATOM 6188 O O . GLU A 1 780 ? 38.305 -2.816 -35.146 1.00 86.06 780 GLU A O 1
ATOM 6193 N N . PHE A 1 781 ? 40.015 -3.996 -35.984 1.00 82.38 781 PHE A N 1
ATOM 6194 C CA . PHE A 1 781 ? 39.142 -4.989 -36.613 1.00 82.38 781 PHE A CA 1
ATOM 6195 C C . PHE A 1 781 ? 38.379 -5.847 -35.596 1.00 82.38 781 PHE A C 1
ATOM 6197 O O . PHE A 1 781 ? 37.225 -6.167 -35.859 1.00 82.38 781 PHE A O 1
ATOM 6204 N N . LYS A 1 782 ? 38.938 -6.166 -34.416 1.00 72.94 782 LYS A N 1
ATOM 6205 C CA . LYS A 1 782 ? 38.163 -6.833 -33.345 1.00 72.94 782 LYS A CA 1
ATOM 6206 C C . LYS A 1 782 ? 37.008 -5.968 -32.842 1.00 72.94 782 LYS A C 1
ATOM 6208 O O . LYS A 1 782 ? 35.906 -6.481 -32.664 1.00 72.94 782 LYS A O 1
ATOM 6213 N N . LYS A 1 783 ? 37.245 -4.665 -32.634 1.00 76.06 783 LYS A N 1
ATOM 6214 C CA . LYS A 1 783 ? 36.182 -3.712 -32.271 1.00 76.06 783 LYS A CA 1
ATOM 6215 C C . LYS A 1 783 ? 35.109 -3.681 -33.359 1.00 76.06 783 LYS A C 1
ATOM 6217 O O . LYS A 1 783 ? 33.933 -3.817 -33.050 1.00 76.06 783 LYS A O 1
ATOM 6222 N N . LEU A 1 784 ? 35.524 -3.591 -34.626 1.00 77.00 784 LEU A N 1
ATOM 6223 C CA . LEU A 1 784 ? 34.617 -3.595 -35.774 1.00 77.00 784 LEU A CA 1
ATOM 6224 C C . LEU A 1 784 ? 33.771 -4.875 -35.822 1.00 77.00 784 LEU A C 1
ATOM 6226 O O . LEU A 1 784 ? 32.557 -4.759 -35.934 1.00 77.00 784 LEU A O 1
ATOM 6230 N N . ILE A 1 785 ? 34.364 -6.066 -35.657 1.00 69.50 785 ILE A N 1
ATOM 6231 C CA . ILE A 1 785 ? 33.644 -7.356 -35.580 1.00 69.50 785 ILE A CA 1
ATOM 6232 C C . ILE A 1 785 ? 32.579 -7.325 -34.472 1.00 69.50 785 ILE A C 1
ATOM 6234 O O . ILE A 1 785 ? 31.420 -7.638 -34.733 1.00 69.50 785 ILE A O 1
ATOM 6238 N N . SER A 1 786 ? 32.934 -6.880 -33.262 1.00 64.62 786 SER A N 1
ATOM 6239 C CA . SER A 1 786 ? 31.984 -6.752 -32.144 1.00 64.62 786 SER A CA 1
ATOM 6240 C C . SER A 1 786 ? 30.849 -5.755 -32.438 1.00 64.62 786 SER A C 1
ATOM 6242 O O . SER A 1 786 ? 29.692 -6.040 -32.150 1.00 64.62 786 SER A O 1
ATOM 6244 N N . ASP A 1 787 ? 31.143 -4.624 -33.084 1.00 65.81 787 ASP A N 1
ATOM 6245 C CA . ASP A 1 787 ? 30.152 -3.615 -33.493 1.00 65.81 787 ASP A CA 1
ATOM 6246 C C . ASP A 1 787 ? 29.335 -3.991 -34.765 1.00 65.81 787 ASP A C 1
ATOM 6248 O O . ASP A 1 787 ? 28.540 -3.165 -35.241 1.00 65.81 787 ASP A O 1
ATOM 6252 N N . THR A 1 788 ? 29.538 -5.178 -35.367 1.00 63.41 788 THR A N 1
ATOM 6253 C CA . THR A 1 788 ? 28.909 -5.560 -36.658 1.00 63.41 788 THR A CA 1
ATOM 6254 C C . THR A 1 788 ? 28.373 -6.987 -36.787 1.00 63.41 788 THR A C 1
ATOM 6256 O O . THR A 1 788 ? 27.420 -7.167 -37.544 1.00 63.41 788 THR A O 1
ATOM 6259 N N . VAL A 1 789 ? 28.963 -7.990 -36.128 1.00 59.81 789 VAL A N 1
ATOM 6260 C CA . VAL A 1 789 ? 28.688 -9.413 -36.423 1.00 59.81 789 VAL A CA 1
ATOM 6261 C C . VAL A 1 789 ? 27.903 -10.116 -35.322 1.00 59.81 789 VAL A C 1
ATOM 6263 O O . VAL A 1 789 ? 26.983 -10.873 -35.632 1.00 59.81 789 VAL A O 1
ATOM 6266 N N . ASP A 1 790 ? 28.259 -9.899 -34.055 1.00 60.34 790 ASP A N 1
ATOM 6267 C CA . ASP A 1 790 ? 27.813 -10.791 -32.986 1.00 60.34 790 ASP A CA 1
ATOM 6268 C C . ASP A 1 790 ? 26.671 -10.222 -32.137 1.00 60.34 790 ASP A C 1
ATOM 6270 O O . ASP A 1 790 ? 26.808 -9.201 -31.467 1.00 60.34 790 ASP A O 1
ATOM 6274 N N . VAL A 1 791 ? 25.540 -10.926 -32.175 1.00 61.25 791 VAL A N 1
ATOM 6275 C CA . VAL A 1 791 ? 24.363 -10.734 -31.313 1.00 61.25 791 VAL A CA 1
ATOM 6276 C C . VAL A 1 791 ? 23.844 -12.071 -30.762 1.00 61.25 791 VAL A C 1
ATOM 6278 O O . VAL A 1 791 ? 22.746 -12.127 -30.203 1.00 61.25 791 VAL A O 1
ATOM 6281 N N . VAL A 1 792 ? 24.602 -13.159 -30.952 1.00 56.50 792 VAL A N 1
ATOM 6282 C CA . VAL A 1 792 ? 24.150 -14.552 -30.764 1.00 56.50 792 VAL A CA 1
ATOM 6283 C C . VAL A 1 792 ? 25.120 -15.431 -29.972 1.00 56.50 792 VAL A C 1
ATOM 6285 O O . VAL A 1 792 ? 24.704 -16.503 -29.544 1.00 56.50 792 VAL A O 1
ATOM 6288 N N . SER A 1 793 ? 26.376 -15.021 -29.781 1.00 68.38 793 SER A N 1
ATOM 6289 C CA . SER A 1 793 ? 27.293 -15.714 -28.873 1.00 68.38 793 SER A CA 1
ATOM 6290 C C . SER A 1 793 ? 26.888 -15.483 -27.423 1.00 68.38 793 SER A C 1
ATOM 6292 O O . SER A 1 793 ? 26.803 -14.352 -26.956 1.00 68.38 793 SER A O 1
ATOM 6294 N N . ASP A 1 794 ? 26.654 -16.595 -26.746 1.00 77.69 794 ASP A N 1
ATOM 6295 C CA . ASP A 1 794 ? 26.379 -16.751 -25.325 1.00 77.69 794 ASP A CA 1
ATOM 6296 C C . ASP A 1 794 ? 27.628 -17.451 -24.754 1.00 77.69 794 ASP A C 1
ATOM 6298 O O . ASP A 1 794 ? 27.935 -18.590 -25.131 1.00 77.69 794 ASP A O 1
ATOM 6302 N N . SER A 1 795 ? 28.449 -16.716 -23.994 1.00 79.75 795 SER A N 1
ATOM 6303 C CA . SER A 1 795 ? 29.818 -17.136 -23.641 1.00 79.75 795 SER A CA 1
ATOM 6304 C C . SER A 1 795 ? 29.912 -18.045 -22.411 1.00 79.75 795 SER A C 1
ATOM 6306 O O . SER A 1 795 ? 30.938 -18.714 -22.234 1.00 79.75 795 SER A O 1
ATOM 6308 N N . ASP A 1 796 ? 28.877 -18.097 -21.573 1.00 82.75 796 ASP A N 1
ATOM 6309 C CA . ASP A 1 796 ? 28.809 -18.925 -20.360 1.00 82.75 796 ASP A CA 1
ATOM 6310 C C . ASP A 1 796 ? 27.579 -19.859 -20.306 1.00 82.75 796 ASP A C 1
ATOM 6312 O O . ASP A 1 796 ? 27.557 -20.801 -19.503 1.00 82.75 796 ASP A O 1
ATOM 6316 N N . GLY A 1 797 ? 26.644 -19.723 -21.248 1.00 82.12 797 GLY A N 1
ATOM 6317 C CA . GLY A 1 797 ? 25.532 -20.636 -21.498 1.00 82.12 797 GLY A CA 1
ATOM 6318 C C . GLY A 1 797 ? 24.281 -20.299 -20.695 1.00 82.12 797 GLY A C 1
ATOM 6319 O O . GLY A 1 797 ? 23.632 -21.225 -20.187 1.00 82.12 797 GLY A O 1
ATOM 6320 N N . ASP A 1 798 ? 23.987 -19.018 -20.484 1.00 86.31 798 ASP A N 1
ATOM 6321 C CA . ASP A 1 798 ? 22.888 -18.539 -19.641 1.00 86.31 798 ASP A CA 1
ATOM 6322 C C . ASP A 1 798 ? 21.549 -18.363 -20.385 1.00 86.31 798 ASP A C 1
ATOM 6324 O O . ASP A 1 798 ? 20.492 -18.556 -19.782 1.00 86.31 798 ASP A O 1
ATOM 6328 N N . GLY A 1 799 ? 21.582 -18.114 -21.698 1.00 80.31 799 GLY A N 1
ATOM 6329 C CA . GLY A 1 799 ? 20.417 -17.822 -22.543 1.00 80.31 799 GLY A CA 1
ATOM 6330 C C . GLY A 1 799 ? 20.290 -16.354 -22.980 1.00 80.31 799 GLY A C 1
ATOM 6331 O O . GLY A 1 799 ? 19.464 -16.043 -23.849 1.00 80.31 799 GLY A O 1
ATOM 6332 N N . LEU A 1 800 ? 21.112 -15.467 -22.424 1.00 85.31 800 LEU A N 1
ATOM 6333 C CA . LEU A 1 800 ? 21.390 -14.115 -22.895 1.00 85.31 800 LEU A CA 1
ATOM 6334 C C . LEU A 1 800 ? 22.629 -14.168 -23.819 1.00 85.31 800 LEU A C 1
ATOM 6336 O O . LEU A 1 800 ? 23.204 -15.225 -24.053 1.00 85.31 800 LEU A O 1
ATOM 6340 N N . SER A 1 801 ? 22.996 -13.066 -24.476 1.00 80.25 801 SER A N 1
ATOM 6341 C CA . SER A 1 801 ? 24.196 -13.058 -25.330 1.00 80.25 801 SER A CA 1
ATOM 6342 C C . SER A 1 801 ? 25.097 -11.883 -24.998 1.00 80.25 801 SER A C 1
ATOM 6344 O O . SER A 1 801 ? 24.592 -10.818 -24.628 1.00 80.25 801 SER A 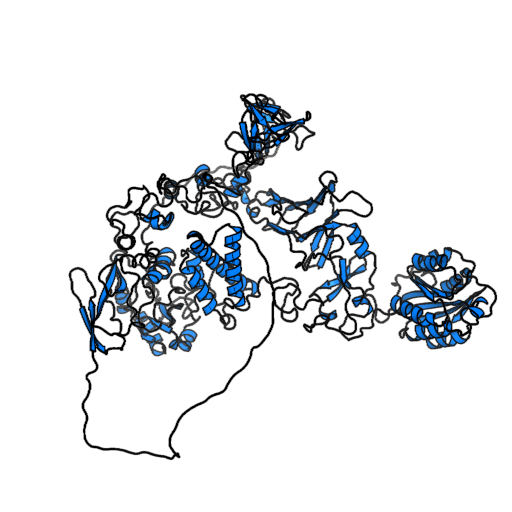O 1
ATOM 6346 N N . ASP A 1 802 ? 26.403 -12.053 -25.241 1.00 79.69 802 ASP A N 1
ATOM 6347 C CA . ASP A 1 802 ? 27.494 -11.089 -25.018 1.00 79.69 802 ASP A CA 1
ATOM 6348 C C . ASP A 1 802 ? 27.113 -9.644 -25.392 1.00 79.69 802 ASP A C 1
ATOM 6350 O O . ASP A 1 802 ? 27.546 -8.663 -24.784 1.00 79.69 802 ASP A O 1
ATOM 6354 N N . TYR A 1 803 ? 26.345 -9.515 -26.476 1.00 77.50 803 TYR A N 1
ATOM 6355 C CA . TYR A 1 803 ? 25.871 -8.250 -27.017 1.00 77.50 803 TYR A CA 1
ATOM 6356 C C . TYR A 1 803 ? 24.793 -7.592 -26.151 1.00 77.50 803 TYR A C 1
ATOM 6358 O O . TYR A 1 803 ? 24.813 -6.369 -25.987 1.00 77.50 803 TYR A O 1
ATOM 6366 N N . HIS A 1 804 ? 23.833 -8.379 -25.665 1.00 84.12 804 HIS A N 1
ATOM 6367 C CA . HIS A 1 804 ? 22.693 -7.898 -24.896 1.00 84.12 804 HIS A CA 1
ATOM 6368 C C . HIS A 1 804 ? 23.098 -7.566 -23.465 1.00 84.12 804 HIS A C 1
ATOM 6370 O O . HIS A 1 804 ? 22.704 -6.505 -23.000 1.00 84.12 804 HIS A O 1
ATOM 6376 N N . GLU A 1 805 ? 23.924 -8.388 -22.813 1.00 87.94 805 GLU A N 1
ATOM 6377 C CA . GLU A 1 805 ? 24.422 -8.151 -21.447 1.00 87.94 805 GLU A CA 1
ATOM 6378 C C . GLU A 1 805 ? 25.129 -6.804 -21.284 1.00 87.94 805 GLU A C 1
ATOM 6380 O O . GLU A 1 805 ? 24.882 -6.076 -20.331 1.00 87.94 805 GLU A O 1
ATOM 6385 N N . GLU A 1 806 ? 25.976 -6.435 -22.248 1.00 84.81 806 GLU A N 1
ATOM 6386 C CA . GLU A 1 806 ? 26.662 -5.136 -22.307 1.00 84.81 806 GLU A CA 1
ATOM 6387 C C . GLU A 1 806 ? 25.704 -3.951 -22.589 1.00 84.81 806 GLU A C 1
ATOM 6389 O O . GLU A 1 806 ? 26.147 -2.801 -22.656 1.00 84.81 806 GLU A O 1
ATOM 6394 N N . ARG A 1 807 ? 24.422 -4.215 -22.892 1.00 83.50 807 ARG A N 1
ATOM 6395 C CA . ARG A 1 807 ? 23.467 -3.264 -23.501 1.00 83.50 807 ARG A CA 1
ATOM 6396 C C . ARG A 1 807 ? 22.033 -3.431 -22.973 1.00 83.50 807 ARG A C 1
ATOM 6398 O O . ARG A 1 807 ? 21.086 -3.081 -23.683 1.00 83.50 807 ARG A O 1
ATOM 6405 N N . ILE A 1 808 ? 21.848 -3.944 -21.756 1.00 89.50 808 ILE A N 1
ATOM 6406 C CA . ILE A 1 808 ? 20.514 -4.110 -21.166 1.00 89.50 808 ILE A CA 1
ATOM 6407 C C . ILE A 1 808 ? 19.907 -2.729 -20.932 1.00 89.50 808 ILE A C 1
ATOM 6409 O O . ILE A 1 808 ? 20.524 -1.851 -20.328 1.00 89.50 808 ILE A O 1
ATOM 6413 N N . ARG A 1 809 ? 18.663 -2.553 -21.378 1.00 92.81 809 ARG A N 1
ATOM 6414 C CA . ARG A 1 809 ? 17.821 -1.418 -21.003 1.00 92.81 809 ARG A CA 1
ATOM 6415 C C . ARG A 1 809 ? 16.506 -1.913 -20.437 1.00 92.81 809 ARG A C 1
ATOM 6417 O O . ARG A 1 809 ? 15.760 -2.593 -21.143 1.00 92.81 809 ARG A O 1
ATOM 6424 N N . LEU A 1 810 ? 16.226 -1.542 -19.195 1.00 94.06 810 LEU A N 1
ATOM 6425 C CA . LEU A 1 810 ? 14.960 -1.831 -18.533 1.00 94.06 810 LEU A CA 1
ATOM 6426 C C . LEU A 1 810 ? 13.849 -0.904 -19.048 1.00 94.06 810 LEU A C 1
ATOM 6428 O O . LEU A 1 810 ? 14.099 0.128 -19.674 1.00 94.06 810 LEU A O 1
ATOM 6432 N N . PHE A 1 811 ? 12.602 -1.275 -18.779 1.00 90.50 811 PHE A N 1
ATOM 6433 C CA . PHE A 1 811 ? 11.401 -0.560 -19.222 1.00 90.50 811 PHE A CA 1
ATOM 6434 C C . PHE A 1 811 ? 11.312 0.917 -18.796 1.00 90.50 811 PHE A C 1
ATOM 6436 O O . PHE A 1 811 ? 10.685 1.717 -19.488 1.00 90.50 811 PHE A O 1
ATOM 6443 N N . ASN A 1 812 ? 11.950 1.285 -17.684 1.00 93.31 812 ASN A N 1
ATOM 6444 C CA . ASN A 1 812 ? 12.039 2.648 -17.151 1.00 93.31 812 ASN A CA 1
ATOM 6445 C C . ASN A 1 812 ? 13.259 3.438 -17.677 1.00 93.31 812 ASN A C 1
ATOM 6447 O O . ASN A 1 812 ? 13.498 4.575 -17.273 1.00 93.31 812 ASN A O 1
ATOM 6451 N N . GLY A 1 813 ? 14.018 2.862 -18.615 1.00 92.19 813 GLY A N 1
ATOM 6452 C CA . GLY A 1 813 ? 15.167 3.493 -19.266 1.00 92.19 813 GLY A CA 1
ATOM 6453 C C . GLY A 1 813 ? 16.510 3.263 -18.567 1.00 92.19 813 GLY A C 1
ATOM 6454 O O . GLY A 1 813 ? 17.535 3.632 -19.143 1.00 92.19 813 GLY A O 1
ATOM 6455 N N . ILE A 1 814 ? 16.529 2.630 -17.384 1.00 93.94 814 ILE A N 1
ATOM 6456 C CA . ILE A 1 814 ? 17.763 2.243 -16.679 1.00 93.94 814 ILE A CA 1
ATOM 6457 C C . ILE A 1 814 ? 18.627 1.366 -17.594 1.00 93.94 814 ILE A C 1
ATOM 6459 O O . ILE A 1 814 ? 18.121 0.453 -18.251 1.00 93.94 814 ILE A O 1
ATOM 6463 N N . ILE A 1 815 ? 19.932 1.645 -17.626 1.00 89.75 815 ILE A N 1
ATOM 6464 C CA . ILE A 1 815 ? 20.927 0.858 -18.360 1.00 89.75 815 ILE A CA 1
ATOM 6465 C C . ILE A 1 815 ? 21.679 -0.026 -17.365 1.00 89.75 815 ILE A C 1
ATOM 6467 O O . ILE A 1 815 ? 22.252 0.476 -16.401 1.00 89.75 815 ILE A O 1
ATOM 6471 N N . MET A 1 816 ? 21.694 -1.329 -17.629 1.00 89.06 816 MET A N 1
ATOM 6472 C CA . MET A 1 816 ? 22.376 -2.349 -16.832 1.00 89.06 816 MET A CA 1
ATOM 6473 C C . MET A 1 816 ? 23.470 -3.011 -17.685 1.00 89.06 816 MET A C 1
ATOM 6475 O O . MET A 1 816 ? 23.367 -3.056 -18.912 1.00 89.06 816 MET A O 1
ATOM 6479 N N . MET A 1 817 ? 24.537 -3.485 -17.039 1.00 88.50 817 MET A N 1
ATOM 6480 C CA . MET A 1 817 ? 25.631 -4.217 -17.682 1.00 88.50 817 MET A CA 1
ATOM 6481 C C . MET A 1 817 ? 25.988 -5.441 -16.841 1.00 88.50 817 MET A C 1
ATOM 6483 O O . MET A 1 817 ? 26.345 -5.279 -15.675 1.00 88.50 817 MET A O 1
ATOM 6487 N N . LEU A 1 818 ? 25.900 -6.630 -17.438 1.00 91.62 818 LEU A N 1
ATOM 6488 C CA . LEU A 1 818 ? 26.196 -7.917 -16.793 1.00 91.62 818 LEU A CA 1
ATOM 6489 C C . LEU A 1 818 ? 27.525 -8.507 -17.303 1.00 91.62 818 LEU A C 1
ATOM 6491 O O . LEU A 1 818 ? 28.259 -7.850 -18.054 1.00 91.62 818 LEU A O 1
ATOM 6495 N N . ASN A 1 819 ? 27.906 -9.689 -16.811 1.00 88.25 819 ASN A N 1
ATOM 6496 C CA . ASN A 1 819 ? 29.253 -10.241 -16.968 1.00 88.25 819 ASN A CA 1
ATOM 6497 C C . ASN A 1 819 ? 29.264 -11.613 -17.660 1.00 88.25 819 ASN A C 1
ATOM 6499 O O . ASN A 1 819 ? 29.329 -12.635 -16.982 1.00 88.25 819 ASN A O 1
ATOM 6503 N N . LYS A 1 820 ? 29.393 -11.568 -18.991 1.00 87.31 820 LYS A N 1
ATOM 6504 C CA . LYS A 1 820 ? 29.447 -12.629 -20.026 1.00 87.31 820 LYS A CA 1
ATOM 6505 C C . LYS A 1 820 ? 30.468 -13.765 -19.897 1.00 87.31 820 LYS A C 1
ATOM 6507 O O . LYS A 1 820 ? 31.040 -14.241 -20.881 1.00 87.31 820 LYS A O 1
ATOM 6512 N N . LYS A 1 821 ? 30.842 -14.099 -18.667 1.00 89.81 821 LYS A N 1
ATOM 6513 C CA . LYS A 1 821 ? 31.698 -15.218 -18.242 1.00 89.81 821 LYS A CA 1
ATOM 6514 C C . LYS A 1 821 ? 31.224 -15.799 -16.903 1.00 89.81 821 LYS A C 1
ATOM 6516 O O . LYS A 1 821 ? 32.011 -16.461 -16.222 1.00 89.81 821 LYS A O 1
ATOM 6521 N N . ASN A 1 822 ? 30.005 -15.470 -16.490 1.00 94.50 822 ASN A N 1
ATOM 6522 C CA . ASN A 1 822 ? 29.426 -15.690 -15.180 1.00 94.50 822 ASN A CA 1
ATOM 6523 C C . ASN A 1 822 ? 27.888 -15.621 -15.278 1.00 94.50 822 ASN A C 1
ATOM 6525 O O . ASN A 1 822 ? 27.288 -14.613 -14.926 1.00 94.50 822 ASN A O 1
ATOM 6529 N N . ALA A 1 823 ? 27.296 -16.732 -15.717 1.00 94.19 823 ALA A N 1
ATOM 6530 C CA . ALA A 1 823 ? 25.869 -16.979 -15.967 1.00 94.19 823 ALA A CA 1
ATOM 6531 C C . ALA A 1 823 ? 24.916 -16.887 -14.741 1.00 94.19 823 ALA A C 1
ATOM 6533 O O . ALA A 1 823 ? 23.922 -17.607 -14.716 1.00 94.19 823 ALA A O 1
ATOM 6534 N N . ASP A 1 824 ? 25.294 -16.152 -13.696 1.00 96.00 824 ASP A N 1
ATOM 6535 C CA . ASP A 1 824 ? 24.666 -16.048 -12.364 1.00 96.00 824 ASP A CA 1
ATOM 6536 C C . ASP A 1 824 ? 25.371 -14.886 -11.625 1.00 96.00 824 ASP A C 1
ATOM 6538 O O . ASP A 1 824 ? 26.363 -15.091 -10.911 1.00 96.00 824 ASP A O 1
ATOM 6542 N N . THR A 1 825 ? 24.992 -13.638 -11.930 1.00 94.69 825 THR A N 1
ATOM 6543 C CA . THR A 1 825 ? 25.779 -12.437 -11.574 1.00 94.69 825 THR A CA 1
ATOM 6544 C C . THR A 1 825 ? 25.807 -12.096 -10.075 1.00 94.69 825 THR A C 1
ATOM 6546 O O . THR A 1 825 ? 26.819 -11.549 -9.618 1.00 94.69 825 THR A O 1
ATOM 6549 N N . ASP A 1 826 ? 24.797 -12.464 -9.278 1.00 92.69 826 ASP A N 1
ATOM 6550 C CA . ASP A 1 826 ? 24.810 -12.258 -7.815 1.00 92.69 826 ASP A CA 1
ATOM 6551 C C . ASP A 1 826 ? 24.936 -13.534 -6.957 1.00 92.69 826 ASP A C 1
ATOM 6553 O O . ASP A 1 826 ? 25.324 -13.440 -5.783 1.00 92.69 826 ASP A O 1
ATOM 6557 N N . GLY A 1 827 ? 24.734 -14.723 -7.531 1.00 94.25 827 GLY A N 1
ATOM 6558 C CA . GLY A 1 827 ? 24.987 -16.000 -6.870 1.00 94.25 827 GLY A CA 1
ATOM 6559 C C . GLY A 1 827 ? 23.805 -16.584 -6.097 1.00 94.25 827 GLY A C 1
ATOM 6560 O O . GLY A 1 827 ? 24.039 -17.279 -5.101 1.00 94.25 827 GLY A O 1
ATOM 6561 N N . ASP A 1 828 ? 22.546 -16.276 -6.431 1.00 91.88 828 ASP A N 1
ATOM 6562 C CA . ASP A 1 828 ? 21.380 -17.054 -5.954 1.00 91.88 828 ASP A CA 1
ATOM 6563 C C . ASP A 1 828 ? 21.221 -18.377 -6.742 1.00 91.88 828 ASP A C 1
ATOM 6565 O O . ASP A 1 828 ? 20.785 -19.416 -6.218 1.00 91.88 828 ASP A O 1
ATOM 6569 N N . GLY A 1 829 ? 21.734 -18.407 -7.973 1.00 91.75 829 GLY A N 1
ATOM 6570 C CA . GLY A 1 829 ? 21.701 -19.549 -8.870 1.00 91.75 829 GLY A CA 1
ATOM 6571 C C . GLY A 1 829 ? 20.357 -19.760 -9.569 1.00 91.75 829 GLY A C 1
ATOM 6572 O O . GLY A 1 829 ? 20.029 -20.916 -9.871 1.00 91.75 829 GLY A O 1
ATOM 6573 N N . LEU A 1 830 ? 19.573 -18.702 -9.774 1.00 94.94 830 LEU A N 1
ATOM 6574 C CA . LEU A 1 830 ? 18.988 -18.421 -11.083 1.00 94.94 830 LEU A CA 1
ATOM 6575 C C . LEU A 1 830 ? 20.121 -18.083 -12.078 1.00 94.94 830 LEU A C 1
ATOM 6577 O O . LEU A 1 830 ? 21.300 -18.355 -11.835 1.00 94.94 830 LEU A O 1
ATOM 6581 N N . LYS A 1 831 ? 19.757 -17.553 -13.242 1.00 96.81 831 LYS A N 1
ATOM 6582 C CA . LYS A 1 831 ? 20.698 -17.054 -14.241 1.00 96.81 831 LYS A CA 1
ATOM 6583 C C . LYS A 1 831 ? 20.202 -15.748 -14.818 1.00 96.81 831 LYS A C 1
ATOM 6585 O O . LYS A 1 831 ? 19.017 -15.663 -15.126 1.00 96.81 831 LYS A O 1
ATOM 6590 N N . ASP A 1 832 ? 21.108 -14.843 -15.155 1.00 94.12 832 ASP A N 1
ATOM 6591 C CA . ASP A 1 832 ? 20.815 -13.549 -15.770 1.00 94.12 832 ASP A CA 1
ATOM 6592 C C . ASP A 1 832 ? 19.766 -13.653 -16.915 1.00 94.12 832 ASP A C 1
ATOM 6594 O O . ASP A 1 832 ? 18.739 -12.967 -16.911 1.00 94.12 832 ASP A O 1
ATOM 6598 N N . GLY A 1 833 ? 19.953 -14.576 -17.865 1.00 90.75 833 GLY A N 1
ATOM 6599 C CA . GLY A 1 833 ? 19.039 -14.868 -18.980 1.00 90.75 833 GLY A CA 1
ATOM 6600 C C . GLY A 1 833 ? 17.789 -15.700 -18.646 1.00 90.75 833 GLY A C 1
ATOM 6601 O O . GLY A 1 833 ? 16.855 -15.760 -19.454 1.00 90.75 833 GLY A O 1
ATOM 6602 N N . GLU A 1 834 ? 17.724 -16.322 -17.467 1.00 94.38 834 GLU A N 1
ATOM 6603 C CA . GLU A 1 834 ? 16.480 -16.850 -16.895 1.00 94.38 834 GLU A CA 1
ATOM 6604 C C . GLU A 1 834 ? 15.679 -15.746 -16.192 1.00 94.38 834 GLU A C 1
ATOM 6606 O O . GLU A 1 834 ? 14.449 -15.783 -16.240 1.00 94.38 834 GLU A O 1
ATOM 6611 N N . GLU A 1 835 ? 16.333 -14.755 -15.595 1.00 95.12 835 GLU A N 1
ATOM 6612 C CA . GLU A 1 835 ? 15.729 -13.675 -14.812 1.00 95.12 835 GLU A CA 1
ATOM 6613 C C . GLU A 1 835 ? 15.136 -12.544 -15.661 1.00 95.12 835 GLU A C 1
ATOM 6615 O O . GLU A 1 835 ? 13.986 -12.149 -15.451 1.00 95.12 835 GLU A O 1
ATOM 6620 N N . ILE A 1 836 ? 15.871 -12.022 -16.650 1.00 93.50 836 ILE A N 1
ATOM 6621 C CA . ILE A 1 836 ? 15.371 -10.941 -17.517 1.00 93.50 836 ILE A CA 1
ATOM 6622 C C . ILE A 1 836 ? 14.864 -11.465 -18.857 1.00 93.50 836 ILE A C 1
ATOM 6624 O O . ILE A 1 836 ? 15.358 -12.439 -19.418 1.00 93.50 836 ILE A O 1
ATOM 6628 N N . VAL A 1 837 ? 13.857 -10.793 -19.426 1.00 89.50 837 VAL A N 1
ATOM 6629 C CA . VAL A 1 837 ? 13.250 -11.229 -20.690 1.00 89.50 837 VAL A CA 1
ATOM 6630 C C . VAL A 1 837 ? 13.113 -10.083 -21.683 1.00 89.50 837 VAL A C 1
ATOM 6632 O O . VAL A 1 837 ? 12.345 -9.139 -21.487 1.00 89.50 837 VAL A O 1
ATOM 6635 N N . GLN A 1 838 ? 13.811 -10.207 -22.812 1.00 87.44 838 GLN A N 1
ATOM 6636 C CA . GLN A 1 838 ? 13.748 -9.248 -23.915 1.00 87.44 838 GLN A CA 1
ATOM 6637 C C . GLN A 1 838 ? 12.305 -9.075 -24.436 1.00 87.44 838 GLN A C 1
ATOM 6639 O O . GLN A 1 838 ? 11.565 -10.041 -24.661 1.00 87.44 838 GLN A O 1
ATOM 6644 N N . ARG A 1 839 ? 11.914 -7.829 -24.696 1.00 86.00 839 ARG A N 1
ATOM 6645 C CA . ARG A 1 839 ? 10.669 -7.416 -25.355 1.00 86.00 839 ARG A CA 1
ATOM 6646 C C . ARG A 1 839 ? 10.960 -6.485 -26.531 1.00 86.00 839 ARG A C 1
ATOM 6648 O O . ARG A 1 839 ? 12.104 -6.175 -26.863 1.00 86.00 839 ARG A O 1
ATOM 6655 N N . THR A 1 840 ? 9.912 -6.103 -27.248 1.00 79.62 840 THR A N 1
ATOM 6656 C CA . THR A 1 840 ? 9.995 -5.152 -28.356 1.00 79.62 840 THR A CA 1
ATOM 6657 C C . THR A 1 840 ? 8.705 -4.347 -28.401 1.00 79.62 840 THR A C 1
ATOM 6659 O O . THR A 1 840 ? 7.631 -4.941 -28.440 1.00 79.62 840 THR A O 1
ATOM 6662 N N . ASP A 1 841 ? 8.813 -3.018 -28.388 1.00 73.00 841 ASP A N 1
ATOM 6663 C CA . ASP A 1 841 ? 7.653 -2.124 -28.366 1.00 73.00 841 ASP A CA 1
ATOM 6664 C C . ASP A 1 841 ? 6.946 -2.038 -29.734 1.00 73.00 841 ASP A C 1
ATOM 6666 O O . ASP A 1 841 ? 7.438 -2.514 -30.765 1.00 73.00 841 ASP A O 1
ATOM 6670 N N . LYS A 1 842 ? 5.794 -1.358 -29.760 1.00 66.62 842 LYS A N 1
ATOM 6671 C CA . LYS A 1 842 ? 5.005 -1.084 -30.978 1.00 66.62 842 LYS A CA 1
ATOM 6672 C C . LYS A 1 842 ? 5.767 -0.346 -32.092 1.00 66.62 842 LYS A C 1
ATOM 6674 O O . LYS A 1 842 ? 5.362 -0.423 -33.249 1.00 66.62 842 LYS A O 1
ATOM 6679 N N . ASN A 1 843 ? 6.867 0.336 -31.765 1.00 63.47 843 ASN A N 1
ATOM 6680 C CA . ASN A 1 843 ? 7.735 1.049 -32.707 1.00 63.47 843 ASN A CA 1
ATOM 6681 C C . ASN A 1 843 ? 8.931 0.194 -33.171 1.00 63.47 843 ASN A C 1
ATOM 6683 O O . ASN A 1 843 ? 9.682 0.599 -34.058 1.00 63.47 843 ASN A O 1
ATOM 6687 N N . GLY A 1 844 ? 9.120 -0.993 -32.589 1.00 64.81 844 GLY A N 1
ATOM 6688 C CA . GLY A 1 844 ? 10.216 -1.904 -32.886 1.00 64.81 844 GLY A CA 1
ATOM 6689 C C . GLY A 1 844 ? 11.473 -1.718 -32.030 1.00 64.81 844 GLY A C 1
ATOM 6690 O O . GLY A 1 844 ? 12.449 -2.422 -32.308 1.00 64.81 844 GLY A O 1
ATOM 6691 N N . ARG A 1 845 ? 11.462 -0.841 -31.015 1.00 76.50 845 ARG A N 1
ATOM 6692 C CA . ARG A 1 845 ? 12.560 -0.651 -30.046 1.00 76.50 845 ARG A CA 1
ATOM 6693 C C . ARG A 1 845 ? 12.646 -1.849 -29.103 1.00 76.50 845 ARG A C 1
ATOM 6695 O O . ARG A 1 845 ? 11.618 -2.405 -28.732 1.00 76.50 845 ARG A O 1
ATOM 6702 N N . VAL A 1 846 ? 13.855 -2.233 -28.707 1.00 81.50 846 VAL A N 1
ATOM 6703 C CA . VAL A 1 846 ? 14.109 -3.367 -27.802 1.00 81.50 846 VAL A CA 1
ATOM 6704 C C . VAL A 1 846 ? 14.365 -2.867 -26.383 1.00 81.50 846 VAL A C 1
ATOM 6706 O O . VAL A 1 846 ? 15.028 -1.847 -26.197 1.00 81.50 846 VAL A O 1
ATOM 6709 N N . PHE A 1 847 ? 13.828 -3.596 -25.408 1.00 89.06 847 PHE A N 1
ATOM 6710 C CA . PHE A 1 847 ? 14.022 -3.393 -23.972 1.00 89.06 847 PHE A CA 1
ATOM 6711 C C . PHE A 1 847 ? 13.884 -4.732 -23.240 1.00 89.06 847 PHE A C 1
ATOM 6713 O O . PHE A 1 847 ? 13.529 -5.739 -23.859 1.00 89.06 847 PHE A O 1
ATOM 6720 N N . PHE A 1 848 ? 14.148 -4.749 -21.939 1.00 92.25 848 PHE A N 1
ATOM 6721 C CA . PHE A 1 848 ? 14.063 -5.929 -21.086 1.00 92.25 848 PHE A CA 1
ATOM 6722 C C . PHE A 1 848 ? 13.033 -5.719 -19.977 1.00 92.25 848 PHE A C 1
ATOM 6724 O O . PHE A 1 848 ? 12.951 -4.644 -19.380 1.00 92.25 848 PHE A O 1
ATOM 6731 N N . LYS A 1 849 ? 12.246 -6.768 -19.731 1.00 93.38 849 LYS A N 1
ATOM 6732 C CA . LYS A 1 849 ? 11.436 -6.933 -18.525 1.00 93.38 849 LYS A CA 1
ATOM 6733 C C . LYS A 1 849 ? 12.232 -7.688 -17.470 1.00 93.38 849 LYS A C 1
ATOM 6735 O O . LYS A 1 849 ? 12.988 -8.589 -17.833 1.00 93.38 849 LYS A O 1
ATOM 6740 N N . LEU A 1 850 ? 11.997 -7.366 -16.207 1.00 94.44 850 LEU A N 1
ATOM 6741 C CA . LEU A 1 850 ? 12.470 -8.144 -15.065 1.00 94.44 850 LEU A CA 1
ATOM 6742 C C . LEU A 1 850 ? 11.500 -9.308 -14.792 1.00 94.44 850 LEU A C 1
ATOM 6744 O O . LEU A 1 850 ? 10.290 -9.172 -15.010 1.00 94.44 850 LEU A O 1
ATOM 6748 N N . LYS A 1 851 ? 12.013 -10.422 -14.270 1.00 94.38 851 LYS A N 1
ATOM 6749 C CA . LYS A 1 851 ? 11.304 -11.281 -13.300 1.00 94.38 851 LYS A CA 1
ATOM 6750 C C . LYS A 1 851 ? 11.887 -11.106 -11.896 1.00 94.38 851 LYS A C 1
ATOM 6752 O O . LYS A 1 851 ? 11.144 -11.210 -10.938 1.00 94.38 851 LYS A O 1
ATOM 6757 N N . SER A 1 852 ? 13.184 -10.828 -11.852 1.00 94.12 852 SER A N 1
ATOM 6758 C CA . SER A 1 852 ? 14.060 -10.455 -10.740 1.00 94.12 852 SER A CA 1
ATOM 6759 C C . SER A 1 852 ? 15.164 -9.545 -11.316 1.00 94.12 852 SER A C 1
ATOM 6761 O O . SER A 1 852 ? 15.181 -9.274 -12.528 1.00 94.12 852 SER A O 1
ATOM 6763 N N . TYR A 1 853 ? 16.053 -9.033 -10.468 1.00 93.56 853 TYR A N 1
ATOM 6764 C CA . TYR A 1 853 ? 17.247 -8.271 -10.821 1.00 93.56 853 TYR A CA 1
ATOM 6765 C C . TYR A 1 853 ? 18.498 -9.171 -10.781 1.00 93.56 853 TYR A C 1
ATOM 6767 O O . TYR A 1 853 ? 18.918 -9.488 -9.673 1.00 93.56 853 TYR A O 1
ATOM 6775 N N . PRO A 1 854 ? 19.224 -9.373 -11.905 1.00 94.94 854 PRO A N 1
ATOM 6776 C CA . PRO A 1 854 ? 20.488 -10.144 -11.964 1.00 94.94 854 PRO A CA 1
ATOM 6777 C C . PRO A 1 854 ? 21.703 -9.525 -11.245 1.00 94.94 854 PRO A C 1
ATOM 6779 O O . PRO A 1 854 ? 22.841 -9.589 -11.703 1.00 94.94 854 PRO A O 1
ATOM 6782 N N . THR A 1 855 ? 21.465 -8.765 -10.184 1.00 92.00 855 THR A N 1
ATOM 6783 C CA . THR A 1 855 ? 22.449 -7.998 -9.409 1.00 92.00 855 THR A CA 1
ATOM 6784 C C . THR A 1 855 ? 22.056 -7.912 -7.927 1.00 92.00 855 THR A C 1
ATOM 6786 O O . THR A 1 855 ? 22.692 -7.178 -7.163 1.00 92.00 855 THR A O 1
ATOM 6789 N N . ARG A 1 856 ? 20.986 -8.609 -7.528 1.00 91.12 856 ARG A N 1
ATOM 6790 C CA . ARG A 1 856 ? 20.359 -8.592 -6.210 1.00 91.12 856 ARG A CA 1
ATOM 6791 C C . ARG A 1 856 ? 19.756 -9.974 -5.946 1.00 91.12 856 ARG A C 1
ATOM 6793 O O . ARG A 1 856 ? 18.674 -10.267 -6.422 1.00 91.12 856 ARG A O 1
ATOM 6800 N N . LYS A 1 857 ? 20.398 -10.745 -5.066 1.00 91.56 857 LYS A N 1
ATOM 6801 C CA . LYS A 1 857 ? 19.918 -12.067 -4.619 1.00 91.56 857 LYS A CA 1
ATOM 6802 C C . LYS A 1 857 ? 18.476 -12.069 -4.090 1.00 91.56 857 LYS A C 1
ATOM 6804 O O . LYS A 1 857 ? 17.864 -13.122 -4.028 1.00 91.56 857 LYS A O 1
ATOM 6809 N N . ASP A 1 858 ? 18.041 -10.914 -3.597 1.00 85.62 858 ASP A N 1
ATOM 6810 C CA . ASP A 1 858 ? 16.740 -10.569 -3.029 1.00 85.62 858 ASP A CA 1
ATOM 6811 C C . ASP A 1 858 ? 16.374 -9.228 -3.691 1.00 85.62 858 ASP A C 1
ATOM 6813 O O . ASP A 1 858 ? 17.007 -8.194 -3.429 1.00 85.62 858 ASP A O 1
ATOM 6817 N N . SER A 1 859 ? 15.468 -9.266 -4.666 1.00 90.00 859 SER A N 1
ATOM 6818 C CA . SER A 1 859 ? 15.200 -8.148 -5.576 1.00 90.00 859 SER A CA 1
ATOM 6819 C C . SER A 1 859 ? 14.390 -7.026 -4.946 1.00 90.00 859 SER A C 1
ATOM 6821 O O . SER A 1 859 ? 14.632 -5.844 -5.249 1.00 90.00 859 SER A O 1
ATOM 6823 N N . ASP A 1 860 ? 13.427 -7.394 -4.100 1.00 82.81 860 ASP A N 1
ATOM 6824 C CA . ASP A 1 860 ? 12.437 -6.499 -3.506 1.00 82.81 860 ASP A CA 1
ATOM 6825 C C . ASP A 1 860 ? 12.655 -6.210 -2.008 1.00 82.81 860 ASP A C 1
ATOM 6827 O O . ASP A 1 860 ? 12.118 -5.224 -1.500 1.00 82.81 860 ASP A O 1
ATOM 6831 N N . ASN A 1 861 ? 13.610 -6.904 -1.379 1.00 75.88 861 ASN A N 1
ATOM 6832 C CA . ASN A 1 861 ? 14.098 -6.749 -0.005 1.00 75.88 861 ASN A CA 1
ATOM 6833 C C . ASN A 1 861 ? 13.150 -7.298 1.082 1.00 75.88 861 ASN A C 1
ATOM 6835 O O . ASN A 1 861 ? 13.254 -6.889 2.246 1.00 75.88 861 ASN A O 1
ATOM 6839 N N . ASP A 1 862 ? 12.259 -8.246 0.760 1.00 69.62 862 ASP A N 1
ATOM 6840 C CA . ASP A 1 862 ? 11.413 -8.923 1.761 1.00 69.62 862 ASP A CA 1
ATOM 6841 C C . ASP A 1 862 ? 12.175 -9.922 2.673 1.00 69.62 862 ASP A C 1
ATOM 6843 O O . ASP A 1 862 ? 11.655 -10.355 3.713 1.00 69.62 862 ASP A O 1
ATOM 6847 N N . SER A 1 863 ? 13.462 -10.173 2.378 1.00 71.19 863 SER A N 1
ATOM 6848 C CA . SER A 1 863 ? 14.371 -11.132 3.028 1.00 71.19 863 SER A CA 1
ATOM 6849 C C . SER A 1 863 ? 14.202 -12.606 2.628 1.00 71.19 863 SER A C 1
ATOM 6851 O O . SER A 1 863 ? 14.428 -13.491 3.477 1.00 71.19 863 SER A O 1
ATOM 6853 N N . VAL A 1 864 ? 13.853 -12.853 1.365 1.00 67.44 864 VAL A N 1
ATOM 6854 C CA . VAL A 1 864 ? 13.846 -14.145 0.655 1.00 67.44 864 VAL A CA 1
ATOM 6855 C C . VAL A 1 864 ? 14.745 -14.011 -0.583 1.00 67.44 864 VAL A C 1
ATOM 6857 O O . VAL A 1 864 ? 14.834 -12.932 -1.152 1.00 67.44 864 VAL A O 1
ATOM 6860 N N . GLU A 1 865 ? 15.460 -15.069 -0.985 1.00 84.50 865 GLU A N 1
ATOM 6861 C CA . GLU A 1 865 ? 16.249 -15.017 -2.230 1.00 84.50 865 GLU A CA 1
ATOM 6862 C C . GLU A 1 865 ? 15.361 -15.369 -3.442 1.00 84.50 865 GLU A C 1
ATOM 6864 O O . GLU A 1 865 ? 14.512 -16.254 -3.337 1.00 84.50 865 GLU A O 1
ATOM 6869 N N . ASP A 1 866 ? 15.533 -14.691 -4.580 1.00 88.38 866 ASP A N 1
ATOM 6870 C CA . ASP A 1 866 ? 14.549 -14.624 -5.683 1.00 88.38 866 ASP A CA 1
ATOM 6871 C C . ASP A 1 866 ? 14.185 -15.989 -6.290 1.00 88.38 866 ASP A C 1
ATOM 6873 O O . ASP A 1 866 ? 13.044 -16.235 -6.680 1.00 88.38 866 ASP A O 1
ATOM 6877 N N . LYS A 1 867 ? 15.140 -16.918 -6.313 1.00 88.88 867 LYS A N 1
ATOM 6878 C CA . LYS A 1 867 ? 14.957 -18.345 -6.626 1.00 88.88 867 LYS A CA 1
ATOM 6879 C C . LYS A 1 867 ? 13.939 -19.096 -5.770 1.00 88.88 867 LYS A C 1
ATOM 6881 O O . LYS A 1 867 ? 13.472 -20.168 -6.168 1.00 88.88 867 LYS A O 1
ATOM 6886 N N . GLU A 1 868 ? 13.698 -18.607 -4.562 1.00 81.12 868 GLU A N 1
ATOM 6887 C CA . GLU A 1 868 ? 12.914 -19.248 -3.509 1.00 81.12 868 GLU A CA 1
ATOM 6888 C C . GLU A 1 868 ? 11.600 -18.493 -3.217 1.00 81.12 868 GLU A C 1
ATOM 6890 O O . GLU A 1 868 ? 10.731 -19.061 -2.551 1.00 81.12 868 GLU A O 1
ATOM 6895 N N . ASP A 1 869 ? 11.395 -17.290 -3.779 1.00 75.50 869 ASP A N 1
ATOM 6896 C CA . ASP A 1 869 ? 10.084 -16.624 -3.844 1.00 75.50 869 ASP A CA 1
ATOM 6897 C C . ASP A 1 869 ? 9.344 -16.880 -5.177 1.00 75.50 869 ASP A C 1
ATOM 6899 O O . ASP A 1 869 ? 9.899 -17.281 -6.199 1.00 75.50 869 ASP A O 1
ATOM 6903 N N . GLU A 1 870 ? 8.028 -16.673 -5.153 1.00 82.06 870 GLU A N 1
ATOM 6904 C CA . GLU A 1 870 ? 7.124 -16.834 -6.297 1.00 82.06 870 GLU A CA 1
ATOM 6905 C C . GLU A 1 870 ? 6.800 -15.486 -6.995 1.00 82.06 870 GLU A C 1
ATOM 6907 O O . GLU A 1 870 ? 6.280 -15.484 -8.112 1.00 82.06 870 GLU A O 1
ATOM 6912 N N . TYR A 1 871 ? 7.112 -14.338 -6.372 1.00 83.38 871 TYR A N 1
ATOM 6913 C CA . TYR A 1 871 ? 6.760 -12.974 -6.802 1.00 83.38 871 TYR A CA 1
ATOM 6914 C C . TYR A 1 871 ? 7.889 -11.911 -6.611 1.00 83.38 871 TYR A C 1
ATOM 6916 O O . TYR A 1 871 ? 7.543 -10.792 -6.221 1.00 83.38 871 TYR A O 1
ATOM 6924 N N . PRO A 1 872 ? 9.180 -12.164 -6.950 1.00 87.06 872 PRO A N 1
ATOM 6925 C CA . PRO A 1 872 ? 10.353 -11.324 -6.592 1.00 87.06 872 PRO A CA 1
ATOM 6926 C C . PRO A 1 872 ? 10.455 -9.902 -7.216 1.00 87.06 872 PRO A C 1
ATOM 6928 O O . PRO A 1 872 ? 11.535 -9.360 -7.440 1.00 87.06 872 PRO A O 1
ATOM 6931 N N . LEU A 1 873 ? 9.331 -9.254 -7.532 1.00 88.81 873 LEU A N 1
ATOM 6932 C CA . LEU A 1 873 ? 9.225 -7.824 -7.869 1.00 88.81 873 LEU A CA 1
ATOM 6933 C C . LEU A 1 873 ? 8.112 -7.142 -7.056 1.00 88.81 873 LEU A C 1
ATOM 6935 O O . LEU A 1 873 ? 7.574 -6.107 -7.467 1.00 88.81 873 LEU A O 1
ATOM 6939 N N . THR A 1 874 ? 7.656 -7.750 -5.964 1.00 80.62 874 THR A N 1
ATOM 6940 C CA . THR A 1 874 ? 6.470 -7.320 -5.216 1.00 80.62 874 THR A CA 1
ATOM 6941 C C . THR A 1 874 ? 6.629 -7.737 -3.763 1.00 80.62 874 THR A C 1
ATOM 6943 O O . THR A 1 874 ? 5.997 -8.694 -3.323 1.00 80.62 874 THR A O 1
ATOM 6946 N N . ALA A 1 875 ? 7.442 -6.956 -3.041 1.00 64.69 875 ALA A N 1
ATOM 6947 C CA . ALA A 1 875 ? 7.794 -7.178 -1.643 1.00 64.69 875 ALA A CA 1
ATOM 6948 C C . ALA A 1 875 ? 6.563 -7.554 -0.819 1.00 64.69 875 ALA A C 1
ATOM 6950 O O . ALA A 1 875 ? 5.736 -6.702 -0.468 1.00 64.69 875 ALA A O 1
ATOM 6951 N N . LYS A 1 876 ? 6.444 -8.846 -0.510 1.00 61.44 876 LYS A N 1
ATOM 6952 C CA . LYS A 1 876 ? 5.431 -9.343 0.411 1.00 61.44 876 LYS A CA 1
ATOM 6953 C C . LYS A 1 876 ? 5.878 -8.890 1.778 1.00 61.44 876 LYS A C 1
ATOM 6955 O O . LYS A 1 876 ? 6.832 -9.430 2.323 1.00 61.44 876 LYS A O 1
ATOM 6960 N N . ILE A 1 877 ? 5.244 -7.835 2.287 1.00 48.16 877 ILE A N 1
ATOM 6961 C CA . ILE A 1 877 ? 5.641 -7.174 3.531 1.00 48.16 877 ILE A CA 1
ATOM 6962 C C . ILE A 1 877 ? 5.560 -8.199 4.669 1.00 48.16 877 ILE A C 1
ATOM 6964 O O . ILE A 1 877 ? 4.514 -8.424 5.272 1.00 48.16 877 ILE A O 1
ATOM 6968 N N . TYR A 1 878 ? 6.724 -8.812 4.903 1.00 51.88 878 TYR A N 1
ATOM 6969 C CA . TYR A 1 878 ? 6.941 -10.096 5.560 1.00 51.88 878 TYR A CA 1
ATOM 6970 C C . TYR A 1 878 ? 6.277 -11.272 4.822 1.00 51.88 878 TYR A C 1
ATOM 6972 O O . TYR A 1 878 ? 5.068 -11.457 4.921 1.00 51.88 878 TYR A O 1
ATOM 6980 N N . GLN A 1 879 ? 7.071 -12.190 4.247 1.00 46.00 879 GLN A N 1
ATOM 6981 C CA . GLN A 1 879 ? 6.633 -13.587 4.150 1.00 46.00 879 GLN A CA 1
ATOM 6982 C C . GLN A 1 879 ? 6.285 -14.082 5.565 1.00 46.00 879 GLN A C 1
ATOM 6984 O O . GLN A 1 879 ? 7.148 -14.519 6.341 1.00 46.00 879 GLN A O 1
ATOM 6989 N N . ILE A 1 880 ? 4.994 -14.044 5.911 1.00 54.28 880 ILE A N 1
ATOM 6990 C CA . ILE A 1 880 ? 4.439 -14.665 7.116 1.00 54.28 880 ILE A CA 1
ATOM 6991 C C . ILE A 1 880 ? 4.372 -16.177 6.874 1.00 54.28 880 ILE A C 1
ATOM 6993 O O . ILE A 1 880 ? 3.331 -16.812 6.942 1.00 54.28 880 ILE A O 1
ATOM 6997 N N . ASP A 1 881 ? 5.508 -16.795 6.571 1.00 54.06 881 ASP A N 1
ATOM 6998 C CA . ASP A 1 881 ? 5.581 -18.220 6.253 1.00 54.06 881 ASP A CA 1
ATOM 6999 C C . ASP A 1 881 ? 5.107 -19.078 7.445 1.00 54.06 881 ASP A C 1
ATOM 7001 O O . ASP A 1 881 ? 4.545 -20.164 7.296 1.00 54.06 881 ASP A O 1
ATOM 7005 N N . TYR A 1 882 ? 5.252 -18.512 8.652 1.00 67.94 882 TYR A N 1
ATOM 7006 C CA . TYR A 1 882 ? 4.683 -19.010 9.897 1.00 67.94 882 TYR A CA 1
ATOM 7007 C C . TYR A 1 882 ? 4.326 -17.837 10.833 1.00 67.94 882 TYR A C 1
ATOM 7009 O O . TYR A 1 882 ? 5.222 -17.157 11.358 1.00 67.94 882 TYR A O 1
ATOM 7017 N N . LEU A 1 883 ? 3.028 -17.639 11.096 1.00 81.56 883 LEU A N 1
ATOM 7018 C CA . LEU A 1 883 ? 2.529 -16.740 12.146 1.00 81.56 883 LEU A CA 1
ATOM 7019 C C . LEU A 1 883 ? 3.195 -17.075 13.491 1.00 81.56 883 LEU A C 1
ATOM 7021 O O . LEU A 1 883 ? 3.306 -18.241 13.875 1.00 81.56 883 LEU A O 1
ATOM 7025 N N . GLY A 1 884 ? 3.667 -16.052 14.209 1.00 80.62 884 GLY A N 1
ATOM 7026 C CA . GLY A 1 884 ? 4.349 -16.227 15.500 1.00 80.62 884 GLY A CA 1
ATOM 7027 C C . GLY A 1 884 ? 5.824 -16.626 15.426 1.00 80.62 884 GLY A C 1
ATOM 7028 O O . GLY A 1 884 ? 6.429 -16.883 16.468 1.00 80.62 884 GLY A O 1
ATOM 7029 N N . SER A 1 885 ? 6.432 -16.675 14.236 1.00 83.50 885 SER A N 1
ATOM 7030 C CA . SER A 1 885 ? 7.882 -16.874 14.116 1.00 83.50 885 SER A CA 1
ATOM 7031 C C . SER A 1 885 ? 8.684 -15.746 14.800 1.00 83.50 885 SER A C 1
ATOM 7033 O O . SER A 1 885 ? 8.184 -14.627 14.937 1.00 83.50 885 SER A O 1
ATOM 7035 N N . PRO A 1 886 ? 9.956 -15.972 15.191 1.00 80.44 886 PRO A N 1
ATOM 7036 C CA . PRO A 1 886 ? 10.776 -14.924 15.807 1.00 80.44 886 PRO A CA 1
ATOM 7037 C C . PRO A 1 886 ? 11.024 -13.688 14.922 1.00 80.44 886 PRO A C 1
ATOM 7039 O O . PRO A 1 886 ? 11.207 -12.608 15.472 1.00 80.44 886 PRO A O 1
ATOM 7042 N N . LYS A 1 887 ? 11.011 -13.823 13.581 1.00 71.31 887 LYS A N 1
ATOM 7043 C CA . LYS A 1 887 ? 11.027 -12.673 12.648 1.00 71.31 887 LYS A CA 1
ATOM 7044 C C . LYS A 1 887 ? 9.716 -11.880 12.767 1.00 71.31 887 LYS A C 1
ATOM 7046 O O . LYS A 1 887 ? 9.745 -10.683 13.029 1.00 71.31 887 LYS A O 1
ATOM 7051 N N . HIS A 1 888 ? 8.581 -12.569 12.625 1.00 83.56 888 HIS A N 1
ATOM 7052 C CA . HIS A 1 888 ? 7.240 -11.984 12.699 1.00 83.56 888 HIS A CA 1
ATOM 7053 C C . HIS A 1 888 ? 7.021 -11.231 14.019 1.00 83.56 888 HIS A C 1
ATOM 7055 O O . HIS A 1 888 ? 6.689 -10.053 14.007 1.00 83.56 888 HIS A O 1
ATOM 7061 N N . LEU A 1 889 ? 7.281 -11.869 15.166 1.00 86.75 889 LEU A N 1
ATOM 7062 C CA . LEU A 1 889 ? 7.064 -11.239 16.473 1.00 86.75 889 LEU A CA 1
ATOM 7063 C C . LEU A 1 889 ? 7.982 -10.033 16.735 1.00 86.75 889 LEU A C 1
ATOM 7065 O O . LEU A 1 889 ? 7.578 -9.140 17.467 1.00 86.75 889 LEU A O 1
ATOM 7069 N N . ALA A 1 890 ? 9.171 -9.963 16.124 1.00 79.56 890 ALA A N 1
ATOM 7070 C CA . ALA A 1 890 ? 9.999 -8.756 16.181 1.00 79.56 890 ALA A CA 1
ATOM 7071 C C . ALA A 1 890 ? 9.395 -7.605 15.352 1.00 79.56 890 ALA A C 1
ATOM 7073 O O . ALA A 1 890 ? 9.317 -6.485 15.845 1.00 79.56 890 ALA A O 1
ATOM 7074 N N . SER A 1 891 ? 8.891 -7.896 14.144 1.00 76.81 891 SER A N 1
ATOM 7075 C CA . SER A 1 891 ? 8.197 -6.914 13.292 1.00 76.81 891 SER A CA 1
ATOM 7076 C C . SER A 1 891 ? 6.934 -6.343 13.955 1.00 76.81 891 SER A C 1
ATOM 7078 O O . SER A 1 891 ? 6.669 -5.146 13.857 1.00 76.81 891 SER A O 1
ATOM 7080 N N . VAL A 1 892 ? 6.185 -7.174 14.692 1.00 82.88 892 VAL A N 1
ATOM 7081 C CA . VAL A 1 892 ? 5.028 -6.733 15.493 1.00 82.88 892 VAL A CA 1
ATOM 7082 C C . VAL A 1 892 ? 5.447 -5.685 16.530 1.00 82.88 892 VAL A C 1
ATOM 7084 O O . VAL A 1 892 ? 4.857 -4.608 16.566 1.00 82.88 892 VAL A O 1
ATOM 7087 N N . GLU A 1 893 ? 6.489 -5.955 17.325 1.00 86.94 893 GLU A N 1
ATOM 7088 C CA . GLU A 1 893 ? 6.987 -4.994 18.323 1.00 86.94 893 GLU A CA 1
ATOM 7089 C C . GLU A 1 893 ? 7.499 -3.708 17.642 1.00 86.94 893 GLU A C 1
ATOM 7091 O O . GLU A 1 893 ? 7.118 -2.618 18.060 1.00 86.94 893 GLU A O 1
ATOM 7096 N N . ASP A 1 894 ? 8.268 -3.799 16.547 1.00 77.69 894 ASP A N 1
ATOM 7097 C CA . ASP A 1 894 ? 8.744 -2.627 15.788 1.00 77.69 894 ASP A CA 1
ATOM 7098 C C . ASP A 1 894 ? 7.583 -1.788 15.200 1.00 77.69 894 ASP A C 1
ATOM 7100 O O . ASP A 1 894 ? 7.657 -0.554 15.167 1.00 77.69 894 ASP A O 1
ATOM 7104 N N . ARG A 1 895 ? 6.480 -2.423 14.769 1.00 80.12 895 ARG A N 1
ATOM 7105 C CA . ARG A 1 895 ? 5.257 -1.744 14.286 1.00 80.12 895 ARG A CA 1
ATOM 7106 C C . ARG A 1 895 ? 4.470 -1.081 15.414 1.00 80.12 895 ARG A C 1
ATOM 7108 O O . ARG A 1 895 ? 4.002 0.041 15.218 1.00 80.12 895 ARG A O 1
ATOM 7115 N N . VAL A 1 896 ? 4.361 -1.709 16.587 1.00 80.38 896 VAL A N 1
ATOM 7116 C CA . VAL A 1 896 ? 3.781 -1.086 17.793 1.00 80.38 896 VAL A CA 1
ATOM 7117 C C . VAL A 1 896 ? 4.616 0.127 18.202 1.00 80.38 896 VAL A C 1
ATOM 7119 O O . VAL A 1 896 ? 4.089 1.230 18.355 1.00 80.38 896 VAL A O 1
ATOM 7122 N N . ASP A 1 897 ? 5.936 -0.046 18.282 1.00 76.38 897 ASP A N 1
ATOM 7123 C CA . ASP A 1 897 ? 6.888 1.005 18.633 1.00 76.38 897 ASP A CA 1
ATOM 7124 C C . ASP A 1 897 ? 6.886 2.138 17.585 1.00 76.38 897 ASP A C 1
ATOM 7126 O O . ASP A 1 897 ? 7.221 3.279 17.907 1.00 76.38 897 ASP A O 1
ATOM 7130 N N . LYS A 1 898 ? 6.482 1.872 16.335 1.00 72.75 898 LYS A N 1
ATOM 7131 C CA . LYS A 1 898 ? 6.217 2.891 15.306 1.00 72.75 898 LYS A CA 1
ATOM 7132 C C . LYS A 1 898 ? 4.860 3.584 15.495 1.00 72.75 898 LYS A C 1
ATOM 7134 O O . LYS A 1 898 ? 4.853 4.812 15.548 1.00 72.75 898 LYS A O 1
ATOM 7139 N N . ARG A 1 899 ? 3.744 2.853 15.661 1.00 72.69 899 ARG A N 1
ATOM 7140 C CA . ARG A 1 899 ? 2.405 3.446 15.906 1.00 72.69 899 ARG A CA 1
ATOM 7141 C C . ARG A 1 899 ? 2.414 4.383 17.117 1.00 72.69 899 ARG A C 1
ATOM 7143 O O . ARG A 1 899 ? 1.827 5.458 17.051 1.00 72.69 899 ARG A O 1
ATOM 7150 N N . LEU A 1 900 ? 3.129 4.029 18.188 1.00 70.44 900 LEU A N 1
ATOM 7151 C CA . LEU A 1 900 ? 3.304 4.897 19.360 1.00 70.44 900 LEU A CA 1
ATOM 7152 C C . LEU A 1 900 ? 4.020 6.215 19.008 1.00 70.44 900 LEU A C 1
ATOM 7154 O O . LEU A 1 900 ? 3.566 7.285 19.409 1.00 70.44 900 LEU A O 1
ATOM 7158 N N . LYS A 1 901 ? 5.107 6.162 18.225 1.00 66.38 901 LYS A N 1
ATOM 7159 C CA . LYS A 1 901 ? 5.869 7.355 17.808 1.00 66.38 901 LYS A CA 1
ATOM 7160 C C . LYS A 1 901 ? 5.071 8.248 16.860 1.00 66.38 901 LYS A C 1
ATOM 7162 O O . LYS A 1 901 ? 5.039 9.458 17.073 1.00 66.38 901 LYS A O 1
ATOM 7167 N N . ASP A 1 902 ? 4.424 7.658 15.857 1.00 62.59 902 ASP A N 1
ATOM 7168 C CA . ASP A 1 902 ? 3.641 8.384 14.851 1.00 62.59 902 ASP A CA 1
ATOM 7169 C C . ASP A 1 902 ? 2.448 9.118 15.512 1.00 62.59 902 ASP A C 1
ATOM 7171 O O . ASP A 1 902 ? 2.169 10.268 15.176 1.00 62.59 902 ASP A O 1
ATOM 7175 N N . ASN A 1 903 ? 1.838 8.526 16.551 1.00 50.56 903 ASN A N 1
ATOM 7176 C CA . ASN A 1 903 ? 0.783 9.148 17.369 1.00 50.56 903 ASN A CA 1
ATOM 7177 C C . ASN A 1 903 ? 1.294 10.043 18.527 1.00 50.56 903 ASN A C 1
ATOM 7179 O O . ASN A 1 903 ? 0.494 10.570 19.294 1.00 50.56 903 ASN A O 1
ATOM 7183 N N . ASN A 1 904 ? 2.608 10.275 18.663 1.00 57.84 904 ASN A N 1
ATOM 7184 C CA . ASN A 1 904 ? 3.233 11.045 19.760 1.00 57.84 904 ASN A CA 1
ATOM 7185 C C . ASN A 1 904 ? 2.989 10.491 21.189 1.00 57.84 904 ASN A C 1
ATOM 7187 O O . ASN A 1 904 ? 3.050 11.241 22.165 1.00 57.84 904 ASN A O 1
ATOM 7191 N N . ILE A 1 905 ? 2.749 9.187 21.338 1.00 54.69 905 ILE A N 1
ATOM 7192 C CA . ILE A 1 905 ? 2.506 8.522 22.626 1.00 54.69 905 ILE A CA 1
ATOM 7193 C C . ILE A 1 905 ? 3.856 8.157 23.273 1.00 54.69 905 ILE A C 1
ATOM 7195 O O . ILE A 1 905 ? 4.636 7.375 22.726 1.00 54.69 905 ILE A O 1
ATOM 7199 N N . PHE A 1 906 ? 4.159 8.729 24.445 1.00 52.16 906 PHE A N 1
ATOM 7200 C CA . PHE A 1 906 ? 5.477 8.605 25.086 1.00 52.16 906 PHE A CA 1
ATOM 7201 C C . PHE A 1 906 ? 5.534 7.487 26.155 1.00 52.16 906 PHE A C 1
ATOM 7203 O O . PHE A 1 906 ? 4.708 7.498 27.067 1.00 52.16 906 PHE A O 1
ATOM 7210 N N . PRO A 1 907 ? 6.546 6.585 26.145 1.00 47.72 907 PRO A N 1
ATOM 7211 C CA . PRO A 1 907 ? 6.596 5.394 27.016 1.00 47.72 907 PRO A CA 1
ATOM 7212 C C . PRO A 1 907 ? 6.594 5.596 28.544 1.00 47.72 907 PRO A C 1
ATOM 7214 O O . PRO A 1 907 ? 6.463 4.618 29.275 1.00 47.72 907 PRO A O 1
ATOM 7217 N N . ASP A 1 908 ? 6.766 6.823 29.046 1.00 46.19 908 ASP A N 1
ATOM 7218 C CA . ASP A 1 908 ? 6.762 7.123 30.489 1.00 46.19 908 ASP A CA 1
ATOM 7219 C C . ASP A 1 908 ? 5.336 7.268 31.085 1.00 46.19 908 ASP A C 1
ATOM 7221 O O . ASP A 1 908 ? 5.193 7.432 32.300 1.00 46.19 908 ASP A O 1
ATOM 7225 N N . TYR A 1 909 ? 4.285 7.210 30.255 1.00 50.62 909 TYR A N 1
ATOM 7226 C CA . TYR A 1 909 ? 2.874 7.389 30.640 1.00 50.62 909 TYR A CA 1
ATOM 7227 C C . TYR A 1 909 ? 2.120 6.062 30.822 1.00 50.62 909 TYR A C 1
ATOM 7229 O O . TYR A 1 909 ? 2.505 5.030 30.270 1.00 50.62 909 TYR A O 1
ATOM 7237 N N . ARG A 1 910 ? 1.016 6.076 31.591 1.00 47.31 910 ARG A N 1
ATOM 7238 C CA . ARG A 1 910 ? 0.180 4.873 31.777 1.00 47.31 910 ARG A CA 1
ATOM 7239 C C . ARG A 1 910 ? -0.584 4.550 30.488 1.00 47.31 910 ARG A C 1
ATOM 7241 O O . ARG A 1 910 ? -0.665 3.375 30.138 1.00 47.31 910 ARG A O 1
ATOM 7248 N N . GLU A 1 911 ? -1.053 5.572 29.764 1.00 51.53 911 GLU A N 1
ATOM 7249 C CA . GLU A 1 911 ? -1.708 5.427 28.451 1.00 51.53 911 GLU A CA 1
ATOM 7250 C C . GLU A 1 911 ? -0.855 4.619 27.463 1.00 51.53 911 GLU A C 1
ATOM 7252 O O . GLU A 1 911 ? -1.358 3.711 26.805 1.00 51.53 911 GLU A O 1
ATOM 7257 N N . ALA A 1 912 ? 0.460 4.868 27.422 1.00 56.25 912 ALA A N 1
ATOM 7258 C CA . ALA A 1 912 ? 1.377 4.210 26.491 1.00 56.25 912 ALA A CA 1
ATOM 7259 C C . ALA A 1 912 ? 1.417 2.679 26.637 1.00 56.25 912 ALA A C 1
ATOM 7261 O O . ALA A 1 912 ? 1.744 1.987 25.677 1.00 56.25 912 ALA A O 1
ATOM 7262 N N . ARG A 1 913 ? 1.051 2.134 27.806 1.00 63.22 913 ARG A N 1
ATOM 7263 C CA . ARG A 1 913 ? 0.906 0.686 28.016 1.00 63.22 913 ARG A CA 1
ATOM 7264 C C . ARG A 1 913 ? -0.384 0.140 27.397 1.00 63.22 913 ARG A C 1
ATOM 7266 O O . ARG A 1 913 ? -0.340 -0.916 26.775 1.00 63.22 913 ARG A O 1
ATOM 7273 N N . PHE A 1 914 ? -1.501 0.844 27.570 1.00 65.06 914 PHE A N 1
ATOM 7274 C CA . PHE A 1 914 ? -2.804 0.438 27.035 1.00 65.06 914 PHE A CA 1
ATOM 7275 C C . PHE A 1 914 ? -2.842 0.574 25.506 1.00 65.06 914 PHE A C 1
ATOM 7277 O O . PHE A 1 914 ? -3.223 -0.371 24.820 1.00 65.06 914 PHE A O 1
ATOM 7284 N N . GLU A 1 915 ? -2.339 1.683 24.956 1.00 67.56 915 GLU A N 1
ATOM 7285 C CA . GLU A 1 915 ? -2.255 1.874 23.502 1.00 67.56 915 GLU A CA 1
ATOM 7286 C C . GLU A 1 915 ? -1.216 0.938 22.857 1.00 67.56 915 GLU A C 1
ATOM 7288 O O . GLU A 1 915 ? -1.476 0.379 21.796 1.00 67.56 915 GLU A O 1
ATOM 7293 N N . SER A 1 916 ? -0.087 0.648 23.522 1.00 75.81 916 SER A N 1
ATOM 7294 C CA . SER A 1 916 ? 0.850 -0.399 23.068 1.00 75.81 916 SER A CA 1
ATOM 7295 C C . SER A 1 916 ? 0.176 -1.771 22.970 1.00 75.81 916 SER A C 1
ATOM 7297 O O . SER A 1 916 ? 0.387 -2.494 21.996 1.00 75.81 916 SER A O 1
ATOM 7299 N N . ALA A 1 917 ? -0.658 -2.122 23.951 1.00 77.38 917 ALA A N 1
ATOM 7300 C CA . ALA A 1 917 ? -1.393 -3.379 23.962 1.00 77.38 917 ALA A CA 1
ATOM 7301 C C . ALA A 1 917 ? -2.495 -3.427 22.890 1.00 77.38 917 ALA A C 1
ATOM 7303 O O . ALA A 1 917 ? -2.616 -4.425 22.185 1.00 77.38 917 ALA A O 1
ATOM 7304 N N . LYS A 1 918 ? -3.255 -2.343 22.718 1.00 81.81 918 LYS A N 1
ATOM 7305 C CA . LYS A 1 918 ? -4.260 -2.176 21.657 1.00 81.81 918 LYS A CA 1
ATOM 7306 C C . LYS A 1 918 ? -3.640 -2.315 20.265 1.00 81.81 918 LYS A C 1
ATOM 7308 O O . LYS A 1 918 ? -4.020 -3.226 19.535 1.00 81.81 918 LYS A O 1
ATOM 7313 N N . PHE A 1 919 ? -2.607 -1.529 19.950 1.00 82.94 919 PHE A N 1
ATOM 7314 C CA . PHE A 1 919 ? -1.877 -1.641 18.682 1.00 82.94 919 PHE A CA 1
ATOM 7315 C C . PHE A 1 919 ? -1.282 -3.042 18.481 1.00 82.94 919 PHE A C 1
ATOM 7317 O O . PHE A 1 919 ? -1.312 -3.564 17.371 1.00 82.94 919 PHE A O 1
ATOM 7324 N N . GLY A 1 920 ? -0.768 -3.678 19.539 1.00 86.38 920 GLY A N 1
ATOM 7325 C CA . GLY A 1 920 ? -0.228 -5.038 19.471 1.00 86.38 920 GLY A CA 1
ATOM 7326 C C . GLY A 1 920 ? -1.279 -6.110 19.164 1.00 86.38 920 GLY A C 1
ATOM 7327 O O . GLY A 1 920 ? -0.974 -7.087 18.484 1.00 86.38 920 GLY A O 1
ATOM 7328 N N . VAL A 1 921 ? -2.521 -5.928 19.621 1.00 88.38 921 VAL A N 1
ATOM 7329 C CA . VAL A 1 921 ? -3.660 -6.797 19.277 1.00 88.38 921 VAL A CA 1
ATOM 7330 C C . VAL A 1 921 ? -4.122 -6.549 17.839 1.00 88.38 921 VAL A C 1
ATOM 7332 O O . VAL A 1 921 ? -4.242 -7.511 17.083 1.00 88.38 921 VAL A O 1
ATOM 7335 N N . GLU A 1 922 ? -4.306 -5.283 17.448 1.00 85.69 922 GLU A N 1
ATOM 7336 C CA . GLU A 1 922 ? -4.669 -4.873 16.081 1.00 85.69 922 GLU A CA 1
ATOM 7337 C C . GLU A 1 922 ? -3.685 -5.432 15.042 1.00 85.69 922 GLU A C 1
ATOM 7339 O O . GLU A 1 922 ? -4.091 -6.131 14.119 1.00 85.69 922 GLU A O 1
ATOM 7344 N N . ILE A 1 923 ? -2.382 -5.205 15.237 1.00 84.50 923 ILE A N 1
ATOM 7345 C CA . ILE A 1 923 ? -1.317 -5.655 14.329 1.00 84.50 923 ILE A CA 1
ATOM 7346 C C . ILE A 1 923 ? -1.309 -7.181 14.176 1.00 84.50 923 ILE A C 1
ATOM 7348 O O . ILE A 1 923 ? -1.180 -7.686 13.065 1.00 84.50 923 ILE A O 1
ATOM 7352 N N . LEU A 1 924 ? -1.489 -7.938 15.263 1.00 90.56 924 LEU A N 1
ATOM 7353 C CA . LEU A 1 924 ? -1.579 -9.398 15.171 1.00 90.56 924 LEU A CA 1
ATOM 7354 C C . LEU A 1 924 ? -2.827 -9.836 14.379 1.00 90.56 924 LEU A C 1
ATOM 7356 O O . LEU A 1 924 ? -2.746 -10.756 13.566 1.00 90.56 924 LEU A O 1
ATOM 7360 N N . MET A 1 925 ? -3.966 -9.163 14.570 1.00 89.44 925 MET A N 1
ATOM 7361 C CA . MET A 1 925 ? -5.201 -9.432 13.821 1.00 89.44 925 MET A CA 1
ATOM 7362 C C . MET A 1 925 ? -5.057 -9.112 12.323 1.00 89.44 925 MET A C 1
ATOM 7364 O O . MET A 1 925 ? -5.435 -9.943 11.495 1.00 89.44 925 MET A O 1
ATOM 7368 N N . GLU A 1 926 ? -4.459 -7.968 11.975 1.00 82.00 926 GLU A N 1
ATOM 7369 C CA . GLU A 1 926 ? -4.074 -7.597 10.601 1.00 82.00 926 GLU A CA 1
ATOM 7370 C C . GLU A 1 926 ? -3.220 -8.694 9.949 1.00 82.00 926 GLU A C 1
ATOM 7372 O O . GLU A 1 926 ? -3.529 -9.171 8.854 1.00 82.00 926 GLU A O 1
ATOM 7377 N N . ASP A 1 927 ? -2.175 -9.140 10.648 1.00 85.12 927 ASP A N 1
ATOM 7378 C CA . ASP A 1 927 ? -1.200 -10.113 10.149 1.00 85.12 927 ASP A CA 1
ATOM 7379 C C . ASP A 1 927 ? -1.824 -11.501 9.949 1.00 85.12 927 ASP A C 1
ATOM 7381 O O . ASP A 1 927 ? -1.529 -12.186 8.967 1.00 85.12 927 ASP A O 1
ATOM 7385 N N . TYR A 1 928 ? -2.754 -11.904 10.820 1.00 85.56 928 TYR A N 1
ATOM 7386 C CA . TYR A 1 928 ? -3.528 -13.139 10.667 1.00 85.56 928 TYR A CA 1
ATOM 7387 C C . TYR A 1 928 ? -4.442 -13.117 9.431 1.00 85.56 928 TYR A C 1
ATOM 7389 O O . TYR A 1 928 ? -4.485 -14.095 8.679 1.00 85.56 928 TYR A O 1
ATOM 7397 N N . TYR A 1 929 ? -5.174 -12.024 9.193 1.00 79.50 929 TYR A N 1
ATOM 7398 C CA . TYR A 1 929 ? -6.047 -11.927 8.018 1.00 79.50 929 TYR A CA 1
ATOM 7399 C C . TYR A 1 929 ? -5.246 -11.760 6.717 1.00 79.50 929 TYR A C 1
ATOM 7401 O O . TYR A 1 929 ? -5.632 -12.322 5.688 1.00 79.50 929 TYR A O 1
ATOM 7409 N N . THR A 1 930 ? -4.097 -11.083 6.771 1.00 76.06 930 THR A N 1
ATOM 7410 C CA . THR A 1 930 ? -3.142 -10.979 5.655 1.00 76.06 930 THR A CA 1
ATOM 7411 C C . THR A 1 930 ? -2.594 -12.359 5.288 1.00 76.06 930 THR A C 1
ATOM 7413 O O . THR A 1 930 ? -2.756 -12.795 4.149 1.00 76.06 930 THR A O 1
ATOM 7416 N N . PHE A 1 931 ? -2.081 -13.110 6.272 1.00 78.81 931 PHE A N 1
ATOM 7417 C CA . PHE A 1 931 ? -1.599 -14.488 6.114 1.00 78.81 931 PHE A CA 1
ATOM 7418 C C . PHE A 1 931 ? -2.606 -15.406 5.399 1.00 78.81 931 PHE A C 1
ATOM 7420 O O . PHE A 1 931 ? -2.222 -16.220 4.553 1.00 78.81 931 PHE A O 1
ATOM 7427 N N . LEU A 1 932 ? -3.894 -15.289 5.739 1.00 77.19 932 LEU A N 1
ATOM 7428 C CA . LEU A 1 932 ? -4.970 -16.044 5.093 1.00 77.19 932 LEU A CA 1
ATOM 7429 C C . LEU A 1 932 ? -5.215 -15.589 3.649 1.00 77.19 932 LEU A C 1
ATOM 7431 O O . LEU A 1 932 ? -5.305 -16.425 2.747 1.00 77.19 932 LEU A O 1
ATOM 7435 N N . THR A 1 933 ? -5.276 -14.277 3.426 1.00 72.69 933 THR A N 1
ATOM 7436 C CA . THR A 1 933 ? -5.558 -13.676 2.113 1.00 72.69 933 THR A CA 1
ATOM 7437 C C . THR A 1 933 ? -4.480 -14.043 1.087 1.00 72.69 933 THR A C 1
ATOM 7439 O O . THR A 1 933 ? -4.809 -14.520 0.001 1.00 72.69 933 THR A O 1
ATOM 7442 N N . GLU A 1 934 ? -3.197 -13.954 1.459 1.00 70.19 934 GLU A N 1
ATOM 7443 C CA . GLU A 1 934 ? -2.052 -14.412 0.646 1.00 70.19 934 GLU A CA 1
ATOM 7444 C C . GLU A 1 934 ? -2.175 -15.878 0.201 1.00 70.19 934 GLU A C 1
ATOM 7446 O O . GLU A 1 934 ? -1.721 -16.266 -0.875 1.00 70.19 934 GLU A O 1
ATOM 7451 N N . ARG A 1 935 ? -2.796 -16.715 1.039 1.00 74.88 935 ARG A N 1
ATOM 7452 C CA . ARG A 1 935 ? -2.948 -18.163 0.827 1.00 74.88 935 ARG A CA 1
ATOM 7453 C C . ARG A 1 935 ? -4.277 -18.513 0.148 1.00 74.88 935 ARG A C 1
ATOM 7455 O O . ARG A 1 935 ? -4.656 -19.682 0.116 1.00 74.88 935 ARG A O 1
ATOM 7462 N N . ASN A 1 936 ? -4.938 -17.514 -0.450 1.00 73.50 936 ASN A N 1
ATOM 7463 C CA . ASN A 1 936 ? -6.221 -17.610 -1.155 1.00 73.50 936 ASN A CA 1
ATOM 7464 C C . ASN A 1 936 ? -7.350 -18.201 -0.285 1.00 73.50 936 ASN A C 1
ATOM 7466 O O . ASN A 1 936 ? -8.224 -18.919 -0.775 1.00 73.50 936 ASN A O 1
ATOM 7470 N N . VAL A 1 937 ? -7.327 -17.906 1.017 1.00 70.88 937 VAL A N 1
ATOM 7471 C CA . VAL A 1 937 ? -8.385 -18.285 1.957 1.00 70.88 937 VAL A CA 1
ATOM 7472 C C . VAL A 1 937 ? -9.425 -17.166 2.033 1.00 70.88 937 VAL A C 1
ATOM 7474 O O . VAL A 1 937 ? -9.098 -16.037 2.387 1.00 70.88 937 VAL A O 1
ATOM 7477 N N . ASP A 1 938 ? -10.684 -17.482 1.723 1.00 64.69 938 ASP A N 1
ATOM 7478 C CA . ASP A 1 938 ? -11.784 -16.512 1.739 1.00 64.69 938 ASP A CA 1
ATOM 7479 C C . ASP A 1 938 ? -12.181 -16.125 3.176 1.00 64.69 938 ASP A C 1
ATOM 7481 O O . ASP A 1 938 ? -12.696 -16.933 3.955 1.00 64.69 938 ASP A O 1
ATOM 7485 N N . THR A 1 939 ? -11.940 -14.863 3.521 1.00 63.16 939 THR A N 1
ATOM 7486 C CA . THR A 1 939 ? -12.271 -14.244 4.812 1.00 63.16 939 THR A CA 1
ATOM 7487 C C . THR A 1 939 ? -13.458 -13.277 4.726 1.00 63.16 939 THR A C 1
ATOM 7489 O O . THR A 1 939 ? -13.869 -12.739 5.755 1.00 63.16 939 THR A O 1
ATOM 7492 N N . THR A 1 940 ? -14.046 -13.067 3.536 1.00 51.75 940 THR A N 1
ATOM 7493 C CA . THR A 1 940 ? -15.050 -12.007 3.266 1.00 51.75 940 THR A CA 1
ATOM 7494 C C . THR A 1 940 ? -16.330 -12.131 4.092 1.00 51.75 940 THR A C 1
ATOM 7496 O O . THR A 1 940 ? -17.038 -11.155 4.319 1.00 51.75 940 THR A O 1
ATOM 7499 N N . ASN A 1 941 ? -16.606 -13.332 4.592 1.00 50.62 941 ASN A N 1
ATOM 7500 C CA . ASN A 1 941 ? -17.529 -13.579 5.688 1.00 50.62 941 ASN A CA 1
ATOM 7501 C C . ASN A 1 941 ? -16.656 -14.139 6.821 1.00 50.62 941 ASN A C 1
ATOM 7503 O O . ASN A 1 941 ? -16.146 -15.243 6.630 1.00 50.62 941 ASN A O 1
ATOM 7507 N N . LYS A 1 942 ? -16.463 -13.390 7.931 1.00 53.25 942 LYS A N 1
ATOM 7508 C CA . LYS A 1 942 ? -15.413 -13.530 8.990 1.00 53.25 942 LYS A CA 1
ATOM 7509 C C . LYS A 1 942 ? -15.384 -14.865 9.790 1.00 53.25 942 LYS A C 1
ATOM 7511 O O . LYS A 1 942 ? -15.101 -14.880 10.982 1.00 53.25 942 LYS A O 1
ATOM 7516 N N . ILE A 1 943 ? -15.658 -15.991 9.140 1.00 52.25 943 ILE A N 1
ATOM 7517 C CA . ILE A 1 943 ? -16.047 -17.278 9.713 1.00 52.25 943 ILE A CA 1
ATOM 7518 C C . ILE A 1 943 ? -14.885 -18.273 9.697 1.00 52.25 943 ILE A C 1
ATOM 7520 O O . ILE A 1 943 ? -14.304 -18.550 8.645 1.00 52.25 943 ILE A O 1
ATOM 7524 N N . ARG A 1 944 ? -14.658 -18.938 10.835 1.00 54.84 944 ARG A N 1
ATOM 7525 C CA . ARG A 1 944 ? -13.839 -20.158 10.943 1.00 54.84 944 ARG A CA 1
ATOM 7526 C C . ARG A 1 944 ? -14.403 -21.318 10.096 1.00 54.84 944 ARG A C 1
ATOM 7528 O O . ARG A 1 944 ? -15.136 -22.174 10.604 1.00 54.84 944 ARG A O 1
ATOM 7535 N N . GLU A 1 945 ? -14.010 -21.416 8.826 1.00 53.66 945 GLU A N 1
ATOM 7536 C CA . GLU A 1 945 ? -13.808 -22.740 8.217 1.00 53.66 945 GLU A CA 1
ATOM 7537 C C . GLU A 1 945 ? -12.522 -23.379 8.771 1.00 53.66 945 GLU A C 1
ATOM 7539 O O . GLU A 1 945 ? -11.651 -22.711 9.334 1.00 53.66 945 GLU A O 1
ATOM 7544 N N . ASP A 1 946 ? -12.386 -24.694 8.606 1.00 54.69 946 ASP A N 1
ATOM 7545 C CA . ASP A 1 946 ? -11.196 -25.439 9.022 1.00 54.69 946 ASP A CA 1
ATOM 7546 C C . ASP A 1 946 ? -10.112 -25.410 7.927 1.00 54.69 946 ASP A C 1
ATOM 7548 O O . ASP A 1 946 ? -9.738 -26.429 7.354 1.00 54.69 946 ASP A O 1
ATOM 7552 N N . TYR A 1 947 ? -9.635 -24.205 7.602 1.00 57.19 947 TYR A N 1
ATOM 7553 C CA . TYR A 1 947 ? -8.652 -23.956 6.536 1.00 57.19 947 TYR A CA 1
ATOM 7554 C C . TYR A 1 947 ? -7.221 -24.448 6.860 1.00 57.19 947 TYR A C 1
ATOM 7556 O O . TYR A 1 947 ? -6.320 -24.340 6.028 1.00 57.19 947 TYR A O 1
ATOM 7564 N N . TRP A 1 948 ? -6.979 -24.935 8.080 1.00 63.59 948 TRP A N 1
ATOM 7565 C CA . TRP A 1 948 ? -5.647 -24.999 8.683 1.00 63.59 948 TRP A CA 1
ATOM 7566 C C . TRP A 1 948 ? -4.843 -26.230 8.269 1.00 63.59 948 TRP A C 1
ATOM 7568 O O . TRP A 1 948 ? -5.212 -27.374 8.533 1.00 63.59 948 TRP A O 1
ATOM 7578 N N . GLN A 1 949 ? -3.686 -25.980 7.657 1.00 64.31 949 GLN A N 1
ATOM 7579 C CA . GLN A 1 949 ? -2.704 -27.016 7.351 1.00 64.31 949 GLN A CA 1
ATOM 7580 C C . GLN A 1 949 ? -1.718 -27.172 8.513 1.00 64.31 949 GLN A C 1
ATOM 7582 O O . GLN A 1 949 ? -1.202 -26.187 9.036 1.00 64.31 949 GLN A O 1
ATOM 7587 N N . SER A 1 950 ? -1.364 -28.411 8.869 1.00 65.25 950 SER A N 1
ATOM 7588 C CA . SER A 1 950 ? -0.418 -28.704 9.963 1.00 65.25 950 SER A CA 1
ATOM 7589 C C . SER A 1 950 ? 1.017 -28.203 9.722 1.00 65.25 950 SER A C 1
ATOM 7591 O O . SER A 1 950 ? 1.864 -28.297 10.606 1.00 65.25 950 SER A O 1
ATOM 7593 N N . SER A 1 951 ? 1.314 -27.706 8.519 1.00 65.38 951 SER A N 1
ATOM 7594 C CA . SER A 1 951 ? 2.526 -26.953 8.183 1.00 65.38 951 SER A CA 1
ATOM 7595 C C . SER A 1 951 ? 2.538 -25.552 8.807 1.00 65.38 951 SER A C 1
ATOM 7597 O O . SER A 1 951 ? 3.598 -25.086 9.218 1.00 65.38 951 SER A O 1
ATOM 7599 N N . TRP A 1 952 ? 1.379 -24.895 8.907 1.00 74.62 952 TRP A N 1
ATOM 7600 C CA . TRP A 1 952 ? 1.248 -23.500 9.339 1.00 74.62 952 TRP A CA 1
ATOM 7601 C C . TRP A 1 952 ? 1.368 -23.332 10.862 1.00 74.62 952 TRP A C 1
ATOM 7603 O O . TRP A 1 952 ? 1.949 -22.354 11.328 1.00 74.62 952 TRP A O 1
ATOM 7613 N N . ASP A 1 953 ? 0.919 -24.314 11.652 1.00 72.88 953 ASP A N 1
ATOM 7614 C CA . ASP A 1 953 ? 0.857 -24.209 13.122 1.00 72.88 953 ASP A CA 1
ATOM 7615 C C . ASP A 1 953 ? 2.234 -24.237 13.845 1.00 72.88 953 ASP A C 1
ATOM 7617 O O . ASP A 1 953 ? 2.307 -24.191 15.074 1.00 72.88 953 ASP A O 1
ATOM 7621 N N . LYS A 1 954 ? 3.356 -24.279 13.110 1.00 79.94 954 LYS A N 1
ATOM 7622 C CA . LYS A 1 954 ? 4.738 -24.463 13.613 1.00 79.94 954 LYS A CA 1
ATOM 7623 C C . LYS A 1 954 ? 5.165 -23.520 14.753 1.00 79.94 954 LYS A C 1
ATOM 7625 O O . LYS A 1 954 ? 5.963 -23.930 15.596 1.00 79.94 954 LYS A O 1
ATOM 7630 N N . TYR A 1 955 ? 4.667 -22.281 14.776 1.00 82.00 955 TYR A N 1
ATOM 7631 C CA . TYR A 1 955 ? 4.874 -21.320 15.874 1.00 82.00 955 TYR A CA 1
ATOM 7632 C C . TYR A 1 955 ? 3.546 -20.761 16.422 1.00 82.00 955 TYR A C 1
ATOM 7634 O O . TYR A 1 955 ? 3.522 -19.696 17.040 1.00 82.00 955 TYR A O 1
ATOM 7642 N N . TRP A 1 956 ? 2.440 -21.492 16.241 1.00 84.62 956 TRP A N 1
ATOM 7643 C CA . TRP A 1 956 ? 1.096 -21.054 16.632 1.00 84.62 956 TRP A CA 1
ATOM 7644 C C . TRP A 1 956 ? 0.976 -20.726 18.127 1.00 84.62 956 TRP A C 1
ATOM 7646 O O . TRP A 1 956 ? 0.396 -19.710 18.512 1.00 84.62 956 TRP A O 1
ATOM 7656 N N . ASP A 1 957 ? 1.618 -21.533 18.976 1.00 81.75 957 ASP A N 1
ATOM 7657 C CA . ASP A 1 957 ? 1.728 -21.274 20.414 1.00 81.75 957 ASP A CA 1
ATOM 7658 C C . ASP A 1 957 ? 2.449 -19.957 20.732 1.00 81.75 957 ASP A C 1
ATOM 7660 O O . ASP A 1 957 ? 2.114 -19.296 21.716 1.00 81.75 957 ASP A O 1
ATOM 7664 N N . SER A 1 958 ? 3.442 -19.564 19.928 1.00 85.38 958 SER A N 1
ATOM 7665 C CA . SER A 1 958 ? 4.177 -18.304 20.093 1.00 85.38 958 SER A CA 1
ATOM 7666 C C . SER A 1 958 ? 3.328 -17.111 19.660 1.00 85.38 958 SER A C 1
ATOM 7668 O O . SER A 1 958 ? 3.251 -16.137 20.407 1.00 85.38 958 SER A O 1
ATOM 7670 N N . TYR A 1 959 ? 2.617 -17.228 18.532 1.00 90.06 959 TYR A N 1
ATOM 7671 C CA . TYR A 1 959 ? 1.625 -16.245 18.086 1.00 90.06 959 TYR A CA 1
ATOM 7672 C C . TYR A 1 959 ? 0.567 -15.993 19.176 1.00 90.06 959 TYR A C 1
ATOM 7674 O O . TYR A 1 959 ? 0.431 -14.877 19.679 1.00 90.06 959 TYR A O 1
ATOM 7682 N N . CYS A 1 960 ? -0.113 -17.051 19.631 1.00 85.50 960 CYS A N 1
ATOM 7683 C CA . CYS A 1 960 ? -1.177 -16.931 20.630 1.00 85.50 960 CYS A CA 1
ATOM 7684 C C . CYS A 1 960 ? -0.659 -16.508 22.014 1.00 85.50 960 CYS A C 1
ATOM 7686 O O . CYS A 1 960 ? -1.397 -15.911 22.796 1.00 85.50 960 CYS A O 1
ATOM 7688 N N . THR A 1 961 ? 0.607 -16.793 22.338 1.00 84.31 961 THR A N 1
ATOM 7689 C CA . THR A 1 961 ? 1.227 -16.312 23.582 1.00 84.31 961 THR A CA 1
ATOM 7690 C C . THR A 1 961 ? 1.542 -14.817 23.517 1.00 84.31 961 THR A C 1
ATOM 7692 O O . THR A 1 961 ? 1.363 -14.153 24.534 1.00 84.31 961 THR A O 1
ATOM 7695 N N . GLN A 1 962 ? 1.936 -14.263 22.361 1.00 87.50 962 GLN A N 1
ATOM 7696 C CA . GLN A 1 962 ? 2.093 -12.809 22.213 1.00 87.50 962 GLN A CA 1
ATOM 7697 C C . GLN A 1 962 ? 0.738 -12.092 22.198 1.00 87.50 962 GLN A C 1
ATOM 7699 O O . GLN A 1 962 ? 0.576 -11.090 22.891 1.00 87.50 962 GLN A O 1
ATOM 7704 N N . PHE A 1 963 ? -0.268 -12.654 21.523 1.00 89.44 963 PHE A N 1
ATOM 7705 C CA . PHE A 1 963 ? -1.645 -12.160 21.602 1.00 89.44 963 PHE A CA 1
ATOM 7706 C C . PHE A 1 963 ? -2.125 -12.106 23.067 1.00 89.44 963 PHE A C 1
ATOM 7708 O O . PHE A 1 963 ? -2.512 -11.052 23.567 1.00 89.44 963 PHE A O 1
ATOM 7715 N N . ASN A 1 964 ? -1.951 -13.198 23.825 1.00 82.31 964 ASN A N 1
ATOM 7716 C CA . ASN A 1 964 ? -2.239 -13.243 25.266 1.00 82.31 964 ASN A CA 1
ATOM 7717 C C . ASN A 1 964 ? -1.238 -12.452 26.145 1.00 82.31 964 ASN A C 1
ATOM 7719 O O . ASN A 1 964 ? -1.401 -12.418 27.367 1.00 82.31 964 ASN A O 1
ATOM 7723 N N . ASN A 1 965 ? -0.199 -11.821 25.584 1.00 81.56 965 ASN A N 1
ATOM 7724 C CA . ASN A 1 965 ? 0.621 -10.842 26.300 1.00 81.56 965 ASN A CA 1
ATOM 7725 C C . ASN A 1 965 ? -0.009 -9.455 26.212 1.00 81.56 965 ASN A C 1
ATOM 7727 O O . ASN A 1 965 ? -0.251 -8.864 27.261 1.00 81.56 965 ASN A O 1
ATOM 7731 N N . TYR A 1 966 ? -0.346 -8.979 25.013 1.00 82.38 966 TYR A N 1
ATOM 7732 C CA . TYR A 1 966 ? -1.030 -7.695 24.854 1.00 82.38 966 TYR A CA 1
ATOM 7733 C C . TYR A 1 966 ? -2.441 -7.718 25.469 1.00 82.38 966 TYR A C 1
ATOM 7735 O O . TYR A 1 966 ? -2.802 -6.804 26.203 1.00 82.38 966 TYR A O 1
ATOM 7743 N N . MET A 1 967 ? -3.195 -8.817 25.328 1.00 81.69 967 MET A N 1
ATOM 7744 C CA . MET A 1 967 ? -4.533 -8.969 25.932 1.00 81.69 967 MET A CA 1
ATOM 7745 C C . MET A 1 967 ? -4.583 -8.905 27.474 1.00 81.69 967 MET A C 1
ATOM 7747 O O . MET A 1 967 ? -5.669 -8.928 28.043 1.00 81.69 967 MET A O 1
ATOM 7751 N N . LYS A 1 968 ? -3.443 -8.826 28.177 1.00 69.75 968 LYS A N 1
ATOM 7752 C CA . LYS A 1 968 ? -3.408 -8.510 29.622 1.00 69.75 968 LYS A CA 1
ATOM 7753 C C . LYS A 1 968 ? -3.835 -7.075 29.909 1.00 69.75 968 LYS A C 1
ATOM 7755 O O . LYS A 1 968 ? -4.384 -6.812 30.973 1.00 69.75 968 LYS A O 1
ATOM 7760 N N . ASP A 1 969 ? -3.537 -6.194 28.960 1.00 67.00 969 ASP A N 1
ATOM 7761 C CA . ASP A 1 969 ? -3.556 -4.742 29.084 1.00 67.00 969 ASP A CA 1
ATOM 7762 C C . ASP A 1 969 ? -4.403 -4.105 27.961 1.00 67.00 969 ASP A C 1
ATOM 7764 O O . ASP A 1 969 ? -4.263 -2.924 27.668 1.00 67.00 969 ASP A O 1
ATOM 7768 N N . CYS A 1 970 ? -5.285 -4.888 27.326 1.00 67.44 970 CYS A N 1
ATOM 7769 C CA . CYS A 1 970 ? -6.200 -4.463 26.266 1.00 67.44 970 CYS A CA 1
ATOM 7770 C C . CYS A 1 970 ? -7.635 -4.916 26.598 1.00 67.44 970 CYS A C 1
ATOM 7772 O O . CYS A 1 970 ? -7.844 -6.053 27.032 1.00 67.44 970 CYS A O 1
ATOM 7774 N N . LYS A 1 971 ? -8.628 -4.036 26.403 1.00 69.94 971 LYS A N 1
ATOM 7775 C CA . LYS A 1 971 ? -10.053 -4.324 26.650 1.00 69.94 971 LYS A CA 1
ATOM 7776 C C . LYS A 1 971 ? -10.561 -5.305 25.587 1.00 69.94 971 LYS A C 1
ATOM 7778 O O . LYS A 1 971 ? -10.332 -5.103 24.398 1.00 69.94 971 LYS A O 1
ATOM 7783 N N . VAL A 1 972 ? -11.261 -6.369 25.990 1.00 70.56 972 VAL A N 1
ATOM 7784 C CA . VAL A 1 972 ? -11.873 -7.299 25.024 1.00 70.56 972 VAL A CA 1
ATOM 7785 C C . VAL A 1 972 ? -13.064 -6.601 24.363 1.00 70.56 972 VAL A C 1
ATOM 7787 O O . VAL A 1 972 ? -14.115 -6.441 24.986 1.00 70.56 972 VAL A O 1
ATOM 7790 N N . SER A 1 973 ? -12.893 -6.170 23.113 1.00 72.06 973 SER A N 1
ATOM 7791 C CA . SER A 1 973 ? -13.995 -5.736 22.250 1.00 72.06 973 SER A CA 1
ATOM 7792 C C . SER A 1 973 ? -14.775 -6.939 21.707 1.00 72.06 973 SER A C 1
ATOM 7794 O O . SER A 1 973 ? -14.324 -8.084 21.803 1.00 72.06 973 SER A O 1
ATOM 7796 N N . GLU A 1 974 ? -15.932 -6.682 21.098 1.00 72.50 974 GLU A N 1
ATOM 7797 C CA . GLU A 1 974 ? -16.695 -7.708 20.381 1.00 72.50 974 GLU A CA 1
ATOM 7798 C C . GLU A 1 974 ? -15.868 -8.357 19.255 1.00 72.50 974 GLU A C 1
ATOM 7800 O O . GLU A 1 974 ? -15.819 -9.583 19.143 1.00 72.50 974 GLU A O 1
ATOM 7805 N N . GLU A 1 975 ? -15.126 -7.566 18.472 1.00 75.81 975 GLU A N 1
ATOM 7806 C CA . GLU A 1 975 ? -14.276 -8.117 17.411 1.00 75.81 975 GLU A CA 1
ATOM 7807 C C . GLU A 1 975 ? -13.127 -8.971 17.967 1.00 75.81 975 GLU A C 1
ATOM 7809 O O . GLU A 1 975 ? -12.866 -10.056 17.448 1.00 75.81 975 GLU A O 1
ATOM 7814 N N . ILE A 1 976 ? -12.484 -8.547 19.061 1.00 80.38 976 ILE A N 1
ATOM 7815 C CA . ILE A 1 976 ? -11.448 -9.341 19.743 1.00 80.38 976 ILE A CA 1
ATOM 7816 C C . ILE A 1 976 ? -12.047 -10.641 20.308 1.00 80.38 976 ILE A C 1
ATOM 7818 O O . ILE A 1 976 ? -11.378 -11.680 20.309 1.00 80.38 976 ILE A O 1
ATOM 7822 N N . HIS A 1 977 ? -13.305 -10.620 20.767 1.00 76.62 977 HIS A N 1
ATOM 7823 C CA . HIS A 1 977 ? -14.009 -11.822 21.211 1.00 76.62 977 HIS A CA 1
ATOM 7824 C C . HIS A 1 977 ? -14.199 -12.819 20.056 1.00 76.62 977 HIS A C 1
ATOM 7826 O O . HIS A 1 977 ? -13.746 -13.960 20.174 1.00 76.62 977 HIS A O 1
ATOM 7832 N N . TYR A 1 978 ? -14.768 -12.396 18.920 1.00 75.19 978 TYR A N 1
ATOM 7833 C CA . TYR A 1 978 ? -14.932 -13.280 17.758 1.00 75.19 978 TYR A CA 1
ATOM 7834 C C . TYR A 1 978 ? -13.590 -13.711 17.147 1.00 75.19 978 TYR A C 1
ATOM 7836 O O . TYR A 1 978 ? -13.414 -14.877 16.794 1.00 75.19 978 TYR A O 1
ATOM 7844 N N . PHE A 1 979 ? -12.583 -12.833 17.106 1.00 80.50 979 PHE A N 1
ATOM 7845 C CA . PHE A 1 979 ? -11.240 -13.183 16.635 1.00 80.50 979 PHE A CA 1
ATOM 7846 C C . PHE A 1 979 ? -10.610 -14.332 17.439 1.00 80.50 979 PHE A C 1
ATOM 7848 O O . PHE A 1 979 ? -9.867 -15.153 16.902 1.00 80.50 979 PHE A O 1
ATOM 7855 N N . ARG A 1 980 ? -10.949 -14.487 18.720 1.00 79.44 980 ARG A N 1
ATOM 7856 C CA . ARG A 1 980 ? -10.464 -15.625 19.515 1.00 79.44 980 ARG A CA 1
ATOM 7857 C C . ARG A 1 980 ? -11.103 -16.962 19.128 1.00 79.44 980 ARG A C 1
ATOM 7859 O O . ARG A 1 980 ? -10.527 -18.003 19.432 1.00 79.44 980 ARG A O 1
ATOM 7866 N N . ASN A 1 981 ? -12.206 -16.981 18.383 1.00 73.88 981 ASN A N 1
ATOM 7867 C CA . ASN A 1 981 ? -12.723 -18.210 17.765 1.00 73.88 981 ASN A CA 1
ATOM 7868 C C . ASN A 1 981 ? -11.791 -18.690 16.644 1.00 73.88 981 ASN A C 1
ATOM 7870 O O . ASN A 1 981 ? -11.498 -19.881 16.527 1.00 73.88 981 ASN A O 1
ATOM 7874 N N . ASN A 1 982 ? -11.249 -17.741 15.878 1.00 77.12 982 ASN A N 1
ATOM 7875 C CA . ASN A 1 982 ? -10.246 -17.970 14.840 1.00 77.12 982 ASN A CA 1
ATOM 7876 C C . ASN A 1 982 ? -8.904 -18.476 15.416 1.00 77.12 982 ASN A C 1
ATOM 7878 O O . ASN A 1 982 ? -8.181 -19.231 14.756 1.00 77.12 982 ASN A O 1
ATOM 7882 N N . LEU A 1 983 ? -8.610 -18.174 16.689 1.00 81.31 983 LEU A N 1
ATOM 7883 C CA . LEU A 1 983 ? -7.447 -18.736 17.384 1.00 81.31 983 LEU A CA 1
ATOM 7884 C C . LEU A 1 983 ? -7.622 -20.184 17.865 1.00 81.31 983 LEU A C 1
ATOM 7886 O O . LEU A 1 983 ? -6.635 -20.882 18.106 1.00 81.31 983 LEU A O 1
ATOM 7890 N N . ASN A 1 984 ? -8.864 -20.652 17.986 1.00 78.38 984 ASN A N 1
ATOM 7891 C CA . ASN A 1 984 ? -9.194 -21.920 18.623 1.00 78.38 984 ASN A CA 1
ATOM 7892 C C . ASN A 1 984 ? -8.830 -23.130 17.735 1.00 78.38 984 ASN A C 1
ATOM 7894 O O . ASN A 1 984 ? -9.378 -23.312 16.641 1.00 78.38 984 ASN A O 1
ATOM 7898 N N . ARG A 1 985 ? -7.917 -23.991 18.201 1.00 78.88 985 ARG A N 1
ATOM 7899 C CA . ARG A 1 985 ? -7.412 -25.189 17.496 1.00 78.88 985 ARG A CA 1
ATOM 7900 C C . ARG A 1 985 ? -8.082 -26.474 17.994 1.00 78.88 985 ARG A C 1
ATOM 7902 O O . ARG A 1 985 ? -7.440 -27.395 18.498 1.00 78.88 985 ARG A O 1
ATOM 7909 N N . ILE A 1 986 ? -9.402 -26.533 17.835 1.00 76.62 986 ILE A N 1
ATOM 7910 C CA . ILE A 1 986 ? -10.188 -27.761 18.024 1.00 76.62 986 ILE A CA 1
ATOM 7911 C C . ILE A 1 986 ? -10.076 -28.676 16.792 1.00 76.62 986 ILE A C 1
ATOM 7913 O O . ILE A 1 986 ? -9.972 -28.157 15.678 1.00 76.62 986 ILE A O 1
ATOM 7917 N N . PRO A 1 987 ? -10.118 -30.016 16.952 1.00 77.81 987 PRO A N 1
ATOM 7918 C CA . PRO A 1 987 ? -10.169 -30.943 15.822 1.00 77.81 987 PRO A CA 1
ATOM 7919 C C . PRO A 1 987 ? -11.469 -30.770 15.025 1.00 77.81 987 PRO A C 1
ATOM 7921 O O . PRO A 1 987 ? -12.481 -30.337 15.578 1.00 77.81 987 PRO A O 1
ATOM 7924 N N . LYS A 1 988 ? -11.509 -31.187 13.759 1.00 72.62 988 LYS A N 1
ATOM 7925 C CA . LYS A 1 988 ? -12.675 -30.918 12.886 1.00 72.62 988 LYS A CA 1
ATOM 7926 C C . LYS A 1 988 ? -13.832 -31.900 13.056 1.00 72.62 988 LYS A C 1
ATOM 7928 O O . LYS A 1 988 ? -14.992 -31.535 12.869 1.00 72.62 988 LYS A O 1
ATOM 7933 N N . ASP A 1 989 ? -13.527 -33.152 13.403 1.00 75.62 989 ASP A N 1
ATOM 7934 C CA . ASP A 1 989 ? -14.509 -34.231 13.489 1.00 75.62 989 ASP A CA 1
ATOM 7935 C C . ASP A 1 989 ? -14.278 -35.168 14.685 1.00 75.62 989 ASP A C 1
ATOM 7937 O O . ASP A 1 989 ? -13.195 -35.260 15.271 1.00 75.62 989 ASP A O 1
ATOM 7941 N N . ILE A 1 990 ? -15.343 -35.881 15.050 1.00 73.75 990 ILE A N 1
ATOM 7942 C CA . ILE A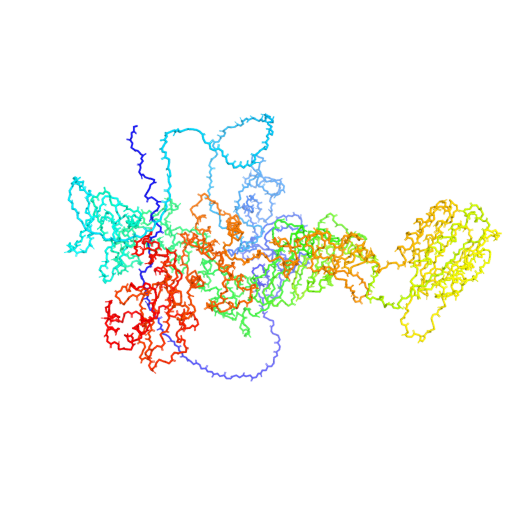 1 990 ? -15.421 -36.730 16.242 1.00 73.75 990 ILE A CA 1
ATOM 7943 C C . ILE A 1 990 ? -14.450 -37.931 16.235 1.00 73.75 990 ILE A C 1
ATOM 7945 O O . ILE A 1 990 ? -14.233 -38.546 17.281 1.00 73.75 990 ILE A O 1
ATOM 7949 N N . ASN A 1 991 ? -13.865 -38.290 15.087 1.00 77.81 991 ASN A N 1
ATOM 7950 C CA . ASN A 1 991 ? -12.848 -39.339 14.969 1.00 77.81 991 ASN A CA 1
ATOM 7951 C C . ASN A 1 991 ? -11.447 -38.773 15.208 1.00 77.81 991 ASN A C 1
ATOM 7953 O O . ASN A 1 991 ? -10.663 -39.398 15.918 1.00 77.81 991 ASN A O 1
ATOM 7957 N N . GLU A 1 992 ? -11.148 -37.582 14.681 1.00 80.00 992 GLU A N 1
ATOM 7958 C CA . GLU A 1 992 ? -9.892 -36.872 14.955 1.00 80.00 992 GLU A CA 1
ATOM 7959 C C . GLU A 1 992 ? -9.770 -36.512 16.442 1.00 80.00 992 GLU A C 1
ATOM 7961 O O . GLU A 1 992 ? -8.725 -36.738 17.056 1.00 80.00 992 GLU A O 1
ATOM 7966 N N . LEU A 1 993 ? -10.870 -36.060 17.054 1.00 79.12 993 LEU A N 1
ATOM 7967 C CA . LEU A 1 993 ? -10.961 -35.842 18.497 1.00 79.12 993 LEU A CA 1
ATOM 7968 C C . LEU A 1 993 ? -10.687 -37.126 19.297 1.00 79.12 993 LEU A C 1
ATOM 7970 O O . LEU A 1 993 ? -9.960 -37.092 20.286 1.00 79.12 993 LEU A O 1
ATOM 7974 N N . LYS A 1 994 ? -11.238 -38.275 18.877 1.00 78.25 994 LYS A N 1
ATOM 7975 C CA . LYS A 1 994 ? -10.991 -39.570 19.538 1.00 78.25 994 LYS A CA 1
ATOM 7976 C C . LYS A 1 994 ? -9.556 -40.062 19.341 1.00 78.25 994 LYS A C 1
ATOM 7978 O O . LYS A 1 994 ? -8.977 -40.590 20.287 1.00 78.25 994 LYS A O 1
ATOM 7983 N N . ALA A 1 995 ? -8.975 -39.869 18.156 1.00 81.25 995 ALA A N 1
ATOM 7984 C CA . ALA A 1 995 ? -7.588 -40.224 17.858 1.00 81.25 995 ALA A CA 1
ATOM 7985 C C . ALA A 1 995 ? -6.596 -39.415 18.711 1.00 81.25 995 ALA A C 1
ATOM 7987 O O . ALA A 1 995 ? -5.645 -39.979 19.246 1.00 81.25 995 ALA A O 1
ATOM 7988 N N . ASN A 1 996 ? -6.870 -38.123 18.905 1.00 79.25 996 ASN A N 1
ATOM 7989 C CA . ASN A 1 996 ? -6.086 -37.221 19.751 1.00 79.25 996 ASN A CA 1
ATOM 7990 C C . ASN A 1 996 ? -6.579 -37.162 21.212 1.00 79.25 996 ASN A C 1
ATOM 7992 O O . ASN A 1 996 ? -6.133 -36.303 21.973 1.00 79.25 996 ASN A O 1
ATOM 7996 N N . GLY A 1 997 ? -7.488 -38.056 21.626 1.00 75.56 997 GLY A N 1
ATOM 7997 C CA . GLY A 1 997 ? -8.253 -37.925 22.872 1.00 75.56 997 GLY A CA 1
ATOM 7998 C C . GLY A 1 997 ? -7.401 -37.813 24.138 1.00 75.56 997 GLY A C 1
ATOM 7999 O O . GLY A 1 997 ? -7.799 -37.143 25.083 1.00 75.56 997 GLY A O 1
ATOM 8000 N N . SER A 1 998 ? -6.182 -38.363 24.145 1.00 80.00 998 SER A N 1
ATOM 8001 C CA . SER A 1 998 ? -5.212 -38.213 25.242 1.00 80.00 998 SER A CA 1
ATOM 8002 C C . SER A 1 998 ? -4.838 -36.762 25.573 1.00 80.00 998 SER A C 1
ATOM 8004 O O . SER A 1 998 ? -4.303 -36.512 26.657 1.00 80.00 998 SER A O 1
ATOM 8006 N N . ASN A 1 999 ? -5.091 -35.827 24.656 1.00 78.00 999 ASN A N 1
ATOM 8007 C CA . ASN A 1 999 ? -4.753 -34.407 24.766 1.00 78.00 999 ASN A CA 1
ATOM 8008 C C . ASN A 1 999 ? -5.967 -33.543 25.161 1.00 78.00 999 ASN A C 1
ATOM 8010 O O . ASN A 1 999 ? -5.823 -32.331 25.307 1.00 78.00 999 ASN A O 1
ATOM 8014 N N . TRP A 1 1000 ? -7.136 -34.164 25.347 1.00 77.19 1000 TRP A N 1
ATOM 8015 C CA . TRP A 1 1000 ? -8.419 -33.509 25.593 1.00 77.19 1000 TRP A CA 1
ATOM 8016 C C . TRP A 1 1000 ? -9.121 -34.084 26.834 1.00 77.19 1000 TRP A C 1
ATOM 8018 O O . TRP A 1 1000 ? -8.888 -35.225 27.250 1.00 77.19 1000 TRP A O 1
ATOM 8028 N N . VAL A 1 1001 ? -10.008 -33.280 27.411 1.00 74.62 1001 VAL A N 1
ATOM 8029 C CA . VAL A 1 1001 ? -10.882 -33.619 28.540 1.00 74.62 1001 VAL A CA 1
ATOM 8030 C C . VAL A 1 1001 ? -12.330 -33.585 28.055 1.00 74.62 1001 VAL A C 1
ATOM 8032 O O . VAL A 1 1001 ? -12.733 -32.622 27.404 1.00 74.62 1001 VAL A O 1
ATOM 8035 N N . LEU A 1 1002 ? -13.102 -34.640 28.333 1.00 75.25 1002 LEU A N 1
ATOM 8036 C CA . LEU A 1 1002 ? -14.556 -34.666 28.128 1.00 75.25 1002 LEU A CA 1
ATOM 8037 C C . LEU A 1 1002 ? -15.237 -34.197 29.415 1.00 75.25 1002 LEU A C 1
ATOM 8039 O O . LEU A 1 1002 ? -15.155 -34.908 30.416 1.00 75.25 1002 LEU A O 1
ATOM 8043 N N . LEU A 1 1003 ? -15.960 -33.078 29.345 1.00 69.75 1003 LEU A N 1
ATOM 8044 C CA . LEU A 1 1003 ? -16.592 -32.455 30.510 1.00 69.75 1003 LEU A CA 1
ATOM 8045 C C . LEU A 1 1003 ? -17.775 -33.283 31.041 1.00 69.75 1003 LEU A C 1
ATOM 8047 O O . LEU A 1 1003 ? -18.597 -33.786 30.259 1.00 69.75 1003 LEU A O 1
ATOM 8051 N N . THR A 1 1004 ? -17.907 -33.428 32.359 1.00 62.12 1004 THR A N 1
ATOM 8052 C CA . THR A 1 1004 ? -19.077 -34.058 33.003 1.00 62.12 1004 THR A CA 1
ATOM 8053 C C . THR A 1 1004 ? -20.318 -33.159 33.055 1.00 62.12 1004 THR A C 1
ATOM 8055 O O . THR A 1 1004 ? -20.275 -31.949 32.852 1.00 62.12 1004 THR A O 1
ATOM 8058 N N . MET A 1 1005 ? -21.477 -33.781 33.306 1.00 55.22 1005 MET A N 1
ATOM 8059 C CA . MET A 1 1005 ? -22.786 -33.109 33.351 1.00 55.22 1005 MET A CA 1
ATOM 8060 C C . MET A 1 1005 ? -23.043 -32.319 34.650 1.00 55.22 1005 MET A C 1
ATOM 8062 O O . MET A 1 1005 ? -24.048 -31.617 34.732 1.00 55.22 1005 MET A O 1
ATOM 8066 N N . GLU A 1 1006 ? -22.193 -32.471 35.672 1.00 49.00 1006 GLU A N 1
ATOM 8067 C CA . GLU A 1 1006 ? -22.418 -31.916 37.019 1.00 49.00 1006 GLU A CA 1
ATOM 8068 C C . GLU A 1 1006 ? -21.614 -30.626 37.287 1.00 49.00 1006 GLU A C 1
ATOM 8070 O O . GLU A 1 1006 ? -21.995 -29.849 38.160 1.00 49.00 1006 GLU A O 1
ATOM 8075 N N . HIS A 1 1007 ? -20.555 -30.355 36.510 1.00 47.31 1007 HIS A N 1
ATOM 8076 C CA . HIS A 1 1007 ? -19.579 -29.281 36.774 1.00 47.31 1007 HIS A CA 1
ATOM 8077 C C . HIS A 1 1007 ? -19.687 -28.064 35.826 1.00 47.31 1007 HIS A C 1
ATOM 8079 O O . HIS A 1 1007 ? -18.841 -27.169 35.858 1.00 47.31 1007 HIS A O 1
ATOM 8085 N N . SER A 1 1008 ? -20.724 -27.977 34.983 1.00 45.28 1008 SER A N 1
ATOM 8086 C CA . SER A 1 1008 ? -20.886 -26.859 34.041 1.00 45.28 1008 SER A CA 1
ATOM 8087 C C . SER A 1 1008 ? -21.375 -25.569 34.720 1.00 45.28 1008 SER A C 1
ATOM 8089 O O . SER A 1 1008 ? -22.580 -25.364 34.898 1.00 45.28 1008 SER A O 1
ATOM 8091 N N . THR A 1 1009 ? -20.453 -24.655 35.032 1.00 44.78 1009 THR A N 1
ATOM 8092 C CA . THR A 1 1009 ? -20.766 -23.222 35.190 1.00 44.78 1009 THR A CA 1
ATOM 8093 C C . THR A 1 1009 ? -21.225 -22.614 33.850 1.00 44.78 1009 THR A C 1
ATOM 8095 O O . THR A 1 1009 ? -21.205 -23.288 32.818 1.00 44.78 1009 THR A O 1
ATOM 8098 N N . TYR A 1 1010 ? -21.687 -21.354 33.865 1.00 41.50 1010 TYR A N 1
ATOM 8099 C CA . TYR A 1 1010 ? -22.548 -20.720 32.840 1.00 41.50 1010 TYR A CA 1
ATOM 8100 C C . TYR A 1 1010 ? -22.131 -20.907 31.361 1.00 41.50 1010 TYR A C 1
ATOM 8102 O O . TYR A 1 1010 ? -22.991 -20.892 30.487 1.00 41.50 1010 TYR A O 1
ATOM 8110 N N . HIS A 1 1011 ? -20.850 -21.147 31.074 1.00 38.44 1011 HIS A N 1
ATOM 8111 C CA . HIS A 1 1011 ? -20.282 -21.207 29.721 1.00 38.44 1011 HIS A CA 1
ATOM 8112 C C . HIS A 1 1011 ? -20.192 -22.631 29.155 1.00 38.44 1011 HIS A C 1
ATOM 8114 O O . HIS A 1 1011 ? -19.919 -22.815 27.971 1.00 38.44 1011 HIS A O 1
ATOM 8120 N N . MET A 1 1012 ? -20.415 -23.664 29.976 1.00 45.34 1012 MET A N 1
ATOM 8121 C CA . MET A 1 1012 ? -20.158 -25.064 29.606 1.00 45.34 1012 MET A CA 1
ATOM 8122 C C . MET A 1 1012 ? -21.430 -25.925 29.488 1.00 45.34 1012 MET A C 1
ATOM 8124 O O . MET A 1 1012 ? -21.353 -27.150 29.555 1.00 45.34 1012 MET A O 1
ATOM 8128 N N . CYS A 1 1013 ? -22.609 -25.312 29.328 1.00 49.16 1013 CYS A N 1
ATOM 8129 C CA . CYS A 1 1013 ? -23.876 -26.046 29.243 1.00 49.16 1013 CYS A CA 1
ATOM 8130 C C . CYS A 1 1013 ? -24.002 -26.861 27.933 1.00 49.16 1013 CYS A C 1
ATOM 8132 O O . CYS A 1 1013 ? -23.866 -26.298 26.847 1.00 49.16 1013 CYS A O 1
ATOM 8134 N N . PRO A 1 1014 ? -24.320 -28.169 27.993 1.00 44.91 1014 PRO A N 1
ATOM 8135 C CA . PRO A 1 1014 ? -24.517 -28.986 26.800 1.00 44.91 1014 PRO A CA 1
ATOM 8136 C C . PRO A 1 1014 ? -25.936 -28.830 26.225 1.00 44.91 1014 PRO A C 1
ATOM 8138 O O . PRO A 1 1014 ? -26.866 -29.520 26.648 1.00 44.91 1014 PRO A O 1
ATOM 8141 N N . SER A 1 1015 ? -26.049 -27.997 25.184 1.00 45.56 1015 SER A N 1
ATOM 8142 C CA . SER A 1 1015 ? -27.179 -27.838 24.241 1.00 45.56 1015 SER A CA 1
ATOM 8143 C C . SER A 1 1015 ? -28.539 -27.348 24.763 1.00 45.56 1015 SER A C 1
ATOM 8145 O O . SER A 1 1015 ? -29.132 -27.888 25.698 1.00 45.56 1015 SER A O 1
ATOM 8147 N N . SER A 1 1016 ? -29.116 -26.415 24.005 1.00 39.84 1016 SER A N 1
ATOM 8148 C CA . SER A 1 1016 ? -30.530 -26.044 24.049 1.00 39.84 1016 SER A CA 1
ATOM 8149 C C . SER A 1 1016 ? -31.429 -27.181 23.547 1.00 39.84 1016 SER A C 1
ATOM 8151 O O . SER A 1 1016 ? -31.313 -27.667 22.418 1.00 39.84 1016 SER A O 1
ATOM 8153 N N . PHE A 1 1017 ? -32.396 -27.578 24.377 1.00 46.94 1017 PHE A N 1
ATOM 8154 C CA . PHE A 1 1017 ? -33.344 -28.658 24.086 1.00 46.94 1017 PHE A CA 1
ATOM 8155 C C . PHE A 1 1017 ? -34.450 -28.208 23.115 1.00 46.94 1017 PHE A C 1
ATOM 8157 O O . PHE A 1 1017 ? -35.614 -28.051 23.492 1.00 46.94 1017 PHE A O 1
ATOM 8164 N N . SER A 1 1018 ? -34.113 -28.047 21.831 1.00 40.28 1018 SER A N 1
ATOM 8165 C CA . SER A 1 1018 ? -35.142 -28.116 20.785 1.00 40.28 1018 SER A CA 1
ATOM 8166 C C . SER A 1 1018 ? -35.762 -29.522 20.782 1.00 40.28 1018 SER A C 1
ATOM 8168 O O . SER A 1 1018 ? -35.061 -30.515 20.986 1.00 40.28 1018 SER A O 1
ATOM 8170 N N . GLY A 1 1019 ? -37.069 -29.637 20.522 1.00 41.16 1019 GLY A N 1
ATOM 8171 C CA . GLY A 1 1019 ? -37.820 -30.906 20.580 1.00 41.16 1019 GLY A CA 1
ATOM 8172 C C . GLY A 1 1019 ? -37.472 -31.953 19.505 1.00 41.16 1019 GLY A C 1
ATOM 8173 O O . GLY A 1 1019 ? -38.302 -32.804 19.203 1.00 41.16 1019 GLY A O 1
ATOM 8174 N N . ASN A 1 1020 ? -36.277 -31.868 18.913 1.00 46.97 1020 ASN A N 1
ATOM 8175 C CA . ASN A 1 1020 ? -35.817 -32.610 17.737 1.00 46.97 1020 ASN A CA 1
ATOM 8176 C C . ASN A 1 1020 ? -34.583 -33.503 18.013 1.00 46.97 1020 ASN A C 1
ATOM 8178 O O . ASN A 1 1020 ? -33.984 -34.016 17.069 1.00 46.97 1020 ASN A O 1
ATOM 8182 N N . GLY A 1 1021 ? -34.182 -33.684 19.279 1.00 48.41 1021 GLY A N 1
ATOM 8183 C CA . GLY A 1 1021 ? -33.103 -34.611 19.658 1.00 48.41 1021 GLY A CA 1
ATOM 8184 C C . GLY A 1 1021 ? -31.689 -34.129 19.312 1.00 48.41 1021 GLY A C 1
ATOM 8185 O O . GLY A 1 1021 ? -30.878 -34.904 18.803 1.00 48.41 1021 GLY A O 1
ATOM 8186 N N . LEU A 1 1022 ? -31.394 -32.850 19.567 1.00 54.00 1022 LEU A N 1
ATOM 8187 C CA . LEU A 1 1022 ? -30.022 -32.334 19.560 1.00 54.00 1022 LEU A CA 1
ATOM 8188 C C . LEU A 1 1022 ? -29.371 -32.563 20.930 1.00 54.00 1022 LEU A C 1
ATOM 8190 O O . LEU A 1 1022 ? -30.015 -32.397 21.960 1.00 54.00 1022 LEU A O 1
ATOM 8194 N N . TYR A 1 1023 ? -28.092 -32.929 20.922 1.00 63.53 1023 TYR A N 1
ATOM 8195 C CA . TYR A 1 1023 ? -27.248 -33.043 22.110 1.00 63.53 1023 TYR A CA 1
ATOM 8196 C C . TYR A 1 1023 ? -25.838 -32.599 21.722 1.00 63.53 1023 TYR A C 1
ATOM 8198 O O . TYR A 1 1023 ? -25.362 -32.996 20.657 1.00 63.53 1023 TYR A O 1
ATOM 8206 N N . ASN A 1 1024 ? -25.170 -31.806 22.555 1.00 67.12 1024 ASN A N 1
ATOM 8207 C CA . ASN A 1 1024 ? -23.825 -31.310 22.262 1.00 67.12 1024 ASN A CA 1
ATOM 8208 C C . ASN A 1 1024 ? -22.807 -31.847 23.275 1.00 67.12 1024 ASN A C 1
ATOM 8210 O O . ASN A 1 1024 ? -23.009 -31.780 24.486 1.00 67.12 1024 ASN A O 1
ATOM 8214 N N . LEU A 1 1025 ? -21.703 -32.397 22.764 1.00 70.19 1025 LEU A N 1
ATOM 8215 C CA . LEU A 1 1025 ? -20.571 -32.872 23.561 1.00 70.19 1025 LEU A CA 1
ATOM 8216 C C . LEU A 1 1025 ? -19.522 -31.758 23.635 1.00 70.19 1025 LEU A C 1
ATOM 8218 O O . LEU A 1 1025 ? -19.046 -31.319 22.590 1.00 70.19 1025 LEU A O 1
ATOM 8222 N N . LYS A 1 1026 ? -19.160 -31.319 24.846 1.00 73.06 1026 LYS A N 1
ATOM 8223 C CA . LYS A 1 1026 ? -18.181 -30.246 25.079 1.00 73.06 1026 LYS A CA 1
ATOM 8224 C C . LYS A 1 1026 ? -16.877 -30.790 25.675 1.00 73.06 1026 LYS A C 1
ATOM 8226 O O . LYS A 1 1026 ? -16.890 -31.712 26.495 1.00 73.06 1026 LYS A O 1
ATOM 8231 N N . PHE A 1 1027 ? -15.762 -30.225 25.224 1.00 74.44 1027 PHE A N 1
ATOM 8232 C CA . PHE A 1 1027 ? -14.399 -30.674 25.477 1.00 74.44 1027 PHE A CA 1
ATOM 8233 C C . PHE A 1 1027 ? -13.462 -29.490 25.696 1.00 74.44 1027 PHE A C 1
ATOM 8235 O O . PHE A 1 1027 ? -13.689 -28.400 25.173 1.00 74.44 1027 PHE A O 1
ATOM 8242 N N . MET A 1 1028 ? -12.358 -29.745 26.387 1.00 75.00 1028 MET A N 1
ATOM 8243 C CA . MET A 1 1028 ? -11.267 -28.792 26.570 1.00 75.00 1028 MET A CA 1
ATOM 8244 C C . MET A 1 1028 ? -9.940 -29.445 26.181 1.00 75.00 1028 MET A C 1
ATOM 8246 O O . MET A 1 1028 ? -9.745 -30.633 26.460 1.00 75.00 1028 MET A O 1
ATOM 8250 N N . SER A 1 1029 ? -9.010 -28.708 25.574 1.00 75.94 1029 SER A N 1
ATOM 8251 C CA . SER A 1 1029 ? -7.620 -29.161 25.486 1.00 75.94 1029 SER A CA 1
ATOM 8252 C C . SER A 1 1029 ? -7.021 -29.226 26.891 1.00 75.94 1029 SER A C 1
ATOM 8254 O O . SER A 1 1029 ? -7.432 -28.491 27.790 1.00 75.94 1029 SER A O 1
ATOM 8256 N N . LYS A 1 1030 ? -6.047 -30.115 27.113 1.00 72.94 1030 LYS A N 1
ATOM 8257 C CA . LYS A 1 1030 ? -5.447 -30.293 28.445 1.00 72.94 1030 LYS A CA 1
ATOM 8258 C C . LYS A 1 1030 ? -4.881 -29.005 29.022 1.00 72.94 1030 LYS A C 1
ATOM 8260 O O . LYS A 1 1030 ? -5.113 -28.726 30.182 1.00 72.94 1030 LYS A O 1
ATOM 8265 N N . ASP A 1 1031 ? -4.210 -28.193 28.215 1.00 66.19 1031 ASP A N 1
ATOM 8266 C CA . ASP A 1 1031 ? -3.698 -26.876 28.611 1.00 66.19 1031 ASP A CA 1
ATOM 8267 C C . ASP A 1 1031 ? -4.788 -25.803 28.819 1.00 66.19 1031 ASP A C 1
ATOM 8269 O O . ASP A 1 1031 ? -4.455 -24.636 29.005 1.00 66.19 1031 ASP A O 1
ATOM 8273 N N . GLY A 1 1032 ? -6.071 -26.177 28.748 1.00 69.38 1032 GLY A N 1
ATOM 8274 C CA . GLY A 1 1032 ? -7.245 -25.334 28.965 1.00 69.38 1032 GLY A CA 1
ATOM 8275 C C . GLY A 1 1032 ? -7.474 -24.239 27.922 1.00 69.38 1032 GLY A C 1
ATOM 8276 O O . GLY A 1 1032 ? -8.398 -23.444 28.091 1.00 69.38 1032 GLY A O 1
ATOM 8277 N N . ARG A 1 1033 ? -6.625 -24.143 26.890 1.00 72.06 1033 ARG A N 1
ATOM 8278 C CA . ARG A 1 1033 ? -6.609 -23.030 25.928 1.00 72.06 1033 ARG A CA 1
ATOM 8279 C C . ARG A 1 1033 ? -7.652 -23.152 24.822 1.00 72.06 1033 ARG A C 1
ATOM 8281 O O . ARG A 1 1033 ? -8.151 -22.130 24.373 1.00 72.06 1033 ARG A O 1
ATOM 8288 N N . ASN A 1 1034 ? -7.980 -24.363 24.386 1.00 76.94 1034 ASN A N 1
ATOM 8289 C CA . ASN A 1 1034 ? -8.865 -24.607 23.249 1.00 76.94 1034 ASN A CA 1
ATOM 8290 C C . ASN A 1 1034 ? -10.139 -25.299 23.735 1.00 76.94 1034 ASN A C 1
ATOM 8292 O O . ASN A 1 1034 ? -10.072 -26.373 24.337 1.00 76.94 1034 ASN A O 1
ATOM 8296 N N . GLU A 1 1035 ? -11.295 -24.702 23.469 1.00 75.12 1035 GLU A N 1
ATOM 8297 C CA . GLU A 1 1035 ? -12.591 -25.216 23.905 1.00 75.12 1035 GLU A CA 1
ATOM 8298 C C . GLU A 1 1035 ? -13.401 -25.713 22.701 1.00 75.12 1035 GLU A C 1
ATOM 8300 O O . GLU A 1 1035 ? -13.697 -24.950 21.786 1.00 75.12 1035 GLU A O 1
ATOM 8305 N N . GLY A 1 1036 ? -13.762 -26.997 22.676 1.00 71.88 1036 GLY A N 1
ATOM 8306 C CA . GLY A 1 1036 ? -14.434 -27.631 21.538 1.00 71.88 1036 GLY A CA 1
ATOM 8307 C C . GLY A 1 1036 ? -15.831 -28.127 21.867 1.00 71.88 1036 GLY A C 1
ATOM 8308 O O . GLY A 1 1036 ? -16.065 -28.691 22.933 1.00 71.88 1036 GLY A O 1
ATOM 8309 N N . VAL A 1 1037 ? -16.756 -27.980 20.923 1.00 71.19 1037 VAL A N 1
ATOM 8310 C CA . VAL A 1 1037 ? -18.113 -28.530 21.013 1.00 71.19 1037 VAL A CA 1
ATOM 8311 C C . VAL A 1 1037 ? -18.409 -29.317 19.742 1.00 71.19 1037 VAL A C 1
ATOM 8313 O O . VAL A 1 1037 ? -17.982 -28.920 18.661 1.00 71.19 1037 VAL A O 1
ATOM 8316 N N . TYR A 1 1038 ? -19.112 -30.441 19.871 1.00 70.19 1038 TYR A N 1
ATOM 8317 C CA . TYR A 1 1038 ? -19.484 -31.321 18.762 1.00 70.19 1038 TYR A CA 1
ATOM 8318 C C . TYR A 1 1038 ? -20.965 -31.656 18.808 1.00 70.19 1038 TYR A C 1
ATOM 8320 O O . TYR A 1 1038 ? -21.485 -32.091 19.842 1.00 70.19 1038 TYR A O 1
ATOM 8328 N N . ILE A 1 1039 ? -21.614 -31.546 17.652 1.00 66.44 1039 ILE A N 1
ATOM 8329 C CA . ILE A 1 1039 ? -23.017 -31.915 17.480 1.00 66.44 1039 ILE A CA 1
ATOM 8330 C C . ILE A 1 1039 ? -23.109 -33.440 17.418 1.00 66.44 1039 ILE A C 1
ATOM 8332 O O . ILE A 1 1039 ? -22.488 -34.092 16.574 1.00 66.44 1039 ILE A O 1
ATOM 8336 N N . ASN A 1 1040 ? -23.892 -34.026 18.319 1.00 61.66 1040 ASN A N 1
ATOM 8337 C CA . ASN A 1 1040 ? -24.034 -35.471 18.464 1.00 61.66 1040 ASN A CA 1
ATOM 8338 C C . ASN A 1 1040 ? -24.496 -36.184 17.170 1.00 61.66 1040 ASN A C 1
ATOM 8340 O O . ASN A 1 1040 ? -25.331 -35.687 16.412 1.00 61.66 1040 ASN A O 1
ATOM 8344 N N . ILE A 1 1041 ? -23.982 -37.401 16.961 1.00 58.09 1041 ILE A N 1
ATOM 8345 C CA . ILE A 1 1041 ? -24.308 -38.303 15.841 1.00 58.09 1041 ILE A CA 1
ATOM 8346 C C . ILE A 1 1041 ? -25.423 -39.319 16.151 1.00 58.09 1041 ILE A C 1
ATOM 8348 O O . ILE A 1 1041 ? -25.933 -39.957 15.232 1.00 58.09 1041 ILE A O 1
ATOM 8352 N N . TYR A 1 1042 ? -25.783 -39.505 17.423 1.00 53.38 1042 TYR A N 1
ATOM 8353 C CA . TYR A 1 1042 ? -26.682 -40.564 17.894 1.00 53.38 1042 TYR A CA 1
ATOM 8354 C C . TYR A 1 1042 ? -28.118 -40.057 18.124 1.00 53.38 1042 TYR A C 1
ATOM 8356 O O . TYR A 1 1042 ? -28.305 -38.995 18.710 1.00 53.38 1042 TYR A O 1
ATOM 8364 N N . GLY A 1 1043 ? -29.122 -40.841 17.720 1.00 50.97 1043 GLY A N 1
ATOM 8365 C CA . GLY A 1 1043 ? -30.551 -40.545 17.906 1.00 50.97 1043 GLY A CA 1
ATOM 8366 C C . GLY A 1 1043 ? -31.325 -40.567 16.584 1.00 50.97 1043 GLY A C 1
ATOM 8367 O O . GLY A 1 1043 ? -30.987 -39.839 15.650 1.00 50.97 1043 GLY A O 1
ATOM 8368 N N . ASP A 1 1044 ? -32.375 -41.390 16.502 1.00 48.56 1044 ASP A N 1
ATOM 8369 C CA . ASP A 1 1044 ? -33.079 -41.695 15.242 1.00 48.56 1044 ASP A CA 1
ATOM 8370 C C . ASP A 1 1044 ? -33.834 -40.493 14.636 1.00 48.56 1044 ASP A C 1
ATOM 8372 O O . ASP A 1 1044 ? -34.090 -40.469 13.433 1.00 48.56 1044 ASP A O 1
ATOM 8376 N N . ASN A 1 1045 ? -34.167 -39.482 15.449 1.00 50.28 1045 ASN A N 1
ATOM 8377 C CA . ASN A 1 1045 ? -34.893 -38.274 15.028 1.00 50.28 1045 ASN A CA 1
ATOM 8378 C C . ASN A 1 1045 ? -33.989 -37.065 14.723 1.00 50.28 1045 ASN A C 1
ATOM 8380 O O . ASN A 1 1045 ? -34.489 -36.029 14.280 1.00 50.28 1045 ASN A O 1
ATOM 8384 N N . ASN A 1 1046 ? -32.676 -37.166 14.956 1.00 53.62 1046 ASN A N 1
ATOM 8385 C CA . ASN A 1 1046 ? -31.748 -36.063 14.724 1.00 53.62 1046 ASN A CA 1
ATOM 8386 C C . ASN A 1 1046 ? -31.698 -35.747 13.216 1.00 53.62 1046 ASN A C 1
ATOM 8388 O O . ASN A 1 1046 ? -31.208 -36.551 12.422 1.00 53.62 1046 ASN A O 1
ATOM 8392 N N . ASN A 1 1047 ? -32.193 -34.573 12.822 1.00 54.56 1047 ASN A N 1
ATOM 8393 C CA . ASN A 1 1047 ? -32.247 -34.107 11.429 1.00 54.56 1047 ASN A CA 1
ATOM 8394 C C . ASN A 1 1047 ? -31.192 -33.032 11.100 1.00 54.56 1047 ASN A C 1
ATOM 8396 O O . ASN A 1 1047 ? -31.286 -32.382 10.061 1.00 54.56 1047 ASN A O 1
ATOM 8400 N N . ASN A 1 1048 ? -30.187 -32.832 11.960 1.00 60.09 1048 ASN A N 1
ATOM 8401 C CA . ASN A 1 1048 ? -29.101 -31.891 11.690 1.00 60.09 1048 ASN A CA 1
ATOM 8402 C C . ASN A 1 1048 ? -28.210 -32.408 10.538 1.00 60.09 1048 ASN A C 1
ATOM 8404 O O . ASN A 1 1048 ? -27.946 -33.610 10.442 1.00 60.09 1048 ASN A O 1
ATOM 8408 N N . SER A 1 1049 ? -27.733 -31.511 9.673 1.00 58.75 1049 SER A N 1
ATOM 8409 C CA . SER A 1 1049 ? -26.745 -31.817 8.629 1.00 58.75 1049 SER A CA 1
ATOM 8410 C C . SER A 1 1049 ? -25.338 -32.043 9.193 1.00 58.75 1049 SER A C 1
ATOM 8412 O O . SER A 1 1049 ? -24.552 -32.780 8.606 1.00 58.75 1049 SER A O 1
ATOM 8414 N N . ASN A 1 1050 ? -25.032 -31.455 10.351 1.00 60.31 1050 ASN A N 1
ATOM 8415 C CA . ASN A 1 1050 ? -23.668 -31.234 10.839 1.00 60.31 1050 ASN A CA 1
ATOM 8416 C C . ASN A 1 1050 ? -23.227 -32.286 11.881 1.00 60.31 1050 ASN A C 1
ATOM 8418 O O . ASN A 1 1050 ? -22.376 -32.042 12.734 1.00 60.31 1050 ASN A O 1
ATOM 8422 N N . LYS A 1 1051 ? -23.832 -33.478 11.821 1.00 67.19 1051 LYS A N 1
ATOM 8423 C CA . LYS A 1 1051 ? -23.623 -34.603 12.748 1.00 67.19 1051 LYS A CA 1
ATOM 8424 C C . LYS A 1 1051 ? -22.152 -35.023 12.822 1.00 67.19 1051 LYS A C 1
ATOM 8426 O O . LYS A 1 1051 ? -21.612 -35.560 11.859 1.00 67.19 1051 LYS A O 1
ATOM 8431 N N . GLY A 1 1052 ? -21.541 -34.888 13.999 1.00 66.69 1052 GLY A N 1
ATOM 8432 C CA . GLY A 1 1052 ? -20.181 -35.363 14.280 1.00 66.69 1052 GLY A CA 1
ATOM 8433 C C . GLY A 1 1052 ? -19.064 -34.434 13.813 1.00 66.69 1052 GLY A C 1
ATOM 8434 O O . GLY A 1 1052 ? -17.895 -34.783 13.985 1.00 66.69 1052 GLY A O 1
ATOM 8435 N N . LEU A 1 1053 ? -19.418 -33.272 13.264 1.00 70.38 1053 LEU A N 1
ATOM 8436 C CA . LEU A 1 1053 ? -18.501 -32.160 13.046 1.00 70.38 1053 LEU A CA 1
ATOM 8437 C C . LEU A 1 1053 ? -18.385 -31.323 14.325 1.00 70.38 1053 LEU A C 1
ATOM 8439 O O . LEU A 1 1053 ? -19.275 -31.342 15.184 1.00 70.38 1053 LEU A O 1
ATOM 8443 N N . ALA A 1 1054 ? -17.290 -30.579 14.432 1.00 71.00 1054 ALA A N 1
ATOM 8444 C CA . ALA A 1 1054 ? -17.160 -29.516 15.414 1.00 71.00 1054 ALA A CA 1
ATOM 8445 C C . ALA A 1 1054 ? -18.160 -28.377 15.137 1.00 71.00 1054 ALA A C 1
ATOM 8447 O O . ALA A 1 1054 ? -18.507 -28.093 13.983 1.00 71.00 1054 ALA A O 1
ATOM 8448 N N . CYS A 1 1055 ? -18.597 -27.701 16.198 1.00 67.19 1055 CYS A N 1
ATOM 8449 C CA . CYS A 1 1055 ? -19.290 -26.424 16.108 1.00 67.19 1055 CYS A CA 1
ATOM 8450 C C . CYS A 1 1055 ? -18.305 -25.348 15.630 1.00 67.19 1055 CYS A C 1
ATOM 8452 O O . CYS A 1 1055 ? -17.281 -25.103 16.265 1.00 67.19 1055 CYS A O 1
ATOM 8454 N N . THR A 1 1056 ? -18.641 -24.704 14.520 1.00 64.12 1056 THR A N 1
ATOM 8455 C CA . THR A 1 1056 ? -18.019 -23.492 13.990 1.00 64.12 1056 THR A CA 1
ATOM 8456 C C . THR A 1 1056 ? -19.119 -22.492 13.653 1.00 64.12 1056 THR A C 1
ATOM 8458 O O . THR A 1 1056 ? -20.304 -22.839 13.654 1.00 64.12 1056 THR A O 1
ATOM 8461 N N . GLU A 1 1057 ? -18.753 -21.268 13.283 1.00 58.91 1057 GLU A N 1
ATOM 8462 C CA . GLU A 1 1057 ? -19.721 -20.218 12.945 1.00 58.91 1057 GLU A CA 1
ATOM 8463 C C . GLU A 1 1057 ? -20.596 -20.551 11.715 1.00 58.91 1057 GLU A C 1
ATOM 8465 O O . GLU A 1 1057 ? -21.660 -19.961 11.538 1.00 58.91 1057 GLU A O 1
ATOM 8470 N N . ARG A 1 1058 ? -20.215 -21.558 10.909 1.00 60.28 1058 ARG A N 1
ATOM 8471 C CA . ARG A 1 1058 ? -21.053 -22.138 9.838 1.00 60.28 1058 ARG A CA 1
ATOM 8472 C C . ARG A 1 1058 ? -21.871 -23.359 10.261 1.00 60.28 1058 ARG A C 1
ATOM 8474 O O . ARG A 1 1058 ? -22.921 -23.592 9.665 1.00 60.28 1058 ARG A O 1
ATOM 8481 N N . THR A 1 1059 ? -21.409 -24.171 11.216 1.00 61.41 1059 THR A N 1
ATOM 8482 C CA . THR A 1 1059 ? -22.099 -25.426 11.576 1.00 61.41 1059 THR A CA 1
ATOM 8483 C C . THR A 1 1059 ? -23.070 -25.269 12.746 1.00 61.41 1059 THR A C 1
ATOM 8485 O O . THR A 1 1059 ? -24.164 -25.833 12.687 1.00 61.41 1059 THR A O 1
ATOM 8488 N N . ASP A 1 1060 ? -22.704 -24.506 13.777 1.00 61.72 1060 ASP A N 1
ATOM 8489 C CA . ASP A 1 1060 ? -23.576 -24.072 14.877 1.00 61.72 1060 ASP A CA 1
ATOM 8490 C C . ASP A 1 1060 ? -22.895 -22.919 15.655 1.00 61.72 1060 ASP A C 1
ATOM 8492 O O . ASP A 1 1060 ? -22.243 -23.166 16.676 1.00 61.72 1060 ASP A O 1
ATOM 8496 N N . PRO A 1 1061 ? -23.021 -21.654 15.196 1.00 57.59 1061 PRO A N 1
ATOM 8497 C CA . PRO A 1 1061 ? -22.393 -20.494 15.844 1.00 57.59 1061 PRO A CA 1
ATOM 8498 C C . PRO A 1 1061 ? -22.808 -20.302 17.308 1.00 57.59 1061 PRO A C 1
ATOM 8500 O O . PRO A 1 1061 ? -22.058 -19.711 18.082 1.00 57.59 1061 PRO A O 1
ATOM 8503 N N . LYS A 1 1062 ? -23.989 -20.804 17.695 1.00 56.09 1062 LYS A N 1
ATOM 8504 C CA . LYS A 1 1062 ? -24.561 -20.661 19.045 1.00 56.09 1062 LYS A CA 1
ATOM 8505 C C . LYS A 1 1062 ? -23.938 -21.610 20.059 1.00 56.09 1062 LYS A C 1
ATOM 8507 O O . LYS A 1 1062 ? -23.970 -21.345 21.252 1.00 56.09 1062 LYS A O 1
ATOM 8512 N N . ASN A 1 1063 ? -23.377 -22.716 19.581 1.00 57.81 1063 ASN A N 1
ATOM 8513 C CA . ASN A 1 1063 ? -22.785 -23.759 20.408 1.00 57.81 1063 ASN A CA 1
ATOM 8514 C C . ASN A 1 1063 ? -21.275 -23.886 20.176 1.00 57.81 1063 ASN A C 1
ATOM 8516 O O . ASN A 1 1063 ? -20.719 -24.954 20.408 1.00 57.81 1063 ASN A O 1
ATOM 8520 N N . MET A 1 1064 ? -20.600 -22.848 19.684 1.00 61.97 1064 MET A N 1
ATOM 8521 C CA . MET A 1 1064 ? -19.153 -22.873 19.470 1.00 61.97 1064 MET A CA 1
ATOM 8522 C C . MET A 1 1064 ? -18.381 -22.593 20.773 1.00 61.97 1064 MET A C 1
ATOM 8524 O O . MET A 1 1064 ? -18.841 -21.838 21.625 1.00 61.97 1064 MET A O 1
ATOM 8528 N N . GLY A 1 1065 ? -17.209 -23.216 20.930 1.00 63.25 1065 GLY A N 1
ATOM 8529 C CA . GLY A 1 1065 ? -16.264 -22.904 22.008 1.00 63.25 1065 GLY A CA 1
ATOM 8530 C C . GLY A 1 1065 ? -15.149 -21.960 21.549 1.00 63.25 1065 GLY A C 1
ATOM 8531 O O . GLY A 1 1065 ? -14.866 -21.857 20.352 1.00 63.25 1065 GLY A O 1
ATOM 8532 N N . THR A 1 1066 ? -14.516 -21.266 22.492 1.00 68.06 1066 THR A N 1
ATOM 8533 C CA . THR A 1 1066 ? -13.565 -20.171 22.214 1.00 68.06 1066 THR A CA 1
ATOM 8534 C C . THR A 1 1066 ? -12.108 -20.541 22.542 1.00 68.06 1066 THR A C 1
ATOM 8536 O O . THR A 1 1066 ? -11.824 -21.582 23.141 1.00 68.06 1066 THR A O 1
ATOM 8539 N N . TYR A 1 1067 ? -11.153 -19.690 22.148 1.00 71.75 1067 TYR A N 1
ATOM 8540 C CA . TYR A 1 1067 ? -9.784 -19.749 22.671 1.00 71.75 1067 TYR A CA 1
ATOM 8541 C C . TYR A 1 1067 ? -9.684 -18.981 24.000 1.00 71.75 1067 TYR A C 1
ATOM 8543 O O . TYR A 1 1067 ? -9.906 -17.764 24.052 1.00 71.75 1067 TYR A O 1
ATOM 8551 N N . ASN A 1 1068 ? -9.326 -19.683 25.075 1.00 68.81 1068 ASN A N 1
ATOM 8552 C CA . ASN A 1 1068 ? -9.186 -19.141 26.426 1.00 68.81 1068 ASN A CA 1
ATOM 8553 C C . ASN A 1 1068 ? -7.821 -18.462 26.618 1.00 68.81 1068 ASN A C 1
ATOM 8555 O O . ASN A 1 1068 ? -6.763 -19.068 26.431 1.00 68.81 1068 ASN A O 1
ATOM 8559 N N . PHE A 1 1069 ? -7.845 -17.223 27.102 1.00 66.00 1069 PHE A N 1
ATOM 8560 C CA . PHE A 1 1069 ? -6.676 -16.404 27.412 1.00 66.00 1069 PHE A CA 1
ATOM 8561 C C . PHE A 1 1069 ? -5.747 -17.088 28.433 1.00 66.00 1069 PHE A C 1
ATOM 8563 O O . PHE A 1 1069 ? -4.519 -17.095 28.297 1.00 66.00 1069 PHE A O 1
ATOM 8570 N N . SER A 1 1070 ? -6.349 -17.668 29.472 1.00 56.62 1070 SER A N 1
ATOM 8571 C CA . SER A 1 1070 ? -5.647 -18.121 30.676 1.00 56.62 1070 SER A CA 1
ATOM 8572 C C . SER A 1 1070 ? -5.202 -19.587 30.653 1.00 56.62 1070 SER A C 1
ATOM 8574 O O . SER A 1 1070 ? -4.342 -19.967 31.446 1.00 56.62 1070 SER A O 1
ATOM 8576 N N . GLY A 1 1071 ? -5.786 -20.426 29.789 1.00 57.31 1071 GLY A N 1
ATOM 8577 C CA . GLY A 1 1071 ? -5.591 -21.881 29.837 1.00 57.31 1071 GLY A CA 1
ATOM 8578 C C . GLY A 1 1071 ? -6.104 -22.542 31.131 1.00 57.31 1071 GLY A C 1
ATOM 8579 O O . GLY A 1 1071 ? -5.654 -23.624 31.505 1.00 57.31 1071 GLY A O 1
ATOM 8580 N N . ARG A 1 1072 ? -7.007 -21.876 31.866 1.00 56.47 1072 ARG A N 1
ATOM 8581 C CA . ARG A 1 1072 ? -7.314 -22.194 33.274 1.00 56.47 1072 ARG A CA 1
ATOM 8582 C C . ARG A 1 1072 ? -7.841 -23.608 33.519 1.00 56.47 1072 ARG A C 1
ATOM 8584 O O . ARG A 1 1072 ? -7.596 -24.150 34.590 1.00 56.47 1072 ARG A O 1
ATOM 8591 N N . TYR A 1 1073 ? -8.596 -24.166 32.577 1.00 50.25 1073 TYR A N 1
ATOM 8592 C CA . TYR A 1 1073 ? -9.546 -25.233 32.889 1.00 50.25 1073 TYR A CA 1
ATOM 8593 C C . TYR A 1 1073 ? -8.926 -26.564 33.359 1.00 50.25 1073 TYR A C 1
ATOM 8595 O O . TYR A 1 1073 ? -9.460 -27.126 34.307 1.00 50.25 1073 TYR A O 1
ATOM 8603 N N . TYR A 1 1074 ? -7.832 -27.066 32.759 1.00 47.03 1074 TYR A N 1
ATOM 8604 C CA . TYR A 1 1074 ? -7.356 -28.440 33.051 1.00 47.03 1074 TYR A CA 1
ATOM 8605 C C . TYR A 1 1074 ? -5.835 -28.674 33.102 1.00 47.03 1074 TYR A C 1
ATOM 8607 O O . TYR A 1 1074 ? -5.430 -29.828 33.249 1.00 47.03 1074 TYR A O 1
ATOM 8615 N N . LYS A 1 1075 ? -4.978 -27.638 33.024 1.00 36.03 1075 LYS A N 1
ATOM 8616 C CA . LYS A 1 1075 ? -3.541 -27.818 32.697 1.00 36.03 1075 LYS A CA 1
ATOM 8617 C C . LYS A 1 1075 ? -2.812 -28.901 33.502 1.00 36.03 1075 LYS A C 1
ATOM 8619 O O . LYS A 1 1075 ? -2.093 -29.699 32.908 1.00 36.03 1075 LYS A O 1
ATOM 8624 N N . ASP A 1 1076 ? -3.057 -28.955 34.808 1.00 38.16 1076 ASP A N 1
ATOM 8625 C CA . ASP A 1 1076 ? -2.587 -30.020 35.701 1.00 38.16 1076 ASP A CA 1
ATOM 8626 C C . ASP A 1 1076 ? -3.701 -30.454 36.687 1.00 38.16 1076 ASP A C 1
ATOM 8628 O O . ASP A 1 1076 ? -3.429 -30.782 37.840 1.00 38.16 1076 ASP A O 1
ATOM 8632 N N . GLY A 1 1077 ? -4.970 -30.408 36.252 1.00 40.59 1077 GLY A N 1
ATOM 8633 C CA . GLY A 1 1077 ? -6.140 -30.854 37.033 1.00 40.59 1077 GLY A CA 1
ATOM 8634 C C . GLY A 1 1077 ? -6.488 -30.029 38.286 1.00 40.59 1077 GLY A C 1
ATOM 8635 O O . GLY A 1 1077 ? -7.205 -30.526 39.150 1.00 40.59 1077 GLY A O 1
ATOM 8636 N N . VAL A 1 1078 ? -5.959 -28.805 38.429 1.00 37.78 1078 VAL A N 1
ATOM 8637 C CA . VAL A 1 1078 ? -6.167 -27.931 39.604 1.00 37.78 1078 VAL A CA 1
ATOM 8638 C C . VAL A 1 1078 ? -6.200 -26.451 39.190 1.00 37.78 1078 VAL A C 1
ATOM 8640 O O . VAL A 1 1078 ? -5.502 -26.057 38.252 1.00 37.78 1078 VAL A O 1
ATOM 8643 N N . VAL A 1 1079 ? -6.979 -25.611 39.884 1.00 38.78 1079 VAL A N 1
ATOM 8644 C CA . VAL A 1 1079 ? -7.306 -24.243 39.451 1.00 38.78 1079 VAL A CA 1
ATOM 8645 C C . VAL A 1 1079 ? -6.393 -23.176 40.076 1.00 38.78 1079 VAL A C 1
ATOM 8647 O O . VAL A 1 1079 ? -6.659 -22.695 41.174 1.00 38.78 1079 VAL A O 1
ATOM 8650 N N . SER A 1 1080 ? -5.375 -22.685 39.350 1.00 39.44 1080 SER A N 1
ATOM 8651 C CA . SER A 1 1080 ? -4.845 -21.314 39.550 1.00 39.44 1080 SER A CA 1
ATOM 8652 C C . SER A 1 1080 ? -3.848 -20.853 38.476 1.00 39.44 1080 SER A C 1
ATOM 8654 O O . SER A 1 1080 ? -2.921 -21.583 38.148 1.00 39.44 1080 SER A O 1
ATOM 8656 N N . VAL A 1 1081 ? -3.978 -19.587 38.048 1.00 43.69 1081 VAL A N 1
ATOM 8657 C CA . VAL A 1 1081 ? -2.835 -18.642 37.939 1.00 43.69 1081 VAL A CA 1
ATOM 8658 C C . VAL A 1 1081 ? -3.321 -17.215 38.252 1.00 43.69 1081 VAL A C 1
ATOM 8660 O O . VAL A 1 1081 ? -2.645 -16.456 38.936 1.00 43.69 1081 VAL A O 1
ATOM 8663 N N . SER A 1 1082 ? -4.535 -16.873 37.802 1.00 52.16 1082 SER A N 1
ATOM 8664 C CA . SER A 1 1082 ? -5.368 -15.774 38.314 1.00 52.16 1082 SER A CA 1
ATOM 8665 C C . SER A 1 1082 ? -6.840 -16.117 38.067 1.00 52.16 1082 SER A C 1
ATOM 8667 O O . SER A 1 1082 ? -7.221 -16.419 36.935 1.00 52.16 1082 SER A O 1
ATOM 8669 N N . GLY A 1 1083 ? -7.673 -16.095 39.113 1.00 55.59 1083 GLY A N 1
ATOM 8670 C CA . GLY A 1 1083 ? -9.127 -16.269 38.968 1.00 55.59 1083 GLY A CA 1
ATOM 8671 C C . GLY A 1 1083 ? -9.814 -15.051 38.338 1.00 55.59 1083 GLY A C 1
ATOM 8672 O O . GLY A 1 1083 ? -10.846 -15.198 37.683 1.00 55.59 1083 GLY A O 1
ATOM 8673 N N . LEU A 1 1084 ? -9.198 -13.874 38.500 1.00 57.12 1084 LEU A N 1
ATOM 8674 C CA . LEU A 1 1084 ? -9.674 -12.567 38.045 1.00 57.12 1084 LEU A CA 1
ATOM 8675 C C . LEU A 1 1084 ? -9.523 -12.411 36.527 1.00 57.12 1084 LEU A C 1
ATOM 8677 O O . LEU A 1 1084 ? -10.497 -12.155 35.827 1.00 57.12 1084 LEU A O 1
ATOM 8681 N N . ASN A 1 1085 ? -8.324 -12.658 35.990 1.00 60.41 1085 ASN A N 1
ATOM 8682 C CA . ASN A 1 1085 ? -8.058 -12.512 34.553 1.00 60.41 1085 ASN A CA 1
ATOM 8683 C C . ASN A 1 1085 ? -8.947 -13.443 33.713 1.00 60.41 1085 ASN A C 1
ATOM 8685 O O . ASN A 1 1085 ? -9.357 -13.078 32.621 1.00 60.41 1085 ASN A O 1
ATOM 8689 N N . HIS A 1 1086 ? -9.278 -14.630 34.226 1.00 66.31 1086 HIS A N 1
ATOM 8690 C CA . HIS A 1 1086 ? -10.221 -15.534 33.571 1.00 66.31 1086 HIS A CA 1
ATOM 8691 C C . HIS A 1 1086 ? -11.663 -15.005 33.610 1.00 66.31 1086 HIS A C 1
ATOM 8693 O O . HIS A 1 1086 ? -12.338 -15.008 32.585 1.00 66.31 1086 HIS A O 1
ATOM 8699 N N . LEU A 1 1087 ? -12.126 -14.484 34.752 1.00 61.91 1087 LEU A N 1
ATOM 8700 C CA . LEU A 1 1087 ? -13.448 -13.855 34.859 1.00 61.91 1087 LEU A CA 1
ATOM 8701 C C . LEU A 1 1087 ? -13.621 -12.694 33.858 1.00 61.91 1087 LEU A C 1
ATOM 8703 O O . LEU A 1 1087 ? -14.714 -12.493 33.349 1.00 61.91 1087 LEU A O 1
ATOM 8707 N N . LEU A 1 1088 ? -12.552 -11.970 33.525 1.00 62.53 1088 LEU A N 1
ATOM 8708 C CA . LEU A 1 1088 ? -12.657 -10.697 32.795 1.00 62.53 1088 LEU A CA 1
ATOM 8709 C C . LEU A 1 1088 ? -12.172 -10.746 31.349 1.00 62.53 1088 LEU A C 1
ATOM 8711 O O . LEU A 1 1088 ? -12.590 -9.927 30.539 1.00 62.53 1088 LEU A O 1
ATOM 8715 N N . LEU A 1 1089 ? -11.321 -11.715 31.011 1.00 68.31 1089 LEU A N 1
ATOM 8716 C CA . LEU A 1 1089 ? -10.862 -11.931 29.642 1.00 68.31 1089 LEU A CA 1
ATOM 8717 C C . LEU A 1 1089 ? -11.537 -13.151 29.004 1.00 68.31 1089 LEU A C 1
ATOM 8719 O O . LEU A 1 1089 ? -11.672 -13.169 27.787 1.00 68.31 1089 LEU A O 1
ATOM 8723 N N . ASP A 1 1090 ? -11.998 -14.144 29.772 1.00 67.06 1090 ASP A N 1
ATOM 8724 C CA . ASP A 1 1090 ? -12.704 -15.319 29.232 1.00 67.06 1090 ASP A CA 1
ATOM 8725 C C . ASP A 1 1090 ? -14.222 -15.246 29.494 1.00 67.06 1090 ASP A C 1
ATOM 8727 O O . ASP A 1 1090 ? -15.015 -15.358 28.559 1.00 67.06 1090 ASP A O 1
ATOM 8731 N N . LEU A 1 1091 ? -14.631 -15.026 30.750 1.00 64.00 1091 LEU A N 1
ATOM 8732 C CA . LEU A 1 1091 ? -16.022 -15.179 31.199 1.00 64.00 1091 LEU A CA 1
ATOM 8733 C C . LEU A 1 1091 ? -16.923 -13.990 30.799 1.00 64.00 1091 LEU A C 1
ATOM 8735 O O . LEU A 1 1091 ? -17.828 -14.152 29.981 1.00 64.00 1091 LEU A O 1
ATOM 8739 N N . ALA A 1 1092 ? -16.660 -12.788 31.321 1.00 62.38 1092 ALA A N 1
ATOM 8740 C CA . ALA A 1 1092 ? -17.473 -11.594 31.075 1.00 62.38 1092 ALA A CA 1
ATOM 8741 C C . ALA A 1 1092 ? -17.572 -11.209 29.581 1.00 62.38 1092 ALA A C 1
ATOM 8743 O O . ALA A 1 1092 ? -18.678 -10.906 29.133 1.00 62.38 1092 ALA A O 1
ATOM 8744 N N . PRO A 1 1093 ? -16.510 -11.307 28.750 1.00 62.62 1093 PRO A N 1
ATOM 8745 C CA . PRO A 1 1093 ? -16.626 -11.029 27.319 1.00 62.62 1093 PRO A CA 1
ATOM 8746 C C . PRO A 1 1093 ? -17.490 -12.048 26.569 1.00 62.62 1093 PRO A C 1
ATOM 8748 O O . PRO A 1 1093 ? -18.230 -11.656 25.676 1.00 62.62 1093 PRO A O 1
ATOM 8751 N N . TYR A 1 1094 ? -17.475 -13.332 26.949 1.00 63.00 1094 TYR A N 1
ATOM 8752 C CA . TYR A 1 1094 ? -18.439 -14.305 26.415 1.00 63.00 1094 TYR A CA 1
ATOM 8753 C C . TYR A 1 1094 ? -19.856 -14.005 26.921 1.00 63.00 1094 TYR A C 1
ATOM 8755 O O . TYR A 1 1094 ? -20.825 -14.160 26.183 1.00 63.00 1094 TYR A O 1
ATOM 8763 N N . GLU A 1 1095 ? -20.023 -13.560 28.169 1.00 59.25 1095 GLU A N 1
ATOM 8764 C CA . GLU A 1 1095 ? -21.345 -13.162 28.657 1.00 59.25 1095 GLU A CA 1
ATOM 8765 C C . GLU A 1 1095 ? -21.886 -11.890 27.976 1.00 59.25 1095 GLU A C 1
ATOM 8767 O O . GLU A 1 1095 ? -23.108 -11.754 27.876 1.00 59.25 1095 GLU A O 1
ATOM 8772 N N . LYS A 1 1096 ? -21.018 -10.994 27.491 1.00 58.25 1096 LYS A N 1
ATOM 8773 C CA . LYS A 1 1096 ? -21.399 -9.742 26.819 1.00 58.25 1096 LYS A CA 1
ATOM 8774 C C . LYS A 1 1096 ? -21.541 -9.876 25.295 1.00 58.25 1096 LYS A C 1
ATOM 8776 O O . LYS A 1 1096 ? -22.511 -9.362 24.752 1.00 58.25 1096 LYS A O 1
ATOM 8781 N N . TYR A 1 1097 ? -20.614 -10.573 24.633 1.00 62.56 1097 TYR A N 1
ATOM 8782 C CA . TYR A 1 1097 ? -20.503 -10.661 23.166 1.00 62.56 1097 TYR A CA 1
ATOM 8783 C C . TYR A 1 1097 ? -20.610 -12.094 22.606 1.00 62.56 1097 TYR A C 1
ATOM 8785 O O . TYR A 1 1097 ? -20.591 -12.290 21.396 1.00 62.56 1097 TYR A O 1
ATOM 8793 N N . GLY A 1 1098 ? -20.682 -13.121 23.457 1.00 59.34 1098 GLY A N 1
ATOM 8794 C CA . GLY A 1 1098 ? -20.816 -14.508 23.006 1.00 59.34 1098 GLY A CA 1
ATOM 8795 C C . GLY A 1 1098 ? -22.221 -14.817 22.482 1.00 59.34 1098 GLY A C 1
ATOM 8796 O O . GLY A 1 1098 ? -23.209 -14.242 22.941 1.00 59.34 1098 GLY A O 1
ATOM 8797 N N . ASN A 1 1099 ? -22.327 -15.782 21.559 1.00 53.75 1099 ASN A N 1
ATOM 8798 C CA . ASN A 1 1099 ? -23.571 -16.188 20.879 1.00 53.75 1099 ASN A CA 1
ATOM 8799 C C . ASN A 1 1099 ? -24.601 -16.892 21.801 1.00 53.75 1099 ASN A C 1
ATOM 8801 O O . ASN A 1 1099 ? -24.987 -18.039 21.571 1.00 53.75 1099 ASN A O 1
ATOM 8805 N N . LYS A 1 1100 ? -25.089 -16.206 22.841 1.00 49.44 1100 LYS A N 1
ATOM 8806 C CA . LYS A 1 1100 ? -26.116 -16.692 23.774 1.00 49.44 1100 LYS A CA 1
ATOM 8807 C C . LYS A 1 1100 ? -27.423 -17.019 23.045 1.00 49.44 1100 LYS A C 1
ATOM 8809 O O . LYS A 1 1100 ? -28.182 -16.121 22.675 1.00 49.44 1100 LYS A O 1
ATOM 8814 N N . SER A 1 1101 ? -27.759 -18.304 22.907 1.00 44.41 1101 SER A N 1
ATOM 8815 C CA . SER A 1 1101 ? -29.128 -18.683 22.542 1.00 44.41 1101 SER A CA 1
ATOM 8816 C C . SER A 1 1101 ? -30.080 -18.399 23.704 1.00 44.41 1101 SER A C 1
ATOM 8818 O O . SER A 1 1101 ? -29.800 -18.740 24.854 1.00 44.41 1101 SER A O 1
ATOM 8820 N N . ILE A 1 1102 ? -31.267 -17.871 23.402 1.00 37.69 1102 ILE A N 1
ATOM 8821 C CA . ILE A 1 1102 ? -32.322 -17.631 24.403 1.00 37.69 1102 ILE A CA 1
ATOM 8822 C C . ILE A 1 1102 ? -32.848 -18.928 25.059 1.00 37.69 1102 ILE A C 1
ATOM 8824 O O . ILE A 1 1102 ? -33.505 -18.881 26.095 1.00 37.69 1102 ILE A O 1
ATOM 8828 N N . ASP A 1 1103 ? -32.545 -20.089 24.468 1.00 41.03 1103 ASP A N 1
ATOM 8829 C CA . ASP A 1 1103 ? -32.856 -21.420 25.004 1.00 41.03 1103 ASP A CA 1
ATOM 8830 C C . ASP A 1 1103 ? -31.726 -22.038 25.860 1.00 41.03 1103 ASP A C 1
ATOM 8832 O O . ASP A 1 1103 ? -31.962 -23.074 26.487 1.00 41.03 1103 ASP A O 1
ATOM 8836 N N . ASP A 1 1104 ? -30.529 -21.433 25.902 1.00 42.81 1104 ASP A N 1
ATOM 8837 C CA . ASP A 1 1104 ? -29.411 -21.885 26.755 1.00 42.81 1104 ASP A CA 1
ATOM 8838 C C . ASP A 1 1104 ? -29.451 -21.235 28.153 1.00 42.81 1104 ASP A C 1
ATOM 8840 O O . ASP A 1 1104 ? -28.902 -21.774 29.116 1.00 42.81 1104 ASP A O 1
ATOM 8844 N N . LEU A 1 1105 ? -30.149 -20.100 28.286 1.00 41.56 1105 LEU A N 1
ATOM 8845 C CA . LEU A 1 1105 ? -30.456 -19.471 29.571 1.00 41.56 1105 LEU A CA 1
ATOM 8846 C C . LEU A 1 1105 ? -31.568 -20.243 30.319 1.00 41.56 1105 LEU A C 1
ATOM 8848 O O . LEU A 1 1105 ? -32.488 -20.771 29.684 1.00 41.56 1105 LEU A O 1
ATOM 8852 N N . PRO A 1 1106 ? -31.554 -20.277 31.668 1.00 40.47 1106 PRO A N 1
ATOM 8853 C CA . PRO A 1 1106 ? -32.696 -20.748 32.448 1.00 40.47 1106 PRO A CA 1
ATOM 8854 C C . PRO A 1 1106 ? -33.934 -19.898 32.144 1.00 40.47 1106 PRO A C 1
ATOM 8856 O O . PRO A 1 1106 ? -33.872 -18.668 32.186 1.00 40.47 1106 PRO A O 1
ATOM 8859 N N . LYS A 1 1107 ? -35.068 -20.541 31.856 1.00 44.69 1107 LYS A N 1
ATOM 8860 C CA . LYS A 1 1107 ? -36.332 -19.835 31.602 1.00 44.69 1107 LYS A CA 1
ATOM 8861 C C . LYS A 1 1107 ? -36.896 -19.282 32.911 1.00 44.69 1107 LYS A C 1
ATOM 8863 O O . LYS A 1 1107 ? -36.501 -19.708 33.992 1.00 44.69 1107 LYS A O 1
ATOM 8868 N N . GLU A 1 1108 ? -37.809 -18.317 32.836 1.00 37.56 1108 GLU A N 1
ATOM 8869 C CA . GLU A 1 1108 ? -38.327 -17.627 34.025 1.00 37.56 1108 GLU A CA 1
ATOM 8870 C C . GLU A 1 1108 ? -38.908 -18.621 35.058 1.00 37.56 1108 GLU A C 1
ATOM 8872 O O . GLU A 1 1108 ? -39.898 -19.309 34.803 1.00 37.56 1108 GLU A O 1
ATOM 8877 N N . GLY A 1 1109 ? -38.258 -18.724 36.225 1.00 41.09 1109 GLY A N 1
ATOM 8878 C CA . GLY A 1 1109 ? -38.595 -19.680 37.290 1.00 41.09 1109 GLY A CA 1
ATOM 8879 C C . GLY A 1 1109 ? -37.815 -21.007 37.281 1.00 41.09 1109 GLY A C 1
ATOM 8880 O O . GLY A 1 1109 ? -37.958 -21.790 38.225 1.00 41.09 1109 GLY A O 1
ATOM 8881 N N . GLU A 1 1110 ? -36.976 -21.266 36.277 1.00 41.16 1110 GLU A N 1
ATOM 8882 C CA . GLU A 1 1110 ? -36.011 -22.370 36.280 1.00 41.16 1110 GLU A CA 1
ATOM 8883 C C . GLU A 1 1110 ? -34.794 -22.054 37.164 1.00 41.16 1110 GLU A C 1
ATOM 8885 O O . GLU A 1 1110 ? -34.423 -20.899 37.374 1.00 41.16 1110 GLU A O 1
ATOM 8890 N N . LYS A 1 1111 ? -34.166 -23.101 37.707 1.00 42.62 1111 LYS A N 1
ATOM 8891 C CA . LYS A 1 1111 ? -32.988 -22.999 38.580 1.00 42.62 1111 LYS A CA 1
ATOM 8892 C C . LYS A 1 1111 ? -31.742 -23.556 37.914 1.00 42.62 1111 LYS A C 1
ATOM 8894 O O . LYS A 1 1111 ? -31.810 -24.544 37.177 1.00 42.62 1111 LYS A O 1
ATOM 8899 N N . SER A 1 1112 ? -30.592 -22.992 38.281 1.00 39.50 1112 SER A N 1
ATOM 8900 C CA . SER A 1 1112 ? -29.297 -23.590 37.966 1.00 39.50 1112 SER A CA 1
ATOM 8901 C C . SER A 1 1112 ? -29.249 -25.061 38.416 1.00 39.50 1112 SER A C 1
ATOM 8903 O O . SER A 1 1112 ? -29.822 -25.437 39.442 1.00 39.50 1112 SER A O 1
ATOM 8905 N N . GLY A 1 1113 ? -28.633 -25.915 37.596 1.00 42.47 1113 GLY A N 1
ATOM 8906 C CA . GLY A 1 1113 ? -28.624 -27.373 37.768 1.00 42.47 1113 GLY A CA 1
ATOM 8907 C C . GLY A 1 1113 ? -29.805 -28.131 37.137 1.00 42.47 1113 GLY A C 1
ATOM 8908 O O . GLY A 1 1113 ? -29.729 -29.352 37.004 1.00 42.47 1113 GLY A O 1
ATOM 8909 N N . GLN A 1 1114 ? -30.872 -27.473 36.656 1.00 48.53 1114 GLN A N 1
ATOM 8910 C CA . GLN A 1 1114 ? -31.962 -28.195 35.971 1.00 48.53 1114 GLN A CA 1
ATOM 8911 C C . GLN A 1 1114 ? -31.555 -28.820 34.622 1.00 48.53 1114 GLN A C 1
ATOM 8913 O O . GLN A 1 1114 ? -32.233 -29.741 34.173 1.00 48.53 1114 GLN A O 1
ATOM 8918 N N . ASN A 1 1115 ? -30.423 -28.433 34.022 1.00 51.03 1115 ASN A N 1
ATOM 8919 C CA . ASN A 1 1115 ? -29.866 -29.119 32.846 1.00 51.03 1115 ASN A CA 1
ATOM 8920 C C . ASN A 1 1115 ? -29.392 -30.551 33.156 1.00 51.03 1115 ASN A C 1
ATOM 8922 O O . ASN A 1 1115 ? -29.625 -31.445 32.342 1.00 51.03 1115 ASN A O 1
ATOM 8926 N N . ALA A 1 1116 ? -28.842 -30.807 34.351 1.00 53.66 1116 ALA A N 1
ATOM 8927 C CA . ALA A 1 1116 ? -28.564 -32.171 34.804 1.00 53.66 1116 ALA A CA 1
ATOM 8928 C C . ALA A 1 1116 ? -29.870 -32.976 34.899 1.00 53.66 1116 ALA A C 1
ATOM 8930 O O . ALA A 1 1116 ? -29.951 -34.070 34.355 1.00 53.66 1116 ALA A O 1
ATOM 8931 N N . THR A 1 1117 ? -30.938 -32.385 35.454 1.00 56.78 1117 THR A N 1
ATOM 8932 C CA . THR A 1 1117 ? -32.285 -32.987 35.490 1.00 56.78 1117 THR A CA 1
ATOM 8933 C C . THR A 1 1117 ? -32.880 -33.223 34.093 1.00 56.78 1117 THR A C 1
ATOM 8935 O O . THR A 1 1117 ? -33.556 -34.232 33.897 1.00 56.78 1117 THR A O 1
ATOM 8938 N N . ARG A 1 1118 ? -32.648 -32.342 33.108 1.00 57.50 1118 ARG A N 1
ATOM 8939 C CA . ARG A 1 1118 ? -33.089 -32.548 31.712 1.00 57.50 1118 ARG A CA 1
ATOM 8940 C C . ARG A 1 1118 ? -32.385 -33.761 31.101 1.00 57.50 1118 ARG A C 1
ATOM 8942 O O . ARG A 1 1118 ? -33.067 -34.692 30.683 1.00 57.50 1118 ARG A O 1
ATOM 8949 N N . TYR A 1 1119 ? -31.052 -33.805 31.167 1.00 61.44 1119 TYR A N 1
ATOM 8950 C CA . TYR A 1 1119 ? -30.260 -34.979 30.781 1.00 61.44 1119 TYR A CA 1
ATOM 8951 C C . TYR A 1 1119 ? -30.696 -36.241 31.540 1.00 61.44 1119 TYR A C 1
ATOM 8953 O O . TYR A 1 1119 ? -30.786 -37.316 30.952 1.00 61.44 1119 TYR A O 1
ATOM 8961 N N . ASP A 1 1120 ? -31.043 -36.131 32.827 1.00 63.78 1120 ASP A N 1
ATOM 8962 C CA . ASP A 1 1120 ? -31.457 -37.284 33.625 1.00 63.78 1120 ASP A CA 1
ATOM 8963 C C . ASP A 1 1120 ? -32.810 -37.887 33.206 1.00 63.78 1120 ASP A C 1
ATOM 8965 O O . ASP A 1 1120 ? -33.057 -39.074 33.448 1.00 63.78 1120 ASP A O 1
ATOM 8969 N N . ASN A 1 1121 ? -33.657 -37.106 32.532 1.00 64.50 1121 ASN A N 1
ATOM 8970 C CA . ASN A 1 1121 ? -34.934 -37.556 31.977 1.00 64.50 1121 ASN A CA 1
ATOM 8971 C C . ASN A 1 1121 ? -34.868 -37.889 30.471 1.00 64.50 1121 ASN A C 1
ATOM 8973 O O . ASN A 1 1121 ? -35.852 -38.392 29.929 1.00 64.50 1121 ASN A O 1
ATOM 8977 N N . ASP A 1 1122 ? -33.729 -37.664 29.810 1.00 62.62 1122 ASP A N 1
ATOM 8978 C CA . ASP A 1 1122 ? -33.525 -37.929 28.383 1.00 62.62 1122 ASP A CA 1
ATOM 8979 C C . ASP A 1 1122 ? -32.780 -39.264 28.163 1.00 62.62 1122 ASP A C 1
ATOM 8981 O O . ASP A 1 1122 ? -31.623 -39.446 28.555 1.00 62.62 1122 ASP A O 1
ATOM 8985 N N . SER A 1 1123 ? -33.454 -40.241 27.546 1.00 66.88 1123 SER A N 1
ATOM 8986 C CA . SER A 1 1123 ? -32.867 -41.553 27.232 1.00 66.88 1123 SER A CA 1
ATOM 8987 C C . SER A 1 1123 ? -31.811 -41.496 26.133 1.00 66.88 1123 SER A C 1
ATOM 8989 O O . SER A 1 1123 ? -30.870 -42.296 26.133 1.00 66.88 1123 SER A O 1
ATOM 8991 N N . ASP A 1 1124 ? -31.965 -40.563 25.203 1.00 62.28 1124 ASP A N 1
ATOM 8992 C CA . ASP A 1 1124 ? -31.249 -40.531 23.939 1.00 62.28 1124 ASP A CA 1
ATOM 8993 C C . ASP A 1 1124 ? -29.946 -39.752 24.124 1.00 62.28 1124 ASP A C 1
ATOM 8995 O O . ASP A 1 1124 ? -28.896 -40.224 23.692 1.00 62.28 1124 ASP A O 1
ATOM 8999 N N . ALA A 1 1125 ? -29.965 -38.661 24.899 1.00 63.81 1125 ALA A N 1
ATOM 9000 C CA . ALA A 1 1125 ? -28.766 -37.974 25.384 1.00 63.81 1125 ALA A CA 1
ATOM 9001 C C . ALA A 1 1125 ? -27.885 -38.898 26.250 1.00 63.81 1125 ALA A C 1
ATOM 9003 O O . ALA A 1 1125 ? -26.665 -38.950 26.070 1.00 63.81 1125 ALA A O 1
ATOM 9004 N N . LYS A 1 1126 ? -28.490 -39.704 27.138 1.00 70.00 1126 LYS A N 1
ATOM 9005 C CA . LYS A 1 1126 ? -27.772 -40.723 27.927 1.00 70.00 1126 LYS A CA 1
ATOM 9006 C C . LYS A 1 1126 ? -27.128 -41.791 27.053 1.00 70.00 1126 LYS A C 1
ATOM 9008 O O . LYS A 1 1126 ? -25.952 -42.113 27.237 1.00 70.00 1126 LYS A O 1
ATOM 9013 N N . GLN A 1 1127 ? -27.876 -42.346 26.099 1.00 68.06 1127 GLN A N 1
ATOM 9014 C CA . GLN A 1 1127 ? -27.342 -43.352 25.184 1.00 68.06 1127 GLN A CA 1
ATOM 9015 C C . GLN A 1 1127 ? -26.269 -42.750 24.263 1.00 68.06 1127 GLN A C 1
ATOM 9017 O O . GLN A 1 1127 ? -25.252 -43.400 24.022 1.00 68.06 1127 GLN A O 1
ATOM 9022 N N . ALA A 1 1128 ? -26.432 -41.507 23.811 1.00 67.50 1128 ALA A N 1
ATOM 9023 C CA . ALA A 1 1128 ? -25.450 -40.777 23.017 1.00 67.50 1128 ALA A CA 1
ATOM 9024 C C . ALA A 1 1128 ? -24.129 -40.581 23.770 1.00 67.50 1128 ALA A C 1
ATOM 9026 O O . ALA A 1 1128 ? -23.082 -41.031 23.294 1.00 67.50 1128 ALA A O 1
ATOM 9027 N N . ARG A 1 1129 ? -24.179 -39.984 24.972 1.00 72.75 1129 ARG A N 1
ATOM 9028 C CA . ARG A 1 1129 ? -22.992 -39.768 25.810 1.00 72.75 1129 ARG A CA 1
ATOM 9029 C C . ARG A 1 1129 ? -22.287 -41.089 26.103 1.00 72.75 1129 ARG A C 1
ATOM 9031 O O . ARG A 1 1129 ? -21.086 -41.197 25.878 1.00 72.75 1129 ARG A O 1
ATOM 9038 N N . LYS A 1 1130 ? -23.038 -42.125 26.491 1.00 73.19 1130 LYS A N 1
ATOM 9039 C CA . LYS A 1 1130 ? -22.501 -43.473 26.719 1.00 73.19 1130 LYS A CA 1
ATOM 9040 C C . LYS A 1 1130 ? -21.806 -44.053 25.477 1.00 73.19 1130 LYS A C 1
ATOM 9042 O O . LYS A 1 1130 ? -20.703 -44.576 25.595 1.00 73.19 1130 LYS A O 1
ATOM 9047 N N . THR A 1 1131 ? -22.411 -43.941 24.292 1.00 71.44 1131 THR A N 1
ATOM 9048 C CA . THR A 1 1131 ? -21.844 -44.495 23.043 1.00 71.44 1131 THR A CA 1
ATOM 9049 C C . THR A 1 1131 ? -20.589 -43.733 22.593 1.00 71.44 1131 THR A C 1
ATOM 9051 O O . THR A 1 1131 ? -19.677 -44.324 22.016 1.00 71.44 1131 THR A O 1
ATOM 9054 N N . PHE A 1 1132 ? -20.485 -42.434 22.899 1.00 75.06 1132 PHE A N 1
ATOM 9055 C CA . PHE A 1 1132 ? -19.221 -41.707 22.764 1.00 75.06 1132 PHE A CA 1
ATOM 9056 C C . PHE A 1 1132 ? -18.173 -42.213 23.769 1.00 75.06 1132 PHE A C 1
ATOM 9058 O O . PHE A 1 1132 ? -17.043 -42.535 23.394 1.00 75.06 1132 PHE A O 1
ATOM 9065 N N . GLU A 1 1133 ? -18.568 -42.313 25.038 1.00 76.25 1133 GLU A N 1
ATOM 9066 C CA . GLU A 1 1133 ? -17.716 -42.661 26.174 1.00 76.25 1133 GLU A CA 1
ATOM 9067 C C . GLU A 1 1133 ? -17.153 -44.088 26.163 1.00 76.25 1133 GLU A C 1
ATOM 9069 O O . GLU A 1 1133 ? -16.120 -44.315 26.797 1.00 76.25 1133 GLU A O 1
ATOM 9074 N N . GLU A 1 1134 ? -17.795 -45.024 25.459 1.00 75.31 1134 GLU A N 1
ATOM 9075 C CA . GLU A 1 1134 ? -17.294 -46.385 25.201 1.00 75.31 1134 GLU A CA 1
ATOM 9076 C C . GLU A 1 1134 ? -16.081 -46.402 24.245 1.00 75.31 1134 GLU A C 1
ATOM 9078 O O . GLU A 1 1134 ? -15.349 -47.390 24.204 1.00 75.31 1134 GLU A O 1
ATOM 9083 N N . GLY A 1 1135 ? -15.832 -45.310 23.508 1.00 71.31 1135 GLY A N 1
ATOM 9084 C CA . GLY A 1 1135 ? -14.680 -45.142 22.611 1.00 71.31 1135 GLY A CA 1
ATOM 9085 C C . GLY A 1 1135 ? -13.679 -44.056 23.027 1.00 71.31 1135 GLY A C 1
ATOM 9086 O O . GLY A 1 1135 ? -12.755 -43.773 22.267 1.00 71.31 1135 GLY A O 1
ATOM 9087 N N . TRP A 1 1136 ? -13.851 -43.419 24.189 1.00 78.62 1136 TRP A N 1
ATOM 9088 C CA . TRP A 1 1136 ? -13.004 -42.304 24.630 1.00 78.62 1136 TRP A CA 1
ATOM 9089 C C . TRP A 1 1136 ? -11.699 -42.786 25.281 1.00 78.62 1136 TRP A C 1
ATOM 9091 O O . TRP A 1 1136 ? -11.730 -43.636 26.167 1.00 78.62 1136 TRP A O 1
ATOM 9101 N N . GLN A 1 1137 ? -10.562 -42.232 24.846 1.00 71.62 1137 GLN A N 1
ATOM 9102 C CA . GLN A 1 1137 ? -9.220 -42.507 25.399 1.00 71.62 1137 GLN A CA 1
ATOM 9103 C C . GLN A 1 1137 ? -8.643 -41.323 26.204 1.00 71.62 1137 GLN A C 1
ATOM 9105 O O . GLN A 1 1137 ? -7.516 -41.400 26.691 1.00 71.62 1137 GLN A O 1
ATOM 9110 N N . GLY A 1 1138 ? -9.387 -40.219 26.304 1.00 69.94 1138 GLY A N 1
ATOM 9111 C CA . GLY A 1 1138 ? -8.998 -39.031 27.059 1.00 69.94 1138 GLY A CA 1
ATOM 9112 C C . GLY A 1 1138 ? -9.408 -39.076 28.526 1.00 69.94 1138 GLY A C 1
ATOM 9113 O O . GLY A 1 1138 ? -9.920 -40.080 29.029 1.00 69.94 1138 GLY A O 1
ATOM 9114 N N . ILE A 1 1139 ? -9.213 -37.948 29.203 1.00 66.25 1139 ILE A N 1
ATOM 9115 C CA . ILE A 1 1139 ? -9.667 -37.753 30.585 1.00 66.25 1139 ILE A CA 1
ATOM 9116 C C . ILE A 1 1139 ? -11.196 -37.556 30.602 1.00 66.25 1139 ILE A C 1
ATOM 9118 O O . ILE A 1 1139 ? -11.777 -37.046 29.637 1.00 66.25 1139 ILE A O 1
ATOM 9122 N N . LYS A 1 1140 ? -11.847 -38.011 31.678 1.00 62.59 1140 LYS A N 1
ATOM 9123 C CA . LYS A 1 1140 ? -13.276 -37.816 31.965 1.00 62.59 1140 LYS A CA 1
ATOM 9124 C C . LYS A 1 1140 ? -13.391 -37.156 33.338 1.00 62.59 1140 LYS A C 1
ATOM 9126 O O . LYS A 1 1140 ? -13.195 -37.850 34.335 1.00 62.59 1140 LYS A O 1
ATOM 9131 N N . GLU A 1 1141 ? -13.676 -35.858 33.355 1.00 53.75 1141 GLU A N 1
ATOM 9132 C CA . GLU A 1 1141 ? -13.740 -34.983 34.540 1.00 53.75 1141 GLU A CA 1
ATOM 9133 C C . GLU A 1 1141 ? -14.930 -34.023 34.406 1.00 53.75 1141 GLU A C 1
ATOM 9135 O O . GLU A 1 1141 ? -15.195 -33.544 33.282 1.00 53.75 1141 GLU A O 1
#

pLDDT: mean 74.68, std 21.26, range [22.95, 98.44]

InterPro domains:
  IPR002035 von Willebrand factor, type A [PF00092] (616-780)
  IPR002035 von Willebrand factor, type A [PS50234] (615-789)
  IPR002035 von Willebrand factor, type A [SM00327] (613-789)
  IPR013378 Internalin B-like, B-repeat [PF09479] (253-322)
  IPR018247 EF-Hand 1, calcium-binding site [PS00018] (431-443)
  IPR028974 TSP type-3 repeat [SSF103647] (785-878)
  IPR036465 von Willebrand factor A-like domain superfamily [G3DSA:3.40.50.410] (613-789)
  IPR036465 von Willebrand factor A-like domain superfamily [SSF53300] (609-786)
  IPR042229 Listeria-Bacteroides repeat domain superfamily [G3DSA:2.60.40.4270] (250-325)
  IPR053180 Calcium-binding acidic-repeat protein [PTHR37467] (389-909)
  IPR059100 Bacterial TSP3 repeat [PF18884] (415-430)
  IPR059100 Bacterial TSP3 repeat [PF18884] (431-446)
  IPR059100 Bacterial TSP3 repeat [PF18884] (794-805)
  IPR059100 Bacterial TSP3 repeat [PF18884] (824-836)

Secondary structure (DSSP, 8-state):
-----STTSSSSS-S-----------------------------PPPP---EEEESSTT-EEEE-TTS-B--EEEEETTEEEEE--TTTSSTTPBP-EEEE-TTS-EEEE----SS-TTPBP-EEEEETTEEEEE-TTSPBP-SEE-TTS-EE-TTSBEEETTEE-B-TT-SB-SSPPPSS--------PPP-----------------------------------------------------PPPPPPEEEEEEE--BTTB--EEEEEEETTPPPPPPPP---TTEEEEEEESSS-TT-TT-B--TTT----S-EEEEEEEEESS--SSSSS--HHHHHHHT--TT-SSSSSSSS-HHHIIIII---TT-S-SS-SSS-STT--SS-SSS-HHHHHHHT--TT-SSSSSSSS-HHHHHHHT--TT-SSSSSSSS-HHHHHHHT--TT-SSSSSSSS-GGGSEEEEEEE--SS--SS--EEEEEEEGGGSSS-EEEE--TTT-SSS-TTSTTEEEEEEEEE-SS--SEEEEEEE--TT----SS--EEEEEEETTTTEEEEPSS-EEETTTTEEEEEESS--EEEEEEHHHHHHHT-SPPP-GGG--TT-EEEEEEEEE-STTHHHH-TT-HHHHHHHHHHTTS-BTBEEEEEEESSSEEEEEEEES-HHHHHHHGGG--S--S---HHHHHHHHHHHSPPPPTT--S---EEEEEEEEE-------THHHHHHHTTTEEEEEEEESTTS-HHHHHHHHHHTT--EEEESSTTTHHHHHHHHHHTTT-SS--SSSSSS-HHHHTTEEBTTS-EE---TT-SSSSSSSS-HHHHEEEEE-TTS-EEEEESS-TT-SSSSSSSS-TTT-S-TTS--SS--SSTT-HHHHHHHHHHHHHHHHHTT--TTSSHHHHHHHHHHHHHHHHHHHHHHHHTT---SS--------TTGGGGHHHHHHHHHHHTTSS---HHHHHHHHHH----SBHHHHHHTGGGEEEPPSS---TT-------TTT--EEEEEETTS-BEEEEE----TT---S-TTBBP-TTT-GGG---B-SS-TTTTTSS--S-HHHHIIIIIHHHHHHS---TTTSPPTT--TTHHHHHHHH-HHHHHHHHHHHTT--SEE-

Sequence (1141 aa):
MKTDRNYKKVFAVICTLAMLFSNIIYTTSYNTVIAANSQPNQSVYNTENIVGWHSTGLNSWYYYSEQGIMKTGWLNEKGSWYYLNVKTDAAEGLMRYGWYQDGGGKWYFLNTLHDGSFGKMLTNWHWIDGYSYCFGNDGSLYQDTVTPDGYMVNKDGRWIKDFKVQYVKGKGLPSLPPSNTEKSINSSGSHTGKSYKNLNGKGQSGSDTKAKPGSDGKNNLNNSNQENPSDPAENPQNPQTGNKESGKEDKKYTVTFDFNYPNQTKTQSVSVKAGDYVQEPEPVYRDGYYFLAWYRNKDEKDLMNAFSFNDTPVNEDITLYAIWLDMKHDSDADGLVDAIETLINTDIHKADTDDDGLTDYHEYELTLTDPLNPHTYSKDIKDADFDIDNDGLTNLQEVEFGSSPIHNDKDKDYLNDGKEKEYGTDPNKPDTDNDGLIDGLEIQYGFSPTNPDTDGNGILDGKEIISVTKVYEREQGSSKPSAVIKLKAGNADNISIERDTPSESIWMPEEVPGLLDAAYDFKADGEIQEAVLTFKFDDKYVQSEDFEPAIYYVDTENQELVLLEEQSIDWNNHTVTAKTTHFSKYGLLNKNDQKKAWEQNILSSSKFDPGAIIEVVFVIDESESMLKNDSGKVRVDVTKKFIDTLRKGDRAAVIGFWTSATTYQSLTDDLEAAKESLNSIENNRGWTNLSVALEQAMKEYPVAGSDSNTKEKAMKIIVFLTDGQGSYDPKYEQMAIERGVKIYTVGLGNEYDRALLNKIALVTGGKHYHADSADELIEEFKKLISDTVDVVSDSDGDGLSDYHEERIRLFNGIIMMLNKKNADTDGDGLKDGEEIVQRTDKNGRVFFKLKSYPTRKDSDNDSVEDKEDEYPLTAKIYQIDYLGSPKHLASVEDRVDKRLKDNNIFPDYREARFESAKFGVEILMEDYYTFLTERNVDTTNKIREDYWQSSWDKYWDSYCTQFNNYMKDCKVSEEIHYFRNNLNRIPKDINELKANGSNWVLLTMEHSTYHMCPSSFSGNGLYNLKFMSKDGRNEGVYINIYGDNNNNSNKGLACTERTDPKNMGTYNFSGRYYKDGVVSVSGLNHLLLDLAPYEKYGNKSIDDLPKEGEKSGQNATRYDNDSDAKQARKTFEEGWQGIKE